Protein AF-0000000067787396 (afdb_homodimer)

Nearest PDB structures (foldseek):
  7mpy-assembly1_A  TM=9.666E-01  e=1.356E-50  Arabidopsis thaliana
  7mpy-assembly2_B  TM=9.479E-01  e=1.018E-51  Arabidopsis thaliana
  1ad1-assembly1_B  TM=9.414E-01  e=6.041E-25  Staphylococcus aureus
  1ad1-assembly1_A  TM=9.116E-01  e=3.252E-25  Staphylococcus aureus
  6ucz-assembly2_B  TM=9.253E-01  e=3.540E-20  Anaplasma phagocytophilum

pLDDT: mean 92.69, std 10.06, range [38.19, 98.94]

Radius of gyration: 32.56 Å; Cα contacts (8 Å, |Δi|>4): 1721; chains: 2; bounding box: 75×102×61 Å

Structure (mmCIF, N/CA/C/O backbone):
data_AF-0000000067787396-model_v1
#
loop_
_entity.id
_entity.type
_entity.pdbx_description
1 polymer 'Folate synthesis bifunctional protein, mitochondrial-like isoform X2'
#
loop_
_atom_site.group_PDB
_atom_site.id
_atom_site.type_symbol
_atom_site.label_atom_id
_atom_site.label_alt_id
_atom_site.label_comp_id
_atom_site.label_asym_id
_atom_site.label_entity_id
_atom_site.label_seq_id
_atom_site.pdbx_PDB_ins_code
_atom_site.Cartn_x
_atom_site.Cartn_y
_atom_site.Cartn_z
_atom_site.occupancy
_atom_site.B_iso_or_equiv
_atom_site.auth_seq_id
_atom_site.auth_comp_id
_atom_site.auth_asym_id
_atom_site.auth_atom_id
_atom_site.pdbx_PDB_model_num
ATOM 1 N N . MET A 1 1 ? -4.434 -43.125 -10.922 1 92.06 1 MET A N 1
ATOM 2 C CA . MET A 1 1 ? -5.848 -42.844 -11.18 1 92.06 1 MET A CA 1
ATOM 3 C C . MET A 1 1 ? -6.109 -42.719 -12.672 1 92.06 1 MET A C 1
ATOM 5 O O . MET A 1 1 ? -7.047 -43.312 -13.203 1 92.06 1 MET A O 1
ATOM 9 N N . LYS A 1 2 ? -5.199 -42 -13.312 1 88.25 2 LYS A N 1
ATOM 10 C CA . LYS A 1 2 ? -5.352 -41.844 -14.75 1 88.25 2 LYS A CA 1
ATOM 11 C C . LYS A 1 2 ? -5.297 -43.188 -15.461 1 88.25 2 LYS A C 1
ATOM 13 O O . LYS A 1 2 ? -6.113 -43.469 -16.344 1 88.25 2 LYS A O 1
ATOM 18 N N . LYS A 1 3 ? -4.387 -44.031 -15.062 1 90.44 3 LYS A N 1
ATOM 19 C CA . LYS A 1 3 ? -4.223 -45.375 -15.648 1 90.44 3 LYS A CA 1
ATOM 20 C C . LYS A 1 3 ? -5.449 -46.219 -15.398 1 90.44 3 LYS A C 1
ATOM 22 O O . LYS A 1 3 ? -5.68 -47.219 -16.109 1 90.44 3 LYS A O 1
ATOM 27 N N . SER A 1 4 ? -6.215 -45.812 -14.406 1 93.75 4 SER A N 1
ATOM 28 C CA . SER A 1 4 ? -7.375 -46.594 -14.039 1 93.75 4 SER A CA 1
ATOM 29 C C . SER A 1 4 ? -8.656 -46.031 -14.617 1 93.75 4 SER A C 1
ATOM 31 O O . SER A 1 4 ? -9.758 -46.375 -14.18 1 93.75 4 SER A O 1
ATOM 33 N N . GLY A 1 5 ? -8.484 -45.062 -15.516 1 93.31 5 GLY A N 1
ATOM 34 C CA . GLY A 1 5 ? -9.641 -44.531 -16.219 1 93.31 5 GLY A CA 1
ATOM 35 C C . GLY A 1 5 ? -10.305 -43.375 -15.484 1 93.31 5 GLY A C 1
ATOM 36 O O . GLY A 1 5 ? -11.453 -43.031 -15.766 1 93.31 5 GLY A O 1
ATOM 37 N N . ILE A 1 6 ? -9.672 -42.844 -14.508 1 95 6 ILE A N 1
ATOM 38 C CA . ILE A 1 6 ? -10.172 -41.656 -13.805 1 95 6 ILE A CA 1
ATOM 39 C C . ILE A 1 6 ? -9.516 -40.406 -14.375 1 95 6 ILE A C 1
ATOM 41 O O . ILE A 1 6 ? -8.297 -40.219 -14.242 1 95 6 ILE A O 1
ATOM 45 N N . GLN A 1 7 ? -10.281 -39.562 -14.984 1 95.69 7 GLN A N 1
ATOM 46 C CA . GLN A 1 7 ? -9.766 -38.312 -15.539 1 95.69 7 GLN A CA 1
ATOM 47 C C . GLN A 1 7 ? -9.945 -37.156 -14.555 1 95.69 7 GLN A C 1
ATOM 49 O O . GLN A 1 7 ? -11.055 -36.656 -14.367 1 95.69 7 GLN A O 1
ATOM 54 N N . ILE A 1 8 ? -8.859 -36.75 -14.039 1 96.19 8 ILE A N 1
ATOM 55 C CA . ILE A 1 8 ? -8.914 -35.656 -13.07 1 96.19 8 ILE A CA 1
ATOM 56 C C . ILE A 1 8 ? -9.023 -34.344 -13.797 1 96.19 8 ILE A C 1
ATOM 58 O O . ILE A 1 8 ? -8.258 -34.062 -14.734 1 96.19 8 ILE A O 1
ATOM 62 N N . THR A 1 9 ? -9.93 -33.438 -13.328 1 94.81 9 THR A N 1
ATOM 63 C CA . THR A 1 9 ? -10.164 -32.188 -14.016 1 94.81 9 THR A CA 1
ATOM 64 C C . THR A 1 9 ? -9.836 -31 -13.109 1 94.81 9 THR A C 1
ATOM 66 O O . THR A 1 9 ? -9.57 -29.891 -13.594 1 94.81 9 THR A O 1
ATOM 69 N N . ARG A 1 10 ? -9.906 -31.219 -11.797 1 96.56 10 ARG A N 1
ATOM 70 C CA . ARG A 1 10 ? -9.625 -30.156 -10.836 1 96.56 10 ARG A CA 1
ATOM 71 C C . ARG A 1 10 ? -8.852 -30.688 -9.633 1 96.56 10 ARG A C 1
ATOM 73 O O . ARG A 1 10 ? -9.055 -31.844 -9.219 1 96.56 10 ARG A O 1
ATOM 80 N N . HIS A 1 11 ? -8.062 -29.891 -9.172 1 98 11 HIS A N 1
ATOM 81 C CA . HIS A 1 11 ? -7.273 -30.219 -7.988 1 98 11 HIS A CA 1
ATOM 82 C C . HIS A 1 11 ? -7.484 -29.203 -6.883 1 98 11 HIS A C 1
ATOM 84 O O . HIS A 1 11 ? -7.641 -28 -7.16 1 98 11 HIS A O 1
ATOM 90 N N . ALA A 1 12 ? -7.516 -29.625 -5.676 1 98.19 12 ALA A N 1
ATOM 91 C CA . ALA A 1 12 ? -7.508 -28.734 -4.512 1 98.19 12 ALA A CA 1
ATOM 92 C C . ALA A 1 12 ? -6.082 -28.312 -4.152 1 98.19 12 ALA A C 1
ATOM 94 O O . ALA A 1 12 ? -5.121 -28.75 -4.793 1 98.19 12 ALA A O 1
ATOM 95 N N . CYS A 1 13 ? -5.996 -27.422 -3.205 1 97.62 13 CYS A N 1
ATOM 96 C CA . CYS A 1 13 ? -4.695 -27.141 -2.604 1 97.62 13 CYS A CA 1
ATOM 97 C C . CYS A 1 13 ? -4.191 -28.328 -1.808 1 97.62 13 CYS A C 1
ATOM 99 O O . CYS A 1 13 ? -4.934 -29.297 -1.573 1 97.62 13 CYS A O 1
ATOM 101 N N . LEU A 1 14 ? -2.947 -28.312 -1.483 1 96.94 14 LEU A N 1
ATOM 102 C CA . LEU A 1 14 ? -2.336 -29.297 -0.603 1 96.94 14 LEU A CA 1
ATOM 103 C C . LEU A 1 14 ? -2.189 -28.75 0.812 1 96.94 14 LEU A C 1
ATOM 105 O O . LEU A 1 14 ? -1.574 -27.703 1.017 1 96.94 14 LEU A O 1
ATOM 109 N N . TYR A 1 15 ? -2.818 -29.469 1.786 1 95.94 15 TYR A N 1
ATOM 110 C CA . TYR A 1 15 ? -2.828 -28.984 3.166 1 95.94 15 TYR A CA 1
ATOM 111 C C . TYR A 1 15 ? -1.973 -29.891 4.055 1 95.94 15 TYR A C 1
ATOM 113 O O . TYR A 1 15 ? -2.135 -31.109 4.055 1 95.94 15 TYR A O 1
ATOM 121 N N . GLU A 1 16 ? -1.085 -29.281 4.75 1 93.12 16 GLU A N 1
ATOM 122 C CA . GLU A 1 16 ? -0.392 -29.953 5.844 1 93.12 16 GLU A CA 1
ATOM 123 C C . GLU A 1 16 ? -1.129 -29.766 7.164 1 93.12 16 GLU A C 1
ATOM 125 O O . GLU A 1 16 ? -1.438 -28.641 7.555 1 93.12 16 GLU A O 1
ATOM 130 N N . THR A 1 17 ? -1.484 -30.859 7.785 1 89.56 17 THR A N 1
ATOM 131 C CA . THR A 1 17 ? -2.242 -30.797 9.031 1 89.56 17 THR A CA 1
ATOM 132 C C . THR A 1 17 ? -1.61 -31.688 10.094 1 89.56 17 THR A C 1
ATOM 134 O O . THR A 1 17 ? -0.951 -32.688 9.773 1 89.56 17 THR A O 1
ATOM 137 N N . ALA A 1 18 ? -1.799 -31.266 11.344 1 81.69 18 ALA A N 1
ATOM 138 C CA . ALA A 1 18 ? -1.415 -32.125 12.453 1 81.69 18 ALA A CA 1
ATOM 139 C C . ALA A 1 18 ? -2.311 -33.375 12.516 1 81.69 18 ALA A C 1
ATOM 141 O O . ALA A 1 18 ? -3.457 -33.344 12.062 1 81.69 18 ALA A O 1
ATOM 142 N N . PRO A 1 19 ? -1.702 -34.469 13 1 73.94 19 PRO A N 1
ATOM 143 C CA . PRO A 1 19 ? -2.543 -35.656 13.125 1 73.94 19 PRO A CA 1
ATOM 144 C C . PRO A 1 19 ? -3.725 -35.438 14.07 1 73.94 19 PRO A C 1
ATOM 146 O O . PRO A 1 19 ? -3.584 -34.781 15.102 1 73.94 19 PRO A O 1
ATOM 149 N N . ALA A 1 20 ? -4.879 -35.875 13.711 1 64.31 20 ALA A N 1
ATOM 150 C CA . ALA A 1 20 ? -6.109 -35.625 14.453 1 64.31 20 ALA A CA 1
ATOM 151 C C . ALA A 1 20 ? -6.312 -36.656 15.57 1 64.31 20 ALA A C 1
ATOM 153 O O . ALA A 1 20 ? -6.898 -36.344 16.609 1 64.31 20 ALA A O 1
ATOM 154 N N . TYR A 1 21 ? -5.793 -37.781 15.297 1 60.41 21 TYR A N 1
ATOM 155 C CA . TYR A 1 21 ? -6.172 -38.844 16.203 1 60.41 21 TYR A CA 1
ATOM 156 C C . TYR A 1 21 ? -4.953 -39.375 16.938 1 60.41 21 TYR A C 1
ATOM 158 O O . TYR A 1 21 ? -4.84 -39.219 18.156 1 60.41 21 TYR A O 1
ATOM 166 N N . VAL A 1 22 ? -4 -39.938 16.203 1 56.5 22 VAL A N 1
ATOM 167 C CA . VAL A 1 22 ? -2.732 -40.344 16.781 1 56.5 22 VAL A CA 1
ATOM 168 C C . VAL A 1 22 ? -1.699 -39.25 16.641 1 56.5 22 VAL A C 1
ATOM 170 O O . VAL A 1 22 ? -1.228 -38.969 15.531 1 56.5 22 VAL A O 1
ATOM 173 N N . THR A 1 23 ? -1.368 -38.594 17.656 1 65.62 23 THR A N 1
ATOM 174 C CA . THR A 1 23 ? -0.677 -37.312 17.609 1 65.62 23 THR A CA 1
ATOM 175 C C . THR A 1 23 ? 0.832 -37.5 17.484 1 65.62 23 THR A C 1
ATOM 177 O O . THR A 1 23 ? 1.554 -36.594 17.062 1 65.62 23 THR A O 1
ATOM 180 N N . ASP A 1 24 ? 1.265 -38.656 17.844 1 65.88 24 ASP A N 1
ATOM 181 C CA . ASP A 1 24 ? 2.703 -38.875 17.781 1 65.88 24 ASP A CA 1
ATOM 182 C C . ASP A 1 24 ? 3.113 -39.438 16.406 1 65.88 24 ASP A C 1
ATOM 184 O O . ASP A 1 24 ? 3.57 -40.562 16.297 1 65.88 24 ASP A O 1
ATOM 188 N N . GLN A 1 25 ? 2.857 -38.75 15.312 1 68.62 25 GLN A N 1
ATOM 189 C CA . GLN A 1 25 ? 3.199 -39.094 13.938 1 68.62 25 GLN A CA 1
ATOM 190 C C . GLN A 1 25 ? 3.418 -37.844 13.086 1 68.62 25 GLN A C 1
ATOM 192 O O . GLN A 1 25 ? 3.072 -36.75 13.5 1 68.62 25 GLN A O 1
ATOM 197 N N . PRO A 1 26 ? 4.105 -38.062 11.922 1 77.25 26 PRO A N 1
ATOM 198 C CA . PRO A 1 26 ? 4.367 -36.938 11.055 1 77.25 26 PRO A CA 1
ATOM 199 C C . PRO A 1 26 ? 3.086 -36.25 10.57 1 77.25 26 PRO A C 1
ATOM 201 O O . PRO A 1 26 ? 2.01 -36.844 10.617 1 77.25 26 PRO A O 1
ATOM 204 N N . ARG A 1 27 ? 3.188 -35.094 10.188 1 83.12 27 ARG A N 1
ATOM 205 C CA . ARG A 1 27 ? 2.055 -34.312 9.656 1 83.12 27 ARG A CA 1
ATOM 206 C C . ARG A 1 27 ? 1.485 -35 8.406 1 83.12 27 ARG A C 1
ATOM 208 O O . ARG A 1 27 ? 2.178 -35.75 7.742 1 83.12 27 ARG A O 1
ATOM 215 N N . PHE A 1 28 ? 0.212 -34.812 8.227 1 87.94 28 PHE A N 1
ATOM 216 C CA . PHE A 1 28 ? -0.481 -35.375 7.078 1 87.94 28 PHE A CA 1
ATOM 217 C C . PHE A 1 28 ? -0.608 -34.344 5.953 1 87.94 28 PHE A C 1
ATOM 219 O O . PHE A 1 28 ? -0.626 -33.156 6.203 1 87.94 28 PHE A O 1
ATOM 226 N N . LEU A 1 29 ? -0.56 -34.906 4.828 1 93.12 29 LEU A N 1
ATOM 227 C CA . LEU A 1 29 ? -0.934 -34.094 3.66 1 93.12 29 LEU A CA 1
ATOM 228 C C . LEU A 1 29 ? -2.328 -34.5 3.17 1 93.12 29 LEU A C 1
ATOM 230 O O . LEU A 1 29 ? -2.646 -35.656 3.043 1 93.12 29 LEU A O 1
ATOM 234 N N . ASN A 1 30 ? -3.166 -33.5 3.086 1 94.88 30 ASN A N 1
ATOM 235 C CA . ASN A 1 30 ? -4.547 -33.719 2.664 1 94.88 30 ASN A CA 1
ATOM 236 C C . ASN A 1 30 ? -4.883 -32.875 1.419 1 94.88 30 ASN A C 1
ATOM 238 O O . ASN A 1 30 ? -4.445 -31.75 1.284 1 94.88 30 ASN A O 1
ATOM 242 N N . SER A 1 31 ? -5.598 -33.5 0.496 1 97.12 31 SER A N 1
ATOM 243 C CA . SER A 1 31 ? -6.109 -32.844 -0.69 1 97.12 31 SER A CA 1
ATOM 244 C C . SER A 1 31 ? -7.355 -33.531 -1.23 1 97.12 31 SER A C 1
ATOM 246 O O . SER A 1 31 ? -7.941 -34.375 -0.553 1 97.12 31 SER A O 1
ATOM 248 N N . ALA A 1 32 ? -7.945 -33.031 -2.254 1 97.75 32 ALA A N 1
ATOM 249 C CA . ALA A 1 32 ? -9.086 -33.625 -2.957 1 97.75 32 ALA A CA 1
ATOM 250 C C . ALA A 1 32 ? -9.008 -33.344 -4.457 1 97.75 32 ALA A C 1
ATOM 252 O O . ALA A 1 32 ? -8.32 -32.406 -4.883 1 97.75 32 ALA A O 1
ATOM 253 N N . VAL A 1 33 ? -9.609 -34.188 -5.207 1 97.56 33 VAL A N 1
ATOM 254 C CA . VAL A 1 33 ? -9.664 -33.969 -6.648 1 97.56 33 VAL A CA 1
ATOM 255 C C . VAL A 1 33 ? -11.086 -34.219 -7.152 1 97.56 33 VAL A C 1
ATOM 257 O O . VAL A 1 33 ? -11.875 -34.906 -6.516 1 97.56 33 VAL A O 1
ATOM 260 N N . ARG A 1 34 ? -11.383 -33.469 -8.18 1 96.19 34 ARG A N 1
ATOM 261 C CA . ARG A 1 34 ? -12.594 -33.719 -8.961 1 96.19 34 ARG A CA 1
ATOM 262 C C . ARG A 1 34 ? -12.266 -34.344 -10.32 1 96.19 34 ARG A C 1
ATOM 264 O O . ARG A 1 34 ? -11.281 -33.938 -10.953 1 96.19 34 ARG A O 1
ATOM 271 N N . GLY A 1 35 ? -13.047 -35.375 -10.68 1 95.38 35 GLY A N 1
ATOM 272 C CA . GLY A 1 35 ? -12.789 -36.031 -11.945 1 95.38 35 GLY A CA 1
ATOM 273 C C . GLY A 1 35 ? -14 -36.75 -12.508 1 95.38 35 GLY A C 1
ATOM 274 O O . GLY A 1 35 ? -15.078 -36.719 -11.906 1 95.38 35 GLY A O 1
ATOM 275 N N . ILE A 1 36 ? -13.812 -37.312 -13.688 1 95.69 36 ILE A N 1
ATOM 276 C CA . ILE A 1 36 ? -14.844 -38.062 -14.391 1 95.69 36 ILE A CA 1
ATOM 277 C C . ILE A 1 36 ? -14.367 -39.5 -14.609 1 95.69 36 ILE A C 1
ATOM 279 O O . ILE A 1 36 ? -13.188 -39.75 -14.875 1 95.69 36 ILE A O 1
ATOM 283 N N . THR A 1 37 ? -15.258 -40.406 -14.438 1 97.12 37 THR A N 1
ATOM 284 C CA . THR A 1 37 ? -14.938 -41.812 -14.656 1 97.12 37 THR A CA 1
ATOM 285 C C . THR A 1 37 ? -16.156 -42.562 -15.164 1 97.12 37 THR A C 1
ATOM 287 O O . THR A 1 37 ? -17.297 -42.125 -14.992 1 97.12 37 THR A O 1
ATOM 290 N N . LYS A 1 38 ? -15.914 -43.688 -15.789 1 96.62 38 LYS A N 1
ATOM 291 C CA . LYS A 1 38 ? -16.984 -44.594 -16.234 1 96.62 38 LYS A CA 1
ATOM 292 C C . LYS A 1 38 ? -17.266 -45.688 -15.211 1 96.62 38 LYS A C 1
ATOM 294 O O . LYS A 1 38 ? -18.234 -46.438 -15.328 1 96.62 38 LYS A O 1
ATOM 299 N N . LEU A 1 39 ? -16.469 -45.688 -14.242 1 97 39 LEU A N 1
ATOM 300 C CA . LEU A 1 39 ? -16.641 -46.688 -13.195 1 97 39 LEU A CA 1
ATOM 301 C C . LEU A 1 39 ? -17.844 -46.375 -12.32 1 97 39 LEU A C 1
ATOM 303 O O . LEU A 1 39 ? -18.094 -45.219 -12 1 97 39 LEU A O 1
ATOM 307 N N . GLY A 1 40 ? -18.594 -47.375 -12.008 1 96.19 40 GLY A N 1
ATOM 308 C CA . GLY A 1 40 ? -19.609 -47.219 -10.984 1 96.19 40 GLY A CA 1
ATOM 309 C C . GLY A 1 40 ? -19.016 -46.938 -9.609 1 96.19 40 GLY A C 1
ATOM 310 O O . GLY A 1 40 ? -17.828 -47.125 -9.383 1 96.19 40 GLY A O 1
ATOM 311 N N . PRO A 1 41 ? -19.859 -46.5 -8.727 1 96.44 41 PRO A N 1
ATOM 312 C CA . PRO A 1 41 ? -19.359 -46.094 -7.418 1 96.44 41 PRO A CA 1
ATOM 313 C C . PRO A 1 41 ? -18.594 -47.219 -6.699 1 96.44 41 PRO A C 1
ATOM 315 O O . PRO A 1 41 ? -17.531 -46.969 -6.141 1 96.44 41 PRO A O 1
ATOM 318 N N . HIS A 1 42 ? -19.188 -48.469 -6.672 1 97.06 42 HIS A N 1
ATOM 319 C CA . HIS A 1 42 ? -18.531 -49.594 -5.988 1 97.06 42 HIS A CA 1
ATOM 320 C C . HIS A 1 42 ? -17.281 -50.031 -6.727 1 97.06 42 HIS A C 1
ATOM 322 O O . HIS A 1 42 ? -16.281 -50.406 -6.105 1 97.06 42 HIS A O 1
ATOM 328 N N . GLU A 1 43 ? -17.328 -49.969 -7.988 1 97.19 43 GLU A N 1
ATOM 329 C CA . GLU A 1 43 ? -16.156 -50.281 -8.797 1 97.19 43 GLU A CA 1
ATOM 330 C C . GLU A 1 43 ? -15.039 -49.25 -8.562 1 97.19 43 GLU A C 1
ATOM 332 O O . GLU A 1 43 ? -13.867 -49.625 -8.469 1 97.19 43 GLU A O 1
ATOM 337 N N . LEU A 1 44 ? -15.492 -48.062 -8.539 1 97.25 44 LEU A N 1
ATOM 338 C CA . LEU A 1 44 ? -14.523 -47 -8.266 1 97.25 44 LEU A CA 1
ATOM 339 C C . LEU A 1 44 ? -13.852 -47.219 -6.91 1 97.25 44 LEU A C 1
ATOM 341 O O . LEU A 1 44 ? -12.633 -47.062 -6.789 1 97.25 44 LEU A O 1
ATOM 345 N N . LEU A 1 45 ? -14.609 -47.531 -5.902 1 96.94 45 LEU A N 1
ATOM 346 C CA . LEU A 1 45 ? -14.055 -47.812 -4.582 1 96.94 45 LEU A CA 1
ATOM 347 C C . LEU A 1 45 ? -13.016 -48.906 -4.656 1 96.94 45 LEU A C 1
ATOM 349 O O . LEU A 1 45 ? -11.945 -48.812 -4.051 1 96.94 45 LEU A O 1
ATOM 353 N N . GLY A 1 46 ? -13.344 -49.969 -5.383 1 96.31 46 GLY A N 1
ATOM 354 C CA . GLY A 1 46 ? -12.406 -51.062 -5.559 1 96.31 46 GLY A CA 1
ATOM 355 C C . GLY A 1 46 ? -11.094 -50.656 -6.188 1 96.31 46 GLY A C 1
ATOM 356 O O . GLY A 1 46 ? -10.023 -51.062 -5.738 1 96.31 46 GLY A O 1
ATOM 357 N N . VAL A 1 47 ? -11.234 -49.875 -7.195 1 96.5 47 VAL A N 1
ATOM 358 C CA . VAL A 1 47 ? -10.062 -49.375 -7.902 1 96.5 47 VAL A CA 1
ATOM 359 C C . VAL A 1 47 ? -9.211 -48.531 -6.953 1 96.5 47 VAL A C 1
ATOM 361 O O . VAL A 1 47 ? -7.984 -48.656 -6.941 1 96.5 47 VAL A O 1
ATOM 364 N N . LEU A 1 48 ? -9.812 -47.688 -6.152 1 95.69 48 LEU A N 1
ATOM 365 C CA . LEU A 1 48 ? -9.094 -46.812 -5.223 1 95.69 48 LEU A CA 1
ATOM 366 C C . LEU A 1 48 ? -8.375 -47.625 -4.164 1 95.69 48 LEU A C 1
ATOM 368 O O . LEU A 1 48 ? -7.223 -47.344 -3.824 1 95.69 48 LEU A O 1
ATOM 372 N N . LYS A 1 49 ? -9.031 -48.625 -3.662 1 93.88 49 LYS A N 1
ATOM 373 C CA . LYS A 1 49 ? -8.398 -49.5 -2.67 1 93.88 49 LYS A CA 1
ATOM 374 C C . LYS A 1 49 ? -7.215 -50.25 -3.266 1 93.88 49 LYS A C 1
ATOM 376 O O . LYS A 1 49 ? -6.219 -50.5 -2.582 1 93.88 49 LYS A O 1
ATOM 381 N N . LYS A 1 50 ? -7.332 -50.656 -4.457 1 94.56 50 LYS A N 1
ATOM 382 C CA . LYS A 1 50 ? -6.219 -51.281 -5.148 1 94.56 50 LYS A CA 1
ATOM 383 C C . LYS A 1 50 ? -5.031 -50.344 -5.277 1 94.56 50 LYS A C 1
ATOM 385 O O . LYS A 1 50 ? -3.883 -50.75 -5.09 1 94.56 50 LYS A O 1
ATOM 390 N N . ILE A 1 51 ? -5.363 -49.125 -5.633 1 93.5 51 ILE A N 1
ATOM 391 C CA . ILE A 1 51 ? -4.312 -48.125 -5.734 1 93.5 51 ILE A CA 1
ATOM 392 C C . ILE A 1 51 ? -3.605 -47.969 -4.391 1 93.5 51 ILE A C 1
ATOM 394 O O . ILE A 1 51 ? -2.375 -47.906 -4.332 1 93.5 51 ILE A O 1
ATOM 398 N N . GLU A 1 52 ? -4.379 -47.906 -3.311 1 92.69 52 GLU A N 1
ATOM 399 C CA . GLU A 1 52 ? -3.795 -47.812 -1.974 1 92.69 52 GLU A CA 1
ATOM 400 C C . GLU A 1 52 ? -2.84 -48.969 -1.711 1 92.69 52 GLU A C 1
ATOM 402 O O . GLU A 1 52 ? -1.729 -48.781 -1.216 1 92.69 52 GLU A O 1
ATOM 407 N N . LYS A 1 53 ? -3.275 -50.094 -2.035 1 90.38 53 LYS A N 1
ATOM 408 C CA . LYS A 1 53 ? -2.48 -51.312 -1.818 1 90.38 53 LYS A CA 1
ATOM 409 C C . LYS A 1 53 ? -1.2 -51.281 -2.646 1 90.38 53 LYS A C 1
ATOM 411 O O . LYS A 1 53 ? -0.122 -51.594 -2.146 1 90.38 53 LYS A O 1
ATOM 416 N N . ASP A 1 54 ? -1.395 -50.875 -3.832 1 90.69 54 ASP A N 1
ATOM 417 C CA . ASP A 1 54 ? -0.259 -50.812 -4.75 1 90.69 54 ASP A CA 1
ATOM 418 C C . ASP A 1 54 ? 0.781 -49.812 -4.277 1 90.69 54 ASP A C 1
ATOM 420 O O . ASP A 1 54 ? 1.972 -49.938 -4.559 1 90.69 54 ASP A O 1
ATOM 424 N N . MET A 1 55 ? 0.31 -48.844 -3.545 1 89.5 55 MET A N 1
ATOM 425 C CA . MET A 1 55 ? 1.207 -47.812 -3.074 1 89.5 55 MET A CA 1
ATOM 426 C C . MET A 1 55 ? 1.772 -48.156 -1.699 1 89.5 55 MET A C 1
ATOM 428 O O . MET A 1 55 ? 2.479 -47.344 -1.095 1 89.5 55 MET A O 1
ATOM 432 N N . GLY A 1 56 ? 1.43 -49.312 -1.164 1 81.81 56 GLY A N 1
ATOM 433 C CA . GLY A 1 56 ? 2.104 -49.812 0.021 1 81.81 56 GLY A CA 1
ATOM 434 C C . GLY A 1 56 ? 1.247 -49.75 1.271 1 81.81 56 GLY A C 1
ATOM 435 O O . GLY A 1 56 ? 1.75 -49.906 2.385 1 81.81 56 GLY A O 1
ATOM 436 N N . ARG A 1 57 ? -0.02 -49.375 1.099 1 79.69 57 ARG A N 1
ATOM 437 C CA . ARG A 1 57 ? -0.875 -49.375 2.281 1 79.69 57 ARG A CA 1
ATOM 438 C C . ARG A 1 57 ? -1.082 -50.781 2.838 1 79.69 57 ARG A C 1
ATOM 440 O O . ARG A 1 57 ? -1.436 -51.688 2.098 1 79.69 57 ARG A O 1
ATOM 447 N N . THR A 1 58 ? -0.492 -50.938 4.055 1 73.06 58 THR A N 1
ATOM 448 C CA . THR A 1 58 ? -0.682 -52.219 4.75 1 73.06 58 THR A CA 1
ATOM 449 C C . THR A 1 58 ? -1.751 -52.094 5.832 1 73.06 58 THR A C 1
ATOM 451 O O . THR A 1 58 ? -2.166 -50.969 6.172 1 73.06 58 THR A O 1
ATOM 454 N N . THR A 1 59 ? -2.328 -53.219 6.23 1 67 59 THR A N 1
ATOM 455 C CA . THR A 1 59 ? -3.365 -53.25 7.254 1 67 59 THR A CA 1
ATOM 456 C C . THR A 1 59 ? -2.811 -52.812 8.602 1 67 59 THR A C 1
ATOM 458 O O . THR A 1 59 ? -1.923 -53.438 9.164 1 67 59 THR A O 1
ATOM 461 N N . GLY A 1 60 ? -2.418 -51.531 8.688 1 60.34 60 GLY A N 1
ATOM 462 C CA . GLY A 1 60 ? -1.871 -51.031 9.938 1 60.34 60 GLY A CA 1
ATOM 463 C C . GLY A 1 60 ? -2.924 -50.438 10.859 1 60.34 60 GLY A C 1
ATOM 464 O O . GLY A 1 60 ? -4.113 -50.75 10.727 1 60.34 60 GLY A O 1
ATOM 465 N N . VAL A 1 61 ? -2.477 -49.719 12.016 1 62.03 61 VAL A N 1
ATOM 466 C CA . VAL A 1 61 ? -3.312 -49.094 13.039 1 62.03 61 VAL A CA 1
ATOM 467 C C . VAL A 1 61 ? -4.23 -48.062 12.391 1 62.03 61 VAL A C 1
ATOM 469 O O . VAL A 1 61 ? -3.801 -47.281 11.531 1 62.03 61 VAL A O 1
ATOM 472 N N . ARG A 1 62 ? -5.426 -48.094 12.844 1 61.12 62 ARG A N 1
ATOM 473 C CA . ARG A 1 62 ? -6.426 -47.125 12.445 1 61.12 62 ARG A CA 1
ATOM 474 C C . ARG A 1 62 ? -5.965 -45.719 12.789 1 61.12 62 ARG A C 1
ATOM 476 O O . ARG A 1 62 ? -5.539 -45.438 13.914 1 61.12 62 ARG A O 1
ATOM 483 N N . TYR A 1 63 ? -5.887 -44.969 11.742 1 61.28 63 TYR A N 1
ATOM 484 C CA . TYR A 1 63 ? -5.551 -43.562 11.938 1 61.28 63 TYR A CA 1
ATOM 485 C C . TYR A 1 63 ? -4.047 -43.375 12.117 1 61.28 63 TYR A C 1
ATOM 487 O O . TYR A 1 63 ? -3.594 -42.344 12.594 1 61.28 63 TYR A O 1
ATOM 495 N N . GLY A 1 64 ? -3.396 -44.469 11.797 1 64.44 64 GLY A N 1
ATOM 496 C CA . GLY A 1 64 ? -1.946 -44.438 11.891 1 64.44 64 GLY A CA 1
ATOM 497 C C . GLY A 1 64 ? -1.284 -43.906 10.633 1 64.44 64 GLY A C 1
ATOM 498 O O . GLY A 1 64 ? -1.961 -43.438 9.719 1 64.44 64 GLY A O 1
ATOM 499 N N . PRO A 1 65 ? 0.1 -43.969 10.703 1 69.56 65 PRO A N 1
ATOM 500 C CA . PRO A 1 65 ? 0.866 -43.562 9.523 1 69.56 65 PRO A CA 1
ATOM 501 C C . PRO A 1 65 ? 0.543 -44.406 8.289 1 69.56 65 PRO A C 1
ATOM 503 O O . PRO A 1 65 ? 0.318 -45.594 8.414 1 69.56 65 PRO A O 1
ATOM 506 N N . ARG A 1 66 ? 0.147 -43.812 7.258 1 73.69 66 ARG A N 1
ATOM 507 C CA . ARG A 1 66 ? -0.149 -44.5 6.012 1 73.69 66 ARG A CA 1
ATOM 508 C C . ARG A 1 66 ? 0.349 -43.719 4.809 1 73.69 66 ARG A C 1
ATOM 510 O O . ARG A 1 66 ? 0.361 -42.469 4.828 1 73.69 66 ARG A O 1
ATOM 517 N N . PRO A 1 67 ? 0.74 -44.438 3.869 1 77.5 67 PRO A N 1
ATOM 518 C CA . PRO A 1 67 ? 1.281 -43.75 2.688 1 77.5 67 PRO A CA 1
ATOM 519 C C . PRO A 1 67 ? 0.224 -42.938 1.934 1 77.5 67 PRO A C 1
ATOM 521 O O . PRO A 1 67 ? 0.51 -41.844 1.438 1 77.5 67 PRO A O 1
ATOM 524 N N . ILE A 1 68 ? -1.059 -43.5 1.841 1 87.81 68 ILE A N 1
ATOM 525 C CA . ILE A 1 68 ? -2.109 -42.781 1.112 1 87.81 68 ILE A CA 1
ATOM 526 C C . ILE A 1 68 ? -3.475 -43.344 1.53 1 87.81 68 ILE A C 1
ATOM 528 O O . ILE A 1 68 ? -3.604 -44.5 1.891 1 87.81 68 ILE A O 1
ATOM 532 N N . ASP A 1 69 ? -4.422 -42.562 1.68 1 89.81 69 ASP A N 1
ATOM 533 C CA . ASP A 1 69 ? -5.828 -42.875 1.93 1 89.81 69 ASP A CA 1
ATOM 534 C C . ASP A 1 69 ? -6.73 -42.156 0.914 1 89.81 69 ASP A C 1
ATOM 536 O O . ASP A 1 69 ? -6.676 -40.938 0.764 1 89.81 69 ASP A O 1
ATOM 540 N N . LEU A 1 70 ? -7.445 -43.031 0.169 1 94.12 70 LEU A N 1
ATOM 541 C CA . LEU A 1 70 ? -8.312 -42.469 -0.876 1 94.12 70 LEU A CA 1
ATOM 542 C C . LEU A 1 70 ? -9.781 -42.75 -0.562 1 94.12 70 LEU A C 1
ATOM 544 O O . LEU A 1 70 ? -10.172 -43.906 -0.375 1 94.12 70 LEU A O 1
ATOM 548 N N . ASP A 1 71 ? -10.555 -41.719 -0.457 1 94.56 71 ASP A N 1
ATOM 549 C CA . ASP A 1 71 ? -11.977 -41.844 -0.176 1 94.56 71 ASP A CA 1
ATOM 550 C C . ASP A 1 71 ? -12.812 -41.188 -1.268 1 94.56 71 ASP A C 1
ATOM 552 O O . ASP A 1 71 ? -12.328 -40.281 -1.962 1 94.56 71 ASP A O 1
ATOM 556 N N . ILE A 1 72 ? -13.992 -41.719 -1.442 1 96.94 72 ILE A N 1
ATOM 557 C CA . ILE A 1 72 ? -14.977 -41.062 -2.307 1 96.94 72 ILE A CA 1
ATOM 558 C C . ILE A 1 72 ? -15.859 -40.156 -1.48 1 96.94 72 ILE A C 1
ATOM 560 O O . ILE A 1 72 ? -16.594 -40.594 -0.6 1 96.94 72 ILE A O 1
ATOM 564 N N . LEU A 1 73 ? -15.781 -38.875 -1.739 1 96.25 73 LEU A N 1
ATOM 565 C CA . LEU A 1 73 ? -16.562 -37.906 -0.961 1 96.25 73 LEU A CA 1
ATOM 566 C C . LEU A 1 73 ? -17.953 -37.75 -1.552 1 96.25 73 LEU A C 1
ATOM 568 O O . LEU A 1 73 ? -18.953 -37.812 -0.83 1 96.25 73 LEU A O 1
ATOM 572 N N . PHE A 1 74 ? -18 -37.469 -2.807 1 96.38 74 PHE A N 1
ATOM 573 C CA . PHE A 1 74 ? -19.219 -37.375 -3.59 1 96.38 74 PHE A CA 1
ATOM 574 C C . PHE A 1 74 ? -19.109 -38.188 -4.875 1 96.38 74 PHE A C 1
ATOM 576 O O . PHE A 1 74 ? -18.016 -38.5 -5.32 1 96.38 74 PHE A O 1
ATOM 583 N N . TYR A 1 75 ? -20.266 -38.531 -5.434 1 96.81 75 TYR A N 1
ATOM 584 C CA . TYR A 1 75 ? -20.344 -39.219 -6.715 1 96.81 75 TYR A CA 1
ATOM 585 C C . TYR A 1 75 ? -21.547 -38.75 -7.516 1 96.81 75 TYR A C 1
ATOM 587 O O . TYR A 1 75 ? -22.656 -39.281 -7.363 1 96.81 75 TYR A O 1
ATOM 595 N N . GLY A 1 76 ? -21.266 -37.781 -8.406 1 95 76 GLY A N 1
ATOM 596 C CA . GLY A 1 76 ? -22.391 -37.188 -9.109 1 95 76 GLY A CA 1
ATOM 597 C C . GLY A 1 76 ? -23.438 -36.625 -8.188 1 95 76 GLY A C 1
ATOM 598 O O . GLY A 1 76 ? -23.125 -35.906 -7.238 1 95 76 GLY A O 1
ATOM 599 N N . LYS A 1 77 ? -24.625 -36.875 -8.555 1 94.94 77 LYS A N 1
ATOM 600 C CA . LYS A 1 77 ? -25.75 -36.406 -7.746 1 94.94 77 LYS A CA 1
ATOM 601 C C . LYS A 1 77 ? -26.297 -37.5 -6.844 1 94.94 77 LYS A C 1
ATOM 603 O O . LYS A 1 77 ? -27.359 -37.344 -6.242 1 94.94 77 LYS A O 1
ATOM 608 N N . LEU A 1 78 ? -25.547 -38.5 -6.668 1 94.31 78 LEU A N 1
ATOM 609 C CA . LEU A 1 78 ? -26.094 -39.719 -6.062 1 94.31 78 LEU A CA 1
ATOM 610 C C . LEU A 1 78 ? -25.891 -39.688 -4.551 1 94.31 78 LEU A C 1
ATOM 612 O O . LEU A 1 78 ? -24.906 -39.156 -4.051 1 94.31 78 LEU A O 1
ATOM 616 N N . LYS A 1 79 ? -26.812 -40.344 -3.857 1 93.75 79 LYS A N 1
ATOM 617 C CA . LYS A 1 79 ? -26.703 -40.75 -2.465 1 93.75 79 LYS A CA 1
ATOM 618 C C . LYS A 1 79 ? -26.625 -42.281 -2.359 1 93.75 79 LYS A C 1
ATOM 620 O O . LYS A 1 79 ? -27.531 -42.969 -2.826 1 93.75 79 LYS A O 1
ATOM 625 N N . ILE A 1 80 ? -25.578 -42.688 -1.852 1 95.12 80 ILE A N 1
ATOM 626 C CA . ILE A 1 80 ? -25.359 -44.125 -1.785 1 95.12 80 ILE A CA 1
ATOM 627 C C . ILE A 1 80 ? -25.125 -44.562 -0.336 1 95.12 80 ILE A C 1
ATOM 629 O O . ILE A 1 80 ? -24.328 -43.938 0.376 1 95.12 80 ILE A O 1
ATOM 633 N N . HIS A 1 81 ? -25.828 -45.562 0.14 1 95.19 81 HIS A N 1
ATOM 634 C CA . HIS A 1 81 ? -25.625 -46.188 1.443 1 95.19 81 HIS A CA 1
ATOM 635 C C . HIS A 1 81 ? -25.516 -47.688 1.318 1 95.19 81 HIS A C 1
ATOM 637 O O . HIS A 1 81 ? -26.516 -48.375 1.025 1 95.19 81 HIS A O 1
ATOM 643 N N . SER A 1 82 ? -24.312 -48.188 1.479 1 94.88 82 SER A N 1
ATOM 644 C CA . SER A 1 82 ? -24.078 -49.625 1.472 1 94.88 82 SER A CA 1
ATOM 645 C C . SER A 1 82 ? -23.156 -50.031 2.623 1 94.88 82 SER A C 1
ATOM 647 O O . SER A 1 82 ? -22.781 -49.188 3.451 1 94.88 82 SER A O 1
ATOM 649 N N . GLU A 1 83 ? -22.891 -51.312 2.721 1 93.75 83 GLU A N 1
ATOM 650 C CA . GLU A 1 83 ? -22.047 -51.812 3.795 1 93.75 83 GLU A CA 1
ATOM 651 C C . GLU A 1 83 ? -20.641 -51.25 3.715 1 93.75 83 GLU A C 1
ATOM 653 O O . GLU A 1 83 ? -19.984 -51.062 4.738 1 93.75 83 GLU A O 1
ATOM 658 N N . ILE A 1 84 ? -20.234 -50.938 2.514 1 93.25 84 ILE A N 1
ATOM 659 C CA . ILE A 1 84 ? -18.812 -50.625 2.395 1 93.25 84 ILE A CA 1
ATOM 660 C C . ILE A 1 84 ? -18.641 -49.219 1.852 1 93.25 84 ILE A C 1
ATOM 662 O O . ILE A 1 84 ? -17.531 -48.688 1.775 1 93.25 84 ILE A O 1
ATOM 666 N N . LEU A 1 85 ? -19.812 -48.594 1.429 1 94.38 85 LEU A N 1
ATOM 667 C CA . LEU A 1 85 ? -19.672 -47.312 0.765 1 94.38 85 LEU A CA 1
ATOM 668 C C . LEU A 1 85 ? -20.812 -46.375 1.168 1 94.38 85 LEU A C 1
ATOM 670 O O . LEU A 1 85 ? -21.984 -46.719 1.045 1 94.38 85 LEU A O 1
ATOM 674 N N . ASP A 1 86 ? -20.438 -45.219 1.675 1 95.25 86 ASP A N 1
ATOM 675 C CA . ASP A 1 86 ? -21.375 -44.094 1.925 1 95.25 86 ASP A CA 1
ATOM 676 C C . ASP A 1 86 ? -21 -42.875 1.107 1 95.25 86 ASP A C 1
ATOM 678 O O . ASP A 1 86 ? -19.875 -42.375 1.212 1 95.25 86 ASP A O 1
ATOM 682 N N . VAL A 1 87 ? -21.953 -42.375 0.323 1 95.06 87 VAL A N 1
ATOM 683 C CA . VAL A 1 87 ? -21.781 -41.125 -0.457 1 95.06 87 VAL A CA 1
ATOM 684 C C . VAL A 1 87 ? -22.984 -40.219 -0.232 1 95.06 87 VAL A C 1
ATOM 686 O O . VAL A 1 87 ? -24.125 -40.625 -0.438 1 95.06 87 VAL A O 1
ATOM 689 N N . PRO A 1 88 ? -22.812 -39.094 0.158 1 94.38 88 PRO A N 1
ATOM 690 C CA . PRO A 1 88 ? -21.578 -38.438 0.582 1 94.38 88 PRO A CA 1
ATOM 691 C C . PRO A 1 88 ? -20.906 -39.188 1.746 1 94.38 88 PRO A C 1
ATOM 693 O O . PRO A 1 88 ? -21.578 -39.812 2.561 1 94.38 88 PRO A O 1
ATOM 696 N N . HIS A 1 89 ? -19.594 -39.094 1.736 1 92.62 89 HIS A N 1
ATOM 697 C CA . HIS A 1 89 ? -18.844 -39.719 2.811 1 92.62 89 HIS A CA 1
ATOM 698 C C . HIS A 1 89 ? -19.344 -39.281 4.18 1 92.62 89 HIS A C 1
ATOM 700 O O . HIS A 1 89 ? -19.609 -38.094 4.395 1 92.62 89 HIS A O 1
ATOM 706 N N . GLU A 1 90 ? -19.422 -40.125 5.105 1 86.56 90 GLU A N 1
ATOM 707 C CA . GLU A 1 90 ? -20.125 -39.938 6.367 1 86.56 90 GLU A CA 1
ATOM 708 C C . GLU A 1 90 ? -19.406 -38.938 7.25 1 86.56 90 GLU A C 1
ATOM 710 O O . GLU A 1 90 ? -20.031 -38.188 8.016 1 86.56 90 GLU A O 1
ATOM 715 N N . ARG A 1 91 ? -18.156 -38.781 7.113 1 87.31 91 ARG A N 1
ATOM 716 C CA . ARG A 1 91 ? -17.391 -38 8.086 1 87.31 91 ARG A CA 1
ATOM 717 C C . ARG A 1 91 ? -16.844 -36.719 7.453 1 87.31 91 ARG A C 1
ATOM 719 O O . ARG A 1 91 ? -15.914 -36.125 7.988 1 87.31 91 ARG A O 1
ATOM 726 N N . ILE A 1 92 ? -17.391 -36.312 6.34 1 90.25 92 ILE A N 1
ATOM 727 C CA . ILE A 1 92 ? -16.953 -35.094 5.699 1 90.25 92 ILE A CA 1
ATOM 728 C C . ILE A 1 92 ? -17.234 -33.906 6.617 1 90.25 92 ILE A C 1
ATOM 730 O O . ILE A 1 92 ? -16.375 -33.031 6.809 1 90.25 92 ILE A O 1
ATOM 734 N N . TRP A 1 93 ? -18.25 -33.938 7.312 1 89.38 93 TRP A N 1
ATOM 735 C CA . TRP A 1 93 ? -18.922 -32.781 7.895 1 89.38 93 TRP A CA 1
ATOM 736 C C . TRP A 1 93 ? -18.203 -32.312 9.164 1 89.38 93 TRP A C 1
ATOM 738 O O . TRP A 1 93 ? -18.453 -31.219 9.656 1 89.38 93 TRP A O 1
ATOM 748 N N . GLU A 1 94 ? -17.297 -33.094 9.695 1 89.88 94 GLU A N 1
ATOM 749 C CA . GLU A 1 94 ? -16.672 -32.75 10.969 1 89.88 94 GLU A CA 1
ATOM 750 C C . GLU A 1 94 ? -15.156 -32.656 10.828 1 89.88 94 GLU A C 1
ATOM 752 O O . GLU A 1 94 ? -14.445 -32.5 11.828 1 89.88 94 GLU A O 1
ATOM 757 N N . ARG A 1 95 ? -14.727 -32.781 9.664 1 91.25 95 ARG A N 1
ATOM 758 C CA . ARG A 1 95 ? -13.281 -32.844 9.469 1 91.25 95 ARG A CA 1
ATOM 759 C C . ARG A 1 95 ? -12.797 -31.703 8.594 1 91.25 95 ARG A C 1
ATOM 761 O O . ARG A 1 95 ? -12.875 -31.766 7.367 1 91.25 95 ARG A O 1
ATOM 768 N N . PRO A 1 96 ? -12.133 -30.703 9.219 1 92.44 96 PRO A N 1
ATOM 769 C CA . PRO A 1 96 ? -11.672 -29.547 8.453 1 92.44 96 PRO A CA 1
ATOM 770 C C . PRO A 1 96 ? -10.664 -29.938 7.371 1 92.44 96 PRO A C 1
ATOM 772 O O . PRO A 1 96 ? -10.625 -29.312 6.305 1 92.44 96 PRO A O 1
ATOM 775 N N . PHE A 1 97 ? -9.867 -31 7.617 1 92.56 97 PHE A N 1
ATOM 776 C CA . PHE A 1 97 ? -8.828 -31.391 6.676 1 92.56 97 PHE A CA 1
ATOM 777 C C . PHE A 1 97 ? -9.43 -32.062 5.453 1 92.56 97 PHE A C 1
ATOM 779 O O . PHE A 1 97 ? -8.742 -32.281 4.449 1 92.56 97 PHE A O 1
ATOM 786 N N . VAL A 1 98 ? -10.781 -32.406 5.512 1 94.5 98 VAL A N 1
ATOM 787 C CA . VAL A 1 98 ? -11.516 -32.938 4.367 1 94.5 98 VAL A CA 1
ATOM 788 C C . VAL A 1 98 ? -12.289 -31.797 3.684 1 94.5 98 VAL A C 1
ATOM 790 O O . VAL A 1 98 ? -12.312 -31.719 2.453 1 94.5 98 VAL A O 1
ATOM 793 N N . VAL A 1 99 ? -12.812 -30.906 4.512 1 94.94 99 VAL A N 1
ATOM 794 C CA . VAL A 1 99 ? -13.711 -29.875 3.988 1 94.94 99 VAL A CA 1
ATOM 795 C C . VAL A 1 99 ? -12.906 -28.797 3.279 1 94.94 99 VAL A C 1
ATOM 797 O O . VAL A 1 99 ? -13.32 -28.281 2.24 1 94.94 99 VAL A O 1
ATOM 800 N N . ALA A 1 100 ? -11.719 -28.484 3.771 1 95.94 100 ALA A N 1
ATOM 801 C CA . ALA A 1 100 ? -10.898 -27.438 3.172 1 95.94 100 ALA A CA 1
ATOM 802 C C . ALA A 1 100 ? -10.578 -27.766 1.717 1 95.94 100 ALA A C 1
ATOM 804 O O . ALA A 1 100 ? -10.906 -27 0.812 1 95.94 100 ALA A O 1
ATOM 805 N N . PRO A 1 101 ? -10.023 -28.953 1.491 1 97.25 101 PRO A N 1
ATOM 806 C CA . PRO A 1 101 ? -9.758 -29.266 0.088 1 97.25 101 PRO A CA 1
ATOM 807 C C . PRO A 1 101 ? -11.039 -29.438 -0.732 1 97.25 101 PRO A C 1
ATOM 809 O O . PRO A 1 101 ? -11.047 -29.141 -1.932 1 97.25 101 PRO A O 1
ATOM 812 N N . LEU A 1 102 ? -12.117 -29.891 -0.118 1 96.5 102 LEU A N 1
ATOM 813 C CA . LEU A 1 102 ? -13.383 -30.016 -0.825 1 96.5 102 LEU A CA 1
ATOM 814 C C . LEU A 1 102 ? -13.867 -28.656 -1.334 1 96.5 102 LEU A C 1
ATOM 816 O O . LEU A 1 102 ? -14.281 -28.531 -2.488 1 96.5 102 LEU A O 1
ATOM 820 N N . ILE A 1 103 ? -13.727 -27.688 -0.502 1 96.19 103 ILE A N 1
ATOM 821 C CA . ILE A 1 103 ? -14.117 -26.328 -0.836 1 96.19 103 ILE A CA 1
ATOM 822 C C . ILE A 1 103 ? -13.266 -25.812 -1.994 1 96.19 103 ILE A C 1
ATOM 824 O O . ILE A 1 103 ? -13.766 -25.109 -2.871 1 96.19 103 ILE A O 1
ATOM 828 N N . ASP A 1 104 ? -12.031 -26.203 -2.041 1 97.44 104 ASP A N 1
ATOM 829 C CA . ASP A 1 104 ? -11.094 -25.766 -3.072 1 97.44 104 ASP A CA 1
ATOM 830 C C . ASP A 1 104 ? -11.578 -26.188 -4.461 1 97.44 104 ASP A C 1
ATOM 832 O O . ASP A 1 104 ? -11.258 -25.547 -5.457 1 97.44 104 ASP A O 1
ATOM 836 N N . LEU A 1 105 ? -12.336 -27.281 -4.508 1 97.19 105 LEU A N 1
ATOM 837 C CA . LEU A 1 105 ? -12.734 -27.859 -5.785 1 97.19 105 LEU A CA 1
ATOM 838 C C . LEU A 1 105 ? -13.93 -27.109 -6.371 1 97.19 105 LEU A C 1
ATOM 840 O O . LEU A 1 105 ? -14.344 -27.375 -7.5 1 97.19 105 LEU A O 1
ATOM 844 N N . LEU A 1 106 ? -14.414 -26.172 -5.574 1 96.12 106 LEU A N 1
ATOM 845 C CA . LEU A 1 106 ? -15.586 -25.406 -5.973 1 96.12 106 LEU A CA 1
ATOM 846 C C . LEU A 1 106 ? -15.195 -24 -6.406 1 96.12 106 LEU A C 1
ATOM 848 O O . LEU A 1 106 ? -14.055 -23.578 -6.199 1 96.12 106 LEU A O 1
ATOM 852 N N . GLY A 1 107 ? -16.094 -23.344 -7.105 1 95.31 107 GLY A N 1
ATOM 853 C CA . GLY A 1 107 ? -16.078 -21.906 -7.312 1 95.31 107 GLY A CA 1
ATOM 854 C C . GLY A 1 107 ? -17.094 -21.172 -6.469 1 95.31 107 GLY A C 1
ATOM 855 O O . GLY A 1 107 ? -18.031 -21.781 -5.938 1 95.31 107 GLY A O 1
ATOM 856 N N . SER A 1 108 ? -16.875 -19.938 -6.305 1 93.94 108 SER A N 1
ATOM 857 C CA . SER A 1 108 ? -17.922 -19.188 -5.613 1 93.94 108 SER A CA 1
ATOM 858 C C . SER A 1 108 ? -19.234 -19.203 -6.398 1 93.94 108 SER A C 1
ATOM 860 O O . SER A 1 108 ? -20.312 -19.062 -5.82 1 93.94 108 SER A O 1
ATOM 862 N N . ASP A 1 109 ? -19.078 -19.391 -7.703 1 91.19 109 ASP A N 1
ATOM 863 C CA . ASP A 1 109 ? -20.25 -19.594 -8.547 1 91.19 109 ASP A CA 1
ATOM 864 C C . ASP A 1 109 ? -20.578 -21.078 -8.688 1 91.19 109 ASP A C 1
ATOM 866 O O . ASP A 1 109 ? -19.672 -21.922 -8.727 1 91.19 109 ASP A O 1
ATOM 870 N N . ILE A 1 110 ? -21.906 -21.391 -8.695 1 86.56 110 ILE A N 1
ATOM 871 C CA . ILE A 1 110 ? -22.328 -22.75 -8.961 1 86.56 110 ILE A CA 1
ATOM 872 C C . ILE A 1 110 ? -22.266 -23.031 -10.461 1 86.56 110 ILE A C 1
ATOM 874 O O . ILE A 1 110 ? -22.969 -22.406 -11.25 1 86.56 110 ILE A O 1
ATOM 878 N N . ASP A 1 111 ? -21.469 -24.016 -10.789 1 86.44 111 ASP A N 1
ATOM 879 C CA . ASP A 1 111 ? -21.156 -24.156 -12.203 1 86.44 111 ASP A CA 1
ATOM 880 C C . ASP A 1 111 ? -21.906 -25.344 -12.82 1 86.44 111 ASP A C 1
ATOM 882 O O . ASP A 1 111 ? -21.781 -25.594 -14.023 1 86.44 111 ASP A O 1
ATOM 886 N N . SER A 1 112 ? -22.609 -26.109 -11.922 1 90.56 112 SER A N 1
ATOM 887 C CA . SER A 1 112 ? -23.328 -27.266 -12.453 1 90.56 112 SER A CA 1
ATOM 888 C C . SER A 1 112 ? -24.391 -27.75 -11.469 1 90.56 112 SER A C 1
ATOM 890 O O . SER A 1 112 ? -24.344 -27.422 -10.281 1 90.56 112 SER A O 1
ATOM 892 N N . ASP A 1 113 ? -25.125 -28.609 -11.984 1 91.38 113 ASP A N 1
ATOM 893 C CA . ASP A 1 113 ? -26.156 -29.219 -11.148 1 91.38 113 ASP A CA 1
ATOM 894 C C . ASP A 1 113 ? -25.547 -30.172 -10.125 1 91.38 113 ASP A C 1
ATOM 896 O O . ASP A 1 113 ? -26.062 -30.312 -9.023 1 91.38 113 ASP A O 1
ATOM 900 N N . THR A 1 114 ? -24.562 -30.734 -10.57 1 93.44 114 THR A N 1
ATOM 901 C CA . THR A 1 114 ? -23.875 -31.641 -9.672 1 93.44 114 THR A CA 1
ATOM 902 C C . THR A 1 114 ? -23.344 -30.906 -8.445 1 93.44 114 THR A C 1
ATOM 904 O O . THR A 1 114 ? -23.562 -31.344 -7.312 1 93.44 114 THR A O 1
ATOM 907 N N . VAL A 1 115 ? -22.781 -29.766 -8.664 1 93.12 115 VAL A N 1
ATOM 908 C CA . VAL A 1 115 ? -22.234 -28.969 -7.566 1 93.12 115 VAL A CA 1
ATOM 909 C C . VAL A 1 115 ? -23.375 -28.438 -6.703 1 93.12 115 VAL A C 1
ATOM 911 O O . VAL A 1 115 ? -23.266 -28.375 -5.477 1 93.12 115 VAL A O 1
ATOM 914 N N . ALA A 1 116 ? -24.469 -28.109 -7.371 1 93.12 116 ALA A N 1
ATOM 915 C CA . ALA A 1 116 ? -25.641 -27.688 -6.617 1 93.12 116 ALA A CA 1
ATOM 916 C C . ALA A 1 116 ? -26.109 -28.797 -5.66 1 93.12 116 ALA A C 1
ATOM 918 O O . ALA A 1 116 ? -26.469 -28.516 -4.516 1 93.12 116 ALA A O 1
ATOM 919 N N . SER A 1 117 ? -26.047 -29.984 -6.16 1 93.81 117 SER A N 1
ATOM 920 C CA . SER A 1 117 ? -26.422 -31.125 -5.336 1 93.81 117 SER A CA 1
ATOM 921 C C . SER A 1 117 ? -25.469 -31.297 -4.16 1 93.81 117 SER A C 1
ATOM 923 O O . SER A 1 117 ? -25.906 -31.609 -3.045 1 93.81 117 SER A O 1
ATOM 925 N N . TRP A 1 118 ? -24.234 -31.141 -4.426 1 94.19 118 TRP A N 1
ATOM 926 C CA . TRP A 1 118 ? -23.25 -31.266 -3.363 1 94.19 118 TRP A CA 1
ATOM 927 C C . TRP A 1 118 ? -23.531 -30.281 -2.232 1 94.19 118 TRP A C 1
ATOM 929 O O . TRP A 1 118 ? -23.453 -30.641 -1.055 1 94.19 118 TRP A O 1
ATOM 939 N N . HIS A 1 119 ? -23.875 -29.062 -2.561 1 92.94 119 HIS A N 1
ATOM 940 C CA . HIS A 1 119 ? -24.234 -28.047 -1.574 1 92.94 119 HIS A CA 1
ATOM 941 C C . HIS A 1 119 ? -25.453 -28.469 -0.763 1 92.94 119 HIS A C 1
ATOM 943 O O . HIS A 1 119 ? -25.516 -28.234 0.445 1 92.94 119 HIS A O 1
ATOM 949 N N . SER A 1 120 ? -26.344 -29.125 -1.408 1 91.88 120 SER A N 1
ATOM 950 C CA . SER A 1 120 ? -27.609 -29.484 -0.776 1 91.88 120 SER A CA 1
ATOM 951 C C . SER A 1 120 ? -27.438 -30.656 0.18 1 91.88 120 SER A C 1
ATOM 953 O O . SER A 1 120 ? -28.281 -30.891 1.054 1 91.88 120 SER A O 1
ATOM 955 N N . PHE A 1 121 ? -26.375 -31.406 -0.024 1 91.38 121 PHE A N 1
ATOM 956 C CA . PHE A 1 121 ? -26.156 -32.594 0.801 1 91.38 121 PHE A CA 1
ATOM 957 C C . PHE A 1 121 ? -25.719 -32.188 2.209 1 91.38 121 PHE A C 1
ATOM 959 O O . PHE A 1 121 ? -25.766 -33 3.129 1 91.38 121 PHE A O 1
ATOM 966 N N . SER A 1 122 ? -25.359 -30.922 2.33 1 82.38 122 SER A N 1
ATOM 967 C CA . SER A 1 122 ? -24.891 -30.469 3.639 1 82.38 122 SER A CA 1
ATOM 968 C C . SER A 1 122 ? -26.047 -30.391 4.641 1 82.38 122 SER A C 1
ATOM 970 O O . SER A 1 122 ? -27.031 -29.688 4.41 1 82.38 122 SER A O 1
ATOM 972 N N . LYS A 1 123 ? -26.281 -31.281 5.5 1 73.25 123 LYS A N 1
ATOM 973 C CA . LYS A 1 123 ? -27.438 -31.438 6.383 1 73.25 123 LYS A CA 1
ATOM 974 C C . LYS A 1 123 ? -27.484 -30.328 7.422 1 73.25 123 LYS A C 1
ATOM 976 O O . LYS A 1 123 ? -28.562 -29.875 7.809 1 73.25 123 LYS A O 1
ATOM 981 N N . HIS A 1 124 ? -26.438 -29.922 7.848 1 74.12 124 HIS A N 1
ATOM 982 C CA . HIS A 1 124 ? -26.438 -29.016 8.992 1 74.12 124 HIS A CA 1
ATOM 983 C C . HIS A 1 124 ? -26.047 -27.609 8.57 1 74.12 124 HIS A C 1
ATOM 985 O O . HIS A 1 124 ? -25.672 -26.781 9.414 1 74.12 124 HIS A O 1
ATOM 991 N N . SER A 1 125 ? -25.984 -27.406 7.316 1 80.62 125 SER A N 1
ATOM 992 C CA . SER A 1 125 ? -25.641 -26.094 6.801 1 80.62 125 SER A CA 1
ATOM 993 C C . SER A 1 125 ? -26.422 -25.781 5.52 1 80.62 125 SER A C 1
ATOM 995 O O . SER A 1 125 ? -26.969 -26.688 4.887 1 80.62 125 SER A O 1
ATOM 997 N N . SER A 1 126 ? -26.531 -24.547 5.289 1 85.5 126 SER A N 1
ATOM 998 C CA . SER A 1 126 ? -27.234 -24.141 4.074 1 85.5 126 SER A CA 1
ATOM 999 C C . SER A 1 126 ? -26.5 -24.594 2.826 1 85.5 126 SER A C 1
ATOM 1001 O O . SER A 1 126 ? -27.109 -24.906 1.805 1 85.5 126 SER A O 1
ATOM 1003 N N . ASP A 1 127 ? -25.188 -24.625 2.965 1 92.62 127 ASP A N 1
ATOM 1004 C CA . ASP A 1 127 ? -24.344 -25.109 1.879 1 92.62 127 ASP A CA 1
ATOM 1005 C C . ASP A 1 127 ? -22.938 -25.453 2.387 1 92.62 127 ASP A C 1
ATOM 1007 O O . ASP A 1 127 ? -22.688 -25.422 3.592 1 92.62 127 ASP A O 1
ATOM 1011 N N . LEU A 1 128 ? -22.109 -25.828 1.527 1 94.19 128 LEU A N 1
ATOM 1012 C CA . LEU A 1 128 ? -20.766 -26.281 1.884 1 94.19 128 LEU A CA 1
ATOM 1013 C C . LEU A 1 128 ? -19.938 -25.125 2.408 1 94.19 128 LEU A C 1
ATOM 1015 O O . LEU A 1 128 ? -19.047 -25.312 3.238 1 94.19 128 LEU A O 1
ATOM 1019 N N . PHE A 1 129 ? -20.188 -23.891 1.939 1 95.19 129 PHE A N 1
ATOM 1020 C CA . PHE A 1 129 ? -19.453 -22.719 2.4 1 95.19 129 PHE A CA 1
ATOM 1021 C C . PHE A 1 129 ? -19.781 -22.406 3.855 1 95.19 129 PHE A C 1
ATOM 1023 O O . PHE A 1 129 ? -18.891 -22.094 4.648 1 95.19 129 PHE A O 1
ATOM 1030 N N . GLU A 1 130 ? -21.016 -22.5 4.141 1 95 130 GLU A N 1
ATOM 1031 C CA . GLU A 1 130 ? -21.438 -22.297 5.527 1 95 130 GLU A CA 1
ATOM 1032 C C . GLU A 1 130 ? -20.844 -23.359 6.441 1 95 130 GLU A C 1
ATOM 1034 O O . GLU A 1 130 ? -20.438 -23.078 7.566 1 95 130 GLU A O 1
ATOM 1039 N N . LEU A 1 131 ? -20.859 -24.609 5.93 1 93.94 131 LEU A N 1
ATOM 1040 C CA . LEU A 1 131 ? -20.234 -25.672 6.691 1 93.94 131 LEU A CA 1
ATOM 1041 C C . LEU A 1 131 ? -18.781 -25.344 7 1 93.94 131 LEU A C 1
ATOM 1043 O O . LEU A 1 131 ? -18.328 -25.484 8.141 1 93.94 131 LEU A O 1
ATOM 1047 N N . TRP A 1 132 ? -18.078 -24.891 6.043 1 94.31 132 TRP A N 1
ATOM 1048 C CA . TRP A 1 132 ? -16.656 -24.547 6.203 1 94.31 132 TRP A CA 1
ATOM 1049 C C . TRP A 1 132 ? -16.484 -23.438 7.234 1 94.31 132 TRP A C 1
ATOM 1051 O O . TRP A 1 132 ? -15.594 -23.516 8.086 1 94.31 132 TRP A O 1
ATOM 1061 N N . GLU A 1 133 ? -17.312 -22.469 7.211 1 94.19 133 GLU A N 1
ATOM 1062 C CA . GLU A 1 133 ? -17.25 -21.359 8.164 1 94.19 133 GLU A CA 1
ATOM 1063 C C . GLU A 1 133 ? -17.5 -21.844 9.586 1 94.19 133 GLU A C 1
ATOM 1065 O O . GLU A 1 133 ? -16.844 -21.406 10.523 1 94.19 133 GLU A O 1
ATOM 1070 N N . LYS A 1 134 ? -18.438 -22.734 9.688 1 92.62 134 LYS A N 1
ATOM 1071 C CA . LYS A 1 134 ? -18.781 -23.281 11 1 92.62 134 LYS A CA 1
ATOM 1072 C C . LYS A 1 134 ? -17.609 -24.062 11.586 1 92.62 134 LYS A C 1
ATOM 1074 O O . LYS A 1 134 ? -17.438 -24.094 12.805 1 92.62 134 LYS A O 1
ATOM 1079 N N . LEU A 1 135 ? -16.859 -24.641 10.688 1 91.81 135 LEU A N 1
ATOM 1080 C CA . LEU A 1 135 ? -15.727 -25.438 11.133 1 91.81 135 LEU A CA 1
ATOM 1081 C C . LEU A 1 135 ? -14.508 -24.562 11.398 1 91.81 135 LEU A C 1
ATOM 1083 O O . LEU A 1 135 ? -13.453 -25.062 11.797 1 91.81 135 LEU A O 1
ATOM 1087 N N . GLY A 1 136 ? -14.633 -23.281 11.141 1 90.75 136 GLY A N 1
ATOM 1088 C CA . GLY A 1 136 ? -13.539 -22.344 11.375 1 90.75 136 GLY A CA 1
ATOM 1089 C C . GLY A 1 136 ? -13.172 -21.547 10.141 1 90.75 136 GLY A C 1
ATOM 1090 O O . GLY A 1 136 ? -12.586 -20.469 10.242 1 90.75 136 GLY A O 1
ATOM 1091 N N . GLY A 1 137 ? -13.461 -22.125 9.016 1 92.25 137 GLY A N 1
ATOM 1092 C CA . GLY A 1 137 ? -13.266 -21.406 7.766 1 92.25 137 GLY A CA 1
ATOM 1093 C C . GLY A 1 137 ? -11.805 -21.141 7.457 1 92.25 137 GLY A C 1
ATOM 1094 O O . GLY A 1 137 ? -10.93 -21.891 7.867 1 92.25 137 GLY A O 1
ATOM 1095 N N . GLU A 1 138 ? -11.578 -20.062 6.738 1 90.38 138 GLU A N 1
ATOM 1096 C CA . GLU A 1 138 ? -10.234 -19.719 6.27 1 90.38 138 GLU A CA 1
ATOM 1097 C C . GLU A 1 138 ? -9.336 -19.312 7.434 1 90.38 138 GLU A C 1
ATOM 1099 O O . GLU A 1 138 ? -8.109 -19.359 7.32 1 90.38 138 GLU A O 1
ATOM 1104 N N . SER A 1 139 ? -9.844 -19.047 8.531 1 87.19 139 SER A N 1
ATOM 1105 C CA . SER A 1 139 ? -9.07 -18.672 9.711 1 87.19 139 SER A CA 1
ATOM 1106 C C . SER A 1 139 ? -8.289 -19.859 10.266 1 87.19 139 SER A C 1
ATOM 1108 O O . SER A 1 139 ? -7.34 -19.688 11.023 1 87.19 139 SER A O 1
ATOM 1110 N N . LEU A 1 140 ? -8.734 -21.062 9.867 1 89 140 LEU A N 1
ATOM 1111 C CA . LEU A 1 140 ? -8.039 -22.266 10.305 1 89 140 LEU A CA 1
ATOM 1112 C C . LEU A 1 140 ? -6.738 -22.469 9.539 1 89 140 LEU A C 1
ATOM 1114 O O . LEU A 1 140 ? -5.891 -23.266 9.945 1 89 140 LEU A O 1
ATOM 1118 N N . VAL A 1 141 ? -6.684 -21.766 8.469 1 88.56 141 VAL A N 1
ATOM 1119 C CA . VAL A 1 141 ? -5.512 -21.953 7.617 1 88.56 141 VAL A CA 1
ATOM 1120 C C . VAL A 1 141 ? -4.449 -20.906 7.98 1 88.56 141 VAL A C 1
ATOM 1122 O O . VAL A 1 141 ? -4.73 -19.703 8 1 88.56 141 VAL A O 1
ATOM 1125 N N . GLY A 1 142 ? -3.289 -21.422 8.25 1 77 142 GLY A N 1
ATOM 1126 C CA . GLY A 1 142 ? -2.203 -20.531 8.648 1 77 142 GLY A CA 1
ATOM 1127 C C . GLY A 1 142 ? -1.463 -21.016 9.883 1 77 142 GLY A C 1
ATOM 1128 O O . GLY A 1 142 ? -1.249 -22.219 10.055 1 77 142 GLY A O 1
ATOM 1129 N N . ARG A 1 143 ? -1.13 -20.328 10.844 1 62.38 143 ARG A N 1
ATOM 1130 C CA . ARG A 1 143 ? -0.092 -20.547 11.852 1 62.38 143 ARG A CA 1
ATOM 1131 C C . ARG A 1 143 ? -0.515 -21.609 12.859 1 62.38 143 ARG A C 1
ATOM 1133 O O . ARG A 1 143 ? 0.292 -22.453 13.258 1 62.38 143 ARG A O 1
ATOM 1140 N N . ASN A 1 144 ? -1.552 -21.562 13.289 1 62.41 144 ASN A N 1
ATOM 1141 C CA . ASN A 1 144 ? -1.784 -22.516 14.375 1 62.41 144 ASN A CA 1
ATOM 1142 C C . ASN A 1 144 ? -2.707 -23.656 13.938 1 62.41 144 ASN A C 1
ATOM 1144 O O . ASN A 1 144 ? -3.16 -24.438 14.766 1 62.41 144 ASN A O 1
ATOM 1148 N N . GLY A 1 145 ? -2.709 -23.781 12.484 1 74.38 145 GLY A N 1
ATOM 1149 C CA . GLY A 1 145 ? -3.6 -24.828 12.023 1 74.38 145 GLY A CA 1
ATOM 1150 C C . GLY A 1 145 ? -3.109 -25.516 10.758 1 74.38 145 GLY A C 1
ATOM 1151 O O . GLY A 1 145 ? -1.971 -25.984 10.695 1 74.38 145 GLY A O 1
ATOM 1152 N N . MET A 1 146 ? -3.908 -25.609 9.859 1 89.62 146 MET A N 1
ATOM 1153 C CA . MET A 1 146 ? -3.611 -26.172 8.547 1 89.62 146 MET A CA 1
ATOM 1154 C C . MET A 1 146 ? -2.811 -25.188 7.703 1 89.62 146 MET A C 1
ATOM 1156 O O . MET A 1 146 ? -2.951 -23.969 7.855 1 89.62 146 MET A O 1
ATOM 1160 N N . LYS A 1 147 ? -1.864 -25.75 6.961 1 92.5 147 LYS A N 1
ATOM 1161 C CA . LYS A 1 147 ? -1.062 -24.906 6.082 1 92.5 147 LYS A CA 1
ATOM 1162 C C . LYS A 1 147 ? -1.189 -25.359 4.629 1 92.5 147 LYS A C 1
ATOM 1164 O O . LYS A 1 147 ? -1.121 -26.547 4.328 1 92.5 147 LYS A O 1
ATOM 1169 N N . ARG A 1 148 ? -1.429 -24.375 3.824 1 95.12 148 ARG A N 1
ATOM 1170 C CA . ARG A 1 148 ? -1.296 -24.672 2.402 1 95.12 148 ARG A CA 1
ATOM 1171 C C . ARG A 1 148 ? 0.17 -24.719 1.987 1 95.12 148 ARG A C 1
ATOM 1173 O O . ARG A 1 148 ? 0.941 -23.812 2.297 1 95.12 148 ARG A O 1
ATOM 1180 N N . VAL A 1 149 ? 0.553 -25.797 1.288 1 95.25 149 VAL A N 1
ATOM 1181 C CA . VAL A 1 149 ? 1.965 -25.938 0.954 1 95.25 149 VAL A CA 1
ATOM 1182 C C . VAL A 1 149 ? 2.111 -26.281 -0.527 1 95.25 149 VAL A C 1
ATOM 1184 O O . VAL A 1 149 ? 1.175 -26.797 -1.149 1 95.25 149 VAL A O 1
ATOM 1187 N N . LEU A 1 150 ? 3.158 -25.922 -1.062 1 96.62 150 LEU A N 1
ATOM 1188 C CA . LEU A 1 150 ? 3.58 -26.219 -2.424 1 96.62 150 LEU A CA 1
ATOM 1189 C C . LEU A 1 150 ? 4.82 -27.109 -2.426 1 96.62 150 LEU A C 1
ATOM 1191 O O . LEU A 1 150 ? 5.875 -26.703 -1.922 1 96.62 150 LEU A O 1
ATOM 1195 N N . PRO A 1 151 ? 4.668 -28.344 -2.906 1 95.38 151 PRO A N 1
ATOM 1196 C CA . PRO A 1 151 ? 5.848 -29.219 -2.951 1 95.38 151 PRO A CA 1
ATOM 1197 C C . PRO A 1 151 ? 6.887 -28.75 -3.969 1 95.38 151 PRO A C 1
ATOM 1199 O O . PRO A 1 151 ? 6.559 -28.547 -5.141 1 95.38 151 PRO A O 1
ATOM 1202 N N . VAL A 1 152 ? 8.062 -28.531 -3.537 1 94.06 152 VAL A N 1
ATOM 1203 C CA . VAL A 1 152 ? 9.172 -28.125 -4.391 1 94.06 152 VAL A CA 1
ATOM 1204 C C . VAL A 1 152 ? 10.461 -28.797 -3.93 1 94.06 152 VAL A C 1
ATOM 1206 O O . VAL A 1 152 ? 10.867 -28.656 -2.773 1 94.06 152 VAL A O 1
ATOM 1209 N N . GLY A 1 153 ? 11.07 -29.547 -4.84 1 85.44 153 GLY A N 1
ATOM 1210 C CA . GLY A 1 153 ? 12.188 -30.375 -4.41 1 85.44 153 GLY A CA 1
ATOM 1211 C C . GLY A 1 153 ? 11.812 -31.359 -3.32 1 85.44 153 GLY A C 1
ATOM 1212 O O . GLY A 1 153 ? 10.852 -32.125 -3.465 1 85.44 153 GLY A O 1
ATOM 1213 N N . ASN A 1 154 ? 12.547 -31.281 -2.234 1 84.75 154 ASN A N 1
ATOM 1214 C CA . ASN A 1 154 ? 12.281 -32.188 -1.112 1 84.75 154 ASN A CA 1
ATOM 1215 C C . ASN A 1 154 ? 11.625 -31.438 0.052 1 84.75 154 ASN A C 1
ATOM 1217 O O . ASN A 1 154 ? 11.664 -31.906 1.19 1 84.75 154 ASN A O 1
ATOM 1221 N N . ASN A 1 155 ? 11.047 -30.359 -0.389 1 89.75 155 ASN A N 1
ATOM 1222 C CA . ASN A 1 155 ? 10.469 -29.531 0.667 1 89.75 155 ASN A CA 1
ATOM 1223 C C . ASN A 1 155 ? 9.008 -29.188 0.384 1 89.75 155 ASN A C 1
ATOM 1225 O O . ASN A 1 155 ? 8.547 -29.312 -0.752 1 89.75 155 ASN A O 1
ATOM 1229 N N . LEU A 1 156 ? 8.289 -28.906 1.478 1 92.94 156 LEU A N 1
ATOM 1230 C CA . LEU A 1 156 ? 6.953 -28.328 1.405 1 92.94 156 LEU A CA 1
ATOM 1231 C C . LEU A 1 156 ? 6.992 -26.844 1.693 1 92.94 156 LEU A C 1
ATOM 1233 O O . LEU A 1 156 ? 7.168 -26.422 2.842 1 92.94 156 LEU A O 1
ATOM 1237 N N . TRP A 1 157 ? 6.848 -26.094 0.64 1 93.81 157 TRP A N 1
ATOM 1238 C CA . TRP A 1 157 ? 7.008 -24.656 0.721 1 93.81 157 TRP A CA 1
ATOM 1239 C C . TRP A 1 157 ? 5.715 -23.984 1.183 1 93.81 157 TRP A C 1
ATOM 1241 O O . TRP A 1 157 ? 4.684 -24.094 0.515 1 93.81 157 TRP A O 1
ATOM 1251 N N . ASP A 1 158 ? 5.773 -23.359 2.377 1 92.69 158 ASP A N 1
ATOM 1252 C CA . ASP A 1 158 ? 4.695 -22.484 2.828 1 92.69 158 ASP A CA 1
ATOM 1253 C C . ASP A 1 158 ? 4.898 -21.062 2.326 1 92.69 158 ASP A C 1
ATOM 1255 O O . ASP A 1 158 ? 5.59 -20.266 2.965 1 92.69 158 ASP A O 1
ATOM 1259 N N . TRP A 1 159 ? 4.23 -20.703 1.257 1 91.5 159 TRP A N 1
ATOM 1260 C CA . TRP A 1 159 ? 4.473 -19.438 0.578 1 91.5 159 TRP A CA 1
ATOM 1261 C C . TRP A 1 159 ? 3.721 -18.297 1.266 1 91.5 159 TRP A C 1
ATOM 1263 O O . TRP A 1 159 ? 3.887 -17.125 0.906 1 91.5 159 TRP A O 1
ATOM 1273 N N . SER A 1 160 ? 2.895 -18.609 2.246 1 88.31 160 SER A N 1
ATOM 1274 C CA . SER A 1 160 ? 2.076 -17.594 2.893 1 88.31 160 SER A CA 1
ATOM 1275 C C . SER A 1 160 ? 2.779 -17.016 4.113 1 88.31 160 SER A C 1
ATOM 1277 O O . SER A 1 160 ? 2.375 -15.969 4.633 1 88.31 160 SER A O 1
ATOM 1279 N N . SER A 1 161 ? 3.82 -17.625 4.582 1 86.31 161 SER A N 1
ATOM 1280 C CA . SER A 1 161 ? 4.492 -17.219 5.812 1 86.31 161 SER A CA 1
ATOM 1281 C C . SER A 1 161 ? 5.34 -15.961 5.594 1 86.31 161 SER A C 1
ATOM 1283 O O . SER A 1 161 ? 5.445 -15.117 6.484 1 86.31 161 SER A O 1
ATOM 1285 N N . LYS A 1 162 ? 5.895 -15.914 4.461 1 93.75 162 LYS A N 1
ATOM 1286 C CA . LYS A 1 162 ? 6.73 -14.773 4.098 1 93.75 162 LYS A CA 1
ATOM 1287 C C . LYS A 1 162 ? 6.73 -14.547 2.588 1 93.75 162 LYS A C 1
ATOM 1289 O O . LYS A 1 162 ? 6.691 -15.508 1.812 1 93.75 162 LYS A O 1
ATOM 1294 N N . THR A 1 163 ? 6.801 -13.297 2.197 1 98.06 163 THR A N 1
ATOM 1295 C CA . THR A 1 163 ? 6.93 -12.992 0.776 1 98.06 163 THR A CA 1
ATOM 1296 C C . THR A 1 163 ? 8.32 -13.352 0.267 1 98.06 163 THR A C 1
ATOM 1298 O O . THR A 1 163 ? 9.32 -13.055 0.919 1 98.06 163 THR A O 1
ATOM 1301 N N . SER A 1 164 ? 8.43 -13.992 -0.876 1 98.5 164 SER A N 1
ATOM 1302 C CA . SER A 1 164 ? 9.703 -14.469 -1.404 1 98.5 164 SER A CA 1
ATOM 1303 C C . SER A 1 164 ? 10.273 -13.5 -2.438 1 98.5 164 SER A C 1
ATOM 1305 O O . SER A 1 164 ? 9.523 -12.938 -3.248 1 98.5 164 SER A O 1
ATOM 1307 N N . VAL A 1 165 ? 11.586 -13.328 -2.391 1 98.69 165 VAL A N 1
ATOM 1308 C CA . VAL A 1 165 ? 12.305 -12.516 -3.371 1 98.69 165 VAL A CA 1
ATOM 1309 C C . VAL A 1 165 ? 12.906 -13.414 -4.445 1 98.69 165 VAL A C 1
ATOM 1311 O O . VAL A 1 165 ? 13.703 -14.305 -4.145 1 98.69 165 VAL A O 1
ATOM 1314 N N . MET A 1 166 ? 12.461 -13.195 -5.621 1 98.81 166 MET A N 1
ATOM 1315 C CA . MET A 1 166 ? 13.023 -13.875 -6.785 1 98.81 166 MET A CA 1
ATOM 1316 C C . MET A 1 166 ? 13.984 -12.953 -7.535 1 98.81 166 MET A C 1
ATOM 1318 O O . MET A 1 166 ? 13.562 -11.977 -8.148 1 98.81 166 MET A O 1
ATOM 1322 N N . GLY A 1 167 ? 15.281 -13.305 -7.445 1 98.75 167 GLY A N 1
ATOM 1323 C CA . GLY A 1 167 ? 16.297 -12.508 -8.133 1 98.75 167 GLY A CA 1
ATOM 1324 C C . GLY A 1 167 ? 16.469 -12.898 -9.586 1 98.75 167 GLY A C 1
ATOM 1325 O O . GLY A 1 167 ? 16.562 -14.078 -9.906 1 98.75 167 GLY A O 1
ATOM 1326 N N . ILE A 1 168 ? 16.531 -11.922 -10.438 1 98 168 ILE A N 1
ATOM 1327 C CA . ILE A 1 168 ? 16.672 -12.141 -11.875 1 98 168 ILE A CA 1
ATOM 1328 C C . ILE A 1 168 ? 18.141 -12.281 -12.25 1 98 168 ILE A C 1
ATOM 1330 O O . ILE A 1 168 ? 18.953 -11.406 -11.945 1 98 168 ILE A O 1
ATOM 1334 N N . LEU A 1 169 ? 18.516 -13.312 -12.859 1 96.62 169 LEU A N 1
ATOM 1335 C CA . LEU A 1 169 ? 19.844 -13.492 -13.453 1 96.62 169 LEU A CA 1
ATOM 1336 C C . LEU A 1 169 ? 19.75 -13.609 -14.969 1 96.62 169 LEU A C 1
ATOM 1338 O O . LEU A 1 169 ? 19.422 -14.68 -15.484 1 96.62 169 LEU A O 1
ATOM 1342 N N . ASN A 1 170 ? 20.094 -12.555 -15.641 1 92.44 170 ASN A N 1
ATOM 1343 C CA . ASN A 1 170 ? 20.094 -12.57 -17.094 1 92.44 170 ASN A CA 1
ATOM 1344 C C . ASN A 1 170 ? 21.422 -13.078 -17.656 1 92.44 170 ASN A C 1
ATOM 1346 O O . ASN A 1 170 ? 22.484 -12.57 -17.281 1 92.44 170 ASN A O 1
ATOM 1350 N N . LEU A 1 171 ? 21.297 -14.047 -18.5 1 90.44 171 LEU A N 1
ATOM 1351 C CA . LEU A 1 171 ? 22.484 -14.609 -19.141 1 90.44 171 LEU A CA 1
ATOM 1352 C C . LEU A 1 171 ? 22.578 -14.164 -20.594 1 90.44 171 LEU A C 1
ATOM 1354 O O . LEU A 1 171 ? 21.766 -14.578 -21.422 1 90.44 171 LEU A O 1
ATOM 1358 N N . THR A 1 172 ? 23.219 -13.086 -20.953 1 70.81 172 THR A N 1
ATOM 1359 C CA . THR A 1 172 ? 23.328 -12.484 -22.266 1 70.81 172 THR A CA 1
ATOM 1360 C C . THR A 1 172 ? 24.516 -13.062 -23.031 1 70.81 172 THR A C 1
ATOM 1362 O O . THR A 1 172 ? 25.422 -13.648 -22.438 1 70.81 172 THR A O 1
ATOM 1365 N N . PRO A 1 173 ? 24.359 -13.07 -24.531 1 63.97 173 PRO A N 1
ATOM 1366 C CA . PRO A 1 173 ? 25.359 -13.664 -25.422 1 63.97 173 PRO A CA 1
ATOM 1367 C C . PRO A 1 173 ? 26.781 -13.188 -25.109 1 63.97 173 PRO A C 1
ATOM 1369 O O . PRO A 1 173 ? 27.734 -13.969 -25.203 1 63.97 173 PRO A O 1
ATOM 1372 N N . ASP A 1 174 ? 26.875 -11.859 -25.125 1 54.47 174 ASP A N 1
ATOM 1373 C CA . ASP A 1 174 ? 28.25 -11.391 -25.266 1 54.47 174 ASP A CA 1
ATOM 1374 C C . ASP A 1 174 ? 29.188 -12.117 -24.297 1 54.47 174 ASP A C 1
ATOM 1376 O O . ASP A 1 174 ? 30.391 -12.195 -24.531 1 54.47 174 ASP A O 1
ATOM 1380 N N . SER A 1 175 ? 28.625 -12.703 -23.391 1 49.38 175 SER A N 1
ATOM 1381 C CA . SER A 1 175 ? 29.5 -13.219 -22.359 1 49.38 175 SER A CA 1
ATOM 1382 C C . SER A 1 175 ? 29.984 -14.625 -22.688 1 49.38 175 SER A C 1
ATOM 1384 O O . SER A 1 175 ? 30.953 -15.117 -22.094 1 49.38 175 SER A O 1
ATOM 1386 N N . PHE A 1 176 ? 29.312 -15.453 -23.688 1 50.16 176 PHE A N 1
ATOM 1387 C CA . PHE A 1 176 ? 29.672 -16.859 -23.766 1 50.16 176 PHE A CA 1
ATOM 1388 C C . PHE A 1 176 ? 30.406 -17.172 -25.062 1 50.16 176 PHE A C 1
ATOM 1390 O O . PHE A 1 176 ? 30.828 -18.312 -25.281 1 50.16 176 PHE A O 1
ATOM 1397 N N . SER A 1 177 ? 30.578 -16.266 -25.969 1 43.91 177 SER A N 1
ATOM 1398 C CA . SER A 1 177 ? 31.297 -16.625 -27.188 1 43.91 177 SER A CA 1
ATOM 1399 C C . SER A 1 177 ? 32.75 -17.016 -26.859 1 43.91 177 SER A C 1
ATOM 1401 O O . SER A 1 177 ? 33.125 -18.172 -27.031 1 43.91 177 SER A O 1
ATOM 1403 N N . ASP A 1 178 ? 33.812 -16.25 -27.422 1 38.22 178 ASP A N 1
ATOM 1404 C CA . ASP A 1 178 ? 35.25 -16.422 -27.578 1 38.22 178 ASP A CA 1
ATOM 1405 C C . ASP A 1 178 ? 35.969 -16.297 -26.25 1 38.22 178 ASP A C 1
ATOM 1407 O O . ASP A 1 178 ? 36.344 -15.203 -25.828 1 38.22 178 ASP A O 1
ATOM 1411 N N . GLY A 1 179 ? 36.438 -17.469 -25.641 1 47.59 179 GLY A N 1
ATOM 1412 C CA . GLY A 1 179 ? 37.25 -17.484 -24.438 1 47.59 179 GLY A CA 1
ATOM 1413 C C . GLY A 1 179 ? 36.531 -16.953 -23.219 1 47.59 179 GLY A C 1
ATOM 1414 O O . GLY A 1 179 ? 37.062 -17 -22.109 1 47.59 179 GLY A O 1
ATOM 1415 N N . GLY A 1 180 ? 35.125 -16.594 -23.281 1 52.94 180 GLY A N 1
ATOM 1416 C CA . GLY A 1 180 ? 34.219 -15.703 -22.594 1 52.94 180 GLY A CA 1
ATOM 1417 C C . GLY A 1 180 ? 33.188 -16.453 -21.75 1 52.94 180 GLY A C 1
ATOM 1418 O O . GLY A 1 180 ? 32.594 -15.875 -20.828 1 52.94 180 GLY A O 1
ATOM 1419 N N . LYS A 1 181 ? 33.156 -17.797 -22.047 1 61.16 181 LYS A N 1
ATOM 1420 C CA . LYS A 1 181 ? 32.156 -18.609 -21.344 1 61.16 181 LYS A CA 1
ATOM 1421 C C . LYS A 1 181 ? 32.5 -18.719 -19.859 1 61.16 181 LYS A C 1
ATOM 1423 O O . LYS A 1 181 ? 31.641 -18.516 -19 1 61.16 181 LYS A O 1
ATOM 1428 N N . TYR A 1 182 ? 33.719 -19.172 -19.672 1 63.72 182 TYR A N 1
ATOM 1429 C CA . TYR A 1 182 ? 34.156 -19.312 -18.281 1 63.72 182 TYR A CA 1
ATOM 1430 C C . TYR A 1 182 ? 33.969 -18.016 -17.516 1 63.72 182 TYR A C 1
ATOM 1432 O O . TYR A 1 182 ? 33.469 -18.016 -16.375 1 63.72 182 TYR A O 1
ATOM 1440 N N . LEU A 1 183 ? 34.312 -17.016 -18.125 1 67 183 LEU A N 1
ATOM 1441 C CA . LEU A 1 183 ? 34.156 -15.719 -17.469 1 67 183 LEU A CA 1
ATOM 1442 C C . LEU A 1 183 ? 32.688 -15.391 -17.234 1 67 183 LEU A C 1
ATOM 1444 O O . LEU A 1 183 ? 32.344 -14.805 -16.219 1 67 183 LEU A O 1
ATOM 1448 N N . SER A 1 184 ? 32 -15.953 -18.094 1 79.69 184 SER A N 1
ATOM 1449 C CA . SER A 1 184 ? 30.578 -15.711 -17.984 1 79.69 184 SER A CA 1
ATOM 1450 C C . SER A 1 184 ? 29.969 -16.531 -16.844 1 79.69 184 SER A C 1
ATOM 1452 O O . SER A 1 184 ? 29.156 -16.016 -16.078 1 79.69 184 SER A O 1
ATOM 1454 N N . VAL A 1 185 ? 30.516 -17.719 -16.719 1 90.75 185 VAL A N 1
ATOM 1455 C CA . VAL A 1 185 ? 30 -18.578 -15.656 1 90.75 185 VAL A CA 1
ATOM 1456 C C . VAL A 1 185 ? 30.438 -18.047 -14.297 1 90.75 185 VAL A C 1
ATOM 1458 O O . VAL A 1 185 ? 29.625 -17.969 -13.367 1 90.75 185 VAL A O 1
ATOM 1461 N N . GLU A 1 186 ? 31.672 -17.625 -14.227 1 90.88 186 GLU A N 1
ATOM 1462 C CA . GLU A 1 186 ? 32.188 -17.078 -12.977 1 90.88 186 GLU A CA 1
ATOM 1463 C C . GLU A 1 186 ? 31.422 -15.812 -12.578 1 90.88 186 GLU A C 1
ATOM 1465 O O . GLU A 1 186 ? 31.125 -15.609 -11.398 1 90.88 186 GLU A O 1
ATOM 1470 N N . ALA A 1 187 ? 31.203 -15.047 -13.531 1 91.81 187 ALA A N 1
ATOM 1471 C CA . ALA A 1 187 ? 30.453 -13.82 -13.273 1 91.81 187 ALA A CA 1
ATOM 1472 C C . ALA A 1 187 ? 29.047 -14.133 -12.789 1 91.81 187 ALA A C 1
ATOM 1474 O O . ALA A 1 187 ? 28.547 -13.484 -11.859 1 91.81 187 ALA A O 1
ATOM 1475 N N . ALA A 1 188 ? 28.438 -15.078 -13.445 1 94.25 188 ALA A N 1
ATOM 1476 C CA . ALA A 1 188 ? 27.094 -15.484 -13.055 1 94.25 188 ALA A CA 1
ATOM 1477 C C . ALA A 1 188 ? 27.062 -16.031 -11.633 1 94.25 188 ALA A C 1
ATOM 1479 O O . ALA A 1 188 ? 26.188 -15.688 -10.844 1 94.25 188 ALA A O 1
ATOM 1480 N N . VAL A 1 189 ? 28.031 -16.859 -11.359 1 95.38 189 VAL A N 1
ATOM 1481 C CA . VAL A 1 189 ? 28.141 -17.453 -10.031 1 95.38 189 VAL A CA 1
ATOM 1482 C C . VAL A 1 189 ? 28.328 -16.359 -8.984 1 95.38 189 VAL A C 1
ATOM 1484 O O . VAL A 1 189 ? 27.703 -16.406 -7.926 1 95.38 189 VAL A O 1
ATOM 1487 N N . SER A 1 190 ? 29.156 -15.414 -9.289 1 95.81 190 SER A N 1
ATOM 1488 C CA . SER A 1 190 ? 29.391 -14.297 -8.383 1 95.81 190 SER A CA 1
ATOM 1489 C C . SER A 1 190 ? 28.109 -13.492 -8.164 1 95.81 190 SER A C 1
ATOM 1491 O O . SER A 1 190 ? 27.828 -13.078 -7.039 1 95.81 190 SER A O 1
ATOM 1493 N N . GLN A 1 191 ? 27.406 -13.32 -9.18 1 96.12 191 GLN A N 1
ATOM 1494 C CA . GLN A 1 191 ? 26.156 -12.586 -9.086 1 96.12 191 GLN A CA 1
ATOM 1495 C C . GLN A 1 191 ? 25.125 -13.344 -8.242 1 96.12 191 GLN A C 1
ATOM 1497 O O . GLN A 1 191 ? 24.406 -12.75 -7.445 1 96.12 191 GLN A O 1
ATOM 1502 N N . VAL A 1 192 ? 25.062 -14.594 -8.445 1 98 192 VAL A N 1
ATOM 1503 C CA . VAL A 1 192 ? 24.156 -15.414 -7.656 1 98 192 VAL A CA 1
ATOM 1504 C C . VAL A 1 192 ? 24.531 -15.328 -6.18 1 98 192 VAL A C 1
ATOM 1506 O O . VAL A 1 192 ? 23.656 -15.164 -5.32 1 98 192 VAL A O 1
ATOM 1509 N N . ARG A 1 193 ? 25.797 -15.414 -5.906 1 97.81 193 ARG A N 1
ATOM 1510 C CA . ARG A 1 193 ? 26.266 -15.312 -4.531 1 97.81 193 ARG A CA 1
ATOM 1511 C C . ARG A 1 193 ? 25.859 -13.984 -3.91 1 97.81 193 ARG A C 1
ATOM 1513 O O . ARG A 1 193 ? 25.422 -13.938 -2.756 1 97.81 193 ARG A O 1
ATOM 1520 N N . LEU A 1 194 ? 26 -12.961 -4.684 1 97.69 194 LEU A N 1
ATOM 1521 C CA . LEU A 1 194 ? 25.609 -11.633 -4.215 1 97.69 194 LEU A CA 1
ATOM 1522 C C . LEU A 1 194 ? 24.109 -11.586 -3.918 1 97.69 194 LEU A C 1
ATOM 1524 O O . LEU A 1 194 ? 23.703 -11.125 -2.85 1 97.69 194 LEU A O 1
ATOM 1528 N N . MET A 1 195 ? 23.297 -12.102 -4.812 1 98.38 195 MET A N 1
ATOM 1529 C CA . MET A 1 195 ? 21.844 -12.07 -4.637 1 98.38 195 MET A CA 1
ATOM 1530 C C . MET A 1 195 ? 21.422 -12.859 -3.398 1 98.38 195 MET A C 1
ATOM 1532 O O . MET A 1 195 ? 20.562 -12.422 -2.643 1 98.38 195 MET A O 1
ATOM 1536 N N . LEU A 1 196 ? 22.062 -14 -3.246 1 98.31 196 LEU A N 1
ATOM 1537 C CA . LEU A 1 196 ? 21.75 -14.82 -2.08 1 98.31 196 LEU A CA 1
ATOM 1538 C C . LEU A 1 196 ? 22.125 -14.094 -0.791 1 98.31 196 LEU A C 1
ATOM 1540 O O . LEU A 1 196 ? 21.359 -14.094 0.172 1 98.31 196 LEU A O 1
ATOM 1544 N N . SER A 1 197 ? 23.266 -13.438 -0.781 1 97.75 197 SER A N 1
ATOM 1545 C CA . SER A 1 197 ? 23.703 -12.695 0.396 1 97.75 197 SER A CA 1
ATOM 1546 C C . SER A 1 197 ? 22.797 -11.5 0.668 1 97.75 197 SER A C 1
ATOM 1548 O O . SER A 1 197 ? 22.672 -11.062 1.812 1 97.75 197 SER A O 1
ATOM 1550 N N . GLU A 1 198 ? 22.156 -11.023 -0.374 1 97.75 198 GLU A N 1
ATOM 1551 C CA . GLU A 1 198 ? 21.281 -9.859 -0.268 1 97.75 198 GLU A CA 1
ATOM 1552 C C . GLU A 1 198 ? 19.859 -10.258 0.133 1 97.75 198 GLU A C 1
ATOM 1554 O O . GLU A 1 198 ? 19.031 -9.398 0.444 1 97.75 198 GLU A O 1
ATOM 1559 N N . GLY A 1 199 ? 19.531 -11.57 0.061 1 97.56 199 GLY A N 1
ATOM 1560 C CA . GLY A 1 199 ? 18.266 -11.992 0.619 1 97.56 199 GLY A CA 1
ATOM 1561 C C . GLY A 1 199 ? 17.375 -12.695 -0.39 1 97.56 199 GLY A C 1
ATOM 1562 O O . GLY A 1 199 ? 16.188 -12.93 -0.129 1 97.56 199 GLY A O 1
ATOM 1563 N N . ALA A 1 200 ? 17.938 -13.117 -1.547 1 98.5 200 ALA A N 1
ATOM 1564 C CA . ALA A 1 200 ? 17.141 -13.828 -2.537 1 98.5 200 ALA A CA 1
ATOM 1565 C C . ALA A 1 200 ? 16.734 -15.203 -2.02 1 98.5 200 ALA A C 1
ATOM 1567 O O . ALA A 1 200 ? 17.531 -15.914 -1.409 1 98.5 200 ALA A O 1
ATOM 1568 N N . ASP A 1 201 ? 15.469 -15.531 -2.246 1 97.88 201 ASP A N 1
ATOM 1569 C CA . ASP A 1 201 ? 14.945 -16.859 -1.908 1 97.88 201 ASP A CA 1
ATOM 1570 C C . ASP A 1 201 ? 14.938 -17.766 -3.129 1 97.88 201 ASP A C 1
ATOM 1572 O O . ASP A 1 201 ? 15.031 -19 -2.996 1 97.88 201 ASP A O 1
ATOM 1576 N N . ILE A 1 202 ? 14.773 -17.141 -4.277 1 98.38 202 ILE A N 1
ATOM 1577 C CA . ILE A 1 202 ? 14.695 -17.844 -5.562 1 98.38 202 ILE A CA 1
ATOM 1578 C C . ILE A 1 202 ? 15.617 -17.156 -6.57 1 98.38 202 ILE A C 1
ATOM 1580 O O . ILE A 1 202 ? 15.68 -15.922 -6.625 1 98.38 202 ILE A O 1
ATOM 1584 N N . ILE A 1 203 ? 16.391 -17.891 -7.273 1 98.56 203 ILE A N 1
ATOM 1585 C CA . ILE A 1 203 ? 17.172 -17.375 -8.398 1 98.56 203 ILE A CA 1
ATOM 1586 C C . ILE A 1 203 ? 16.5 -17.766 -9.711 1 98.56 203 ILE A C 1
ATOM 1588 O O . ILE A 1 203 ? 16.25 -18.953 -9.961 1 98.56 203 ILE A O 1
ATOM 1592 N N . ASP A 1 204 ? 16.172 -16.797 -10.492 1 98.44 204 ASP A N 1
ATOM 1593 C CA . ASP A 1 204 ? 15.508 -17.031 -11.773 1 98.44 204 ASP A CA 1
ATOM 1594 C C . ASP A 1 204 ? 16.484 -16.844 -12.938 1 98.44 204 ASP A C 1
ATOM 1596 O O . ASP A 1 204 ? 16.859 -15.711 -13.258 1 98.44 204 ASP A O 1
ATOM 1600 N N . PHE A 1 205 ? 16.828 -17.953 -13.633 1 97.5 205 PHE A N 1
ATOM 1601 C CA . PHE A 1 205 ? 17.734 -17.906 -14.773 1 97.5 205 PHE A CA 1
ATOM 1602 C C . PHE A 1 205 ? 16.984 -17.562 -16.047 1 97.5 205 PHE A C 1
ATOM 1604 O O . PHE A 1 205 ? 15.992 -18.203 -16.391 1 97.5 205 PHE A O 1
ATOM 1611 N N . GLY A 1 206 ? 17.391 -16.547 -16.656 1 95.06 206 GLY A N 1
ATOM 1612 C CA . GLY A 1 206 ? 16.891 -16.203 -17.984 1 95.06 206 GLY A CA 1
ATOM 1613 C C . GLY A 1 206 ? 18 -16.078 -19.016 1 95.06 206 GLY A C 1
ATOM 1614 O O . GLY A 1 206 ? 18.906 -15.273 -18.875 1 95.06 206 GLY A O 1
ATOM 1615 N N . ALA A 1 207 ? 17.953 -16.859 -20.062 1 93.38 207 ALA A N 1
ATOM 1616 C CA . ALA A 1 207 ? 18.984 -16.859 -21.094 1 93.38 207 ALA A CA 1
ATOM 1617 C C . ALA A 1 207 ? 18.453 -16.266 -22.406 1 93.38 207 ALA A C 1
ATOM 1619 O O . ALA A 1 207 ? 19.188 -16.172 -23.391 1 93.38 207 ALA A O 1
ATOM 1620 N N . GLN A 1 208 ? 17.219 -15.961 -22.375 1 90.25 208 GLN A N 1
ATOM 1621 C CA . GLN A 1 208 ? 16.578 -15.336 -23.516 1 90.25 208 GLN A CA 1
ATOM 1622 C C . GLN A 1 208 ? 15.727 -14.141 -23.094 1 90.25 208 GLN A C 1
ATOM 1624 O O . GLN A 1 208 ? 14.961 -14.234 -22.141 1 90.25 208 GLN A O 1
ATOM 1629 N N . SER A 1 209 ? 15.945 -13.062 -23.875 1 86 209 SER A N 1
ATOM 1630 C CA . SER A 1 209 ? 15.18 -11.859 -23.562 1 86 209 SER A CA 1
ATOM 1631 C C . SER A 1 209 ? 13.734 -11.984 -24.031 1 86 209 SER A C 1
ATOM 1633 O O . SER A 1 209 ? 13.469 -12.516 -25.109 1 86 209 SER A O 1
ATOM 1635 N N . THR A 1 210 ? 12.852 -11.531 -23.172 1 84.75 210 THR A N 1
ATOM 1636 C CA . THR A 1 210 ? 11.438 -11.492 -23.531 1 84.75 210 THR A CA 1
ATOM 1637 C C . THR A 1 210 ? 10.922 -10.055 -23.562 1 84.75 210 THR A C 1
ATOM 1639 O O . THR A 1 210 ? 9.719 -9.812 -23.469 1 84.75 210 THR A O 1
ATOM 1642 N N . ARG A 1 211 ? 11.898 -9.109 -23.734 1 83.81 211 ARG A N 1
ATOM 1643 C CA . ARG A 1 211 ? 11.531 -7.711 -23.922 1 83.81 211 ARG A CA 1
ATOM 1644 C C . ARG A 1 211 ? 10.805 -7.508 -25.25 1 83.81 211 ARG A C 1
ATOM 1646 O O . ARG A 1 211 ? 10.914 -8.344 -26.141 1 83.81 211 ARG A O 1
ATOM 1653 N N . PRO A 1 212 ? 10.109 -6.461 -25.266 1 83 212 PRO A N 1
ATOM 1654 C CA . PRO A 1 212 ? 9.461 -6.199 -26.547 1 83 212 PRO A CA 1
ATOM 1655 C C . PRO A 1 212 ? 10.453 -6.141 -27.719 1 83 212 PRO A C 1
ATOM 1657 O O . PRO A 1 212 ? 11.5 -5.504 -27.609 1 83 212 PRO A O 1
ATOM 1660 N N . ASN A 1 213 ? 10.305 -6.863 -28.75 1 80.25 213 ASN A N 1
ATOM 1661 C CA . ASN A 1 213 ? 11.062 -6.879 -30 1 80.25 213 ASN A CA 1
ATOM 1662 C C . ASN A 1 213 ? 12.352 -7.688 -29.875 1 80.25 213 ASN A C 1
ATOM 1664 O O . ASN A 1 213 ? 13.234 -7.594 -30.719 1 80.25 213 ASN A O 1
ATOM 1668 N N . ALA A 1 214 ? 12.398 -8.367 -28.766 1 80.12 214 ALA A N 1
ATOM 1669 C CA . ALA A 1 214 ? 13.578 -9.219 -28.594 1 80.12 214 ALA A CA 1
ATOM 1670 C C . ALA A 1 214 ? 13.594 -10.344 -29.625 1 80.12 214 ALA A C 1
ATOM 1672 O O . ALA A 1 214 ? 12.547 -10.891 -29.969 1 80.12 214 ALA A O 1
ATOM 1673 N N . LEU A 1 215 ? 14.805 -10.688 -30.031 1 81.38 215 LEU A N 1
ATOM 1674 C CA . LEU A 1 215 ? 14.961 -11.781 -31 1 81.38 215 LEU A CA 1
ATOM 1675 C C . LEU A 1 215 ? 14.984 -13.125 -30.281 1 81.38 215 LEU A C 1
ATOM 1677 O O . LEU A 1 215 ? 15.609 -13.266 -29.234 1 81.38 215 LEU A O 1
ATOM 1681 N N . LYS A 1 216 ? 14.297 -14.07 -30.906 1 87.5 216 LYS A N 1
ATOM 1682 C CA . LYS A 1 216 ? 14.273 -15.414 -30.359 1 87.5 216 LYS A CA 1
ATOM 1683 C C . LYS A 1 216 ? 15.547 -16.188 -30.703 1 87.5 216 LYS A C 1
ATOM 1685 O O . LYS A 1 216 ? 16.078 -16.031 -31.812 1 87.5 216 LYS A O 1
ATOM 1690 N N . ILE A 1 217 ? 15.977 -16.969 -29.781 1 91.25 217 ILE A N 1
ATOM 1691 C CA . ILE A 1 217 ? 17.109 -17.844 -30.031 1 91.25 217 ILE A CA 1
ATOM 1692 C C . ILE A 1 217 ? 16.641 -19.297 -30.047 1 91.25 217 ILE A C 1
ATOM 1694 O O . ILE A 1 217 ? 15.523 -19.594 -29.641 1 91.25 217 ILE A O 1
ATOM 1698 N N . THR A 1 218 ? 17.516 -20.188 -30.5 1 94.12 218 THR A N 1
ATOM 1699 C CA . THR A 1 218 ? 17.156 -21.594 -30.609 1 94.12 218 THR A CA 1
ATOM 1700 C C . THR A 1 218 ? 17.25 -22.266 -29.25 1 94.12 218 THR A C 1
ATOM 1702 O O . THR A 1 218 ? 17.844 -21.734 -28.312 1 94.12 218 THR A O 1
ATOM 1705 N N . VAL A 1 219 ? 16.625 -23.375 -29.156 1 96.69 219 VAL A N 1
ATOM 1706 C CA . VAL A 1 219 ? 16.672 -24.203 -27.953 1 96.69 219 VAL A CA 1
ATOM 1707 C C . VAL A 1 219 ? 18.125 -24.5 -27.594 1 96.69 219 VAL A C 1
ATOM 1709 O O . VAL A 1 219 ? 18.516 -24.375 -26.438 1 96.69 219 VAL A O 1
ATOM 1712 N N . GLU A 1 220 ? 18.891 -24.859 -28.594 1 96.12 220 GLU A N 1
ATOM 1713 C CA . GLU A 1 220 ? 20.297 -25.219 -28.375 1 96.12 220 GLU A CA 1
ATOM 1714 C C . GLU A 1 220 ? 21.094 -24.047 -27.828 1 96.12 220 GLU A C 1
ATOM 1716 O O . GLU A 1 220 ? 21.875 -24.203 -26.906 1 96.12 220 GLU A O 1
ATOM 1721 N N . GLU A 1 221 ? 20.891 -22.891 -28.344 1 93.12 221 GLU A N 1
ATOM 1722 C CA . GLU A 1 221 ? 21.594 -21.688 -27.906 1 93.12 221 GLU A CA 1
ATOM 1723 C C . GLU A 1 221 ? 21.234 -21.344 -26.453 1 93.12 221 GLU A C 1
ATOM 1725 O O . GLU A 1 221 ? 22.094 -20.984 -25.656 1 93.12 221 GLU A O 1
ATOM 1730 N N . GLU A 1 222 ? 19.969 -21.438 -26.172 1 95.31 222 GLU A N 1
ATOM 1731 C CA . GLU A 1 222 ? 19.5 -21.141 -24.812 1 95.31 222 GLU A CA 1
ATOM 1732 C C . GLU A 1 222 ? 20.109 -22.125 -23.812 1 95.31 222 GLU A C 1
ATOM 1734 O O . GLU A 1 222 ? 20.562 -21.719 -22.75 1 95.31 222 GLU A O 1
ATOM 1739 N N . LEU A 1 223 ? 20.188 -23.391 -24.188 1 96.12 223 LEU A N 1
ATOM 1740 C CA . LEU A 1 223 ? 20.734 -24.406 -23.297 1 96.12 223 LEU A CA 1
ATOM 1741 C C . LEU A 1 223 ? 22.234 -24.188 -23.094 1 96.12 223 LEU A C 1
ATOM 1743 O O . LEU A 1 223 ? 22.75 -24.375 -21.984 1 96.12 223 LEU A O 1
ATOM 1747 N N . ASP A 1 224 ? 22.906 -23.766 -24.125 1 93.12 224 ASP A N 1
ATOM 1748 C CA . ASP A 1 224 ? 24.328 -23.516 -24.062 1 93.12 224 ASP A CA 1
ATOM 1749 C C . ASP A 1 224 ? 24.656 -22.422 -23.047 1 93.12 224 ASP A C 1
ATOM 1751 O O . ASP A 1 224 ? 25.688 -22.453 -22.375 1 93.12 224 ASP A O 1
ATOM 1755 N N . ARG A 1 225 ? 23.766 -21.5 -22.969 1 92.19 225 ARG A N 1
ATOM 1756 C CA . ARG A 1 225 ? 23.953 -20.391 -22.047 1 92.19 225 ARG A CA 1
ATOM 1757 C C . ARG A 1 225 ? 23.547 -20.781 -20.625 1 92.19 225 ARG A C 1
ATOM 1759 O O . ARG A 1 225 ? 24.188 -20.359 -19.656 1 92.19 225 ARG A O 1
ATOM 1766 N N . LEU A 1 226 ? 22.594 -21.641 -20.5 1 95.5 226 LEU A N 1
ATOM 1767 C CA . LEU A 1 226 ? 21.922 -21.906 -19.234 1 95.5 226 LEU A CA 1
ATOM 1768 C C . LEU A 1 226 ? 22.641 -23.016 -18.453 1 95.5 226 LEU A C 1
ATOM 1770 O O . LEU A 1 226 ? 22.953 -22.844 -17.281 1 95.5 226 LEU A O 1
ATOM 1774 N N . ILE A 1 227 ? 22.938 -24.125 -19.062 1 96.31 227 ILE A N 1
ATOM 1775 C CA . ILE A 1 227 ? 23.266 -25.375 -18.375 1 96.31 227 ILE A CA 1
ATOM 1776 C C . ILE A 1 227 ? 24.578 -25.234 -17.625 1 96.31 227 ILE A C 1
ATOM 1778 O O . ILE A 1 227 ? 24.672 -25.609 -16.453 1 96.31 227 ILE A O 1
ATOM 1782 N N . PRO A 1 228 ? 25.688 -24.578 -18.219 1 95.44 228 PRO A N 1
ATOM 1783 C CA . PRO A 1 228 ? 26.922 -24.422 -17.453 1 95.44 228 PRO A CA 1
ATOM 1784 C C . PRO A 1 228 ? 26.734 -23.609 -16.172 1 95.44 228 PRO A C 1
ATOM 1786 O O . PRO A 1 228 ? 27.328 -23.922 -15.141 1 95.44 228 PRO A O 1
ATOM 1789 N N . VAL A 1 229 ? 25.875 -22.625 -16.266 1 96.12 229 VAL A N 1
ATOM 1790 C CA . VAL A 1 229 ? 25.641 -21.766 -15.109 1 96.12 229 VAL A CA 1
ATOM 1791 C C . VAL A 1 229 ? 24.844 -22.531 -14.047 1 96.12 229 VAL A C 1
ATOM 1793 O O . VAL A 1 229 ? 25.172 -22.484 -12.867 1 96.12 229 VAL A O 1
ATOM 1796 N N . ILE A 1 230 ? 23.812 -23.25 -14.469 1 97.38 230 ILE A N 1
ATOM 1797 C CA . ILE A 1 230 ? 22.984 -24.031 -13.547 1 97.38 230 ILE A CA 1
ATOM 1798 C C . ILE A 1 230 ? 23.844 -25.047 -12.812 1 97.38 230 ILE A C 1
ATOM 1800 O O . ILE A 1 230 ? 23.75 -25.188 -11.594 1 97.38 230 ILE A O 1
ATOM 1804 N N . GLU A 1 231 ? 24.688 -25.719 -13.547 1 97.12 231 GLU A N 1
ATOM 1805 C CA . GLU A 1 231 ? 25.562 -26.734 -12.953 1 97.12 231 GLU A CA 1
ATOM 1806 C C . GLU A 1 231 ? 26.484 -26.109 -11.914 1 97.12 231 GLU A C 1
ATOM 1808 O O . GLU A 1 231 ? 26.672 -26.656 -10.828 1 97.12 231 GLU A O 1
ATOM 1813 N N . ALA A 1 232 ? 27.062 -24.969 -12.273 1 96.62 232 ALA A N 1
ATOM 1814 C CA . ALA A 1 232 ? 27.984 -24.281 -11.375 1 96.62 232 ALA A CA 1
ATOM 1815 C C . ALA A 1 232 ? 27.266 -23.781 -10.117 1 96.62 232 ALA A C 1
ATOM 1817 O O . ALA A 1 232 ? 27.781 -23.922 -9.008 1 96.62 232 ALA A O 1
ATOM 1818 N N . VAL A 1 233 ? 26.094 -23.266 -10.266 1 97.25 233 VAL A N 1
ATOM 1819 C CA . VAL A 1 233 ? 25.328 -22.703 -9.164 1 97.25 233 VAL A CA 1
ATOM 1820 C C . VAL A 1 233 ? 24.891 -23.812 -8.219 1 97.25 233 VAL A C 1
ATOM 1822 O O . VAL A 1 233 ? 24.922 -23.656 -6.996 1 97.25 233 VAL A O 1
ATOM 1825 N N . ASN A 1 234 ? 24.484 -24.938 -8.75 1 95.88 234 ASN A N 1
ATOM 1826 C CA . ASN A 1 234 ? 24.031 -26.062 -7.953 1 95.88 234 ASN A CA 1
ATOM 1827 C C . ASN A 1 234 ? 25.125 -26.594 -7.035 1 95.88 234 ASN A C 1
ATOM 1829 O O . ASN A 1 234 ? 24.844 -27.219 -6.012 1 95.88 234 ASN A O 1
ATOM 1833 N N . LYS A 1 235 ? 26.328 -26.281 -7.355 1 94.88 235 LYS A N 1
ATOM 1834 C CA . LYS A 1 235 ? 27.453 -26.766 -6.57 1 94.88 235 LYS A CA 1
ATOM 1835 C C . LYS A 1 235 ? 27.797 -25.812 -5.441 1 94.88 235 LYS A C 1
ATOM 1837 O O . LYS A 1 235 ? 28.594 -26.141 -4.551 1 94.88 235 LYS A O 1
ATOM 1842 N N . MET A 1 236 ? 27.156 -24.656 -5.488 1 95.56 236 MET A N 1
ATOM 1843 C CA . MET A 1 236 ? 27.422 -23.656 -4.457 1 95.56 236 MET A CA 1
ATOM 1844 C C . MET A 1 236 ? 26.781 -24.047 -3.133 1 95.56 236 MET A C 1
ATOM 1846 O O . MET A 1 236 ? 25.594 -24.391 -3.092 1 95.56 236 MET A O 1
ATOM 1850 N N . PRO A 1 237 ? 27.516 -23.984 -2.082 1 95.31 237 PRO A N 1
ATOM 1851 C CA . PRO A 1 237 ? 26.922 -24.266 -0.778 1 95.31 237 PRO A CA 1
ATOM 1852 C C . PRO A 1 237 ? 25.812 -23.281 -0.404 1 95.31 237 PRO A C 1
ATOM 1854 O O . PRO A 1 237 ? 24.844 -23.656 0.265 1 95.31 237 PRO A O 1
ATOM 1857 N N . GLU A 1 238 ? 25.938 -22.031 -0.841 1 94.75 238 GLU A N 1
ATOM 1858 C CA . GLU A 1 238 ? 25.016 -20.969 -0.484 1 94.75 238 GLU A CA 1
ATOM 1859 C C . GLU A 1 238 ? 23.625 -21.234 -1.061 1 94.75 238 GLU A C 1
ATOM 1861 O O . GLU A 1 238 ? 22.641 -20.609 -0.645 1 94.75 238 GLU A O 1
ATOM 1866 N N . VAL A 1 239 ? 23.516 -22.109 -1.963 1 94.69 239 VAL A N 1
ATOM 1867 C CA . VAL A 1 239 ? 22.25 -22.312 -2.656 1 94.69 239 VAL A CA 1
ATOM 1868 C C . VAL A 1 239 ? 21.375 -23.312 -1.875 1 94.69 239 VAL A C 1
ATOM 1870 O O . VAL A 1 239 ? 20.188 -23.453 -2.152 1 94.69 239 VAL A O 1
ATOM 1873 N N . GLU A 1 240 ? 21.984 -23.969 -0.87 1 91.75 240 GLU A N 1
ATOM 1874 C CA . GLU A 1 240 ? 21.203 -24.891 -0.041 1 91.75 240 GLU A CA 1
ATOM 1875 C C . GLU A 1 240 ? 20 -24.203 0.588 1 91.75 240 GLU A C 1
ATOM 1877 O O . GLU A 1 240 ? 20.141 -23.109 1.161 1 91.75 240 GLU A O 1
ATOM 1882 N N . GLY A 1 241 ? 18.891 -24.812 0.41 1 92.12 241 GLY A N 1
ATOM 1883 C CA . GLY A 1 241 ? 17.672 -24.281 0.982 1 92.12 241 GLY A CA 1
ATOM 1884 C C . GLY A 1 241 ? 17.031 -23.203 0.117 1 92.12 241 GLY A C 1
ATOM 1885 O O . GLY A 1 241 ? 15.984 -22.656 0.472 1 92.12 241 GLY A O 1
ATOM 1886 N N . LYS A 1 242 ? 17.703 -22.891 -0.957 1 96.25 242 LYS A N 1
ATOM 1887 C CA . LYS A 1 242 ? 17.156 -21.906 -1.896 1 96.25 242 LYS A CA 1
ATOM 1888 C C . LYS A 1 242 ? 16.516 -22.609 -3.098 1 96.25 242 LYS A C 1
ATOM 1890 O O . LYS A 1 242 ? 16.688 -23.812 -3.281 1 96.25 242 LYS A O 1
ATOM 1895 N N . LEU A 1 243 ? 15.711 -21.828 -3.822 1 97.44 243 LEU A N 1
ATOM 1896 C CA . LEU A 1 243 ? 15.047 -22.391 -4.992 1 97.44 243 LEU A CA 1
ATOM 1897 C C . LEU A 1 243 ? 15.633 -21.828 -6.281 1 97.44 243 LEU A C 1
ATOM 1899 O O . LEU A 1 243 ? 16.047 -20.656 -6.32 1 97.44 243 LEU A O 1
ATOM 1903 N N . LEU A 1 244 ? 15.727 -22.625 -7.27 1 98.12 244 LEU A N 1
ATOM 1904 C CA . LEU A 1 244 ? 16.188 -22.25 -8.602 1 98.12 244 LEU A CA 1
ATOM 1905 C C . LEU A 1 244 ? 15.047 -22.312 -9.609 1 98.12 244 LEU A C 1
ATOM 1907 O O . LEU A 1 244 ? 14.297 -23.297 -9.641 1 98.12 244 LEU A O 1
ATOM 1911 N N . SER A 1 245 ? 14.867 -21.234 -10.359 1 98.69 245 SER A N 1
ATOM 1912 C CA . SER A 1 245 ? 13.844 -21.125 -11.383 1 98.69 245 SER A CA 1
ATOM 1913 C C . SER A 1 245 ? 14.453 -20.859 -12.758 1 98.69 245 SER A C 1
ATOM 1915 O O . SER A 1 245 ? 15.508 -20.234 -12.859 1 98.69 245 SER A O 1
ATOM 1917 N N . VAL A 1 246 ? 13.836 -21.422 -13.805 1 98.56 246 VAL A N 1
ATOM 1918 C CA . VAL A 1 246 ? 14.273 -21.141 -15.164 1 98.56 246 VAL A CA 1
ATOM 1919 C C . VAL A 1 246 ? 13.172 -20.391 -15.922 1 98.56 246 VAL A C 1
ATOM 1921 O O . VAL A 1 246 ? 12.023 -20.844 -15.961 1 98.56 246 VAL A O 1
ATOM 1924 N N . ASP A 1 247 ? 13.531 -19.266 -16.438 1 97.94 247 ASP A N 1
ATOM 1925 C CA . ASP A 1 247 ? 12.648 -18.484 -17.281 1 97.94 247 ASP A CA 1
ATOM 1926 C C . ASP A 1 247 ? 12.758 -18.906 -18.734 1 97.94 247 ASP A C 1
ATOM 1928 O O . ASP A 1 247 ? 13.719 -18.547 -19.422 1 97.94 247 ASP A O 1
ATOM 1932 N N . THR A 1 248 ? 11.758 -19.656 -19.234 1 97.88 248 THR A N 1
ATOM 1933 C CA . THR A 1 248 ? 11.789 -20.141 -20.609 1 97.88 248 THR A CA 1
ATOM 1934 C C . THR A 1 248 ? 10.383 -20.5 -21.094 1 97.88 248 THR A C 1
ATOM 1936 O O . THR A 1 248 ? 9.5 -20.797 -20.297 1 97.88 248 THR A O 1
ATOM 1939 N N . PHE A 1 249 ? 10.188 -20.422 -22.391 1 97.12 249 PHE A N 1
ATOM 1940 C CA . PHE A 1 249 ? 8.922 -20.875 -22.969 1 97.12 249 PHE A CA 1
ATOM 1941 C C . PHE A 1 249 ? 9.141 -22.094 -23.859 1 97.12 249 PHE A C 1
ATOM 1943 O O . PHE A 1 249 ? 8.258 -22.469 -24.625 1 97.12 249 PHE A O 1
ATOM 1950 N N . TYR A 1 250 ? 10.398 -22.688 -23.766 1 97.94 250 TYR A N 1
ATOM 1951 C CA . TYR A 1 250 ? 10.703 -23.922 -24.453 1 97.94 250 TYR A CA 1
ATOM 1952 C C . TYR A 1 250 ? 10.633 -25.109 -23.5 1 97.94 250 TYR A C 1
ATOM 1954 O O . TYR A 1 250 ? 11.383 -25.172 -22.531 1 97.94 250 TYR A O 1
ATOM 1962 N N . SER A 1 251 ? 9.766 -26.062 -23.859 1 98.62 251 SER A N 1
ATOM 1963 C CA . SER A 1 251 ? 9.594 -27.234 -23 1 98.62 251 SER A CA 1
ATOM 1964 C C . SER A 1 251 ? 10.875 -28.062 -22.922 1 98.62 251 SER A C 1
ATOM 1966 O O . SER A 1 251 ? 11.188 -28.625 -21.875 1 98.62 251 SER A O 1
ATOM 1968 N N . ASP A 1 252 ? 11.68 -28.031 -24 1 98.56 252 ASP A N 1
ATOM 1969 C CA . ASP A 1 252 ? 12.945 -28.766 -24.016 1 98.56 252 ASP A CA 1
ATOM 1970 C C . ASP A 1 252 ? 13.945 -28.141 -23.047 1 98.56 252 ASP A C 1
ATOM 1972 O O . ASP A 1 252 ? 14.672 -28.859 -22.344 1 98.56 252 ASP A O 1
ATOM 1976 N N . VAL A 1 253 ? 13.969 -26.875 -23.031 1 98.44 253 VAL A N 1
ATOM 1977 C CA . VAL A 1 253 ? 14.859 -26.156 -22.125 1 98.44 253 VAL A CA 1
ATOM 1978 C C . VAL A 1 253 ? 14.422 -26.391 -20.672 1 98.44 253 VAL A C 1
ATOM 1980 O O . VAL A 1 253 ? 15.258 -26.641 -19.797 1 98.44 253 VAL A O 1
ATOM 1983 N N . ALA A 1 254 ? 13.117 -26.328 -20.438 1 98.75 254 ALA A N 1
ATOM 1984 C CA . ALA A 1 254 ? 12.586 -26.594 -19.109 1 98.75 254 ALA A CA 1
ATOM 1985 C C . ALA A 1 254 ? 12.992 -27.984 -18.625 1 98.75 254 ALA A C 1
ATOM 1987 O O . ALA A 1 254 ? 13.469 -28.141 -17.5 1 98.75 254 ALA A O 1
ATOM 1988 N N . SER A 1 255 ? 12.836 -28.938 -19.484 1 98.75 255 SER A N 1
ATOM 1989 C CA . SER A 1 255 ? 13.141 -30.328 -19.172 1 98.75 255 SER A CA 1
ATOM 1990 C C . SER A 1 255 ? 14.609 -30.484 -18.781 1 98.75 255 SER A C 1
ATOM 1992 O O . SER A 1 255 ? 14.922 -31.062 -17.734 1 98.75 255 SER A O 1
ATOM 1994 N N . GLU A 1 256 ? 15.484 -29.953 -19.594 1 98.56 256 GLU A N 1
ATOM 1995 C CA . GLU A 1 256 ? 16.922 -30.078 -19.344 1 98.56 256 GLU A CA 1
ATOM 1996 C C . GLU A 1 256 ? 17.328 -29.328 -18.078 1 98.56 256 GLU A C 1
ATOM 1998 O O . GLU A 1 256 ? 18.156 -29.812 -17.312 1 98.56 256 GLU A O 1
ATOM 2003 N N . ALA A 1 257 ? 16.781 -28.141 -17.906 1 98.5 257 ALA A N 1
ATOM 2004 C CA . ALA A 1 257 ? 17.109 -27.344 -16.734 1 98.5 257 ALA A CA 1
ATOM 2005 C C . ALA A 1 257 ? 16.734 -28.078 -15.453 1 98.5 257 ALA A C 1
ATOM 2007 O O . ALA A 1 257 ? 17.531 -28.141 -14.508 1 98.5 257 ALA A O 1
ATOM 2008 N N . VAL A 1 258 ? 15.547 -28.656 -15.375 1 98.44 258 VAL A N 1
ATOM 2009 C CA . VAL A 1 258 ? 15.062 -29.359 -14.188 1 98.44 258 VAL A CA 1
ATOM 2010 C C . VAL A 1 258 ? 15.922 -30.609 -13.938 1 98.44 258 VAL A C 1
ATOM 2012 O O . VAL A 1 258 ? 16.266 -30.906 -12.797 1 98.44 258 VAL A O 1
ATOM 2015 N N . LYS A 1 259 ? 16.281 -31.281 -15.008 1 97.62 259 LYS A N 1
ATOM 2016 C CA . LYS A 1 259 ? 17.156 -32.438 -14.875 1 97.62 259 LYS A CA 1
ATOM 2017 C C . LYS A 1 259 ? 18.5 -32.062 -14.25 1 97.62 259 LYS A C 1
ATOM 2019 O O . LYS A 1 259 ? 19.141 -32.875 -13.609 1 97.62 259 LYS A O 1
ATOM 2024 N N . ASN A 1 260 ? 18.844 -30.797 -14.477 1 97.38 260 ASN A N 1
ATOM 2025 C CA . ASN A 1 260 ? 20.125 -30.312 -13.953 1 97.38 260 ASN A CA 1
ATOM 2026 C C . ASN A 1 260 ? 19.953 -29.594 -12.617 1 97.38 260 ASN A C 1
ATOM 2028 O O . ASN A 1 260 ? 20.812 -28.812 -12.211 1 97.38 260 ASN A O 1
ATOM 2032 N N . GLY A 1 261 ? 18.797 -29.672 -11.992 1 96.31 261 GLY A N 1
ATOM 2033 C CA . GLY A 1 261 ? 18.688 -29.266 -10.602 1 96.31 261 GLY A CA 1
ATOM 2034 C C . GLY A 1 261 ? 17.812 -28.031 -10.422 1 96.31 261 GLY A C 1
ATOM 2035 O O . GLY A 1 261 ? 17.703 -27.5 -9.312 1 96.31 261 GLY A O 1
ATOM 2036 N N . VAL A 1 262 ? 17.188 -27.531 -11.422 1 97.88 262 VAL A N 1
ATOM 2037 C CA . VAL A 1 262 ? 16.25 -26.422 -11.297 1 97.88 262 VAL A CA 1
ATOM 2038 C C . VAL A 1 262 ? 14.953 -26.891 -10.672 1 97.88 262 VAL A C 1
ATOM 2040 O O . VAL A 1 262 ? 14.508 -28.016 -10.914 1 97.88 262 VAL A O 1
ATOM 2043 N N . HIS A 1 263 ? 14.281 -25.984 -9.898 1 97.88 263 HIS A N 1
ATOM 2044 C CA . HIS A 1 263 ? 13.156 -26.406 -9.07 1 97.88 263 HIS A CA 1
ATOM 2045 C C . HIS A 1 263 ? 11.836 -25.938 -9.672 1 97.88 263 HIS A C 1
ATOM 2047 O O . HIS A 1 263 ? 10.789 -26.547 -9.422 1 97.88 263 HIS A O 1
ATOM 2053 N N . LEU A 1 264 ? 11.82 -24.797 -10.422 1 98.19 264 LEU A N 1
ATOM 2054 C CA . LEU A 1 264 ? 10.617 -24.172 -10.953 1 98.19 264 LEU A CA 1
ATOM 2055 C C . LEU A 1 264 ? 10.781 -23.844 -12.43 1 98.19 264 LEU A C 1
ATOM 2057 O O . LEU A 1 264 ? 11.883 -23.516 -12.883 1 98.19 264 LEU A O 1
ATOM 2061 N N . VAL A 1 265 ? 9.711 -23.922 -13.148 1 98.81 265 VAL A N 1
ATOM 2062 C CA . VAL A 1 265 ? 9.664 -23.438 -14.523 1 98.81 265 VAL A CA 1
ATOM 2063 C C . VAL A 1 265 ? 8.805 -22.172 -14.602 1 98.81 265 VAL A C 1
ATOM 2065 O O . VAL A 1 265 ? 7.645 -22.188 -14.18 1 98.81 265 VAL A O 1
ATOM 2068 N N . ASN A 1 266 ? 9.383 -21.109 -15.023 1 98.75 266 ASN A N 1
ATOM 2069 C CA . ASN A 1 266 ? 8.734 -19.812 -15.195 1 98.75 266 ASN A CA 1
ATOM 2070 C C . ASN A 1 266 ? 8.492 -19.5 -16.672 1 98.75 266 ASN A C 1
ATOM 2072 O O . ASN A 1 266 ? 9.438 -19.219 -17.406 1 98.75 266 ASN A O 1
ATOM 2076 N N . ASP A 1 267 ? 7.219 -19.562 -17.109 1 98.5 267 ASP A N 1
ATOM 2077 C CA . ASP A 1 267 ? 6.879 -19.406 -18.516 1 98.5 267 ASP A CA 1
ATOM 2078 C C . ASP A 1 267 ? 6.016 -18.172 -18.75 1 98.5 267 ASP A C 1
ATOM 2080 O O . ASP A 1 267 ? 4.844 -18.141 -18.359 1 98.5 267 ASP A O 1
ATOM 2084 N N . VAL A 1 268 ? 6.539 -17.203 -19.469 1 97.19 268 VAL A N 1
ATOM 2085 C CA . VAL A 1 268 ? 5.875 -15.922 -19.688 1 97.19 268 VAL A CA 1
ATOM 2086 C C . VAL A 1 268 ? 4.637 -16.125 -20.562 1 97.19 268 VAL A C 1
ATOM 2088 O O . VAL A 1 268 ? 3.768 -15.25 -20.625 1 97.19 268 VAL A O 1
ATOM 2091 N N . SER A 1 269 ? 4.508 -17.359 -21.219 1 96.94 269 SER A N 1
ATOM 2092 C CA . SER A 1 269 ? 3.385 -17.578 -22.125 1 96.94 269 SER A CA 1
ATOM 2093 C C . SER A 1 269 ? 2.326 -18.469 -21.484 1 96.94 269 SER A C 1
ATOM 2095 O O . SER A 1 269 ? 1.263 -18.703 -22.062 1 96.94 269 SER A O 1
ATOM 2097 N N . GLY A 1 270 ? 2.646 -19.016 -20.297 1 97.44 270 GLY A N 1
ATOM 2098 C CA . GLY A 1 270 ? 1.724 -19.938 -19.641 1 97.44 270 GLY A CA 1
ATOM 2099 C C . GLY A 1 270 ? 1.446 -21.188 -20.469 1 97.44 270 GLY A C 1
ATOM 2100 O O . GLY A 1 270 ? 0.348 -21.734 -20.406 1 97.44 270 GLY A O 1
ATOM 2101 N N . GLY A 1 271 ? 2.371 -21.547 -21.266 1 97.56 271 GLY A N 1
ATOM 2102 C CA . GLY A 1 271 ? 2.234 -22.75 -22.062 1 97.56 271 GLY A CA 1
ATOM 2103 C C . GLY A 1 271 ? 1.759 -22.484 -23.484 1 97.56 271 GLY A C 1
ATOM 2104 O O . GLY A 1 271 ? 1.619 -23.406 -24.281 1 97.56 271 GLY A O 1
ATOM 2105 N N . ARG A 1 272 ? 1.571 -21.281 -23.844 1 96.25 272 ARG A N 1
ATOM 2106 C CA . ARG A 1 272 ? 0.97 -20.938 -25.141 1 96.25 272 ARG A CA 1
ATOM 2107 C C . ARG A 1 272 ? 1.982 -21.078 -26.266 1 96.25 272 ARG A C 1
ATOM 2109 O O . ARG A 1 272 ? 1.625 -21.469 -27.375 1 96.25 272 ARG A O 1
ATOM 2116 N N . LEU A 1 273 ? 3.242 -20.797 -26.062 1 96.19 273 LEU A N 1
ATOM 2117 C CA . LEU A 1 273 ? 4.23 -20.703 -27.125 1 96.19 273 LEU A CA 1
ATOM 2118 C C . LEU A 1 273 ? 4.84 -22.062 -27.438 1 96.19 273 LEU A C 1
ATOM 2120 O O . LEU A 1 273 ? 5.473 -22.25 -28.469 1 96.19 273 LEU A O 1
ATOM 2124 N N . ASP A 1 274 ? 4.746 -22.984 -26.547 1 97.5 274 ASP A N 1
ATOM 2125 C CA . ASP A 1 274 ? 5.176 -24.359 -26.719 1 97.5 274 ASP A CA 1
ATOM 2126 C C . ASP A 1 274 ? 4.098 -25.344 -26.25 1 97.5 274 ASP A C 1
ATOM 2128 O O . ASP A 1 274 ? 3.91 -25.531 -25.047 1 97.5 274 ASP A O 1
ATOM 2132 N N . SER A 1 275 ? 3.447 -26.016 -27.109 1 97 275 SER A N 1
ATOM 2133 C CA . SER A 1 275 ? 2.271 -26.844 -26.844 1 97 275 SER A CA 1
ATOM 2134 C C . SER A 1 275 ? 2.623 -28.031 -25.953 1 97 275 SER A C 1
ATOM 2136 O O . SER A 1 275 ? 1.738 -28.656 -25.359 1 97 275 SER A O 1
ATOM 2138 N N . ASN A 1 276 ? 3.867 -28.312 -25.828 1 98.12 276 ASN A N 1
ATOM 2139 C CA . ASN A 1 276 ? 4.289 -29.453 -25.016 1 98.12 276 ASN A CA 1
ATOM 2140 C C . ASN A 1 276 ? 4.594 -29.031 -23.578 1 98.12 276 ASN A C 1
ATOM 2142 O O . ASN A 1 276 ? 4.812 -29.875 -22.719 1 98.12 276 ASN A O 1
ATOM 2146 N N . MET A 1 277 ? 4.633 -27.797 -23.328 1 98.69 277 MET A N 1
ATOM 2147 C CA . MET A 1 277 ? 5.121 -27.266 -22.062 1 98.69 277 MET A CA 1
ATOM 2148 C C . MET A 1 277 ? 4.363 -27.891 -20.891 1 98.69 277 MET A C 1
ATOM 2150 O O . MET A 1 277 ? 4.973 -28.422 -19.969 1 98.69 277 MET A O 1
ATOM 2154 N N . HIS A 1 278 ? 3.014 -27.891 -20.938 1 98.62 278 HIS A N 1
ATOM 2155 C CA . HIS A 1 278 ? 2.227 -28.375 -19.812 1 98.62 278 HIS A CA 1
ATOM 2156 C C . HIS A 1 278 ? 2.49 -29.859 -19.562 1 98.62 278 HIS A C 1
ATOM 2158 O O . HIS A 1 278 ? 2.693 -30.266 -18.422 1 98.62 278 HIS A O 1
ATOM 2164 N N . SER A 1 279 ? 2.525 -30.609 -20.609 1 98.12 279 SER A N 1
ATOM 2165 C CA . SER A 1 279 ? 2.746 -32.031 -20.484 1 98.12 279 SER A CA 1
ATOM 2166 C C . SER A 1 279 ? 4.137 -32.344 -19.938 1 98.12 279 SER A C 1
ATOM 2168 O O . SER A 1 279 ? 4.297 -33.219 -19.078 1 98.12 279 SER A O 1
ATOM 2170 N N . VAL A 1 280 ? 5.09 -31.594 -20.406 1 98.62 280 VAL A N 1
ATOM 2171 C CA . VAL A 1 280 ? 6.469 -31.781 -19.969 1 98.62 280 VAL A CA 1
ATOM 2172 C C . VAL A 1 280 ? 6.594 -31.422 -18.484 1 98.62 280 VAL A C 1
ATOM 2174 O O . VAL A 1 280 ? 7.164 -32.188 -17.703 1 98.62 280 VAL A O 1
ATOM 2177 N N . VAL A 1 281 ? 6.07 -30.328 -18.109 1 98.69 281 VAL A N 1
ATOM 2178 C CA . VAL A 1 281 ? 6.152 -29.875 -16.719 1 98.69 281 VAL A CA 1
ATOM 2179 C C . VAL A 1 281 ? 5.414 -30.859 -15.812 1 98.69 281 VAL A C 1
ATOM 2181 O O . VAL A 1 281 ? 5.879 -31.156 -14.711 1 98.69 281 VAL A O 1
ATOM 2184 N N . ALA A 1 282 ? 4.25 -31.312 -16.25 1 97.62 282 ALA A N 1
ATOM 2185 C CA . ALA A 1 282 ? 3.508 -32.312 -15.492 1 97.62 282 ALA A CA 1
ATOM 2186 C C . ALA A 1 282 ? 4.371 -33.531 -15.211 1 97.62 282 ALA A C 1
ATOM 2188 O O . ALA A 1 282 ? 4.398 -34.031 -14.086 1 97.62 282 ALA A O 1
ATOM 2189 N N . ALA A 1 283 ? 5.082 -33.938 -16.219 1 97.31 283 ALA A N 1
ATOM 2190 C CA . ALA A 1 283 ? 5.926 -35.125 -16.109 1 97.31 283 ALA A CA 1
ATOM 2191 C C . ALA A 1 283 ? 7.105 -34.844 -15.172 1 97.31 283 ALA A C 1
ATOM 2193 O O . ALA A 1 283 ? 7.559 -35.75 -14.461 1 97.31 283 ALA A O 1
ATOM 2194 N N . LEU A 1 284 ? 7.586 -33.656 -15.172 1 97.5 284 LEU A N 1
ATOM 2195 C CA . LEU A 1 284 ? 8.734 -33.281 -14.359 1 97.5 284 LEU A CA 1
ATOM 2196 C C . LEU A 1 284 ? 8.328 -33.125 -12.891 1 97.5 284 LEU A C 1
ATOM 2198 O O . LEU A 1 284 ? 9.188 -33.156 -12.008 1 97.5 284 LEU A O 1
ATOM 2202 N N . ARG A 1 285 ? 7.094 -32.938 -12.594 1 96.56 285 ARG A N 1
ATOM 2203 C CA . ARG A 1 285 ? 6.531 -32.844 -11.258 1 96.56 285 ARG A CA 1
ATOM 2204 C C . ARG A 1 285 ? 7.168 -31.672 -10.492 1 96.56 285 ARG A C 1
ATOM 2206 O O . ARG A 1 285 ? 7.555 -31.828 -9.328 1 96.56 285 ARG A O 1
ATOM 2213 N N . VAL A 1 286 ? 7.34 -30.484 -11.172 1 98 286 VAL A N 1
ATOM 2214 C CA . VAL A 1 286 ? 7.848 -29.266 -10.555 1 98 286 VAL A CA 1
ATOM 2215 C C . VAL A 1 286 ? 6.793 -28.172 -10.633 1 98 286 VAL A C 1
ATOM 2217 O O . VAL A 1 286 ? 5.871 -28.234 -11.445 1 98 286 VAL A O 1
ATOM 2220 N N . PRO A 1 287 ? 6.887 -27.156 -9.742 1 98.62 287 PRO A N 1
ATOM 2221 C CA . PRO A 1 287 ? 5.961 -26.031 -9.828 1 98.62 287 PRO A CA 1
ATOM 2222 C C . PRO A 1 287 ? 6.086 -25.266 -11.148 1 98.62 287 PRO A C 1
ATOM 2224 O O . PRO A 1 287 ? 7.168 -25.219 -11.742 1 98.62 287 PRO A O 1
ATOM 2227 N N . PHE A 1 288 ? 4.98 -24.812 -11.57 1 98.81 288 PHE A N 1
ATOM 2228 C CA . PHE A 1 288 ? 4.879 -24.094 -12.836 1 98.81 288 PHE A CA 1
ATOM 2229 C C . PHE A 1 288 ? 4.324 -22.688 -12.625 1 98.81 288 PHE A C 1
ATOM 2231 O O . PHE A 1 288 ? 3.252 -22.516 -12.039 1 98.81 288 PHE A O 1
ATOM 2238 N N . ILE A 1 289 ? 5.105 -21.672 -13.023 1 98.88 289 ILE A N 1
ATOM 2239 C CA . ILE A 1 289 ? 4.641 -20.281 -13.008 1 98.88 289 ILE A CA 1
ATOM 2240 C C . ILE A 1 289 ? 4.039 -19.922 -14.367 1 98.88 289 ILE A C 1
ATOM 2242 O O . ILE A 1 289 ? 4.746 -19.891 -15.375 1 98.88 289 ILE A O 1
ATOM 2246 N N . ALA A 1 290 ? 2.791 -19.672 -14.391 1 98.81 290 ALA A N 1
ATOM 2247 C CA . ALA A 1 290 ? 2.086 -19.281 -15.609 1 98.81 290 ALA A CA 1
ATOM 2248 C C . ALA A 1 290 ? 1.792 -17.781 -15.617 1 98.81 290 ALA A C 1
ATOM 2250 O O . ALA A 1 290 ? 1.133 -17.266 -14.711 1 98.81 290 ALA A O 1
ATOM 2251 N N . MET A 1 291 ? 2.281 -17.141 -16.625 1 98.62 291 MET A N 1
ATOM 2252 C CA . MET A 1 291 ? 2.062 -15.695 -16.719 1 98.62 291 MET A CA 1
ATOM 2253 C C . MET A 1 291 ? 1.015 -15.375 -17.781 1 98.62 291 MET A C 1
ATOM 2255 O O . MET A 1 291 ? 0.856 -16.125 -18.75 1 98.62 291 MET A O 1
ATOM 2259 N N . HIS A 1 292 ? 0.292 -14.328 -17.594 1 98.69 292 HIS A N 1
ATOM 2260 C CA . HIS A 1 292 ? -0.623 -13.82 -18.609 1 98.69 292 HIS A CA 1
ATOM 2261 C C . HIS A 1 292 ? 0.119 -12.992 -19.656 1 98.69 292 HIS A C 1
ATOM 2263 O O . HIS A 1 292 ? 0.844 -12.055 -19.312 1 98.69 292 HIS A O 1
ATOM 2269 N N . MET A 1 293 ? -0.043 -13.328 -20.859 1 97.81 293 MET A N 1
ATOM 2270 C CA . MET A 1 293 ? 0.443 -12.555 -22 1 97.81 293 MET A CA 1
ATOM 2271 C C . MET A 1 293 ? -0.39 -12.836 -23.25 1 97.81 293 MET A C 1
ATOM 2273 O O . MET A 1 293 ? -0.747 -13.984 -23.5 1 97.81 293 MET A O 1
ATOM 2277 N N . ARG A 1 294 ? -0.792 -11.836 -23.922 1 97.5 294 ARG A N 1
ATOM 2278 C CA . ARG A 1 294 ? -1.383 -11.969 -25.234 1 97.5 294 ARG A CA 1
ATOM 2279 C C . ARG A 1 294 ? -0.316 -11.875 -26.328 1 97.5 294 ARG A C 1
ATOM 2281 O O . ARG A 1 294 ? 0.619 -11.078 -26.219 1 97.5 294 ARG A O 1
ATOM 2288 N N . GLY A 1 295 ? -0.491 -12.695 -27.344 1 94.44 295 GLY A N 1
ATOM 2289 C CA . GLY A 1 295 ? 0.532 -12.703 -28.375 1 94.44 295 GLY A CA 1
ATOM 2290 C C . GLY A 1 295 ? 1.851 -13.289 -27.906 1 94.44 295 GLY A C 1
ATOM 2291 O O . GLY A 1 295 ? 1.871 -14.281 -27.172 1 94.44 295 GLY A O 1
ATOM 2292 N N . ASP A 1 296 ? 2.93 -12.75 -28.453 1 92.38 296 ASP A N 1
ATOM 2293 C CA . ASP A 1 296 ? 4.293 -13.117 -28.078 1 92.38 296 ASP A CA 1
ATOM 2294 C C . ASP A 1 296 ? 5.152 -11.875 -27.844 1 92.38 296 ASP A C 1
ATOM 2296 O O . ASP A 1 296 ? 4.672 -10.75 -27.984 1 92.38 296 ASP A O 1
ATOM 2300 N N . PRO A 1 297 ? 6.363 -12.023 -27.391 1 89.88 297 PRO A N 1
ATOM 2301 C CA . PRO A 1 297 ? 7.188 -10.859 -27.047 1 89.88 297 PRO A CA 1
ATOM 2302 C C . PRO A 1 297 ? 7.309 -9.867 -28.203 1 89.88 297 PRO A C 1
ATOM 2304 O O . PRO A 1 297 ? 7.426 -8.656 -27.969 1 89.88 297 PRO A O 1
ATOM 2307 N N . SER A 1 298 ? 7.195 -10.281 -29.391 1 91 298 SER A N 1
ATOM 2308 C CA . SER A 1 298 ? 7.324 -9.398 -30.531 1 91 298 SER A CA 1
ATOM 2309 C C . SER A 1 298 ? 6.004 -8.703 -30.844 1 91 298 SER A C 1
ATOM 2311 O O . SER A 1 298 ? 5.988 -7.629 -31.453 1 91 298 SER A O 1
ATOM 2313 N N . SER A 1 299 ? 4.898 -9.312 -30.406 1 93.69 299 SER A N 1
ATOM 2314 C CA . SER A 1 299 ? 3.607 -8.781 -30.828 1 93.69 299 SER A CA 1
ATOM 2315 C C . SER A 1 299 ? 2.781 -8.312 -29.625 1 93.69 299 SER A C 1
ATOM 2317 O O . SER A 1 299 ? 1.732 -7.688 -29.797 1 93.69 299 SER A O 1
ATOM 2319 N N . MET A 1 300 ? 3.238 -8.562 -28.422 1 93.75 300 MET A N 1
ATOM 2320 C CA . MET A 1 300 ? 2.432 -8.344 -27.234 1 93.75 300 MET A CA 1
ATOM 2321 C C . MET A 1 300 ? 2.098 -6.867 -27.062 1 93.75 300 MET A C 1
ATOM 2323 O O . MET A 1 300 ? 1.119 -6.52 -26.391 1 93.75 300 MET A O 1
ATOM 2327 N N . GLN A 1 301 ? 2.84 -5.93 -27.703 1 94.5 301 GLN A N 1
ATOM 2328 C CA . GLN A 1 301 ? 2.598 -4.504 -27.531 1 94.5 301 GLN A CA 1
ATOM 2329 C C . GLN A 1 301 ? 1.812 -3.934 -28.719 1 94.5 301 GLN A C 1
ATOM 2331 O O . GLN A 1 301 ? 1.571 -2.725 -28.781 1 94.5 301 GLN A O 1
ATOM 2336 N N . ASN A 1 302 ? 1.396 -4.863 -29.609 1 95.75 302 ASN A N 1
ATOM 2337 C CA . ASN A 1 302 ? 0.498 -4.422 -30.672 1 95.75 302 ASN A CA 1
ATOM 2338 C C . ASN A 1 302 ? -0.836 -3.936 -30.109 1 95.75 302 ASN A C 1
ATOM 2340 O O . ASN A 1 302 ? -1.31 -4.445 -29.094 1 95.75 302 ASN A O 1
ATOM 2344 N N . PRO A 1 303 ? -1.479 -3.008 -30.797 1 96.19 303 PRO A N 1
ATOM 2345 C CA . PRO A 1 303 ? -2.721 -2.41 -30.297 1 96.19 303 PRO A CA 1
ATOM 2346 C C . PRO A 1 303 ? -3.795 -3.451 -30 1 96.19 303 PRO A C 1
ATOM 2348 O O . PRO A 1 303 ? -4.535 -3.316 -29.016 1 96.19 303 PRO A O 1
ATOM 2351 N N . GLU A 1 304 ? -3.855 -4.465 -30.766 1 96.31 304 GLU A N 1
ATOM 2352 C CA . GLU A 1 304 ? -4.879 -5.492 -30.578 1 96.31 304 GLU A CA 1
ATOM 2353 C C . GLU A 1 304 ? -4.676 -6.242 -29.266 1 96.31 304 GLU A C 1
ATOM 2355 O O . GLU A 1 304 ? -5.641 -6.719 -28.672 1 96.31 304 GLU A O 1
ATOM 2360 N N . ASN A 1 305 ? -3.477 -6.324 -28.828 1 97.5 305 ASN A N 1
ATOM 2361 C CA . ASN A 1 305 ? -3.143 -7.062 -27.609 1 97.5 305 ASN A CA 1
ATOM 2362 C C . ASN A 1 305 ? -3.191 -6.168 -26.375 1 97.5 305 ASN A C 1
ATOM 2364 O O . ASN A 1 305 ? -2.986 -6.637 -25.25 1 97.5 305 ASN A O 1
ATOM 2368 N N . LEU A 1 306 ? -3.512 -4.883 -26.562 1 97.81 306 LEU A N 1
ATOM 2369 C CA . LEU A 1 306 ? -3.555 -3.928 -25.469 1 97.81 306 LEU A CA 1
ATOM 2370 C C . LEU A 1 306 ? -4.988 -3.48 -25.188 1 97.81 306 LEU A C 1
ATOM 2372 O O . LEU A 1 306 ? -5.211 -2.521 -24.453 1 97.81 306 LEU A O 1
ATOM 2376 N N . GLN A 1 307 ? -5.93 -4.164 -25.781 1 97.94 307 GLN A N 1
ATOM 2377 C CA . GLN A 1 307 ? -7.328 -3.783 -25.594 1 97.94 307 GLN A CA 1
ATOM 2378 C C . GLN A 1 307 ? -7.98 -4.602 -24.484 1 97.94 307 GLN A C 1
ATOM 2380 O O . GLN A 1 307 ? -8.117 -5.82 -24.609 1 97.94 307 GLN A O 1
ATOM 2385 N N . TYR A 1 308 ? -8.297 -3.93 -23.438 1 97.75 308 TYR A N 1
ATOM 2386 C CA . TYR A 1 308 ? -9.008 -4.531 -22.312 1 97.75 308 TYR A CA 1
ATOM 2387 C C . TYR A 1 308 ? -10.25 -3.73 -21.969 1 97.75 308 TYR A C 1
ATOM 2389 O O . TYR A 1 308 ? -10.25 -2.498 -22.031 1 97.75 308 TYR A O 1
ATOM 2397 N N . ASN A 1 309 ? -11.375 -4.316 -21.625 1 96.69 309 ASN A N 1
ATOM 2398 C CA . ASN A 1 309 ? -12.508 -3.635 -21 1 96.69 309 ASN A CA 1
ATOM 2399 C C . ASN A 1 309 ? -12.258 -3.359 -19.531 1 96.69 309 ASN A C 1
ATOM 2401 O O . ASN A 1 309 ? -12.43 -2.23 -19.062 1 96.69 309 ASN A O 1
ATOM 2405 N N . ASP A 1 310 ? -11.922 -4.34 -18.797 1 97.31 310 ASP A N 1
ATOM 2406 C CA . ASP A 1 310 ? -11.398 -4.355 -17.438 1 97.31 310 ASP A CA 1
ATOM 2407 C C . ASP A 1 310 ? -10.172 -5.25 -17.328 1 97.31 310 ASP A C 1
ATOM 2409 O O . ASP A 1 310 ? -10.281 -6.477 -17.328 1 97.31 310 ASP A O 1
ATOM 2413 N N . VAL A 1 311 ? -9.055 -4.625 -17.219 1 98.31 311 VAL A N 1
ATOM 2414 C CA . VAL A 1 311 ? -7.801 -5.352 -17.375 1 98.31 311 VAL A CA 1
ATOM 2415 C C . VAL A 1 311 ? -7.691 -6.434 -16.312 1 98.31 311 VAL A C 1
ATOM 2417 O O . VAL A 1 311 ? -7.227 -7.543 -16.578 1 98.31 311 VAL A O 1
ATOM 2420 N N . CYS A 1 312 ? -8.109 -6.184 -15.094 1 98.5 312 CYS A N 1
ATOM 2421 C CA . CYS A 1 312 ? -7.996 -7.172 -14.023 1 98.5 312 CYS A CA 1
ATOM 2422 C C . CYS A 1 312 ? -8.914 -8.359 -14.281 1 98.5 312 CYS A C 1
ATOM 2424 O O . CYS A 1 312 ? -8.5 -9.508 -14.148 1 98.5 312 CYS A O 1
ATOM 2426 N N . LYS A 1 313 ? -10.141 -8.125 -14.703 1 98.56 313 LYS A N 1
ATOM 2427 C CA . LYS A 1 313 ? -11.102 -9.195 -14.969 1 98.56 313 LYS A CA 1
ATOM 2428 C C . LYS A 1 313 ? -10.688 -10.008 -16.188 1 98.56 313 LYS A C 1
ATOM 2430 O O . LYS A 1 313 ? -10.758 -11.234 -16.172 1 98.56 313 LYS A O 1
ATOM 2435 N N . ASP A 1 314 ? -10.25 -9.281 -17.203 1 98.69 314 ASP A N 1
ATOM 2436 C CA . ASP A 1 314 ? -9.852 -9.953 -18.438 1 98.69 314 ASP A CA 1
ATOM 2437 C C . ASP A 1 314 ? -8.602 -10.805 -18.203 1 98.69 314 ASP A C 1
ATOM 2439 O O . ASP A 1 314 ? -8.523 -11.93 -18.703 1 98.69 314 ASP A O 1
ATOM 2443 N N . VAL A 1 315 ? -7.676 -10.273 -17.469 1 98.81 315 VAL A N 1
ATOM 2444 C CA . VAL A 1 315 ? -6.469 -11.023 -17.141 1 98.81 315 VAL A CA 1
ATOM 2445 C C . VAL A 1 315 ? -6.836 -12.258 -16.328 1 98.81 315 VAL A C 1
ATOM 2447 O O . VAL A 1 315 ? -6.34 -13.359 -16.609 1 98.81 315 VAL A O 1
ATOM 2450 N N . ALA A 1 316 ? -7.719 -12.109 -15.344 1 98.81 316 ALA A N 1
ATOM 2451 C CA . ALA A 1 316 ? -8.148 -13.234 -14.523 1 98.81 316 ALA A CA 1
ATOM 2452 C C . ALA A 1 316 ? -8.766 -14.336 -15.375 1 98.81 316 ALA A C 1
ATOM 2454 O O . ALA A 1 316 ? -8.43 -15.516 -15.219 1 98.81 316 ALA A O 1
ATOM 2455 N N . PHE A 1 317 ? -9.547 -13.953 -16.328 1 98.44 317 PHE A N 1
ATOM 2456 C CA . PHE A 1 317 ? -10.258 -14.898 -17.188 1 98.44 317 PHE A CA 1
ATOM 2457 C C . PHE A 1 317 ? -9.289 -15.656 -18.078 1 98.44 317 PHE A C 1
ATOM 2459 O O . PHE A 1 317 ? -9.312 -16.891 -18.141 1 98.44 317 PHE A O 1
ATOM 2466 N N . GLU A 1 318 ? -8.477 -14.891 -18.703 1 98.56 318 GLU A N 1
ATOM 2467 C CA . GLU A 1 318 ? -7.551 -15.492 -19.656 1 98.56 318 GLU A CA 1
ATOM 2468 C C . GLU A 1 318 ? -6.492 -16.328 -18.953 1 98.56 318 GLU A C 1
ATOM 2470 O O . GLU A 1 318 ? -6.113 -17.406 -19.438 1 98.56 318 GLU A O 1
ATOM 2475 N N . LEU A 1 319 ? -6.008 -15.836 -17.844 1 98.62 319 LEU A N 1
ATOM 2476 C CA . LEU A 1 319 ? -5.039 -16.594 -17.062 1 98.62 319 LEU A CA 1
ATOM 2477 C C . LEU A 1 319 ? -5.652 -17.906 -16.562 1 98.62 319 LEU A C 1
ATOM 2479 O O . LEU A 1 319 ? -5.016 -18.953 -16.625 1 98.62 319 LEU A O 1
ATOM 2483 N N . TYR A 1 320 ? -6.891 -17.844 -16.094 1 98.12 320 TYR A N 1
ATOM 2484 C CA . TYR A 1 320 ? -7.578 -19.047 -15.617 1 98.12 320 TYR A CA 1
ATOM 2485 C C . TYR A 1 320 ? -7.664 -20.094 -16.719 1 98.12 320 TYR A C 1
ATOM 2487 O O . TYR A 1 320 ? -7.488 -21.297 -16.453 1 98.12 320 TYR A O 1
ATOM 2495 N N . GLU A 1 321 ? -7.906 -19.641 -17.906 1 97.5 321 GLU A N 1
ATOM 2496 C CA . GLU A 1 321 ? -7.988 -20.578 -19.016 1 97.5 321 GLU A CA 1
ATOM 2497 C C . GLU A 1 321 ? -6.684 -21.359 -19.188 1 97.5 321 GLU A C 1
ATOM 2499 O O . GLU A 1 321 ? -6.699 -22.562 -19.406 1 97.5 321 GLU A O 1
ATOM 2504 N N . ARG A 1 322 ? -5.613 -20.656 -19.031 1 97.44 322 ARG A N 1
ATOM 2505 C CA . ARG A 1 322 ? -4.312 -21.312 -19.141 1 97.44 322 ARG A CA 1
ATOM 2506 C C . ARG A 1 322 ? -4.09 -22.281 -17.984 1 97.44 322 ARG A C 1
ATOM 2508 O O . ARG A 1 322 ? -3.541 -23.359 -18.172 1 97.44 322 ARG A O 1
ATOM 2515 N N . LEU A 1 323 ? -4.512 -21.906 -16.844 1 98.12 323 LEU A N 1
ATOM 2516 C CA . LEU A 1 323 ? -4.34 -22.719 -15.641 1 98.12 323 LEU A CA 1
ATOM 2517 C C . LEU A 1 323 ? -5.184 -23.984 -15.719 1 98.12 323 LEU A C 1
ATOM 2519 O O . LEU A 1 323 ? -4.738 -25.062 -15.312 1 98.12 323 LEU A O 1
ATOM 2523 N N . GLU A 1 324 ? -6.363 -23.812 -16.219 1 97.06 324 GLU A N 1
ATOM 2524 C CA . GLU A 1 324 ? -7.242 -24.969 -16.406 1 97.06 324 GLU A CA 1
ATOM 2525 C C . GLU A 1 324 ? -6.625 -25.984 -17.375 1 97.06 324 GLU A C 1
ATOM 2527 O O . GLU A 1 324 ? -6.664 -27.188 -17.125 1 97.06 324 GLU A O 1
ATOM 2532 N N . GLU A 1 325 ? -6.047 -25.469 -18.391 1 97.5 325 GLU A N 1
ATOM 2533 C CA . GLU A 1 325 ? -5.367 -26.344 -19.344 1 97.5 325 GLU A CA 1
ATOM 2534 C C . GLU A 1 325 ? -4.195 -27.062 -18.703 1 97.5 325 GLU A C 1
ATOM 2536 O O . GLU A 1 325 ? -3.951 -28.234 -18.969 1 97.5 325 GLU A O 1
ATOM 2541 N N . ALA A 1 326 ? -3.488 -26.344 -17.906 1 98.31 326 ALA A N 1
ATOM 2542 C CA . ALA A 1 326 ? -2.371 -26.938 -17.172 1 98.31 326 ALA A CA 1
ATOM 2543 C C . ALA A 1 326 ? -2.848 -28.078 -16.266 1 98.31 326 ALA A C 1
ATOM 2545 O O . ALA A 1 326 ? -2.246 -29.141 -16.234 1 98.31 326 ALA A O 1
ATOM 2546 N N . GLU A 1 327 ? -3.957 -27.859 -15.562 1 97.19 327 GLU A N 1
ATOM 2547 C CA . GLU A 1 327 ? -4.512 -28.891 -14.695 1 97.19 327 GLU A CA 1
ATOM 2548 C C . GLU A 1 327 ? -4.93 -30.125 -15.492 1 97.19 327 GLU A C 1
ATOM 2550 O O . GLU A 1 327 ? -4.66 -31.25 -15.078 1 97.19 327 GLU A O 1
ATOM 2555 N N . LEU A 1 328 ? -5.52 -29.859 -16.609 1 96.31 328 LEU A N 1
ATOM 2556 C CA . LEU A 1 328 ? -5.98 -30.953 -17.453 1 96.31 328 LEU A CA 1
ATOM 2557 C C . LEU A 1 328 ? -4.801 -31.766 -17.984 1 96.31 328 LEU A C 1
ATOM 2559 O O . LEU A 1 328 ? -4.922 -32.969 -18.203 1 96.31 328 LEU A O 1
ATOM 2563 N N . ALA A 1 329 ? -3.709 -31.062 -18.109 1 96.5 329 ALA A N 1
ATOM 2564 C CA . ALA A 1 329 ? -2.508 -31.734 -18.594 1 96.5 329 ALA A CA 1
ATOM 2565 C C . ALA A 1 329 ? -1.8 -32.5 -17.484 1 96.5 329 ALA A C 1
ATOM 2567 O O . ALA A 1 329 ? -0.874 -33.281 -17.75 1 96.5 329 ALA A O 1
ATOM 2568 N N . GLY A 1 330 ? -2.223 -32.219 -16.266 1 96.12 330 GLY A N 1
ATOM 2569 C CA . GLY A 1 330 ? -1.703 -33.031 -15.18 1 96.12 330 GLY A CA 1
ATOM 2570 C C . GLY A 1 330 ? -0.9 -32.25 -14.172 1 96.12 330 GLY A C 1
ATOM 2571 O O . GLY A 1 330 ? -0.282 -32.812 -13.273 1 96.12 330 GLY A O 1
ATOM 2572 N N . ILE A 1 331 ? -0.817 -30.969 -14.258 1 98 331 ILE A N 1
ATOM 2573 C CA . ILE A 1 331 ? -0.202 -30.125 -13.227 1 98 331 ILE A CA 1
ATOM 2574 C C . ILE A 1 331 ? -1.239 -29.781 -12.164 1 98 331 ILE A C 1
ATOM 2576 O O . ILE A 1 331 ? -2.141 -28.969 -12.414 1 98 331 ILE A O 1
ATOM 2580 N N . PRO A 1 332 ? -1.102 -30.328 -11.055 1 97.88 332 PRO A N 1
ATOM 2581 C CA . PRO A 1 332 ? -2.113 -30.031 -10.031 1 97.88 332 PRO A CA 1
ATOM 2582 C C . PRO A 1 332 ? -2.094 -28.562 -9.602 1 97.88 332 PRO A C 1
ATOM 2584 O O . PRO A 1 332 ? -1.061 -27.906 -9.703 1 97.88 332 PRO A O 1
ATOM 2587 N N . ALA A 1 333 ? -3.213 -28.094 -9.062 1 98.06 333 ALA A N 1
ATOM 2588 C CA . ALA A 1 333 ? -3.365 -26.703 -8.633 1 98.06 333 ALA A CA 1
ATOM 2589 C C . ALA A 1 333 ? -2.305 -26.328 -7.605 1 98.06 333 ALA A C 1
ATOM 2591 O O . ALA A 1 333 ? -1.795 -25.203 -7.609 1 98.06 333 ALA A O 1
ATOM 2592 N N . TRP A 1 334 ? -1.916 -27.266 -6.746 1 97.69 334 TRP A N 1
ATOM 2593 C CA . TRP A 1 334 ? -0.981 -26.969 -5.664 1 97.69 334 TRP A CA 1
ATOM 2594 C C . TRP A 1 334 ? 0.442 -26.828 -6.195 1 97.69 334 TRP A C 1
ATOM 2596 O O . TRP A 1 334 ? 1.385 -26.656 -5.422 1 97.69 334 TRP A O 1
ATOM 2606 N N . ARG A 1 335 ? 0.662 -26.891 -7.527 1 98.19 335 ARG A N 1
ATOM 2607 C CA . ARG A 1 335 ? 1.972 -26.672 -8.141 1 98.19 335 ARG A CA 1
ATOM 2608 C C . ARG A 1 335 ? 1.948 -25.469 -9.078 1 98.19 335 ARG A C 1
ATOM 2610 O O . ARG A 1 335 ? 2.904 -25.25 -9.82 1 98.19 335 ARG A O 1
ATOM 2617 N N . LEU A 1 336 ? 0.872 -24.766 -9.047 1 98.69 336 LEU A N 1
ATOM 2618 C CA . LEU A 1 336 ? 0.738 -23.625 -9.953 1 98.69 336 LEU A CA 1
ATOM 2619 C C . LEU A 1 336 ? 0.982 -22.312 -9.219 1 98.69 336 LEU A C 1
ATOM 2621 O O . LEU A 1 336 ? 0.564 -22.156 -8.07 1 98.69 336 LEU A O 1
ATOM 2625 N N . ILE A 1 337 ? 1.713 -21.438 -9.82 1 98.81 337 ILE A N 1
ATOM 2626 C CA . ILE A 1 337 ? 1.941 -20.062 -9.398 1 98.81 337 ILE A CA 1
ATOM 2627 C C . ILE A 1 337 ? 1.462 -19.109 -10.484 1 98.81 337 ILE A C 1
ATOM 2629 O O . ILE A 1 337 ? 1.734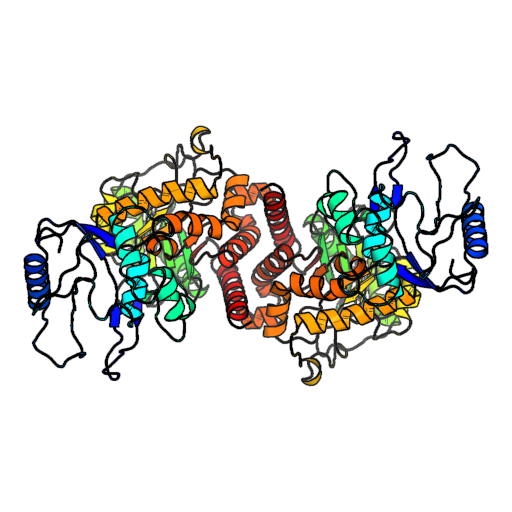 -19.312 -11.672 1 98.81 337 ILE A O 1
ATOM 2633 N N . LEU A 1 338 ? 0.724 -18.078 -10.109 1 98.88 338 LEU A N 1
ATOM 2634 C CA . LEU A 1 338 ? 0.065 -17.203 -11.078 1 98.88 338 LEU A CA 1
ATOM 2635 C C . LEU A 1 338 ? 0.807 -15.883 -11.211 1 98.88 338 LEU A C 1
ATOM 2637 O O . LEU A 1 338 ? 1.19 -15.273 -10.211 1 98.88 338 LEU A O 1
ATOM 2641 N N . ASP A 1 339 ? 1.027 -15.445 -12.406 1 98.88 339 ASP A N 1
ATOM 2642 C CA . ASP A 1 339 ? 1.628 -14.148 -12.719 1 98.88 339 ASP A CA 1
ATOM 2643 C C . ASP A 1 339 ? 0.729 -13.344 -13.656 1 98.88 339 ASP A C 1
ATOM 2645 O O . ASP A 1 339 ? 0.583 -13.68 -14.828 1 98.88 339 ASP A O 1
ATOM 2649 N N . PRO A 1 340 ? 0.171 -12.266 -13.188 1 98.75 340 PRO A N 1
ATOM 2650 C CA . PRO A 1 340 ? -0.729 -11.461 -14.016 1 98.75 340 PRO A CA 1
ATOM 2651 C C . PRO A 1 340 ? -0.015 -10.805 -15.195 1 98.75 340 PRO A C 1
ATOM 2653 O O . PRO A 1 340 ? -0.667 -10.305 -16.109 1 98.75 340 PRO A O 1
ATOM 2656 N N . GLY A 1 341 ? 1.276 -10.781 -15.164 1 98.56 341 GLY A N 1
ATOM 2657 C CA . GLY A 1 341 ? 2.049 -10.391 -16.328 1 98.56 341 GLY A CA 1
ATOM 2658 C C . GLY A 1 341 ? 2.23 -8.891 -16.453 1 98.56 341 GLY A C 1
ATOM 2659 O O . GLY A 1 341 ? 2.004 -8.312 -17.516 1 98.56 341 GLY A O 1
ATOM 2660 N N . ILE A 1 342 ? 2.648 -8.242 -15.359 1 98.25 342 ILE A N 1
ATOM 2661 C CA . ILE A 1 342 ? 2.953 -6.812 -15.398 1 98.25 342 ILE A CA 1
ATOM 2662 C C . ILE A 1 342 ? 3.986 -6.535 -16.484 1 98.25 342 ILE A C 1
ATOM 2664 O O . ILE A 1 342 ? 5.035 -7.184 -16.547 1 98.25 342 ILE A O 1
ATOM 2668 N N . GLY A 1 343 ? 3.654 -5.609 -17.375 1 96.69 343 GLY A N 1
ATOM 2669 C CA . GLY A 1 343 ? 4.566 -5.223 -18.438 1 96.69 343 GLY A CA 1
ATOM 2670 C C . GLY A 1 343 ? 4.383 -6.031 -19.703 1 96.69 343 GLY A C 1
ATOM 2671 O O . GLY A 1 343 ? 4.984 -5.727 -20.734 1 96.69 343 GLY A O 1
ATOM 2672 N N . PHE A 1 344 ? 3.609 -7.098 -19.703 1 97.62 344 PHE A N 1
ATOM 2673 C CA . PHE A 1 344 ? 3.365 -7.965 -20.844 1 97.62 344 PHE A CA 1
ATOM 2674 C C . PHE A 1 344 ? 1.942 -7.785 -21.359 1 97.62 344 PHE A C 1
ATOM 2676 O O . PHE A 1 344 ? 0.979 -8.164 -20.688 1 97.62 344 PHE A O 1
ATOM 2683 N N . SER A 1 345 ? 1.81 -7.23 -22.547 1 97.88 345 SER A N 1
ATOM 2684 C CA . SER A 1 345 ? 0.533 -6.969 -23.203 1 97.88 345 SER A CA 1
ATOM 2685 C C . SER A 1 345 ? -0.286 -5.941 -22.438 1 97.88 345 SER A C 1
ATOM 2687 O O . SER A 1 345 ? -1.505 -6.078 -22.312 1 97.88 345 SER A O 1
ATOM 2689 N N . LYS A 1 346 ? 0.307 -5.004 -21.812 1 98.19 346 LYS A N 1
ATOM 2690 C CA . LYS A 1 346 ? -0.303 -3.957 -21 1 98.19 346 LYS A CA 1
ATOM 2691 C C . LYS A 1 346 ? 0.341 -2.602 -21.281 1 98.19 346 LYS A C 1
ATOM 2693 O O . LYS A 1 346 ? 1.551 -2.516 -21.5 1 98.19 346 LYS A O 1
ATOM 2698 N N . ASN A 1 347 ? -0.421 -1.604 -21.281 1 97.75 347 ASN A N 1
ATOM 2699 C CA . ASN A 1 347 ? 0.12 -0.25 -21.266 1 97.75 347 ASN A CA 1
ATOM 2700 C C . ASN A 1 347 ? 0.317 0.257 -19.844 1 97.75 347 ASN A C 1
ATOM 2702 O O . ASN A 1 347 ? 0.172 -0.503 -18.875 1 97.75 347 ASN A O 1
ATOM 2706 N N . THR A 1 348 ? 0.76 1.479 -19.719 1 98.12 348 THR A N 1
ATOM 2707 C CA . THR A 1 348 ? 1.092 2.041 -18.406 1 98.12 348 THR A CA 1
ATOM 2708 C C . THR A 1 348 ? -0.114 1.988 -17.469 1 98.12 348 THR A C 1
ATOM 2710 O O . THR A 1 348 ? -0.009 1.509 -16.344 1 98.12 348 THR A O 1
ATOM 2713 N N . GLU A 1 349 ? -1.284 2.375 -17.891 1 97.88 349 GLU A N 1
ATOM 2714 C CA . GLU A 1 349 ? -2.488 2.406 -17.062 1 97.88 349 GLU A CA 1
ATOM 2715 C C . GLU A 1 349 ? -2.893 1.004 -16.625 1 97.88 349 GLU A C 1
ATOM 2717 O O . GLU A 1 349 ? -3.281 0.798 -15.477 1 97.88 349 GLU A O 1
ATOM 2722 N N . HIS A 1 350 ? -2.752 0.043 -17.578 1 98.31 350 HIS A N 1
ATOM 2723 C CA . HIS A 1 350 ? -3.068 -1.344 -17.25 1 98.31 350 HIS A CA 1
ATOM 2724 C C . HIS A 1 350 ? -2.174 -1.865 -16.141 1 98.31 350 HIS A C 1
ATOM 2726 O O . HIS A 1 350 ? -2.654 -2.521 -15.211 1 98.31 350 HIS A O 1
ATOM 2732 N N . ASN A 1 351 ? -0.871 -1.592 -16.25 1 98.62 351 ASN A N 1
ATOM 2733 C CA . ASN A 1 351 ? 0.08 -2.045 -15.25 1 98.62 351 ASN A CA 1
ATOM 2734 C C . ASN A 1 351 ? -0.238 -1.462 -13.875 1 98.62 351 ASN A C 1
ATOM 2736 O O . ASN A 1 351 ? -0.167 -2.164 -12.867 1 98.62 351 ASN A O 1
ATOM 2740 N N . LEU A 1 352 ? -0.625 -0.199 -13.859 1 98.62 352 LEU A N 1
ATOM 2741 C CA . LEU A 1 352 ? -1.009 0.443 -12.609 1 98.62 352 LEU A CA 1
ATOM 2742 C C . LEU A 1 352 ? -2.252 -0.216 -12.023 1 98.62 352 LEU A C 1
ATOM 2744 O O . LEU A 1 352 ? -2.299 -0.501 -10.82 1 98.62 352 LEU A O 1
ATOM 2748 N N . ASP A 1 353 ? -3.229 -0.504 -12.859 1 98.25 353 ASP A N 1
ATOM 2749 C CA . ASP A 1 353 ? -4.477 -1.127 -12.422 1 98.25 353 ASP A CA 1
ATOM 2750 C C . ASP A 1 353 ? -4.223 -2.514 -11.836 1 98.25 353 ASP A C 1
ATOM 2752 O O . ASP A 1 353 ? -4.82 -2.885 -10.828 1 98.25 353 ASP A O 1
ATOM 2756 N N . ILE A 1 354 ? -3.326 -3.24 -12.391 1 98.56 354 ILE A N 1
ATOM 2757 C CA . ILE A 1 354 ? -3.043 -4.602 -11.945 1 98.56 354 ILE A CA 1
ATOM 2758 C C . ILE A 1 354 ? -2.365 -4.566 -10.578 1 98.56 354 ILE A C 1
ATOM 2760 O O . ILE A 1 354 ? -2.676 -5.379 -9.703 1 98.56 354 ILE A O 1
ATOM 2764 N N . LEU A 1 355 ? -1.493 -3.629 -10.359 1 98.25 355 LEU A N 1
ATOM 2765 C CA . LEU A 1 355 ? -0.774 -3.527 -9.094 1 98.25 355 LEU A CA 1
ATOM 2766 C C . LEU A 1 355 ? -1.746 -3.371 -7.926 1 98.25 355 LEU A C 1
ATOM 2768 O O . LEU A 1 355 ? -1.541 -3.955 -6.859 1 98.25 355 LEU A O 1
ATOM 2772 N N . THR A 1 356 ? -2.779 -2.609 -8.125 1 97 356 THR A N 1
ATOM 2773 C CA . THR A 1 356 ? -3.748 -2.381 -7.062 1 97 356 THR A CA 1
ATOM 2774 C C . THR A 1 356 ? -4.934 -3.334 -7.195 1 97 356 THR A C 1
ATOM 2776 O O . THR A 1 356 ? -5.848 -3.316 -6.367 1 97 356 THR A O 1
ATOM 2779 N N . GLY A 1 357 ? -4.965 -4.152 -8.234 1 97.69 357 GLY A N 1
ATOM 2780 C CA . GLY A 1 357 ? -6.129 -4.973 -8.539 1 97.69 357 GLY A CA 1
ATOM 2781 C C . GLY A 1 357 ? -5.879 -6.457 -8.359 1 97.69 357 GLY A C 1
ATOM 2782 O O . GLY A 1 357 ? -6.641 -7.285 -8.859 1 97.69 357 GLY A O 1
ATOM 2783 N N . LEU A 1 358 ? -4.828 -6.832 -7.656 1 98.38 358 LEU A N 1
ATOM 2784 C CA . LEU A 1 358 ? -4.52 -8.242 -7.453 1 98.38 358 LEU A CA 1
ATOM 2785 C C . LEU A 1 358 ? -5.652 -8.945 -6.715 1 98.38 358 LEU A C 1
ATOM 2787 O O . LEU A 1 358 ? -5.961 -10.102 -7 1 98.38 358 LEU A O 1
ATOM 2791 N N . THR A 1 359 ? -6.305 -8.227 -5.805 1 97.44 359 THR A N 1
ATOM 2792 C CA . THR A 1 359 ? -7.434 -8.797 -5.078 1 97.44 359 THR A CA 1
ATOM 2793 C C . THR A 1 359 ? -8.602 -9.086 -6.02 1 97.44 359 THR A C 1
ATOM 2795 O O . THR A 1 359 ? -9.281 -10.102 -5.879 1 97.44 359 THR A O 1
ATOM 2798 N N . THR A 1 360 ? -8.773 -8.203 -6.949 1 97.88 360 THR A N 1
ATOM 2799 C CA . THR A 1 360 ? -9.82 -8.391 -7.945 1 97.88 360 THR A CA 1
ATOM 2800 C C . THR A 1 360 ? -9.523 -9.609 -8.82 1 97.88 360 THR A C 1
ATOM 2802 O O . THR A 1 360 ? -10.406 -10.422 -9.078 1 97.88 360 THR A O 1
ATOM 2805 N N . ILE A 1 361 ? -8.305 -9.75 -9.227 1 98.69 361 ILE A N 1
ATOM 2806 C CA . ILE A 1 361 ? -7.895 -10.883 -10.047 1 98.69 361 ILE A CA 1
ATOM 2807 C C . ILE A 1 361 ? -8.141 -12.18 -9.289 1 98.69 361 ILE A C 1
ATOM 2809 O O . ILE A 1 361 ? -8.711 -13.125 -9.844 1 98.69 361 ILE A O 1
ATOM 2813 N N . ARG A 1 362 ? -7.777 -12.195 -8.07 1 98.31 362 ARG A N 1
ATOM 2814 C CA . ARG A 1 362 ? -7.969 -13.367 -7.227 1 98.31 362 ARG A CA 1
ATOM 2815 C C . ARG A 1 362 ? -9.453 -13.703 -7.082 1 98.31 362 ARG A C 1
ATOM 2817 O O . ARG A 1 362 ? -9.844 -14.867 -7.18 1 98.31 362 ARG A O 1
ATOM 2824 N N . SER A 1 363 ? -10.273 -12.688 -6.855 1 98.19 363 SER A N 1
ATOM 2825 C CA . SER A 1 363 ? -11.711 -12.883 -6.672 1 98.19 363 SER A CA 1
ATOM 2826 C C . SER A 1 363 ? -12.367 -13.414 -7.941 1 98.19 363 SER A C 1
ATOM 2828 O O . SER A 1 363 ? -13.273 -14.25 -7.875 1 98.19 363 SER A O 1
ATOM 2830 N N . GLU A 1 364 ? -11.898 -12.898 -9.016 1 98.25 364 GLU A N 1
ATOM 2831 C CA . GLU A 1 364 ? -12.445 -13.352 -10.289 1 98.25 364 GLU A CA 1
ATOM 2832 C C . GLU A 1 364 ? -12.094 -14.812 -10.555 1 98.25 364 GLU A C 1
ATOM 2834 O O . GLU A 1 364 ? -12.938 -15.586 -11.016 1 98.25 364 GLU A O 1
ATOM 2839 N N . ILE A 1 365 ? -10.914 -15.188 -10.266 1 98.62 365 ILE A N 1
ATOM 2840 C CA . ILE A 1 365 ? -10.508 -16.578 -10.414 1 98.62 365 ILE A CA 1
ATOM 2841 C C . ILE A 1 365 ? -11.289 -17.453 -9.445 1 98.62 365 ILE A C 1
ATOM 2843 O O . ILE A 1 365 ? -11.68 -18.578 -9.789 1 98.62 365 ILE A O 1
ATOM 2847 N N . ALA A 1 366 ? -11.617 -16.938 -8.281 1 98.31 366 ALA A N 1
ATOM 2848 C CA . ALA A 1 366 ? -12.328 -17.656 -7.234 1 98.31 366 ALA A CA 1
ATOM 2849 C C . ALA A 1 366 ? -13.734 -18.047 -7.691 1 98.31 366 ALA A C 1
ATOM 2851 O O . ALA A 1 366 ? -14.297 -19.047 -7.227 1 98.31 366 ALA A O 1
ATOM 2852 N N . ARG A 1 367 ? -14.266 -17.281 -8.602 1 97.44 367 ARG A N 1
ATOM 2853 C CA . ARG A 1 367 ? -15.602 -17.578 -9.117 1 97.44 367 ARG A CA 1
ATOM 2854 C C . ARG A 1 367 ? -15.641 -18.969 -9.766 1 97.44 367 ARG A C 1
ATOM 2856 O O . ARG A 1 367 ? -16.656 -19.672 -9.68 1 97.44 367 ARG A O 1
ATOM 2863 N N . ARG A 1 368 ? -14.508 -19.359 -10.234 1 96.12 368 ARG A N 1
ATOM 2864 C CA . ARG A 1 368 ? -14.461 -20.609 -10.984 1 96.12 368 ARG A CA 1
ATOM 2865 C C . ARG A 1 368 ? -13.688 -21.672 -10.219 1 96.12 368 ARG A C 1
ATOM 2867 O O . ARG A 1 368 ? -14.008 -22.859 -10.305 1 96.12 368 ARG A O 1
ATOM 2874 N N . SER A 1 369 ? -12.711 -21.25 -9.508 1 97.62 369 SER A N 1
ATOM 2875 C CA . SER A 1 369 ? -11.852 -22.188 -8.797 1 97.62 369 SER A CA 1
ATOM 2876 C C . SER A 1 369 ? -11.258 -21.562 -7.535 1 97.62 369 SER A C 1
ATOM 2878 O O . SER A 1 369 ? -10.375 -20.719 -7.621 1 97.62 369 SER A O 1
ATOM 2880 N N . LEU A 1 370 ? -11.656 -22.031 -6.398 1 97.75 370 LEU A N 1
ATOM 2881 C CA . LEU A 1 370 ? -11.125 -21.5 -5.141 1 97.75 370 LEU A CA 1
ATOM 2882 C C . LEU A 1 370 ? -9.68 -21.969 -4.934 1 97.75 370 LEU A C 1
ATOM 2884 O O . LEU A 1 370 ? -8.875 -21.234 -4.355 1 97.75 370 LEU A O 1
ATOM 2888 N N . ALA A 1 371 ? -9.344 -23.109 -5.445 1 98.12 371 ALA A N 1
ATOM 2889 C CA . ALA A 1 371 ? -7.973 -23.594 -5.328 1 98.12 371 ALA A CA 1
ATOM 2890 C C . ALA A 1 371 ? -6.992 -22.672 -6.051 1 98.12 371 ALA A C 1
ATOM 2892 O O . ALA A 1 371 ? -5.996 -22.25 -5.469 1 98.12 371 ALA A O 1
ATOM 2893 N N . LEU A 1 372 ? -7.328 -22.344 -7.281 1 98.38 372 LEU A N 1
ATOM 2894 C CA . LEU A 1 372 ? -6.438 -21.531 -8.086 1 98.38 372 LEU A CA 1
ATOM 2895 C C . LEU A 1 372 ? -6.383 -20.094 -7.551 1 98.38 372 LEU A C 1
ATOM 2897 O O . LEU A 1 372 ? -5.344 -19.438 -7.637 1 98.38 372 LEU A O 1
ATOM 2901 N N . SER A 1 373 ? -7.484 -19.656 -6.977 1 98 373 SER A N 1
ATOM 2902 C CA . SER A 1 373 ? -7.5 -18.328 -6.379 1 98 373 SER A CA 1
ATOM 2903 C C . SER A 1 373 ? -6.594 -18.266 -5.156 1 98 373 SER A C 1
ATOM 2905 O O . SER A 1 373 ? -6.191 -17.172 -4.734 1 98 373 SER A O 1
ATOM 2907 N N . ARG A 1 374 ? -6.254 -19.438 -4.602 1 96.94 374 ARG A N 1
ATOM 2908 C CA . ARG A 1 374 ? -5.449 -19.484 -3.385 1 96.94 374 ARG A CA 1
ATOM 2909 C C . ARG A 1 374 ? -3.992 -19.812 -3.707 1 96.94 374 ARG A C 1
ATOM 2911 O O . ARG A 1 374 ? -3.156 -19.891 -2.807 1 96.94 374 ARG A O 1
ATOM 2918 N N . ALA A 1 375 ? -3.674 -19.984 -4.996 1 97.69 375 ALA A N 1
ATOM 2919 C CA . ALA A 1 375 ? -2.295 -20.172 -5.438 1 97.69 375 ALA A CA 1
ATOM 2920 C C . ALA A 1 375 ? -1.476 -18.906 -5.266 1 97.69 375 ALA A C 1
ATOM 2922 O O . ALA A 1 375 ? -2.031 -17.797 -5.227 1 97.69 375 ALA A O 1
ATOM 2923 N N . PRO A 1 376 ? -0.127 -19.031 -5.109 1 98.19 376 PRO A N 1
ATOM 2924 C CA . PRO A 1 376 ? 0.696 -17.828 -4.938 1 98.19 376 PRO A CA 1
ATOM 2925 C C . PRO A 1 376 ? 0.697 -16.938 -6.176 1 98.19 376 PRO A C 1
ATOM 2927 O O . PRO A 1 376 ? 0.702 -17.438 -7.305 1 98.19 376 PRO A O 1
ATOM 2930 N N . PHE A 1 377 ? 0.711 -15.594 -5.926 1 98.56 377 PHE A N 1
ATOM 2931 C CA . PHE A 1 377 ? 0.862 -14.602 -6.98 1 98.56 377 PHE A CA 1
ATOM 2932 C C . PHE A 1 377 ? 2.312 -14.148 -7.09 1 98.56 377 PHE A C 1
ATOM 2934 O O . PHE A 1 377 ? 2.943 -13.82 -6.086 1 98.56 377 PHE A O 1
ATOM 2941 N N . LEU A 1 378 ? 2.85 -14.203 -8.281 1 98.88 378 LEU A N 1
ATOM 2942 C CA . LEU A 1 378 ? 4.137 -13.602 -8.602 1 98.88 378 LEU A CA 1
ATOM 2943 C C . LEU A 1 378 ? 3.953 -12.305 -9.391 1 98.88 378 LEU A C 1
ATOM 2945 O O . LEU A 1 378 ? 3.137 -12.25 -10.312 1 98.88 378 LEU A O 1
ATOM 2949 N N . ILE A 1 379 ? 4.625 -11.234 -8.977 1 98.81 379 ILE A N 1
ATOM 2950 C CA . ILE A 1 379 ? 4.637 -10.023 -9.781 1 98.81 379 ILE A CA 1
ATOM 2951 C C . ILE A 1 379 ? 6.074 -9.625 -10.094 1 98.81 379 ILE A C 1
ATOM 2953 O O . ILE A 1 379 ? 6.977 -9.836 -9.281 1 98.81 379 ILE A O 1
ATOM 2957 N N . GLY A 1 380 ? 6.312 -9.094 -11.281 1 98.69 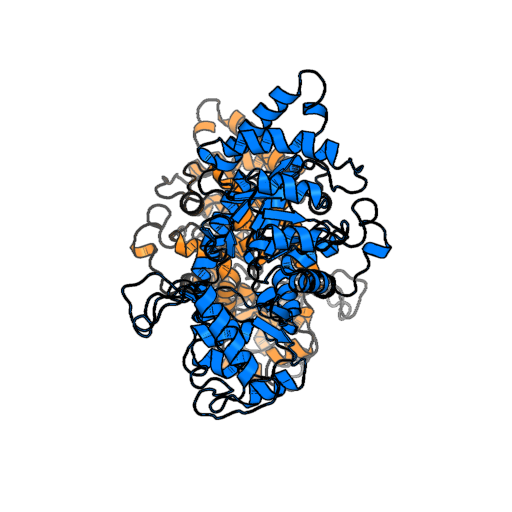380 GLY A N 1
ATOM 2958 C CA . GLY A 1 380 ? 7.637 -8.656 -11.703 1 98.69 380 GLY A CA 1
ATOM 2959 C C . GLY A 1 380 ? 7.641 -7.262 -12.297 1 98.69 380 GLY A C 1
ATOM 2960 O O . GLY A 1 380 ? 7.887 -7.098 -13.5 1 98.69 380 GLY A O 1
ATOM 2961 N N . PRO A 1 381 ? 7.422 -6.25 -11.477 1 98.69 381 PRO A N 1
ATOM 2962 C CA . PRO A 1 381 ? 7.387 -4.883 -12 1 98.69 381 PRO A CA 1
ATOM 2963 C C . PRO A 1 381 ? 8.781 -4.273 -12.148 1 98.69 381 PRO A C 1
ATOM 2965 O O . PRO A 1 381 ? 8.914 -3.143 -12.625 1 98.69 381 PRO A O 1
ATOM 2968 N N . SER A 1 382 ? 9.852 -4.961 -11.867 1 98.5 382 SER A N 1
ATOM 2969 C CA . SER A 1 382 ? 11.188 -4.41 -11.688 1 98.5 382 SER A CA 1
ATOM 2970 C C . SER A 1 382 ? 11.688 -3.746 -12.969 1 98.5 382 SER A C 1
ATOM 2972 O O . SER A 1 382 ? 11.781 -4.391 -14.016 1 98.5 382 SER A O 1
ATOM 2974 N N . ARG A 1 383 ? 11.922 -2.432 -12.922 1 98 383 ARG A N 1
ATOM 2975 C CA . ARG A 1 383 ? 12.578 -1.585 -13.906 1 98 383 ARG A CA 1
ATOM 2976 C C . ARG A 1 383 ? 11.812 -1.578 -15.227 1 98 383 ARG A C 1
ATOM 2978 O O . ARG A 1 383 ? 12.383 -1.31 -16.281 1 98 383 ARG A O 1
ATOM 2985 N N . LYS A 1 384 ? 10.562 -1.87 -15.195 1 97.62 384 LYS A N 1
ATOM 2986 C CA . LYS A 1 384 ? 9.758 -1.923 -16.406 1 97.62 384 LYS A CA 1
ATOM 2987 C C . LYS A 1 384 ? 9.492 -0.522 -16.953 1 97.62 384 LYS A C 1
ATOM 2989 O O . LYS A 1 384 ? 9.594 0.464 -16.219 1 97.62 384 LYS A O 1
ATOM 2994 N N . ARG A 1 385 ? 9.18 -0.46 -18.156 1 96.44 385 ARG A N 1
ATOM 2995 C CA . ARG A 1 385 ? 9.047 0.785 -18.906 1 96.44 385 ARG A CA 1
ATOM 2996 C C . ARG A 1 385 ? 7.988 1.688 -18.297 1 96.44 385 ARG A C 1
ATOM 2998 O O . ARG A 1 385 ? 8.148 2.91 -18.25 1 96.44 385 ARG A O 1
ATOM 3005 N N . PHE A 1 386 ? 6.875 1.135 -17.812 1 98.06 386 PHE A N 1
ATOM 3006 C CA . PHE A 1 386 ? 5.801 1.973 -17.281 1 98.06 386 PHE A CA 1
ATOM 3007 C C . PHE A 1 386 ? 6.273 2.756 -16.062 1 98.06 386 PHE A C 1
ATOM 3009 O O . PHE A 1 386 ? 5.812 3.873 -15.828 1 98.06 386 PHE A O 1
ATOM 3016 N N . LEU A 1 387 ? 7.223 2.229 -15.266 1 98.69 387 LEU A N 1
ATOM 3017 C CA . LEU A 1 387 ? 7.809 2.957 -14.148 1 98.69 387 LEU A CA 1
ATOM 3018 C C . LEU A 1 387 ? 8.617 4.152 -14.633 1 98.69 387 LEU A C 1
ATOM 3020 O O . 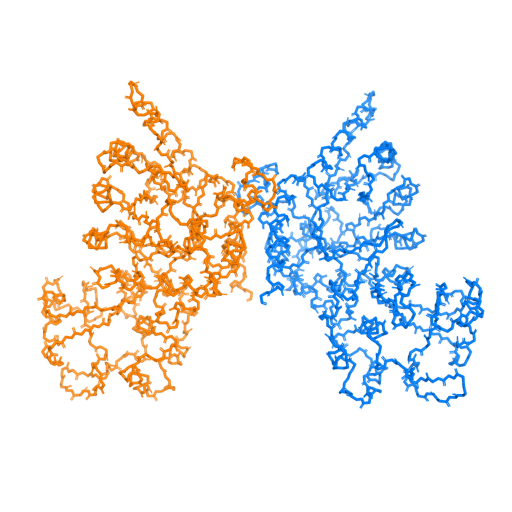LEU A 1 387 ? 8.586 5.223 -14.016 1 98.69 387 LEU A O 1
ATOM 3024 N N . GLY A 1 388 ? 9.352 3.904 -15.734 1 98.44 388 GLY A N 1
ATOM 3025 C CA . GLY A 1 388 ? 10.094 5.004 -16.328 1 98.44 388 GLY A CA 1
ATOM 3026 C C . GLY A 1 388 ? 9.203 6.121 -16.844 1 98.44 388 GLY A C 1
ATOM 3027 O O . GLY A 1 388 ? 9.531 7.297 -16.703 1 98.44 388 GLY A O 1
ATOM 3028 N N . GLU A 1 389 ? 8.078 5.727 -17.406 1 98.25 389 GLU A N 1
ATOM 3029 C CA . GLU A 1 389 ? 7.117 6.703 -17.922 1 98.25 389 GLU A CA 1
ATOM 3030 C C .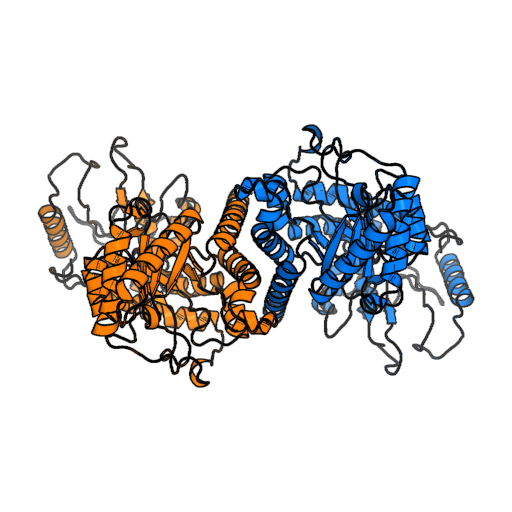 GLU A 1 389 ? 6.504 7.516 -16.781 1 98.25 389 GLU A C 1
ATOM 3032 O O . GLU A 1 389 ? 6.418 8.742 -16.859 1 98.25 389 GLU A O 1
ATOM 3037 N N . VAL A 1 390 ? 6.137 6.867 -15.711 1 98.44 390 VAL A N 1
ATOM 3038 C CA . VAL A 1 390 ? 5.465 7.504 -14.586 1 98.44 390 VAL A CA 1
ATOM 3039 C C . VAL A 1 390 ? 6.445 8.422 -13.852 1 98.44 390 VAL A C 1
ATOM 3041 O O . VAL A 1 390 ? 6.078 9.523 -13.43 1 98.44 390 VAL A O 1
ATOM 3044 N N . CYS A 1 391 ? 7.738 8.055 -13.766 1 98.19 391 CYS A N 1
ATOM 3045 C CA . CYS A 1 391 ? 8.695 8.758 -12.914 1 98.19 391 CYS A CA 1
ATOM 3046 C C . CYS A 1 391 ? 9.672 9.562 -13.758 1 98.19 391 CYS A C 1
ATOM 3048 O O . CYS A 1 391 ? 10.578 10.203 -13.219 1 98.19 391 CYS A O 1
ATOM 3050 N N . ALA A 1 392 ? 9.531 9.539 -15.047 1 97 392 ALA A N 1
ATOM 3051 C CA . ALA A 1 392 ? 10.445 10.227 -15.961 1 97 392 ALA A CA 1
ATOM 3052 C C . ALA A 1 392 ? 11.875 9.734 -15.781 1 97 392 ALA A C 1
ATOM 3054 O O . ALA A 1 392 ? 12.797 10.531 -15.602 1 97 392 ALA A O 1
ATOM 3055 N N . ARG A 1 393 ? 11.984 8.398 -15.773 1 97.56 393 ARG A N 1
ATOM 3056 C CA . ARG A 1 393 ? 13.281 7.723 -15.688 1 97.56 393 ARG A CA 1
ATOM 3057 C C . ARG A 1 393 ? 13.508 6.82 -16.891 1 97.56 393 ARG A C 1
ATOM 3059 O O . ARG A 1 393 ? 13.234 5.617 -16.844 1 97.56 393 ARG A O 1
ATOM 3066 N N . PRO A 1 394 ? 14.086 7.316 -17.953 1 96.56 394 PRO A N 1
ATOM 3067 C CA . PRO A 1 394 ? 14.266 6.5 -19.156 1 96.56 394 PRO A CA 1
ATOM 3068 C C . PRO A 1 394 ? 15.258 5.359 -18.953 1 96.56 394 PRO A C 1
ATOM 3070 O O . PRO A 1 394 ? 15.086 4.277 -19.531 1 96.56 394 PRO A O 1
ATOM 3073 N N . ALA A 1 395 ? 16.266 5.602 -18.109 1 96.5 395 ALA A N 1
ATOM 3074 C CA . ALA A 1 395 ? 17.266 4.562 -17.859 1 96.5 395 ALA A CA 1
ATOM 3075 C C . ALA A 1 395 ? 16.734 3.539 -16.859 1 96.5 395 ALA A C 1
ATOM 3077 O O . ALA A 1 395 ? 16.391 3.893 -15.727 1 96.5 395 ALA A O 1
ATOM 3078 N N . ALA A 1 396 ? 16.719 2.273 -17.203 1 95.94 396 ALA A N 1
ATOM 3079 C CA . ALA A 1 396 ? 16.141 1.207 -16.391 1 95.94 396 ALA A CA 1
ATOM 3080 C C . ALA A 1 396 ? 16.781 1.14 -15.008 1 95.94 396 ALA A C 1
ATOM 3082 O O . ALA A 1 396 ? 16.109 0.909 -14.008 1 95.94 396 ALA A O 1
ATOM 3083 N N . GLU A 1 397 ? 18.094 1.389 -14.93 1 95.56 397 GLU A N 1
ATOM 3084 C CA . GLU A 1 397 ? 18.844 1.253 -13.68 1 95.56 397 GLU A CA 1
ATOM 3085 C C . GLU A 1 397 ? 18.422 2.316 -12.672 1 95.56 397 GLU A C 1
ATOM 3087 O O . GLU A 1 397 ? 18.688 2.18 -11.477 1 95.56 397 GLU A O 1
ATOM 3092 N N . GLU A 1 398 ? 17.766 3.352 -13.133 1 97.25 398 GLU A N 1
ATOM 3093 C CA . GLU A 1 398 ? 17.344 4.445 -12.266 1 97.25 398 GLU A CA 1
ATOM 3094 C C . GLU A 1 398 ? 15.945 4.203 -11.703 1 97.25 398 GLU A C 1
ATOM 30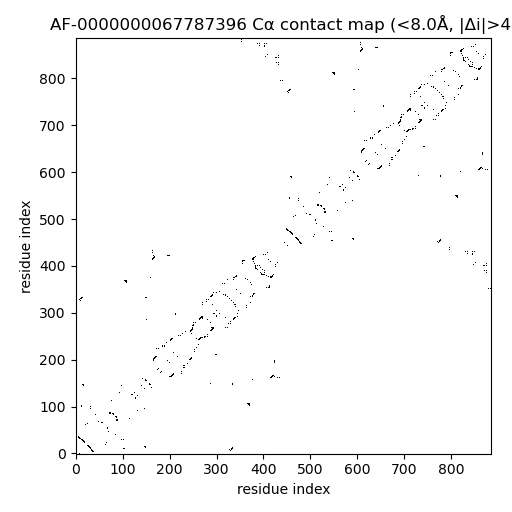96 O O . GLU A 1 398 ? 15.438 5.004 -10.914 1 97.25 398 GLU A O 1
ATOM 3101 N N . ARG A 1 399 ? 15.352 3.021 -12.016 1 98.62 399 ARG A N 1
ATOM 3102 C CA . ARG A 1 399 ? 13.953 2.791 -11.688 1 98.62 399 ARG A CA 1
ATOM 3103 C C . ARG A 1 399 ? 13.812 1.952 -10.422 1 98.62 399 ARG A C 1
ATOM 3105 O O . ARG A 1 399 ? 12.703 1.552 -10.055 1 98.62 399 ARG A O 1
ATOM 3112 N N . ASP A 1 400 ? 14.914 1.71 -9.688 1 98.5 400 ASP A N 1
ATOM 3113 C CA . ASP A 1 400 ? 14.891 0.823 -8.523 1 98.5 400 ASP A CA 1
ATOM 3114 C C . ASP A 1 400 ? 13.984 1.384 -7.43 1 98.5 400 ASP A C 1
ATOM 3116 O O . ASP A 1 400 ? 13.195 0.649 -6.832 1 98.5 400 ASP A O 1
ATOM 3120 N N . PRO A 1 401 ? 13.977 2.738 -7.152 1 98.62 401 PRO A N 1
ATOM 3121 C CA . PRO A 1 401 ? 13.07 3.252 -6.125 1 98.62 401 PRO A CA 1
ATOM 3122 C C . PRO A 1 401 ? 11.602 3.084 -6.504 1 98.62 401 PRO A C 1
ATOM 3124 O O . PRO A 1 401 ? 10.789 2.68 -5.668 1 98.62 401 PRO A O 1
ATOM 3127 N N . ALA A 1 402 ? 11.328 3.334 -7.75 1 98.81 402 ALA A N 1
ATOM 3128 C CA . ALA A 1 402 ? 9.969 3.115 -8.227 1 98.81 402 ALA A CA 1
ATOM 3129 C C . ALA A 1 402 ? 9.594 1.637 -8.156 1 98.81 402 ALA A C 1
ATOM 3131 O O . ALA A 1 402 ? 8.445 1.294 -7.867 1 98.81 402 ALA A O 1
ATOM 3132 N N . THR A 1 403 ? 10.578 0.757 -8.445 1 98.88 403 THR A N 1
ATOM 3133 C CA . THR A 1 403 ? 10.367 -0.68 -8.32 1 98.88 403 THR A CA 1
ATOM 3134 C C . THR A 1 403 ? 9.984 -1.047 -6.887 1 98.88 403 THR A C 1
ATOM 3136 O O . THR A 1 403 ? 9.039 -1.808 -6.664 1 98.88 403 THR A O 1
ATOM 3139 N N . VAL A 1 404 ? 10.688 -0.455 -5.93 1 98.94 404 VAL A N 1
ATOM 3140 C CA . VAL A 1 404 ? 10.414 -0.731 -4.523 1 98.94 404 VAL A CA 1
ATOM 3141 C C . VAL A 1 404 ? 8.977 -0.33 -4.191 1 98.94 404 VAL A C 1
ATOM 3143 O O . VAL A 1 404 ? 8.25 -1.079 -3.533 1 98.94 404 VAL A O 1
ATOM 3146 N N . ALA A 1 405 ? 8.547 0.821 -4.656 1 98.94 405 ALA A N 1
ATOM 3147 C CA . ALA A 1 405 ? 7.184 1.288 -4.414 1 98.94 405 ALA A CA 1
ATOM 3148 C C . ALA A 1 405 ? 6.16 0.354 -5.059 1 98.94 405 ALA A C 1
ATOM 3150 O O . ALA A 1 405 ? 5.141 0.027 -4.449 1 98.94 405 ALA A O 1
ATOM 3151 N N . ALA A 1 406 ? 6.449 -0.102 -6.258 1 98.94 406 ALA A N 1
ATOM 3152 C CA . ALA A 1 406 ? 5.551 -0.999 -6.977 1 98.94 406 ALA A CA 1
ATOM 3153 C C . ALA A 1 406 ? 5.434 -2.346 -6.27 1 98.94 406 ALA A C 1
ATOM 3155 O O . ALA A 1 406 ? 4.332 -2.877 -6.105 1 98.94 406 ALA A O 1
ATOM 3156 N N . VAL A 1 407 ? 6.582 -2.857 -5.875 1 98.88 407 VAL A N 1
ATOM 3157 C CA . VAL A 1 407 ? 6.637 -4.129 -5.16 1 98.88 407 VAL A CA 1
ATOM 3158 C C . VAL A 1 407 ? 5.875 -4.012 -3.842 1 98.88 407 VAL A C 1
ATOM 3160 O O . VAL A 1 407 ? 5.09 -4.895 -3.49 1 98.88 407 VAL A O 1
ATOM 3163 N N . THR A 1 408 ? 6.047 -2.91 -3.121 1 98.88 408 THR A N 1
ATOM 3164 C CA . THR A 1 408 ? 5.34 -2.662 -1.87 1 98.88 408 THR A CA 1
ATOM 3165 C C . THR A 1 408 ? 3.828 -2.668 -2.094 1 98.88 408 THR A C 1
ATOM 3167 O O . THR A 1 408 ? 3.092 -3.344 -1.373 1 98.88 408 THR A O 1
ATOM 3170 N N . THR A 1 409 ? 3.4 -1.993 -3.137 1 98.75 409 THR A N 1
ATOM 3171 C CA . THR A 1 409 ? 1.985 -1.935 -3.482 1 98.75 409 THR A CA 1
ATOM 3172 C C . THR A 1 409 ? 1.443 -3.33 -3.777 1 98.75 409 THR A C 1
ATOM 3174 O O . THR A 1 409 ? 0.401 -3.723 -3.248 1 98.75 409 THR A O 1
ATOM 3177 N N . GLY A 1 410 ? 2.201 -4.043 -4.582 1 98.62 410 GLY A N 1
ATOM 3178 C CA . GLY A 1 410 ? 1.766 -5.375 -4.965 1 98.62 410 GLY A CA 1
ATOM 3179 C C . GLY A 1 410 ? 1.668 -6.332 -3.789 1 98.62 410 GLY A C 1
ATOM 3180 O O . GLY A 1 410 ? 0.689 -7.07 -3.662 1 98.62 410 GLY A O 1
ATOM 3181 N N . VAL A 1 411 ? 2.652 -6.312 -2.912 1 98.56 411 VAL A N 1
ATOM 3182 C CA . VAL A 1 411 ? 2.701 -7.23 -1.779 1 98.56 411 VAL A CA 1
ATOM 3183 C C . VAL A 1 411 ? 1.57 -6.91 -0.805 1 98.56 411 VAL A C 1
ATOM 3185 O O . VAL A 1 411 ? 0.882 -7.812 -0.325 1 98.56 411 VAL A O 1
ATOM 3188 N N . LEU A 1 412 ? 1.326 -5.66 -0.567 1 97.69 412 LEU A N 1
ATOM 3189 C CA . LEU A 1 412 ? 0.263 -5.266 0.351 1 97.69 412 LEU A CA 1
ATOM 3190 C C . LEU A 1 412 ? -1.107 -5.582 -0.238 1 97.69 412 LEU A C 1
ATOM 3192 O O . LEU A 1 412 ? -2.107 -5.609 0.485 1 97.69 412 LEU A O 1
ATOM 3196 N N . ASN A 1 413 ? -1.127 -5.824 -1.577 1 97.06 413 ASN A N 1
ATOM 3197 C CA . ASN A 1 413 ? -2.379 -6.199 -2.227 1 97.06 413 ASN A CA 1
ATOM 3198 C C . ASN A 1 413 ? -2.439 -7.699 -2.504 1 97.06 413 ASN A C 1
ATOM 3200 O O . ASN A 1 413 ? -3.357 -8.172 -3.176 1 97.06 413 ASN A O 1
ATOM 3204 N N . GLY A 1 414 ? -1.416 -8.461 -2.094 1 96.75 414 GLY A N 1
ATOM 3205 C CA . GLY A 1 414 ? -1.632 -9.898 -2.088 1 96.75 414 GLY A CA 1
ATOM 3206 C C . GLY A 1 414 ? -0.563 -10.664 -2.844 1 96.75 414 GLY A C 1
ATOM 3207 O O . GLY A 1 414 ? -0.641 -11.891 -2.969 1 96.75 414 GLY A O 1
ATOM 3208 N N . ALA A 1 415 ? 0.474 -10.023 -3.381 1 98.5 415 ALA A N 1
ATOM 3209 C CA . ALA A 1 415 ? 1.562 -10.75 -4.039 1 98.5 415 ALA A CA 1
ATOM 3210 C C . ALA A 1 415 ? 2.373 -11.555 -3.029 1 98.5 415 ALA A C 1
ATOM 3212 O O . ALA A 1 415 ? 2.617 -11.094 -1.91 1 98.5 415 ALA A O 1
ATOM 3213 N N . ASN A 1 416 ? 2.863 -12.75 -3.443 1 98.31 416 ASN A N 1
ATOM 3214 C CA . ASN A 1 416 ? 3.586 -13.648 -2.555 1 98.31 416 ASN A CA 1
ATOM 3215 C C . ASN A 1 416 ? 5.047 -13.805 -2.975 1 98.31 416 ASN A C 1
ATOM 3217 O O . ASN A 1 416 ? 5.887 -14.211 -2.174 1 98.31 416 ASN A O 1
ATOM 3221 N N . ILE A 1 417 ? 5.316 -13.562 -4.234 1 98.81 417 ILE A N 1
ATOM 3222 C CA . ILE A 1 417 ? 6.656 -13.602 -4.809 1 98.81 417 ILE A CA 1
ATOM 3223 C C . ILE A 1 417 ? 6.891 -12.352 -5.652 1 98.81 417 ILE A C 1
ATOM 3225 O O . ILE A 1 417 ? 6.008 -11.922 -6.402 1 98.81 417 ILE A O 1
ATOM 3229 N N . VAL A 1 418 ? 8.031 -11.742 -5.465 1 98.88 418 VAL A N 1
ATOM 3230 C CA . VAL A 1 418 ? 8.367 -10.586 -6.289 1 98.88 418 VAL A CA 1
ATOM 3231 C C . VAL A 1 418 ? 9.648 -10.867 -7.074 1 98.88 418 VAL A C 1
ATOM 3233 O O . VAL A 1 418 ? 10.641 -11.336 -6.512 1 98.88 418 VAL A O 1
ATOM 3236 N N . ARG A 1 419 ? 9.562 -10.703 -8.352 1 98.88 419 ARG A N 1
ATOM 3237 C CA . ARG A 1 419 ? 10.695 -10.906 -9.258 1 98.88 419 ARG A CA 1
ATOM 3238 C C . ARG A 1 419 ? 11.406 -9.586 -9.539 1 98.88 419 ARG A C 1
ATOM 3240 O O . ARG A 1 419 ? 10.812 -8.656 -10.094 1 98.88 419 ARG A O 1
ATOM 3247 N N . VAL A 1 420 ? 12.75 -9.508 -9.148 1 98.75 420 VAL A N 1
ATOM 3248 C CA . VAL A 1 420 ? 13.352 -8.18 -9.148 1 98.75 420 VAL A CA 1
ATOM 3249 C C . VAL A 1 420 ? 14.812 -8.273 -9.594 1 98.75 420 VAL A C 1
ATOM 3251 O O . VAL A 1 420 ? 15.43 -9.336 -9.484 1 98.75 420 VAL A O 1
ATOM 3254 N N . HIS A 1 421 ? 15.391 -7.129 -10.023 1 98.06 421 HIS A N 1
ATOM 3255 C CA . HIS A 1 421 ? 16.797 -6.996 -10.359 1 98.06 421 HIS A CA 1
ATOM 3256 C C . HIS A 1 421 ? 17.625 -6.645 -9.133 1 98.06 421 HIS A C 1
ATOM 3258 O O . HIS A 1 421 ? 18.672 -7.254 -8.883 1 98.06 421 HIS A O 1
ATOM 3264 N N . ASN A 1 422 ? 17.219 -5.648 -8.367 1 98.31 422 ASN A N 1
ATOM 3265 C CA . ASN A 1 422 ? 17.891 -5.211 -7.152 1 98.31 422 ASN A CA 1
ATOM 3266 C C . ASN A 1 422 ? 17.359 -5.941 -5.922 1 98.31 422 ASN A C 1
ATOM 3268 O O . ASN A 1 422 ? 16.422 -5.48 -5.281 1 98.31 422 ASN A O 1
ATOM 3272 N N . VAL A 1 423 ? 18.031 -7.027 -5.613 1 98.75 423 VAL A N 1
ATOM 3273 C CA . VAL A 1 423 ? 17.562 -7.93 -4.57 1 98.75 423 VAL A CA 1
ATOM 3274 C C . VAL A 1 423 ? 17.641 -7.238 -3.211 1 98.75 423 VAL A C 1
ATOM 3276 O O . VAL A 1 423 ? 16.688 -7.281 -2.428 1 98.75 423 VAL A O 1
ATOM 3279 N N . ARG A 1 424 ? 18.656 -6.508 -2.963 1 98.25 424 ARG A N 1
ATOM 3280 C CA . ARG A 1 424 ? 18.875 -5.891 -1.661 1 98.25 424 ARG A CA 1
ATOM 3281 C C . ARG A 1 424 ? 17.766 -4.914 -1.321 1 98.25 424 ARG A C 1
ATOM 3283 O O . ARG A 1 424 ? 17.172 -4.988 -0.241 1 98.25 424 ARG A O 1
ATOM 3290 N N . TYR A 1 425 ? 17.438 -3.986 -2.254 1 98.62 425 TYR A N 1
ATOM 3291 C CA . TYR A 1 425 ? 16.391 -2.984 -2.031 1 98.62 425 TYR A CA 1
ATOM 3292 C C . TYR A 1 425 ? 15.055 -3.645 -1.738 1 98.62 425 TYR A C 1
ATOM 3294 O O . TYR A 1 425 ? 14.359 -3.256 -0.799 1 98.62 425 TYR A O 1
ATOM 3302 N N . ASN A 1 426 ? 14.82 -4.648 -2.48 1 98.75 426 ASN A N 1
ATOM 3303 C CA . ASN A 1 426 ? 13.484 -5.227 -2.4 1 98.75 426 ASN A CA 1
ATOM 3304 C C . ASN A 1 426 ? 13.367 -6.215 -1.244 1 98.75 426 ASN A C 1
ATOM 3306 O O . ASN A 1 426 ? 12.281 -6.395 -0.68 1 98.75 426 ASN A O 1
ATOM 3310 N N . ALA A 1 427 ? 14.477 -6.824 -0.851 1 98.69 427 ALA A N 1
ATOM 3311 C CA . ALA A 1 427 ? 14.469 -7.625 0.372 1 98.69 427 ALA A CA 1
ATOM 3312 C C . ALA A 1 427 ? 14.078 -6.777 1.578 1 98.69 427 ALA A C 1
ATOM 3314 O O . ALA A 1 427 ? 13.281 -7.203 2.414 1 98.69 427 ALA A O 1
ATOM 3315 N N . ASP A 1 428 ? 14.609 -5.574 1.683 1 98.69 428 ASP A N 1
ATOM 3316 C CA . ASP A 1 428 ? 14.242 -4.66 2.762 1 98.69 428 ASP A CA 1
ATOM 3317 C C . ASP A 1 428 ? 12.766 -4.285 2.693 1 98.69 428 ASP A C 1
ATOM 3319 O O . ASP A 1 428 ? 12.07 -4.297 3.711 1 98.69 428 ASP A O 1
ATOM 3323 N N . ALA A 1 42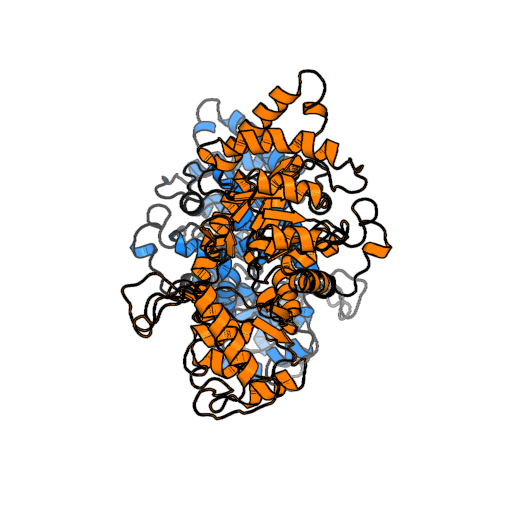9 ? 12.32 -4.012 1.493 1 98.69 429 ALA A N 1
ATOM 3324 C CA . ALA A 1 429 ? 10.914 -3.66 1.308 1 98.69 429 ALA A CA 1
ATOM 3325 C C . ALA A 1 429 ? 10 -4.797 1.761 1 98.69 429 ALA A C 1
ATOM 3327 O O . ALA A 1 429 ? 9 -4.562 2.436 1 98.69 429 ALA A O 1
ATOM 3328 N N . LEU A 1 430 ? 10.383 -6.004 1.434 1 98.69 430 LEU A N 1
ATOM 3329 C CA . LEU A 1 430 ? 9.547 -7.156 1.743 1 98.69 430 LEU A CA 1
ATOM 3330 C C . LEU A 1 430 ? 9.531 -7.434 3.242 1 98.69 430 LEU A C 1
ATOM 3332 O O . LEU A 1 430 ? 8.516 -7.848 3.795 1 98.69 430 LEU A O 1
ATOM 3336 N N . ARG A 1 431 ? 10.656 -7.273 3.861 1 98.5 431 ARG A N 1
ATOM 3337 C CA . ARG A 1 431 ? 10.688 -7.438 5.312 1 98.5 431 ARG A CA 1
ATOM 3338 C C . ARG A 1 431 ? 9.719 -6.484 5.992 1 98.5 431 ARG A C 1
ATOM 3340 O O . ARG A 1 431 ? 9 -6.875 6.914 1 98.5 431 ARG A O 1
ATOM 3347 N N . LEU A 1 432 ? 9.695 -5.258 5.523 1 98.69 432 LEU A N 1
ATOM 3348 C CA . LEU A 1 432 ? 8.758 -4.293 6.086 1 98.69 432 LEU A CA 1
ATOM 3349 C C . LEU A 1 432 ? 7.316 -4.684 5.773 1 98.69 432 LEU A C 1
ATOM 3351 O O . LEU A 1 432 ? 6.453 -4.66 6.652 1 98.69 432 LEU A O 1
ATOM 3355 N N . CYS A 1 433 ? 7.039 -5.055 4.527 1 98.56 433 CYS A N 1
ATOM 3356 C CA . CYS A 1 433 ? 5.691 -5.453 4.133 1 98.56 433 CYS A CA 1
ATOM 3357 C C . CYS A 1 433 ? 5.199 -6.621 4.977 1 98.56 433 CYS A C 1
ATOM 3359 O O . CYS A 1 433 ? 4.059 -6.617 5.449 1 98.56 433 CYS A O 1
ATOM 3361 N N . ASP A 1 434 ? 6.074 -7.59 5.156 1 97.88 434 ASP A N 1
ATOM 3362 C CA . ASP A 1 434 ? 5.695 -8.758 5.945 1 97.88 434 ASP A CA 1
ATOM 3363 C C . ASP A 1 434 ? 5.391 -8.367 7.387 1 97.88 434 ASP A C 1
ATOM 3365 O O . ASP A 1 434 ? 4.449 -8.891 7.992 1 97.88 434 ASP A O 1
ATOM 3369 N N . ALA A 1 435 ? 6.188 -7.477 7.938 1 98 435 ALA A N 1
ATOM 3370 C CA . ALA A 1 435 ? 5.938 -6.992 9.289 1 98 435 ALA A CA 1
ATOM 3371 C C . ALA A 1 435 ? 4.59 -6.285 9.383 1 98 435 ALA A C 1
ATOM 3373 O O . ALA A 1 435 ? 3.842 -6.477 10.344 1 98 435 ALA A O 1
ATOM 3374 N N . LEU A 1 436 ? 4.285 -5.469 8.398 1 98 436 LEU A N 1
ATOM 3375 C CA . LEU A 1 436 ? 3.01 -4.762 8.359 1 98 436 LEU A CA 1
ATOM 3376 C C . LEU A 1 436 ? 1.845 -5.742 8.273 1 98 436 LEU A C 1
ATOM 3378 O O . LEU A 1 436 ? 0.844 -5.582 8.977 1 98 436 LEU A O 1
ATOM 3382 N N . LEU A 1 437 ? 1.977 -6.715 7.434 1 95.69 437 LEU A N 1
ATOM 3383 C CA . LEU A 1 437 ? 0.916 -7.695 7.234 1 95.69 437 LEU A CA 1
ATOM 3384 C C . LEU A 1 437 ? 0.702 -8.531 8.492 1 95.69 437 LEU A C 1
ATOM 3386 O O . LEU A 1 437 ? -0.432 -8.883 8.82 1 95.69 437 LEU A O 1
ATOM 3390 N N . GLU A 1 438 ? 1.792 -8.859 9.164 1 93.31 438 GLU A N 1
ATOM 3391 C CA . GLU A 1 438 ? 1.692 -9.594 10.422 1 93.31 438 GLU A CA 1
ATOM 3392 C C . GLU A 1 438 ? 0.931 -8.797 11.477 1 93.31 438 GLU A C 1
ATOM 3394 O O . GLU A 1 438 ? 0.125 -9.352 12.227 1 93.31 438 GLU A O 1
ATOM 3399 N N . ARG A 1 439 ? 1.157 -7.48 11.5 1 92.88 439 ARG A N 1
ATOM 3400 C CA . ARG A 1 439 ? 0.453 -6.613 12.438 1 92.88 439 ARG A CA 1
ATOM 3401 C C . ARG A 1 439 ? -1.047 -6.609 12.164 1 92.88 439 ARG A C 1
ATOM 3403 O O . ARG A 1 439 ? -1.855 -6.594 13.094 1 92.88 439 ARG A O 1
ATOM 3410 N N . LYS A 1 440 ? -1.375 -6.574 10.961 1 87.06 440 LYS A N 1
ATOM 3411 C CA . LYS A 1 440 ? -2.775 -6.523 10.547 1 87.06 440 LYS A CA 1
ATOM 3412 C C . LYS A 1 440 ? -3.516 -7.793 10.961 1 87.06 440 LYS A C 1
ATOM 3414 O O . LYS A 1 440 ? -4.703 -7.742 11.297 1 87.06 440 LYS A O 1
ATOM 3419 N N . LEU A 1 441 ? -2.814 -8.883 10.922 1 79.81 441 LEU A N 1
ATOM 3420 C CA . LEU A 1 441 ? -3.416 -10.156 11.297 1 79.81 441 LEU A CA 1
ATOM 3421 C C . LEU A 1 441 ? -3.754 -10.188 12.781 1 79.81 441 LEU A C 1
ATOM 3423 O O . LEU A 1 441 ? -4.77 -10.758 13.18 1 79.81 441 LEU A O 1
ATOM 3427 N N . TYR A 1 442 ? -2.971 -9.461 13.57 1 69.62 442 TYR A N 1
ATOM 3428 C CA . TYR A 1 442 ? -3.162 -9.508 15.016 1 69.62 442 TYR A CA 1
ATOM 3429 C C . TYR A 1 442 ? -4.059 -8.375 15.484 1 69.62 442 TYR A C 1
ATOM 3431 O O . TYR A 1 442 ? -4.539 -8.383 16.625 1 69.62 442 TYR A O 1
ATOM 3439 N N . ALA A 1 443 ? -4.418 -7.5 14.703 1 68.75 443 ALA A N 1
ATOM 3440 C CA . ALA A 1 443 ? -5.27 -6.375 15.078 1 68.75 443 ALA A CA 1
ATOM 3441 C C . ALA A 1 443 ? -6.746 -6.742 14.977 1 68.75 443 ALA A C 1
ATOM 3443 O O . ALA A 1 443 ? -7.141 -7.504 14.094 1 68.75 443 ALA A O 1
ATOM 3444 N N . MET B 1 1 ? -13.398 39.875 14.5 1 92.06 1 MET B N 1
ATOM 3445 C CA . MET B 1 1 ? -14.453 39.188 15.25 1 92.06 1 MET B CA 1
ATOM 3446 C C . MET B 1 1 ? -14.086 39.094 16.719 1 92.06 1 MET B C 1
ATOM 3448 O O . MET B 1 1 ? -14.891 39.406 17.594 1 92.06 1 MET B O 1
ATOM 3452 N N . LYS B 1 2 ? -12.82 38.719 16.938 1 88.31 2 LYS B N 1
ATOM 3453 C CA . LYS B 1 2 ? -12.367 38.625 18.328 1 88.31 2 LYS B CA 1
ATOM 3454 C C . LYS B 1 2 ? -12.477 39.969 19.047 1 88.31 2 LYS B C 1
ATOM 3456 O O . LYS B 1 2 ? -12.945 40.031 20.188 1 88.31 2 LYS B O 1
ATOM 3461 N N . LYS B 1 3 ? -12.117 41.031 18.391 1 90.38 3 LYS B N 1
ATOM 3462 C CA . LYS B 1 3 ? -12.172 42.375 18.953 1 90.38 3 LYS B CA 1
ATOM 3463 C C . LYS B 1 3 ? -13.617 42.812 19.234 1 90.38 3 LYS B C 1
ATOM 3465 O O . LYS B 1 3 ? -13.859 43.688 20.047 1 90.38 3 LYS B O 1
ATOM 3470 N N . SER B 1 4 ? -14.508 42.094 18.562 1 93.75 4 SER B N 1
ATOM 3471 C CA . SER B 1 4 ? -15.914 42.438 18.719 1 93.75 4 SER B CA 1
ATOM 3472 C C . SER B 1 4 ? -16.625 41.531 19.703 1 93.75 4 SER B C 1
ATOM 3474 O O . SER B 1 4 ? -17.859 41.469 19.734 1 93.75 4 SER B O 1
ATOM 3476 N N . GLY B 1 5 ? -15.836 40.719 20.406 1 93.38 5 GLY B N 1
ATOM 3477 C CA . GLY B 1 5 ? -16.406 39.906 21.453 1 93.38 5 GLY B CA 1
ATOM 3478 C C . GLY B 1 5 ? -16.891 38.531 20.953 1 93.38 5 GLY B C 1
ATOM 3479 O O . GLY B 1 5 ? -17.672 37.875 21.641 1 93.38 5 GLY B O 1
ATOM 3480 N N . ILE B 1 6 ? -16.547 38.188 19.781 1 95 6 ILE B N 1
ATOM 3481 C CA . ILE B 1 6 ? -16.859 36.844 19.25 1 95 6 ILE B CA 1
ATOM 3482 C C . ILE B 1 6 ? -15.68 35.906 19.438 1 95 6 ILE B C 1
ATOM 3484 O O . ILE B 1 6 ? -14.617 36.125 18.844 1 95 6 ILE B O 1
ATOM 3488 N N . GLN B 1 7 ? -15.852 34.906 20.234 1 95.69 7 GLN B N 1
ATOM 3489 C CA . GLN B 1 7 ? -14.797 33.938 20.469 1 95.69 7 GLN B CA 1
ATOM 3490 C C . GLN B 1 7 ? -14.961 32.719 19.562 1 95.69 7 GLN B C 1
ATOM 3492 O O . GLN B 1 7 ? -15.836 31.891 19.781 1 95.69 7 GLN B O 1
ATOM 3497 N N . ILE B 1 8 ? -14.078 32.656 18.641 1 96.19 8 ILE B N 1
ATOM 3498 C CA . ILE B 1 8 ? -14.148 31.547 17.703 1 96.19 8 ILE B CA 1
ATOM 3499 C C . ILE B 1 8 ? -13.539 30.297 18.328 1 96.19 8 ILE B C 1
ATOM 3501 O O . ILE B 1 8 ? -12.438 30.344 18.891 1 96.19 8 ILE B O 1
ATOM 3505 N N . THR B 1 9 ? -14.219 29.141 18.188 1 94.88 9 THR B N 1
ATOM 3506 C CA . THR B 1 9 ? -13.766 27.922 18.828 1 94.88 9 THR B CA 1
ATOM 3507 C C . THR B 1 9 ? -13.438 26.844 17.797 1 94.88 9 THR B C 1
ATOM 3509 O O . THR B 1 9 ? -12.664 25.922 18.062 1 94.88 9 THR B O 1
ATOM 3512 N N . ARG B 1 10 ? -14.07 26.938 16.625 1 96.62 10 ARG B N 1
ATOM 3513 C CA . ARG B 1 10 ? -13.852 25.969 15.562 1 96.62 10 ARG B CA 1
ATOM 3514 C C . ARG B 1 10 ? -13.797 26.641 14.195 1 96.62 10 ARG B C 1
ATOM 3516 O O . ARG B 1 10 ? -14.484 27.641 13.961 1 96.62 10 ARG B O 1
ATOM 3523 N N . HIS B 1 11 ? -13.039 26.109 13.414 1 98 11 HIS B N 1
ATOM 3524 C CA . HIS B 1 11 ? -12.898 26.594 12.047 1 98 11 HIS B CA 1
ATOM 3525 C C . HIS B 1 11 ? -13.172 25.484 11.039 1 98 11 HIS B C 1
ATOM 3527 O O . HIS B 1 11 ? -12.828 24.312 11.281 1 98 11 HIS B O 1
ATOM 3533 N N . ALA B 1 12 ? -13.797 25.781 9.953 1 98.25 12 ALA B N 1
ATOM 3534 C CA . ALA B 1 12 ? -13.945 24.875 8.82 1 98.25 12 ALA B CA 1
ATOM 3535 C C . ALA B 1 12 ? -12.703 24.906 7.926 1 98.25 12 ALA B C 1
ATOM 3537 O O . ALA B 1 12 ? -11.766 25.672 8.18 1 98.25 12 ALA B O 1
ATOM 3538 N N . CYS B 1 13 ? -12.695 24.016 6.965 1 97.62 13 CYS B N 1
ATOM 3539 C CA . CYS B 1 13 ? -11.703 24.125 5.898 1 97.62 13 CYS B CA 1
ATOM 3540 C C . CYS B 1 13 ? -11.953 25.359 5.047 1 97.62 13 CYS B C 1
ATOM 3542 O O . CYS B 1 13 ? -12.992 26.016 5.172 1 97.62 13 CYS B O 1
ATOM 3544 N N . LEU B 1 14 ? -10.984 25.734 4.273 1 96.94 14 LEU B N 1
ATOM 3545 C CA . LEU B 1 14 ? -11.102 26.797 3.287 1 96.94 14 LEU B CA 1
ATOM 3546 C C . LEU B 1 14 ? -11.328 26.234 1.892 1 96.94 14 LEU B C 1
ATOM 3548 O O . LEU B 1 14 ? -10.539 25.422 1.406 1 96.94 14 LEU B O 1
ATOM 3552 N N . TYR B 1 15 ? -12.477 26.625 1.269 1 95.94 15 TYR B N 1
ATOM 3553 C CA . TYR B 1 15 ? -12.859 26.078 -0.031 1 95.94 15 TYR B CA 1
ATOM 3554 C C . TYR B 1 15 ? -12.734 27.141 -1.121 1 95.94 15 TYR B C 1
ATOM 3556 O O . TYR B 1 15 ? -13.281 28.25 -0.989 1 95.94 15 TYR B O 1
ATOM 3564 N N . GLU B 1 16 ? -12.023 26.812 -2.131 1 93.12 16 GLU B N 1
ATOM 3565 C CA . GLU B 1 16 ? -12.047 27.594 -3.361 1 93.12 16 GLU B CA 1
ATOM 3566 C C . GLU B 1 16 ? -13.133 27.094 -4.309 1 93.12 16 GLU B C 1
ATOM 3568 O O . GLU B 1 16 ? -13.195 25.906 -4.625 1 93.12 16 GLU B O 1
ATOM 3573 N N . THR B 1 17 ? -14.023 27.969 -4.68 1 89.5 17 THR B N 1
ATOM 3574 C CA . THR B 1 17 ? -15.141 27.578 -5.543 1 89.5 17 THR B CA 1
ATOM 3575 C C . THR B 1 17 ? -15.281 28.547 -6.711 1 89.5 17 THR B C 1
ATOM 3577 O O . THR B 1 17 ? -14.906 29.719 -6.605 1 89.5 17 THR B O 1
ATOM 3580 N N . ALA B 1 18 ? -15.789 28.016 -7.82 1 81.5 18 ALA B N 1
ATOM 3581 C CA . ALA B 1 18 ? -16.156 28.875 -8.938 1 81.5 18 ALA B CA 1
ATOM 3582 C C . ALA B 1 18 ? -17.344 29.766 -8.586 1 81.5 18 ALA B C 1
ATOM 3584 O O . ALA B 1 18 ? -18.172 29.406 -7.738 1 81.5 18 ALA B O 1
ATOM 3585 N N . PRO B 1 19 ? -17.328 30.938 -9.195 1 73.75 19 PRO B N 1
ATOM 3586 C CA . PRO B 1 19 ? -18.5 31.797 -8.922 1 73.75 19 PRO B CA 1
ATOM 3587 C C . PRO B 1 19 ? -19.812 31.156 -9.359 1 73.75 19 PRO B C 1
ATOM 3589 O O . PRO B 1 19 ? -19.875 30.5 -10.398 1 73.75 19 PRO B O 1
ATOM 3592 N N . ALA B 1 20 ? -20.812 31.25 -8.57 1 63.72 20 ALA B N 1
ATOM 3593 C CA . ALA B 1 20 ? -22.078 30.562 -8.805 1 63.72 20 ALA B CA 1
ATOM 3594 C C . ALA B 1 20 ? -23 31.406 -9.688 1 63.72 20 ALA B C 1
ATOM 3596 O O . ALA B 1 20 ? -23.812 30.859 -10.438 1 63.72 20 ALA B O 1
ATOM 3597 N N . TYR B 1 21 ? -22.797 32.656 -9.555 1 59.94 21 TYR B N 1
ATOM 3598 C CA . TYR B 1 21 ? -23.812 33.5 -10.18 1 59.94 21 TYR B CA 1
ATOM 3599 C C . TYR B 1 21 ? -23.203 34.344 -11.297 1 59.94 21 TYR B C 1
ATOM 3601 O O . TYR B 1 21 ? -23.516 34.125 -12.469 1 59.94 21 TYR B O 1
ATOM 3609 N N . VAL B 1 22 ? -22.281 35.188 -10.945 1 55.56 22 VAL B N 1
ATOM 3610 C CA . VAL B 1 22 ? -21.531 35.969 -11.938 1 55.56 22 VAL B CA 1
ATOM 3611 C C . VAL B 1 22 ? -20.219 35.25 -12.266 1 55.56 22 VAL B C 1
ATOM 3613 O O . VAL B 1 22 ? -19.297 35.188 -11.438 1 55.56 22 VAL B O 1
ATOM 3616 N N . THR B 1 23 ? -20.109 34.656 -13.367 1 64.75 23 THR B N 1
ATOM 3617 C CA . THR B 1 23 ? -19.094 33.688 -13.672 1 64.75 23 THR B CA 1
ATOM 3618 C C . THR B 1 23 ? -17.797 34.344 -14.117 1 64.75 23 THR B C 1
ATOM 3620 O O . THR B 1 23 ? -16.719 33.75 -14.055 1 64.75 23 THR B O 1
ATOM 3623 N N . ASP B 1 24 ? -17.922 35.562 -14.523 1 65.25 24 ASP B N 1
ATOM 3624 C CA . ASP B 1 24 ? -16.719 36.25 -15 1 65.25 24 ASP B CA 1
ATOM 3625 C C . ASP B 1 24 ? -16.016 36.969 -13.852 1 65.25 24 ASP B C 1
ATOM 3627 O O . ASP B 1 24 ? -15.953 38.188 -13.844 1 65.25 24 ASP B O 1
ATOM 3631 N N . GLN B 1 25 ? -15.602 36.312 -12.789 1 68.44 25 GLN B N 1
ATOM 3632 C CA . GLN B 1 25 ? -14.898 36.844 -11.625 1 68.44 25 GLN B CA 1
ATOM 3633 C C . GLN B 1 25 ? -13.992 35.781 -11 1 68.44 25 GLN B C 1
ATOM 3635 O O . GLN B 1 25 ? -14.102 34.594 -11.32 1 68.44 25 GLN B O 1
ATOM 3640 N N . PRO B 1 26 ? -13.031 36.312 -10.188 1 76.88 26 PRO B N 1
ATOM 3641 C CA . PRO B 1 26 ? -12.109 35.344 -9.555 1 76.88 26 PRO B CA 1
ATOM 3642 C C . PRO B 1 26 ? -12.828 34.344 -8.664 1 76.88 26 PRO B C 1
ATOM 3644 O O . PRO B 1 26 ? -13.977 34.562 -8.266 1 76.88 26 PRO B O 1
ATOM 3647 N N . ARG B 1 27 ? -12.219 33.281 -8.406 1 82.81 27 ARG B N 1
ATOM 3648 C CA . ARG B 1 27 ? -12.766 32.25 -7.535 1 82.81 27 ARG B CA 1
ATOM 3649 C C . ARG B 1 27 ? -13 32.781 -6.125 1 82.81 27 ARG B C 1
ATOM 3651 O O . ARG B 1 27 ? -12.391 33.781 -5.727 1 82.81 27 ARG B O 1
ATOM 3658 N N . PHE B 1 28 ? -13.977 32.219 -5.473 1 87.81 28 PHE B N 1
ATOM 3659 C CA . PHE B 1 28 ? -14.328 32.594 -4.117 1 87.81 28 PHE B CA 1
ATOM 3660 C C . PHE B 1 28 ? -13.688 31.672 -3.096 1 87.81 28 PHE B C 1
ATOM 3662 O O . PHE B 1 28 ? -13.414 30.516 -3.396 1 87.81 28 PHE B O 1
ATOM 3669 N N . LEU B 1 29 ? -13.398 32.281 -2.047 1 93 29 LEU B N 1
ATOM 3670 C CA . LEU B 1 29 ? -13.031 31.484 -0.877 1 93 29 LEU B CA 1
ATOM 3671 C C . LEU B 1 29 ? -14.18 31.438 0.127 1 93 29 LEU B C 1
ATOM 3673 O O . LEU B 1 29 ? -14.781 32.469 0.443 1 93 29 LEU B O 1
ATOM 3677 N N . ASN B 1 30 ? -14.562 30.234 0.455 1 94.88 30 ASN B N 1
ATOM 3678 C CA . ASN B 1 30 ? -15.672 30.031 1.382 1 94.88 30 ASN B CA 1
ATOM 3679 C C . ASN B 1 30 ? -15.234 29.234 2.607 1 94.88 30 ASN B C 1
ATOM 3681 O O . ASN B 1 30 ? -14.43 28.297 2.494 1 94.88 30 ASN B O 1
ATOM 3685 N N . SER B 1 31 ? -15.695 29.656 3.771 1 97.06 31 SER B N 1
ATOM 3686 C CA . SER B 1 31 ? -15.477 28.938 5.02 1 97.06 31 SER B CA 1
ATOM 3687 C C . SER B 1 31 ? -16.578 29.234 6.031 1 97.06 31 SER B C 1
ATOM 3689 O O . SER B 1 31 ? -17.609 29.812 5.688 1 97.06 31 SER B O 1
ATOM 3691 N N . ALA B 1 32 ? -16.531 28.641 7.176 1 97.69 32 ALA B N 1
ATOM 3692 C CA . ALA B 1 32 ? -17.453 28.875 8.297 1 97.69 32 ALA B CA 1
ATOM 3693 C C . ALA B 1 32 ? -16.719 28.734 9.633 1 97.69 32 ALA B C 1
ATOM 3695 O O . ALA B 1 32 ? -15.664 28.109 9.703 1 97.69 32 ALA B O 1
ATOM 3696 N N . VAL B 1 33 ? -17.234 29.391 10.602 1 97.56 33 VAL B N 1
ATOM 3697 C CA . VAL B 1 33 ? -16.672 29.281 11.945 1 97.56 33 VAL B CA 1
ATOM 3698 C C . VAL B 1 33 ? -17.797 29.078 12.961 1 97.56 33 VAL B C 1
ATOM 3700 O O . VAL B 1 33 ? -18.938 29.453 12.719 1 97.56 33 VAL B O 1
ATOM 3703 N N . ARG B 1 34 ? -17.438 28.375 13.984 1 96.19 34 ARG B N 1
ATOM 3704 C CA . ARG B 1 34 ? -18.266 28.266 15.172 1 96.19 34 ARG B CA 1
ATOM 3705 C C . ARG B 1 34 ? -17.672 29.031 16.344 1 96.19 34 ARG B C 1
ATOM 3707 O O . ARG B 1 34 ? -16.453 29.031 16.531 1 96.19 34 ARG B O 1
ATOM 3714 N N . GLY B 1 35 ? -18.531 29.797 17.031 1 95.44 35 GLY B N 1
ATOM 3715 C CA . GLY B 1 35 ? -18.047 30.594 18.156 1 95.44 35 GLY B CA 1
ATOM 3716 C C . GLY B 1 35 ? -19.109 30.906 19.172 1 95.44 35 GLY B C 1
ATOM 3717 O O . GLY B 1 35 ? -20.266 30.484 19.031 1 95.44 35 GLY B O 1
ATOM 3718 N N . ILE B 1 36 ? -18.688 31.578 20.234 1 95.69 36 ILE B N 1
ATOM 3719 C CA . ILE B 1 36 ? -19.578 32 21.312 1 95.69 36 ILE B CA 1
ATOM 3720 C C . ILE B 1 36 ? -19.531 33.531 21.422 1 95.69 36 ILE B C 1
ATOM 3722 O O . ILE B 1 36 ? -18.484 34.156 21.234 1 95.69 36 ILE B O 1
ATOM 3726 N N . THR B 1 37 ? -20.672 34.094 21.656 1 97.12 37 THR B N 1
ATOM 3727 C CA . THR B 1 37 ? -20.75 35.531 21.828 1 97.12 37 THR B CA 1
ATOM 3728 C C . THR B 1 37 ? -21.859 35.906 22.812 1 97.12 37 THR B C 1
ATOM 3730 O O . THR B 1 37 ? -22.75 35.094 23.078 1 97.12 37 THR B O 1
ATOM 3733 N N . LYS B 1 38 ? -21.781 37.094 23.359 1 96.56 38 LYS B N 1
ATOM 3734 C CA . LYS B 1 38 ? -22.828 37.594 24.234 1 96.56 38 LYS B CA 1
ATOM 3735 C C . LYS B 1 38 ? -23.797 38.5 23.453 1 96.56 38 LYS B C 1
ATOM 3737 O O . LYS B 1 38 ? -24.844 38.875 23.984 1 96.56 38 LYS B O 1
ATOM 3742 N N . LEU B 1 39 ? -23.484 38.688 22.281 1 97 39 LEU B N 1
ATOM 3743 C CA . LEU B 1 39 ? -24.328 39.531 21.438 1 97 39 LEU B CA 1
ATOM 3744 C C . LEU B 1 39 ? -25.609 38.781 21.062 1 97 39 LEU B C 1
ATOM 3746 O O . LEU B 1 39 ? -25.578 37.562 20.797 1 97 39 LEU B O 1
ATOM 3750 N N . GLY B 1 40 ? -26.688 39.469 21.125 1 96.19 40 GLY B N 1
ATOM 3751 C CA . GLY B 1 40 ? -27.906 38.906 20.547 1 96.19 40 GLY B CA 1
ATOM 3752 C C . GLY B 1 40 ? -27.828 38.75 19.031 1 96.19 40 GLY B C 1
ATOM 3753 O O . GLY B 1 40 ? -26.953 39.312 18.391 1 96.19 40 GLY B O 1
ATOM 3754 N N . PRO B 1 41 ? -28.75 38.031 18.516 1 96.38 41 PRO B N 1
ATOM 3755 C CA . PRO B 1 41 ? -28.688 37.719 17.078 1 96.38 41 PRO B CA 1
ATOM 3756 C C . PRO B 1 41 ? -28.656 38.969 16.203 1 96.38 41 PRO B C 1
ATOM 3758 O O . PRO B 1 41 ? -27.844 39.031 15.266 1 96.38 41 PRO B O 1
ATOM 3761 N N . HIS B 1 42 ? -29.562 39.969 16.484 1 97 42 HIS B N 1
ATOM 3762 C CA . HIS B 1 42 ? -29.609 41.156 15.672 1 97 42 HIS B CA 1
ATOM 3763 C C . HIS B 1 42 ? -28.375 42.031 15.914 1 97 42 HIS B C 1
ATOM 3765 O O . HIS B 1 42 ? -27.875 42.688 14.984 1 97 42 HIS B O 1
ATOM 3771 N N . GLU B 1 43 ? -27.938 42.062 17.094 1 97.19 43 GLU B N 1
ATOM 3772 C CA . GLU B 1 43 ? -26.703 42.781 17.406 1 97.19 43 GLU B CA 1
ATOM 3773 C C . GLU B 1 43 ? -25.5 42.156 16.719 1 97.19 43 GLU B C 1
ATOM 3775 O O . GLU B 1 43 ? -24.625 42.875 16.219 1 97.19 43 GLU B O 1
ATOM 3780 N N . LEU B 1 44 ? -25.516 40.844 16.781 1 97.25 44 LEU B N 1
ATOM 3781 C CA . LEU B 1 44 ? -24.438 40.156 16.094 1 97.25 44 LEU B CA 1
ATOM 3782 C C . LEU B 1 44 ? -24.438 40.469 14.609 1 97.25 44 LEU B C 1
ATOM 3784 O O . LEU B 1 44 ? -23.375 40.719 14.031 1 97.25 44 LEU B O 1
ATOM 3788 N N . LEU B 1 45 ? -25.562 40.469 13.977 1 96.94 45 LEU B N 1
ATOM 3789 C CA . LEU B 1 45 ? -25.672 40.812 12.57 1 96.94 45 LEU B CA 1
ATOM 3790 C C . LEU B 1 45 ? -25.094 42.219 12.312 1 96.94 45 LEU B C 1
ATOM 3792 O O . LEU B 1 45 ? -24.359 42.406 11.344 1 96.94 45 LEU B O 1
ATOM 3796 N N . GLY B 1 46 ? -25.453 43.156 13.18 1 96.31 46 GLY B N 1
ATOM 3797 C CA . GLY B 1 46 ? -24.922 44.5 13.062 1 96.31 46 GLY B CA 1
ATOM 3798 C C . GLY B 1 46 ? -23.406 44.562 13.125 1 96.31 46 GLY B C 1
ATOM 3799 O O . GLY B 1 46 ? -22.766 45.281 12.336 1 96.31 46 GLY B O 1
ATOM 3800 N N . VAL B 1 47 ? -22.906 43.875 14.055 1 96.44 47 VAL B N 1
ATOM 3801 C CA . VAL B 1 47 ? -21.453 43.812 14.234 1 96.44 47 VAL B CA 1
ATOM 3802 C C . VAL B 1 47 ? -20.812 43.219 12.984 1 96.44 47 VAL B C 1
ATOM 3804 O O . VAL B 1 47 ? -19.781 43.719 12.516 1 96.44 47 VAL B O 1
ATOM 3807 N N . LEU B 1 48 ? -21.344 42.156 12.414 1 95.62 48 LEU B N 1
ATOM 3808 C CA . LEU B 1 48 ? -20.797 41.5 11.227 1 95.62 48 LEU B CA 1
ATOM 3809 C C . LEU B 1 48 ? -20.828 42.438 10.031 1 95.62 48 LEU B C 1
ATOM 3811 O O . LEU B 1 48 ? -19.875 42.5 9.266 1 95.62 48 LEU B O 1
ATOM 3815 N N . LYS B 1 49 ? -21.906 43.156 9.883 1 93.81 49 LYS B N 1
ATOM 3816 C CA . LYS B 1 49 ? -22.016 44.094 8.781 1 93.81 49 LYS B CA 1
ATOM 3817 C C . LYS B 1 49 ? -21 45.219 8.93 1 93.81 49 LYS B C 1
ATOM 3819 O O . LYS B 1 49 ? -20.469 45.75 7.941 1 93.81 49 LYS B O 1
ATOM 3824 N N . LYS B 1 50 ? -20.781 45.656 10.102 1 94.44 50 LYS B N 1
ATOM 3825 C CA . LYS B 1 50 ? -19.75 46.656 10.359 1 94.44 50 LYS B CA 1
ATOM 3826 C C . LYS B 1 50 ? -18.375 46.125 9.969 1 94.44 50 LYS B C 1
ATOM 3828 O O . LYS B 1 50 ? -17.578 46.875 9.391 1 94.44 50 LYS B O 1
ATOM 3833 N N . ILE B 1 51 ? -18.141 44.938 10.344 1 93.31 51 ILE B N 1
ATOM 3834 C CA . ILE B 1 51 ? -16.859 44.312 9.977 1 93.31 51 ILE B CA 1
ATOM 3835 C C . ILE B 1 51 ? -16.703 44.312 8.453 1 93.31 51 ILE B C 1
ATOM 3837 O O . ILE B 1 51 ? -15.641 44.625 7.934 1 93.31 51 ILE B O 1
ATOM 3841 N N . GLU B 1 52 ? -17.766 43.906 7.73 1 92.5 52 GLU B N 1
ATOM 3842 C CA . GLU B 1 52 ? -17.734 43.938 6.27 1 92.5 52 GLU B CA 1
ATOM 3843 C C . GLU B 1 52 ? -17.375 45.312 5.738 1 92.5 52 GLU B C 1
ATOM 3845 O O . GLU B 1 52 ? -16.531 45.438 4.84 1 92.5 52 GLU B O 1
ATOM 3850 N N . LYS B 1 53 ? -17.984 46.25 6.285 1 90.06 53 LYS B N 1
ATOM 3851 C CA . LYS B 1 53 ? -17.766 47.625 5.863 1 90.06 53 LYS B CA 1
ATOM 3852 C C . LYS B 1 53 ? -16.328 48.062 6.141 1 90.06 53 LYS B C 1
ATOM 3854 O O . LYS B 1 53 ? -15.688 48.688 5.293 1 90.06 53 LYS B O 1
ATOM 3859 N N . ASP B 1 54 ? -15.914 47.688 7.281 1 90.38 54 ASP B N 1
ATOM 3860 C CA . ASP B 1 54 ? -14.562 48.062 7.695 1 90.38 54 ASP B CA 1
ATOM 3861 C C . ASP B 1 54 ? -13.516 47.406 6.797 1 90.38 54 ASP B C 1
ATOM 3863 O O . ASP B 1 54 ? -12.43 47.938 6.613 1 90.38 54 ASP B O 1
ATOM 3867 N N . MET B 1 55 ? -13.906 46.312 6.238 1 89.06 55 MET B N 1
ATOM 3868 C CA . MET B 1 55 ? -12.969 45.562 5.395 1 89.06 55 MET B CA 1
ATOM 3869 C C . MET B 1 55 ? -13.102 45.969 3.936 1 89.06 55 MET B C 1
ATOM 3871 O O . MET B 1 55 ? -12.453 45.406 3.057 1 89.06 55 MET B O 1
ATOM 3875 N N . GLY B 1 56 ? -13.977 46.969 3.646 1 81.12 56 GLY B N 1
ATOM 3876 C CA . GLY B 1 56 ? -14 47.594 2.33 1 81.12 56 GLY B CA 1
ATOM 3877 C C . GLY B 1 56 ? -15.195 47.156 1.496 1 81.12 56 GLY B C 1
ATOM 3878 O O . GLY B 1 56 ? -15.234 47.406 0.288 1 81.12 56 GLY B O 1
ATOM 3879 N N . ARG B 1 57 ? -16.109 46.438 2.107 1 79.12 57 ARG B N 1
ATOM 3880 C CA . ARG B 1 57 ? -17.297 46.062 1.338 1 79.12 57 ARG B CA 1
ATOM 3881 C C . ARG B 1 57 ? -18.141 47.281 0.992 1 79.12 57 ARG B C 1
ATOM 3883 O O . ARG B 1 57 ? -18.453 48.094 1.866 1 79.12 57 ARG B O 1
ATOM 3890 N N . THR B 1 58 ? -18.141 47.562 -0.357 1 72.12 58 THR B N 1
ATOM 3891 C CA . THR B 1 58 ? -18.984 48.656 -0.848 1 72.12 58 THR B CA 1
ATOM 3892 C C . THR B 1 58 ? -20.281 48.125 -1.442 1 72.12 58 THR B C 1
ATOM 3894 O O . THR B 1 58 ? -20.406 46.906 -1.665 1 72.12 58 THR B O 1
ATOM 3897 N N . THR B 1 59 ? -21.281 49 -1.506 1 66.75 59 THR B N 1
ATOM 3898 C CA . THR B 1 59 ? -22.578 48.625 -2.055 1 66.75 59 THR B CA 1
ATOM 3899 C C . THR B 1 59 ? -22.469 48.281 -3.535 1 66.75 59 THR B C 1
ATOM 3901 O O . THR B 1 59 ? -22.094 49.125 -4.352 1 66.75 59 THR B O 1
ATOM 3904 N N . GLY B 1 60 ? -21.781 47.156 -3.83 1 59.66 60 GLY B N 1
ATOM 3905 C CA . GLY B 1 60 ? -21.625 46.781 -5.227 1 59.66 60 GLY B CA 1
ATOM 3906 C C . GLY B 1 60 ? -22.703 45.844 -5.703 1 59.66 60 GLY B C 1
ATOM 3907 O O . GLY B 1 60 ? -23.766 45.75 -5.105 1 59.66 60 GLY B O 1
ATOM 3908 N N . VAL B 1 61 ? -22.531 45.219 -6.984 1 61.22 61 VAL B N 1
ATOM 3909 C CA . VAL B 1 61 ? -23.453 44.281 -7.641 1 61.22 61 VAL B CA 1
ATOM 3910 C C . VAL B 1 61 ? -23.656 43.062 -6.762 1 61.22 61 VAL B C 1
ATOM 3912 O O . VAL B 1 61 ? -22.703 42.531 -6.199 1 61.22 61 VAL B O 1
ATOM 3915 N N . ARG B 1 62 ? -24.859 42.688 -6.73 1 60.47 62 ARG B N 1
ATOM 3916 C CA . ARG B 1 62 ? -25.25 41.469 -6.043 1 60.47 62 ARG B CA 1
ATOM 3917 C C . ARG B 1 62 ? -24.531 40.25 -6.629 1 60.47 62 ARG B C 1
ATOM 3919 O O . ARG B 1 62 ? -24.516 40.062 -7.848 1 60.47 62 ARG B O 1
ATOM 3926 N N . TYR B 1 63 ? -23.828 39.656 -5.746 1 60.09 63 TYR B N 1
ATOM 3927 C CA . TYR B 1 63 ? -23.156 38.438 -6.145 1 60.09 63 TYR B CA 1
ATOM 3928 C C . TYR B 1 63 ? -21.875 38.719 -6.902 1 60.09 63 TYR B C 1
ATOM 3930 O O . TYR B 1 63 ? -21.328 37.875 -7.59 1 60.09 63 TYR B O 1
ATOM 3938 N N . GLY B 1 64 ? -21.547 40 -6.785 1 63.09 64 GLY B N 1
ATOM 3939 C CA . GLY B 1 64 ? -20.312 40.406 -7.426 1 63.09 64 GLY B CA 1
ATOM 3940 C C . GLY B 1 64 ? -19.094 40.219 -6.547 1 63.09 64 GLY B C 1
ATOM 3941 O O . GLY B 1 64 ? -19.172 39.594 -5.484 1 63.09 64 GLY B O 1
ATOM 3942 N N . PRO B 1 65 ? -17.922 40.688 -7.133 1 68.69 65 PRO B N 1
ATOM 3943 C CA . PRO B 1 65 ? -16.672 40.625 -6.359 1 68.69 65 PRO B CA 1
ATOM 3944 C C . PRO B 1 65 ? -16.766 41.406 -5.051 1 68.69 65 PRO B C 1
ATOM 3946 O O . PRO B 1 65 ? -17.375 42.469 -5.004 1 68.69 65 PRO B O 1
ATOM 3949 N N . ARG B 1 66 ? -16.531 40.781 -3.986 1 73.44 66 ARG B N 1
ATOM 3950 C CA . ARG B 1 66 ? -16.547 41.438 -2.684 1 73.44 66 ARG B CA 1
ATOM 3951 C C . ARG B 1 66 ? -15.398 40.938 -1.811 1 73.44 66 ARG B C 1
ATOM 3953 O O . ARG B 1 66 ? -15.008 39.781 -1.907 1 73.44 66 ARG B O 1
ATOM 3960 N N . PRO B 1 67 ? -14.93 41.781 -1.048 1 77.06 67 PRO B N 1
ATOM 3961 C CA . PRO B 1 67 ? -13.797 41.406 -0.205 1 77.06 67 PRO B CA 1
ATOM 3962 C C . PRO B 1 67 ? -14.172 40.344 0.842 1 77.06 67 PRO B C 1
ATOM 3964 O O . PRO B 1 67 ? -13.391 39.438 1.123 1 77.06 67 PRO B O 1
ATOM 3967 N N . ILE B 1 68 ? -15.43 40.469 1.453 1 87.44 68 ILE B N 1
ATOM 3968 C CA . ILE B 1 68 ? -15.844 39.531 2.479 1 87.44 68 ILE B CA 1
ATOM 3969 C C . ILE B 1 68 ? -17.359 39.562 2.645 1 87.44 68 ILE B C 1
ATOM 3971 O O . ILE B 1 68 ? -17.984 40.625 2.438 1 87.44 68 ILE B O 1
ATOM 3975 N N . ASP B 1 69 ? -18 38.5 2.814 1 89.62 69 ASP B N 1
ATOM 3976 C CA . ASP B 1 69 ? -19.406 38.344 3.133 1 89.62 69 ASP B CA 1
ATOM 3977 C C . ASP B 1 69 ? -19.594 37.469 4.363 1 89.62 69 ASP B C 1
ATOM 3979 O O . ASP B 1 69 ? -19.094 36.312 4.402 1 89.62 69 ASP B O 1
ATOM 3983 N N . LEU B 1 70 ? -20.203 38.094 5.375 1 94 70 LEU B N 1
ATOM 3984 C CA . LEU B 1 70 ? -20.391 37.375 6.629 1 94 70 LEU B CA 1
ATOM 3985 C C . LEU B 1 70 ? -21.875 37.125 6.914 1 94 70 LEU B C 1
ATOM 3987 O O . LEU B 1 70 ? -22.656 38.094 6.969 1 94 70 LEU B O 1
ATOM 3991 N N . ASP B 1 71 ? -22.25 35.906 7.035 1 94.44 71 ASP B N 1
ATOM 3992 C CA . ASP B 1 71 ? -23.641 35.562 7.324 1 94.44 71 ASP B CA 1
ATOM 3993 C C . ASP B 1 71 ? -23.734 34.719 8.609 1 94.44 71 ASP B C 1
ATOM 3995 O O . ASP B 1 71 ? -22.766 34.094 9.008 1 94.44 71 ASP B O 1
ATOM 3999 N N . ILE B 1 72 ? -24.875 34.875 9.25 1 96.88 72 ILE B N 1
ATOM 4000 C CA . ILE B 1 72 ? -25.203 34 10.383 1 96.88 72 ILE B CA 1
ATOM 4001 C C . ILE B 1 72 ? -25.984 32.781 9.898 1 96.88 72 ILE B C 1
ATOM 4003 O O . ILE B 1 72 ? -27.094 32.938 9.391 1 96.88 72 ILE B O 1
ATOM 4007 N N . LEU B 1 73 ? -25.422 31.641 10.023 1 96.25 73 LEU B N 1
ATOM 4008 C CA . LEU B 1 73 ? -26.078 30.422 9.539 1 96.25 73 LEU B CA 1
ATOM 4009 C C . LEU B 1 73 ? -27 29.859 10.602 1 96.25 73 LEU B C 1
ATOM 4011 O O . LEU B 1 73 ? -28.172 29.547 10.312 1 96.25 73 LEU B O 1
ATOM 4015 N N . PHE B 1 74 ? -26.484 29.688 11.766 1 96.38 74 PHE B N 1
ATOM 4016 C CA . PHE B 1 74 ? -27.219 29.234 12.938 1 96.38 74 PHE B CA 1
ATOM 4017 C C . PHE B 1 74 ? -26.906 30.125 14.141 1 96.38 74 PHE B C 1
ATOM 4019 O O . PHE B 1 74 ? -25.891 30.828 14.156 1 96.38 74 PHE B O 1
ATOM 4026 N N . TYR B 1 75 ? -27.797 30.141 15.109 1 96.88 75 TYR B N 1
ATOM 4027 C CA . TYR B 1 75 ? -27.609 30.859 16.359 1 96.88 75 TYR B CA 1
ATOM 4028 C C . TYR B 1 75 ? -28.203 30.078 17.531 1 96.88 75 TYR B C 1
ATOM 4030 O O . TYR B 1 75 ? -29.391 30.219 17.844 1 96.88 75 TYR B O 1
ATOM 4038 N N . GLY B 1 76 ? -27.312 29.312 18.188 1 95 76 GLY B N 1
ATOM 4039 C CA . GLY B 1 76 ? -27.828 28.438 19.234 1 95 76 GLY B CA 1
ATOM 4040 C C . GLY B 1 76 ? -28.906 27.5 18.734 1 95 76 GLY B C 1
ATOM 4041 O O . GLY B 1 76 ? -28.75 26.859 17.688 1 95 76 GLY B O 1
ATOM 4042 N N . LYS B 1 77 ? -29.891 27.391 19.547 1 94.88 77 LYS B N 1
ATOM 4043 C CA . LYS B 1 77 ? -31.016 26.531 19.188 1 94.88 77 LYS B CA 1
ATOM 4044 C C . LYS B 1 77 ? -32.188 27.328 18.641 1 94.88 77 LYS B C 1
ATOM 4046 O O . LYS B 1 77 ? -33.281 26.797 18.469 1 94.88 77 LYS B O 1
ATOM 4051 N N . LEU B 1 78 ? -31.922 28.516 18.25 1 94.44 78 LEU B N 1
ATOM 4052 C CA . LEU B 1 78 ? -33.031 29.438 17.984 1 94.44 78 LEU B CA 1
ATOM 4053 C C . LEU B 1 78 ? -33.406 29.391 16.5 1 94.44 78 LEU B C 1
ATOM 4055 O O . LEU B 1 78 ? -32.562 29.156 15.641 1 94.44 78 LEU B O 1
ATOM 4059 N N . LYS B 1 79 ? -34.688 29.641 16.25 1 94 79 LYS B N 1
ATOM 4060 C CA . LYS B 1 79 ? -35.219 29.984 14.945 1 94 79 LYS B CA 1
ATOM 4061 C C . LYS B 1 79 ? -35.688 31.438 14.922 1 94 79 LYS B C 1
ATOM 4063 O O . LYS B 1 79 ? -36.531 31.844 15.734 1 94 79 LYS B O 1
ATOM 4068 N N . ILE B 1 80 ? -35.094 32.125 14.07 1 95.19 80 ILE B N 1
ATOM 4069 C CA . ILE B 1 80 ? -35.375 33.562 14.023 1 95.19 80 ILE B CA 1
ATOM 4070 C C . ILE B 1 80 ? -35.875 33.938 12.617 1 95.19 80 ILE B C 1
ATOM 4072 O O . ILE B 1 80 ? -35.25 33.562 11.625 1 95.19 80 ILE B O 1
ATOM 4076 N N . HIS B 1 81 ? -36.969 34.625 12.516 1 95.19 81 HIS B N 1
ATOM 4077 C CA . HIS B 1 81 ? -37.5 35.188 11.281 1 95.19 81 HIS B CA 1
ATOM 4078 C C . HIS B 1 81 ? -37.844 36.688 11.445 1 95.19 81 HIS B C 1
ATOM 4080 O O . HIS B 1 81 ? -38.812 37.031 12.125 1 95.19 81 HIS B O 1
ATOM 4086 N N . SER B 1 82 ? -37 37.5 10.859 1 94.75 82 SER B N 1
ATOM 4087 C CA . SER B 1 82 ? -37.25 38.938 10.867 1 94.75 82 SER B CA 1
ATOM 4088 C C . SER B 1 82 ? -37.031 39.531 9.484 1 94.75 82 SER B C 1
ATOM 4090 O O . SER B 1 82 ? -36.75 38.812 8.523 1 94.75 82 SER B O 1
ATOM 4092 N N . GLU B 1 83 ? -37.219 40.844 9.375 1 93.75 83 GLU B N 1
ATOM 4093 C CA . GLU B 1 83 ? -37.062 41.531 8.094 1 93.75 83 GLU B CA 1
ATOM 4094 C C . GLU B 1 83 ? -35.625 41.438 7.594 1 93.75 83 GLU B C 1
ATOM 4096 O O . GLU B 1 83 ? -35.406 41.406 6.387 1 93.75 83 GLU B O 1
ATOM 4101 N N . ILE B 1 84 ? -34.719 41.375 8.523 1 93.25 84 ILE B N 1
ATOM 4102 C CA . ILE B 1 84 ? -33.344 41.5 8.078 1 93.25 84 ILE B CA 1
ATOM 4103 C C . ILE B 1 84 ? -32.562 40.25 8.43 1 93.25 84 ILE B C 1
ATOM 4105 O O . ILE B 1 84 ? -31.391 40.125 8.047 1 93.25 84 ILE B O 1
ATOM 4109 N N . LEU B 1 85 ? -33.219 39.344 9.234 1 94.31 85 LEU B N 1
ATOM 4110 C CA . LEU B 1 85 ? -32.438 38.219 9.719 1 94.31 85 LEU B CA 1
ATOM 4111 C C . LEU B 1 85 ? -33.281 36.938 9.711 1 94.31 85 LEU B C 1
ATOM 4113 O O . LEU B 1 85 ? -34.375 36.906 10.289 1 94.31 85 LEU B O 1
ATOM 4117 N N . ASP B 1 86 ? -32.781 35.906 9.031 1 95.25 86 ASP B N 1
ATOM 4118 C CA . ASP B 1 86 ? -33.344 34.562 9.078 1 95.25 86 ASP B CA 1
ATOM 4119 C C . ASP B 1 86 ? -32.312 33.562 9.609 1 95.25 86 ASP B C 1
ATOM 4121 O O . ASP B 1 86 ? -31.203 33.438 9.055 1 95.25 86 ASP B O 1
ATOM 4125 N N . VAL B 1 87 ? -32.688 32.812 10.656 1 95.12 87 VAL B N 1
ATOM 4126 C CA . VAL B 1 87 ? -31.844 31.781 11.242 1 95.12 87 VAL B CA 1
ATOM 4127 C C . VAL B 1 87 ? -32.688 30.5 11.422 1 95.12 87 VAL B C 1
ATOM 4129 O O . VAL B 1 87 ? -33.719 30.531 12.07 1 95.12 87 VAL B O 1
ATOM 4132 N N . PRO B 1 88 ? -32.312 29.469 10.945 1 94.38 88 PRO B N 1
ATOM 4133 C CA . PRO B 1 88 ? -31.203 29.234 10.039 1 94.38 88 PRO B CA 1
ATOM 4134 C C . PRO B 1 88 ? -31.281 30.062 8.758 1 94.38 88 PRO B C 1
ATOM 4136 O O . PRO B 1 88 ? -32.375 30.375 8.297 1 94.38 88 PRO B O 1
ATOM 4139 N N . HIS B 1 89 ? -30.109 30.391 8.266 1 92.81 89 HIS B N 1
ATOM 4140 C CA . HIS B 1 89 ? -30.062 31.172 7.031 1 92.81 89 HIS B CA 1
ATOM 4141 C C . HIS B 1 89 ? -30.875 30.5 5.93 1 92.81 89 HIS B C 1
ATOM 4143 O O . HIS B 1 89 ? -30.797 29.281 5.754 1 92.81 89 HIS B O 1
ATOM 4149 N N . GLU B 1 90 ? -31.562 31.203 5.152 1 86.5 90 GLU B N 1
ATOM 4150 C CA . GLU B 1 90 ? -32.594 30.703 4.234 1 86.5 90 GLU B CA 1
ATOM 4151 C C . GLU B 1 90 ? -31.953 29.938 3.08 1 86.5 90 GLU B C 1
ATOM 4153 O O . GLU B 1 90 ? -32.562 28.984 2.561 1 86.5 90 GLU B O 1
ATOM 4158 N N . ARG B 1 91 ? -30.766 30.203 2.732 1 87.19 91 ARG B N 1
ATOM 4159 C CA . ARG B 1 91 ? -30.219 29.641 1.501 1 87.19 91 ARG B CA 1
ATOM 4160 C C . ARG B 1 91 ? -29.094 28.656 1.801 1 87.19 91 ARG B C 1
ATOM 4162 O O . ARG B 1 91 ? -28.297 28.359 0.924 1 87.19 91 ARG B O 1
ATOM 4169 N N . ILE B 1 92 ? -29.047 28.156 3.008 1 90.25 92 ILE B N 1
ATOM 4170 C CA . ILE B 1 92 ? -28.031 27.172 3.361 1 90.25 92 ILE B CA 1
ATOM 4171 C C . ILE B 1 92 ? -28.25 25.906 2.545 1 90.25 92 ILE B C 1
ATOM 4173 O O . ILE B 1 92 ? -27.297 25.344 1.99 1 90.25 92 ILE B O 1
ATOM 4177 N N . TRP B 1 93 ? -29.391 25.578 2.291 1 89.25 93 TRP B N 1
ATOM 4178 C CA . TRP B 1 93 ? -29.828 24.219 1.935 1 89.25 93 TRP B CA 1
ATOM 4179 C C . TRP B 1 93 ? -29.547 23.938 0.466 1 89.25 93 TRP B C 1
ATOM 4181 O O . TRP B 1 93 ? -29.594 22.781 0.04 1 89.25 93 TRP B O 1
ATOM 4191 N N . GLU B 1 94 ? -29.203 24.922 -0.319 1 89.81 94 GLU B N 1
ATOM 4192 C CA . GLU B 1 94 ? -29.047 24.703 -1.754 1 89.81 94 GLU B CA 1
ATOM 4193 C C . GLU B 1 94 ? -27.641 25.109 -2.209 1 89.81 94 GLU B C 1
ATOM 4195 O O . GLU B 1 94 ? -27.344 25.109 -3.408 1 89.81 94 GLU B O 1
ATOM 4200 N N . ARG B 1 95 ? -26.859 25.453 -1.281 1 91.19 95 ARG B N 1
ATOM 4201 C CA . ARG B 1 95 ? -25.547 25.984 -1.642 1 91.19 95 ARG B CA 1
ATOM 4202 C C . ARG B 1 95 ? -24.438 25.109 -1.092 1 91.19 95 ARG B C 1
ATOM 4204 O O . ARG B 1 95 ? -24.047 25.234 0.074 1 91.19 95 ARG B O 1
ATOM 4211 N N . PRO B 1 96 ? -23.781 24.328 -1.986 1 92.44 96 PRO B N 1
ATOM 4212 C CA . PRO B 1 96 ? -22.719 23.438 -1.522 1 92.44 96 PRO B CA 1
ATOM 4213 C C . PRO B 1 96 ? -21.562 24.188 -0.883 1 92.44 96 PRO B C 1
ATOM 4215 O O . PRO B 1 96 ? -20.922 23.688 0.046 1 92.44 96 PRO B O 1
ATOM 4218 N N . PHE B 1 97 ? -21.297 25.453 -1.348 1 92.56 97 PHE B N 1
ATOM 4219 C CA . PHE B 1 97 ? -20.156 26.219 -0.848 1 92.56 97 PHE B CA 1
ATOM 4220 C C . PHE B 1 97 ? -20.438 26.75 0.554 1 92.56 97 PHE B C 1
ATOM 4222 O O . PHE B 1 97 ? -19.547 27.234 1.229 1 92.56 97 PHE B O 1
ATOM 4229 N N . VAL B 1 98 ? -21.734 26.609 1.038 1 94.44 98 VAL B N 1
ATOM 4230 C CA . VAL B 1 98 ? -22.109 26.953 2.404 1 94.44 98 VAL B CA 1
ATOM 4231 C C . VAL B 1 98 ? -22.172 25.688 3.262 1 94.44 98 VAL B C 1
ATOM 4233 O O . VAL B 1 98 ? -21.703 25.688 4.402 1 94.44 98 VAL B O 1
ATOM 4236 N N . VAL B 1 99 ? -22.656 24.625 2.643 1 94.94 99 VAL B N 1
ATOM 4237 C CA . VAL B 1 99 ? -22.906 23.406 3.402 1 94.94 99 VAL B CA 1
ATOM 4238 C C . VAL B 1 99 ? -21.594 22.688 3.684 1 94.94 99 VAL B C 1
ATOM 4240 O O . VAL B 1 99 ? -21.391 22.125 4.77 1 94.94 99 VAL B O 1
ATOM 4243 N N . ALA B 1 100 ? -20.656 22.734 2.756 1 95.94 100 ALA B N 1
ATOM 4244 C CA . ALA B 1 100 ? -19.375 22.047 2.936 1 95.94 100 ALA B CA 1
ATOM 4245 C C . ALA B 1 100 ? -18.656 22.547 4.176 1 95.94 100 ALA B C 1
ATOM 4247 O O . ALA B 1 100 ? -18.344 21.781 5.09 1 95.94 100 ALA B O 1
ATOM 4248 N N . PRO B 1 101 ? -18.469 23.875 4.25 1 97.25 101 PRO B N 1
ATOM 4249 C CA . PRO B 1 101 ? -17.812 24.359 5.465 1 97.25 101 PRO B CA 1
ATOM 4250 C C . PRO B 1 101 ? -18.656 24.156 6.719 1 97.25 101 PRO B C 1
ATOM 4252 O O . PRO B 1 101 ? -18.125 23.969 7.809 1 97.25 101 PRO B O 1
ATOM 4255 N N . LEU B 1 102 ? -19.969 24.203 6.586 1 96.56 102 LEU B N 1
ATOM 4256 C CA . LEU B 1 102 ? -20.859 23.969 7.727 1 96.56 102 LEU B CA 1
ATOM 4257 C C . LEU B 1 102 ? -20.641 22.562 8.297 1 96.56 102 LEU B C 1
ATOM 4259 O O . LEU B 1 102 ? -20.531 22.391 9.508 1 96.56 102 LEU B O 1
ATOM 4263 N N . ILE B 1 103 ? -20.516 21.625 7.41 1 96.31 103 ILE B N 1
ATOM 4264 C CA . ILE B 1 103 ? -20.297 20.234 7.785 1 96.31 103 ILE B CA 1
ATOM 4265 C C . ILE B 1 103 ? -18.969 20.109 8.5 1 96.31 103 ILE B C 1
ATOM 4267 O O . ILE B 1 103 ? -18.828 19.328 9.453 1 96.31 103 ILE B O 1
ATOM 4271 N N . ASP B 1 104 ? -18 20.859 8.102 1 97.5 104 ASP B N 1
ATOM 4272 C CA . ASP B 1 104 ? -16.656 20.828 8.672 1 97.5 104 ASP B CA 1
ATOM 4273 C C . ASP B 1 104 ? -16.688 21.156 10.164 1 97.5 104 ASP B C 1
ATOM 4275 O O . ASP B 1 104 ? -15.828 20.719 10.922 1 97.5 104 ASP B O 1
ATOM 4279 N N . LEU B 1 105 ? -17.688 21.969 10.562 1 97.25 105 LEU B N 1
ATOM 4280 C CA . LEU B 1 105 ? -17.734 22.469 11.93 1 97.25 105 LEU B CA 1
ATOM 4281 C C . LEU B 1 105 ? -18.312 21.422 12.875 1 97.25 105 LEU B C 1
ATOM 4283 O O . LEU B 1 105 ? -18.328 21.625 14.094 1 97.25 105 LEU B O 1
ATOM 4287 N N . LEU B 1 106 ? -18.719 20.328 12.266 1 96.19 106 LEU B N 1
ATOM 4288 C CA . LEU B 1 106 ? -19.344 19.25 13.031 1 96.19 106 LEU B CA 1
ATOM 4289 C C . LEU B 1 106 ? -18.406 18.062 13.195 1 96.19 106 LEU B C 1
ATOM 4291 O O . LEU B 1 106 ? -17.359 18.016 12.547 1 96.19 106 LEU B O 1
ATOM 4295 N N . GLY B 1 107 ? -18.719 17.203 14.148 1 95.5 107 GLY B N 1
ATOM 4296 C CA . GLY B 1 107 ? -18.156 15.867 14.242 1 95.5 107 GLY B CA 1
ATOM 4297 C C . GLY B 1 107 ? -19.141 14.789 13.805 1 95.5 107 GLY B C 1
ATOM 4298 O O . GLY B 1 107 ? -20.344 15.039 13.695 1 95.5 107 GLY B O 1
ATOM 4299 N N . SER B 1 108 ? -18.609 13.68 13.477 1 94.12 108 SER B N 1
ATOM 4300 C CA . SER B 1 108 ? -19.531 12.586 13.188 1 94.12 108 SER B CA 1
ATOM 4301 C C . SER B 1 108 ? -20.375 12.242 14.414 1 94.12 108 SER B C 1
ATOM 4303 O O . SER B 1 108 ? -21.484 11.734 14.281 1 94.12 108 SER B O 1
ATOM 4305 N N . ASP B 1 109 ? -19.812 12.57 15.57 1 91.38 109 ASP B N 1
ATOM 4306 C CA . ASP B 1 109 ? -20.578 12.445 16.812 1 91.38 109 ASP B CA 1
ATOM 4307 C C . ASP B 1 109 ? -21.281 13.758 17.156 1 91.38 109 ASP B C 1
ATOM 4309 O O . ASP B 1 109 ? -20.75 14.844 16.891 1 91.38 109 ASP B O 1
ATOM 4313 N N . ILE B 1 110 ? -22.516 13.617 17.688 1 86.94 110 ILE B N 1
ATOM 4314 C CA . ILE B 1 110 ? -23.219 14.797 18.172 1 86.94 110 ILE B CA 1
ATOM 4315 C C . ILE B 1 110 ? -22.688 15.18 19.547 1 86.94 110 ILE B C 1
ATOM 4317 O O . ILE B 1 110 ? -22.797 14.414 20.5 1 86.94 110 ILE B O 1
ATOM 4321 N N . ASP B 1 111 ? -22.188 16.391 19.625 1 86.69 111 ASP B N 1
ATOM 4322 C CA . ASP B 1 111 ? -21.422 16.719 20.812 1 86.69 111 ASP B CA 1
ATOM 4323 C C . ASP B 1 111 ? -22.219 17.641 21.734 1 86.69 111 ASP B C 1
ATOM 4325 O O . ASP B 1 111 ? -21.75 18 22.812 1 86.69 111 ASP B O 1
ATOM 4329 N N . SER B 1 112 ? -23.422 18.094 21.234 1 90.81 112 SER B N 1
ATOM 4330 C CA . SER B 1 112 ? -24.219 18.984 22.062 1 90.81 112 SER B CA 1
ATOM 4331 C C . SER B 1 112 ? -25.672 19.031 21.594 1 90.81 112 SER B C 1
ATOM 4333 O O . SER B 1 112 ? -25.969 18.672 20.453 1 90.81 112 SER B O 1
ATOM 4335 N N . ASP B 1 113 ? -26.391 19.641 22.391 1 91.38 113 ASP B N 1
ATOM 4336 C CA . ASP B 1 113 ? -27.797 19.828 22.047 1 91.38 113 ASP B CA 1
ATOM 4337 C C . ASP B 1 113 ? -27.953 20.859 20.938 1 91.38 113 ASP B C 1
ATOM 4339 O O . ASP B 1 113 ? -28.875 20.75 20.109 1 91.38 113 ASP B O 1
ATOM 4343 N N . THR B 1 114 ? -27.109 21.734 21 1 93.62 114 THR B N 1
ATOM 4344 C CA . THR B 1 114 ? -27.141 22.75 19.969 1 93.62 114 THR B CA 1
ATOM 4345 C C . THR B 1 114 ? -26.922 22.125 18.594 1 93.62 114 THR B C 1
ATOM 4347 O O . THR B 1 114 ? -27.672 22.406 17.641 1 93.62 114 THR B O 1
ATOM 4350 N N . VAL B 1 115 ? -25.969 21.266 18.516 1 93.31 115 VAL B N 1
ATOM 4351 C CA . VAL B 1 115 ? -25.656 20.609 17.25 1 93.31 115 VAL B CA 1
ATOM 4352 C C . VAL B 1 115 ? -26.812 19.688 16.844 1 93.31 115 VAL B C 1
ATOM 4354 O O . VAL B 1 115 ? -27.156 19.578 15.664 1 93.31 115 VAL B O 1
ATOM 4357 N N . ALA B 1 116 ? -27.406 19.078 17.859 1 93.25 116 ALA B N 1
ATOM 4358 C CA . ALA B 1 116 ? -28.578 18.25 17.578 1 93.25 116 ALA B CA 1
ATOM 4359 C C . ALA B 1 116 ? -29.688 19.078 16.938 1 93.25 116 ALA B C 1
ATOM 4361 O O . ALA B 1 116 ? -30.359 18.609 16 1 93.25 116 ALA B O 1
ATOM 4362 N N . SER B 1 117 ? -29.828 20.25 17.438 1 93.88 117 SER B N 1
ATOM 4363 C CA . SER B 1 117 ? -30.844 21.156 16.891 1 93.88 117 SER B CA 1
ATOM 4364 C C . SER B 1 117 ? -30.516 21.547 15.461 1 93.88 117 SER B C 1
ATOM 4366 O O . SER B 1 117 ? -31.406 21.625 14.609 1 93.88 117 SER B O 1
ATOM 4368 N N . TRP B 1 118 ? -29.281 21.812 15.227 1 94.25 118 TRP B N 1
ATOM 4369 C CA . TRP B 1 118 ? -28.875 22.172 13.883 1 94.25 118 TRP B CA 1
ATOM 4370 C C . TRP B 1 118 ? -29.219 21.078 12.883 1 94.25 118 TRP B C 1
ATOM 4372 O O . TRP B 1 118 ? -29.703 21.359 11.781 1 94.25 118 TRP B O 1
ATOM 4382 N N . HIS B 1 119 ? -29.016 19.828 13.25 1 93.06 119 HIS B N 1
ATOM 4383 C CA . HIS B 1 119 ? -29.375 18.688 12.414 1 93.06 119 HIS B CA 1
ATOM 4384 C C . HIS B 1 119 ? -30.875 18.641 12.148 1 93.06 119 HIS B C 1
ATOM 4386 O O . HIS B 1 119 ? -31.312 18.312 11.047 1 93.06 119 HIS B O 1
ATOM 4392 N N . SER B 1 120 ? -31.609 19.016 13.125 1 92 120 SER B N 1
ATOM 4393 C CA . SER B 1 120 ? -33.062 18.906 13.039 1 92 120 SER B CA 1
ATOM 4394 C C . SER B 1 120 ? -33.656 20 12.164 1 92 120 SER B C 1
ATOM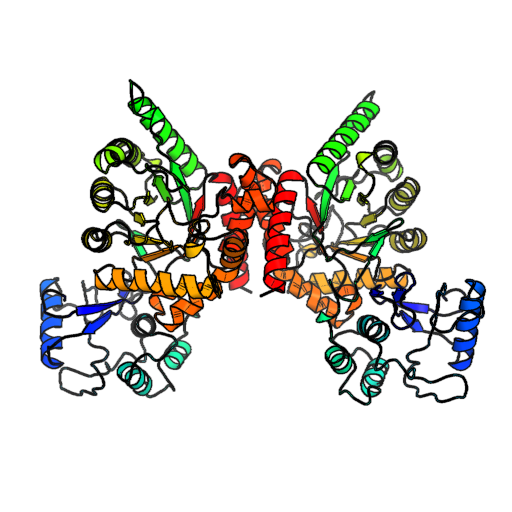 4396 O O . SER B 1 120 ? -34.781 19.891 11.688 1 92 120 SER B O 1
ATOM 4398 N N . PHE B 1 121 ? -32.875 21.078 12 1 91.38 121 PHE B N 1
ATOM 4399 C CA . PHE B 1 121 ? -33.375 22.203 11.227 1 91.38 121 PHE B CA 1
ATOM 4400 C C . PHE B 1 121 ? -33.406 21.875 9.742 1 91.38 121 PHE B C 1
ATOM 4402 O O . PHE B 1 121 ? -34.062 22.578 8.953 1 91.38 121 PHE B O 1
ATOM 4409 N N . SER B 1 122 ? -32.75 20.766 9.406 1 82.25 122 SER B N 1
ATOM 4410 C CA . SER B 1 122 ? -32.688 20.422 7.992 1 82.25 122 SER B CA 1
ATOM 4411 C C . SER B 1 122 ? -34.031 19.922 7.484 1 82.25 122 SER B C 1
ATOM 4413 O O . SER B 1 122 ? -34.594 18.969 8.031 1 82.25 122 SER B O 1
ATOM 4415 N N . LYS B 1 123 ? -34.812 20.641 6.84 1 73 123 LYS B N 1
ATOM 4416 C CA . LYS B 1 123 ? -36.219 20.375 6.461 1 73 123 LYS B CA 1
ATOM 4417 C C . LYS B 1 123 ? -36.281 19.234 5.449 1 73 123 LYS B C 1
ATOM 4419 O O . LYS B 1 123 ? -37.25 18.453 5.473 1 73 123 LYS B O 1
ATOM 4424 N N . HIS B 1 124 ? -35.438 19.141 4.656 1 73.75 124 HIS B N 1
ATOM 4425 C CA . HIS B 1 124 ? -35.562 18.203 3.547 1 73.75 124 HIS B CA 1
ATOM 4426 C C . HIS B 1 124 ? -34.625 17.016 3.695 1 73.75 124 HIS B C 1
ATOM 4428 O O . HIS B 1 124 ? -34.375 16.297 2.732 1 73.75 124 HIS B O 1
ATOM 4434 N N . SER B 1 125 ? -34.031 16.938 4.809 1 80.5 125 SER B N 1
ATOM 4435 C CA . SER B 1 125 ? -33.125 15.828 5.07 1 80.5 125 SER B CA 1
ATOM 4436 C C . SER B 1 125 ? -33.219 15.375 6.527 1 80.5 125 SER B C 1
ATOM 4438 O O . SER B 1 125 ? -33.75 16.109 7.375 1 80.5 125 SER B O 1
ATOM 4440 N N . SER B 1 126 ? -32.844 14.18 6.707 1 85.38 126 SER B N 1
ATOM 4441 C CA . SER B 1 126 ? -32.875 13.656 8.062 1 85.38 126 SER B CA 1
ATOM 4442 C C . SER B 1 126 ? -31.891 14.414 8.969 1 85.38 126 SER B C 1
ATOM 4444 O O . SER B 1 126 ? -32.125 14.562 10.164 1 85.38 126 SER B O 1
ATOM 4446 N N . ASP B 1 127 ? -30.828 14.859 8.344 1 92.69 127 ASP B N 1
ATOM 4447 C CA . ASP B 1 127 ? -29.828 15.656 9.055 1 92.69 127 ASP B CA 1
ATOM 4448 C C . ASP B 1 127 ? -28.922 16.391 8.086 1 92.69 127 ASP B C 1
ATOM 4450 O O . ASP B 1 127 ? -29.125 16.359 6.871 1 92.69 127 ASP B O 1
ATOM 4454 N N . LEU B 1 128 ? -28 17.062 8.594 1 94.25 128 LEU B N 1
ATOM 4455 C CA . LEU B 1 128 ? -27.109 17.891 7.789 1 94.25 128 LEU B CA 1
ATOM 4456 C C . LEU B 1 128 ? -26.203 17.031 6.914 1 94.25 128 LEU B C 1
ATOM 4458 O O . LEU B 1 128 ? -25.812 17.438 5.824 1 94.25 128 LEU B O 1
ATOM 4462 N N . PHE B 1 129 ? -25.859 15.812 7.367 1 95.25 129 PHE B N 1
ATOM 4463 C CA . PHE B 1 129 ? -25.016 14.906 6.594 1 95.25 129 PHE B CA 1
ATOM 4464 C C . PHE B 1 129 ? -25.75 14.414 5.355 1 95.25 129 PHE B C 1
ATOM 4466 O O . PHE B 1 129 ? -25.188 14.352 4.266 1 95.25 129 PHE B O 1
ATOM 4473 N N . GLU B 1 130 ? -26.969 14.078 5.562 1 95.06 130 GLU B N 1
ATOM 4474 C CA . GLU B 1 130 ? -27.781 13.664 4.426 1 95.06 130 GLU B CA 1
ATOM 4475 C C . GLU B 1 130 ? -27.953 14.805 3.424 1 95.06 130 GLU B C 1
ATOM 4477 O O . GLU B 1 130 ? -27.922 14.578 2.213 1 95.06 130 GLU B O 1
ATOM 4482 N N . LEU B 1 131 ? -28.172 16 3.971 1 94 131 LEU B N 1
ATOM 4483 C CA . LEU B 1 131 ? -28.25 17.172 3.1 1 94 131 LEU B CA 1
ATOM 4484 C C . LEU B 1 131 ? -27 17.297 2.242 1 94 131 LEU B C 1
ATOM 4486 O O . LEU B 1 131 ? -27.094 17.5 1.027 1 94 131 LEU B O 1
ATOM 4490 N N . TRP B 1 132 ? -25.875 17.141 2.84 1 94.38 132 TRP B N 1
ATOM 4491 C CA . TRP B 1 132 ? -24.609 17.266 2.141 1 94.38 132 TRP B CA 1
ATOM 4492 C C . TRP B 1 132 ? -24.484 16.203 1.049 1 94.38 132 TRP B C 1
ATOM 4494 O O . TRP B 1 132 ? -24.062 16.5 -0.07 1 94.38 132 TRP B O 1
ATOM 4504 N N . GLU B 1 133 ? -24.891 15.031 1.323 1 94.19 133 GLU B N 1
ATOM 4505 C CA . GLU B 1 133 ? -24.844 13.945 0.353 1 94.19 133 GLU B CA 1
ATOM 4506 C C . GLU B 1 133 ? -25.75 14.227 -0.837 1 94.19 133 GLU B C 1
ATOM 4508 O O . GLU B 1 133 ? -25.391 13.938 -1.981 1 94.19 133 GLU B O 1
ATOM 4513 N N . LYS B 1 134 ? -26.891 14.758 -0.529 1 92.62 134 LYS B N 1
ATOM 4514 C CA . LYS B 1 134 ? -27.859 15.078 -1.575 1 92.62 134 LYS B CA 1
ATOM 4515 C C . LYS B 1 134 ? -27.312 16.156 -2.514 1 92.62 134 LYS B C 1
ATOM 4517 O O . LYS B 1 134 ? -27.625 16.156 -3.705 1 92.62 134 LYS B O 1
ATOM 4522 N N . LEU B 1 135 ? -26.5 17 -1.931 1 91.81 135 LEU B N 1
ATOM 4523 C CA . LEU B 1 135 ? -25.938 18.078 -2.721 1 91.81 135 LEU B CA 1
ATOM 4524 C C . LEU B 1 135 ? -24.703 17.625 -3.482 1 91.81 135 LEU B C 1
ATOM 4526 O O . LEU B 1 135 ? -24.094 18.391 -4.219 1 91.81 135 LEU B O 1
ATOM 4530 N N . GLY B 1 136 ? -24.297 16.375 -3.273 1 90.81 136 GLY B N 1
ATOM 4531 C CA . GLY B 1 136 ? -23.141 15.82 -3.955 1 90.81 136 GLY B CA 1
ATOM 4532 C C . GLY B 1 136 ? -22.094 15.258 -3.004 1 90.81 136 GLY B C 1
ATOM 4533 O O . GLY B 1 136 ? -21.297 14.414 -3.389 1 90.81 136 GLY B O 1
ATOM 4534 N N . GLY B 1 137 ? -22.109 15.812 -1.831 1 92.38 137 GLY B N 1
ATOM 4535 C CA . GLY B 1 137 ? -21.25 15.281 -0.794 1 92.38 137 GLY B CA 1
ATOM 4536 C C . GLY B 1 137 ? -19.766 15.508 -1.077 1 92.38 137 GLY B C 1
ATOM 4537 O O . GLY B 1 137 ? -19.406 16.469 -1.747 1 92.38 137 GLY B O 1
ATOM 4538 N N . GLU B 1 138 ? -18.953 14.617 -0.563 1 90.44 138 GLU B N 1
ATOM 4539 C CA . GLU B 1 138 ? -17.5 14.742 -0.661 1 90.44 138 GLU B CA 1
ATOM 4540 C C . GLU B 1 138 ? -17.031 14.578 -2.102 1 90.44 138 GLU B C 1
ATOM 4542 O O . GLU B 1 138 ? -15.938 15.023 -2.459 1 90.44 138 GLU B O 1
ATOM 4547 N N . SER B 1 139 ? -17.812 14.07 -2.934 1 87.19 139 SER B N 1
ATOM 4548 C CA . SER B 1 139 ? -17.453 13.883 -4.336 1 87.19 139 SER B CA 1
ATOM 4549 C C . SER B 1 139 ? -17.375 15.211 -5.07 1 87.19 139 SER B C 1
ATOM 4551 O O . SER B 1 139 ? -16.781 15.297 -6.148 1 87.19 139 SER B O 1
ATOM 4553 N N . LEU B 1 140 ? -17.984 16.25 -4.461 1 89.06 140 LEU B N 1
ATOM 4554 C CA . LEU B 1 140 ? -17.938 17.578 -5.055 1 89.06 140 LEU B CA 1
ATOM 4555 C C . LEU B 1 140 ? -16.578 18.234 -4.828 1 89.06 140 LEU B C 1
ATOM 4557 O O . LEU B 1 140 ? -16.25 19.234 -5.469 1 89.06 140 LEU B O 1
ATOM 4561 N N . VAL B 1 141 ? -15.906 17.672 -3.912 1 88.62 141 VAL B N 1
ATOM 4562 C CA . VAL B 1 141 ? -14.617 18.266 -3.561 1 88.62 141 VAL B CA 1
ATOM 4563 C C . VAL B 1 141 ? -13.5 17.594 -4.359 1 88.62 141 VAL B C 1
ATOM 4565 O O . VAL B 1 141 ? -13.375 16.375 -4.348 1 88.62 141 VAL B O 1
ATOM 4568 N N . GLY B 1 142 ? -12.758 18.438 -5.016 1 77.25 142 GLY B N 1
ATOM 4569 C CA . GLY B 1 142 ? -11.68 17.906 -5.84 1 77.25 142 GLY B CA 1
ATOM 4570 C C . GLY B 1 142 ? -11.648 18.516 -7.23 1 77.25 142 GLY B C 1
ATOM 4571 O O . GLY B 1 142 ? -11.898 19.719 -7.398 1 77.25 142 GLY B O 1
ATOM 4572 N N . ARG B 1 143 ? -11.508 17.891 -8.289 1 62.41 143 ARG B N 1
ATOM 4573 C CA . ARG B 1 143 ? -11.055 18.359 -9.594 1 62.41 143 ARG B CA 1
ATOM 4574 C C . ARG B 1 143 ? -12.133 19.172 -10.297 1 62.41 143 ARG B C 1
ATOM 4576 O O . ARG B 1 143 ? -11.844 20.203 -10.914 1 62.41 143 ARG B O 1
ATOM 4583 N N . ASN B 1 144 ? -13.188 18.781 -10.305 1 62.84 144 ASN B N 1
ATOM 4584 C CA . ASN B 1 144 ? -14.094 19.547 -11.156 1 62.84 144 ASN B CA 1
ATOM 4585 C C . ASN B 1 144 ? -15.086 20.344 -10.336 1 62.84 144 ASN B C 1
ATOM 4587 O O . ASN B 1 144 ? -16.047 20.906 -10.883 1 62.84 144 ASN B O 1
ATOM 4591 N N . GLY B 1 145 ? -14.586 20.562 -8.992 1 74.56 145 GLY B N 1
ATOM 4592 C CA . GLY B 1 145 ? -15.516 21.312 -8.164 1 74.56 145 GLY B CA 1
ATOM 4593 C C . GLY B 1 145 ? -14.82 22.188 -7.137 1 74.56 145 GLY B C 1
ATOM 4594 O O . GLY B 1 145 ? -13.945 22.969 -7.484 1 74.56 145 GLY B O 1
ATOM 4595 N N . MET B 1 146 ? -15.242 22.094 -5.996 1 89.69 146 MET B N 1
ATOM 4596 C CA . MET B 1 146 ? -14.664 22.812 -4.859 1 89.69 146 MET B CA 1
ATOM 4597 C C . MET B 1 146 ? -13.336 22.188 -4.449 1 89.69 146 MET B C 1
ATOM 4599 O O . MET B 1 146 ? -13.125 20.984 -4.605 1 89.69 146 MET B O 1
ATOM 4603 N N . LYS B 1 147 ? -12.422 23.078 -4.09 1 92.62 147 LYS B N 1
ATOM 4604 C CA . LYS B 1 147 ? -11.117 22.594 -3.639 1 92.62 147 LYS B CA 1
ATOM 4605 C C . LYS B 1 147 ? -10.82 23.078 -2.221 1 92.62 147 LYS B C 1
ATOM 4607 O O . LYS B 1 147 ? -11.023 24.25 -1.897 1 92.62 147 LYS B O 1
ATOM 4612 N N . ARG B 1 148 ? -10.406 22.141 -1.447 1 95.12 148 ARG B N 1
ATOM 4613 C CA . ARG B 1 148 ? -9.852 22.547 -0.165 1 95.12 148 ARG B CA 1
ATOM 4614 C C . ARG B 1 148 ? -8.438 23.094 -0.335 1 95.12 148 ARG B C 1
ATOM 4616 O O . ARG B 1 148 ? -7.59 22.469 -0.97 1 95.12 148 ARG B O 1
ATOM 4623 N N . VAL B 1 149 ? -8.18 24.281 0.227 1 95.38 149 VAL B N 1
ATOM 4624 C CA . VAL B 1 149 ? -6.875 24.891 0.012 1 95.38 149 VAL B CA 1
ATOM 4625 C C . VAL B 1 149 ? -6.297 25.359 1.347 1 95.38 149 VAL B C 1
ATOM 4627 O O . VAL B 1 149 ? -7.039 25.578 2.307 1 95.38 149 VAL B O 1
ATOM 4630 N N . LEU B 1 150 ? -5.059 25.375 1.42 1 96.62 150 LEU B N 1
ATOM 4631 C CA . LEU B 1 150 ? -4.273 25.891 2.537 1 96.62 150 LEU B CA 1
ATOM 4632 C C . LEU B 1 150 ? -3.486 27.125 2.127 1 96.62 150 LEU B C 1
ATOM 4634 O O . LEU B 1 150 ? -2.633 27.062 1.238 1 96.62 150 LEU B O 1
ATOM 4638 N N . PRO B 1 151 ? -3.842 28.281 2.711 1 95.31 151 PRO B N 1
ATOM 4639 C CA . PRO B 1 151 ? -3.078 29.484 2.363 1 95.31 151 PRO B CA 1
ATOM 4640 C C . PRO B 1 151 ? -1.641 29.438 2.877 1 95.31 151 PRO B C 1
ATOM 4642 O O . PRO B 1 151 ? -1.415 29.219 4.07 1 95.31 151 PRO B O 1
ATOM 4645 N N . VAL B 1 152 ? -0.71 29.578 2.02 1 94.06 152 VAL B N 1
ATOM 4646 C CA . VAL B 1 152 ? 0.708 29.594 2.359 1 94.06 152 VAL B CA 1
ATOM 4647 C C . VAL B 1 152 ? 1.437 30.625 1.493 1 94.06 152 VAL B C 1
ATOM 4649 O O . VAL B 1 152 ? 1.395 30.547 0.263 1 94.06 152 VAL B O 1
ATOM 4652 N N . GLY B 1 153 ? 2.078 31.578 2.154 1 85.56 153 GLY B N 1
ATOM 4653 C CA . GLY B 1 153 ? 2.619 32.688 1.39 1 85.56 153 GLY B CA 1
ATOM 4654 C C . GLY B 1 153 ? 1.565 33.438 0.586 1 85.56 153 GLY B C 1
ATOM 4655 O O . GLY B 1 153 ? 0.54 33.844 1.13 1 85.56 153 GLY B O 1
ATOM 4656 N N . ASN B 1 154 ? 1.821 33.531 -0.695 1 84.81 154 ASN B N 1
ATOM 4657 C CA . ASN B 1 154 ? 0.88 34.219 -1.573 1 84.81 154 ASN B CA 1
ATOM 4658 C C . ASN B 1 154 ? 0.111 33.219 -2.449 1 84.81 154 ASN B C 1
ATOM 4660 O O . ASN B 1 154 ? -0.441 33.625 -3.482 1 84.81 154 ASN B O 1
ATOM 4664 N N . ASN B 1 155 ? 0.114 32.031 -1.895 1 89.81 155 ASN B N 1
ATOM 4665 C CA . ASN B 1 155 ? -0.522 31 -2.707 1 89.81 155 ASN B CA 1
ATOM 4666 C C . ASN B 1 155 ? -1.578 30.234 -1.913 1 89.81 155 ASN B C 1
ATOM 4668 O O . ASN B 1 155 ? -1.59 30.281 -0.682 1 89.81 155 ASN B O 1
ATOM 4672 N N . LEU B 1 156 ? -2.527 29.688 -2.674 1 93.06 156 LEU B N 1
ATOM 4673 C CA . LEU B 1 156 ? -3.477 28.719 -2.137 1 93.06 156 LEU B CA 1
ATOM 4674 C C . LEU B 1 156 ? -3.074 27.297 -2.512 1 93.06 156 LEU B C 1
ATOM 4676 O O . LEU B 1 156 ? -3.227 26.875 -3.666 1 93.06 156 LEU B O 1
ATOM 4680 N N . TRP B 1 157 ? -2.568 26.609 -1.538 1 93.88 157 TRP B N 1
ATOM 4681 C CA . TRP B 1 157 ? -1.998 25.281 -1.764 1 93.88 157 TRP B CA 1
ATOM 4682 C C . TRP B 1 157 ? -3.084 24.219 -1.745 1 93.88 157 TRP B C 1
ATOM 4684 O O . TRP B 1 157 ? -3.752 24.016 -0.728 1 93.88 157 TRP B O 1
ATOM 4694 N N . ASP B 1 158 ? -3.281 23.578 -2.908 1 92.94 158 ASP B N 1
ATOM 4695 C CA . ASP B 1 158 ? -4.113 22.375 -2.975 1 92.94 158 ASP B CA 1
ATOM 4696 C C . ASP B 1 158 ? -3.293 21.125 -2.674 1 92.94 158 ASP B C 1
ATOM 4698 O O . ASP B 1 158 ? -2.68 20.547 -3.572 1 92.94 158 ASP B O 1
ATOM 4702 N N . TRP B 1 159 ? -3.357 20.656 -1.449 1 91.69 159 TRP B N 1
ATOM 4703 C CA . TRP B 1 159 ? -2.488 19.578 -0.988 1 91.69 159 TRP B CA 1
ATOM 4704 C C . TRP B 1 159 ? -3.035 18.219 -1.412 1 91.69 159 TRP B C 1
ATOM 4706 O O . TRP B 1 159 ? -2.385 17.188 -1.207 1 91.69 159 TRP B O 1
ATOM 4716 N N . SER B 1 160 ? -4.223 18.188 -1.987 1 88.5 160 SER B N 1
ATOM 4717 C CA . SER B 1 160 ? -4.848 16.906 -2.342 1 88.5 160 SER B CA 1
ATOM 4718 C C . SER B 1 160 ? -4.516 16.516 -3.775 1 88.5 160 SER B C 1
ATOM 4720 O O . SER B 1 160 ? -4.73 15.367 -4.172 1 88.5 160 SER B O 1
ATOM 4722 N N . SER B 1 161 ? -3.973 17.391 -4.559 1 86.75 161 SER B N 1
ATOM 4723 C CA . SER B 1 161 ? -3.729 17.156 -5.977 1 86.75 161 SER B CA 1
ATOM 4724 C C . SER B 1 161 ? -2.518 16.25 -6.18 1 86.75 161 SER B C 1
ATOM 4726 O O . SER B 1 161 ? -2.494 15.43 -7.102 1 86.75 161 SER B O 1
ATOM 4728 N N . LYS B 1 162 ? -1.594 16.438 -5.344 1 93.94 162 LYS B N 1
ATOM 4729 C CA . LYS B 1 162 ? -0.377 15.633 -5.395 1 93.94 162 LYS B CA 1
ATOM 4730 C C . LYS B 1 162 ? 0.265 15.516 -4.012 1 93.94 162 LYS B C 1
ATOM 4732 O O . LYS B 1 162 ? 0.217 16.453 -3.221 1 93.94 162 LYS B O 1
ATOM 4737 N N . THR B 1 163 ? 0.889 14.391 -3.76 1 98.06 163 THR B N 1
ATOM 4738 C CA . THR B 1 163 ? 1.635 14.234 -2.516 1 98.06 163 THR B CA 1
ATOM 4739 C C . THR B 1 163 ? 2.924 15.047 -2.553 1 98.06 163 THR B C 1
ATOM 4741 O O . THR B 1 163 ? 3.645 15.039 -3.553 1 98.06 163 THR B O 1
ATOM 4744 N N . SER B 1 164 ? 3.238 15.766 -1.497 1 98.56 164 SER B N 1
ATOM 4745 C CA . SER B 1 164 ? 4.395 16.656 -1.464 1 98.56 164 SER B CA 1
ATOM 4746 C C . SER B 1 164 ? 5.586 15.984 -0.785 1 98.56 164 SER B C 1
ATOM 4748 O O . SER B 1 164 ? 5.422 15.273 0.21 1 98.56 164 SER B O 1
ATOM 4750 N N . VAL B 1 165 ? 6.773 16.25 -1.328 1 98.69 165 VAL B N 1
ATOM 4751 C CA . VAL B 1 165 ? 8.023 15.766 -0.744 1 98.69 165 VAL B CA 1
ATOM 4752 C C . VAL B 1 165 ? 8.664 16.875 0.078 1 98.69 165 VAL B C 1
ATOM 4754 O O . VAL B 1 165 ? 8.953 17.953 -0.445 1 98.69 165 VAL B O 1
ATOM 4757 N N . MET B 1 166 ? 8.789 16.609 1.315 1 98.88 166 MET B N 1
ATOM 4758 C CA . MET B 1 166 ? 9.508 17.5 2.221 1 98.88 166 MET B CA 1
ATOM 4759 C C . MET B 1 166 ? 10.914 17 2.492 1 98.88 166 MET B C 1
ATOM 4761 O O . MET B 1 166 ? 11.094 15.969 3.16 1 98.88 166 MET B O 1
ATOM 4765 N N . GLY B 1 167 ? 11.906 17.719 1.931 1 98.75 167 GLY B N 1
ATOM 4766 C CA . GLY B 1 167 ? 13.297 17.344 2.133 1 98.75 167 GLY B CA 1
ATOM 4767 C C . GLY B 1 167 ? 13.875 17.859 3.436 1 98.75 167 GLY B C 1
ATOM 4768 O O . GLY B 1 167 ? 13.703 19.031 3.775 1 98.75 167 GLY B O 1
ATOM 4769 N N . ILE B 1 168 ? 14.555 17.016 4.141 1 98 168 ILE B N 1
ATOM 4770 C CA . ILE B 1 168 ? 15.141 17.344 5.434 1 98 168 ILE B CA 1
ATOM 4771 C C . ILE B 1 168 ? 16.516 17.984 5.227 1 98 168 ILE B C 1
ATOM 4773 O O . ILE B 1 168 ? 17.391 17.391 4.586 1 98 168 ILE B O 1
ATOM 4777 N N . LEU B 1 169 ? 16.766 19.109 5.711 1 96.62 169 LEU B N 1
ATOM 4778 C CA . LEU B 1 169 ? 18.078 19.75 5.758 1 96.62 169 LEU B CA 1
ATOM 4779 C C . LEU B 1 169 ? 18.547 19.938 7.203 1 96.62 169 LEU B C 1
ATOM 4781 O O . LEU B 1 169 ? 18.109 20.859 7.879 1 96.62 169 LEU B O 1
ATOM 4785 N N . ASN B 1 170 ? 19.422 19.094 7.629 1 92.44 170 ASN B N 1
ATOM 4786 C CA . ASN B 1 170 ? 19.984 19.203 8.977 1 92.44 170 ASN B CA 1
ATOM 4787 C C . ASN B 1 170 ? 21.188 20.156 9.008 1 92.44 170 ASN B C 1
ATOM 4789 O O . ASN B 1 170 ? 22.125 19.984 8.234 1 92.44 170 ASN B O 1
ATOM 4793 N N . LEU B 1 171 ? 21.078 21.078 9.898 1 90.25 171 LEU B N 1
ATOM 4794 C CA . LEU B 1 171 ? 22.156 22.031 10.078 1 90.25 171 LEU B CA 1
ATOM 4795 C C . LEU B 1 171 ? 22.938 21.75 11.359 1 90.25 171 LEU B C 1
ATOM 4797 O O . LEU B 1 171 ? 22.422 21.938 12.461 1 90.25 171 LEU B O 1
ATOM 4801 N N . THR B 1 172 ? 23.969 20.938 11.375 1 70.69 172 THR B N 1
ATOM 4802 C CA . THR B 1 172 ? 24.75 20.5 12.523 1 70.69 172 THR B CA 1
ATOM 4803 C C . THR B 1 172 ? 25.891 21.469 12.82 1 70.69 172 THR B C 1
ATOM 4805 O O . THR B 1 172 ? 26.281 22.266 11.953 1 70.69 172 THR B O 1
ATOM 4808 N N . PRO B 1 173 ? 26.297 21.531 14.242 1 63.94 173 PRO B N 1
ATOM 4809 C CA . PRO B 1 173 ? 27.328 22.453 14.727 1 63.94 173 PRO B CA 1
ATOM 4810 C C . PRO B 1 173 ? 28.594 22.438 13.875 1 63.94 173 PRO B C 1
ATOM 4812 O O . PRO B 1 173 ? 29.219 23.484 13.656 1 63.94 173 PRO B O 1
ATOM 4815 N N . ASP B 1 174 ? 29.109 21.219 13.789 1 54.56 174 ASP B N 1
ATOM 4816 C CA . ASP B 1 174 ? 30.516 21.219 13.391 1 54.56 174 ASP B CA 1
ATOM 4817 C C . ASP B 1 174 ? 30.75 22.141 12.203 1 54.56 174 ASP B C 1
ATOM 4819 O O . ASP B 1 174 ? 31.875 22.609 11.992 1 54.56 174 ASP B O 1
ATOM 4823 N N . SER B 1 175 ? 29.75 22.453 11.602 1 49.25 175 SER B N 1
ATOM 4824 C CA . SER B 1 175 ? 30 23.172 10.352 1 49.25 175 SER B CA 1
ATOM 4825 C C . SER B 1 175 ? 30.078 24.672 10.578 1 49.25 175 SER B C 1
ATOM 4827 O O . SER B 1 175 ? 30.547 25.406 9.711 1 49.25 175 SER B O 1
ATOM 4829 N N . PHE B 1 176 ? 29.578 25.297 11.797 1 50.16 176 PHE B N 1
ATOM 4830 C CA . PHE B 1 176 ? 29.438 26.75 11.805 1 50.16 176 PHE B CA 1
ATOM 4831 C C . PHE B 1 176 ? 30.453 27.375 12.75 1 50.16 176 PHE B C 1
ATOM 4833 O O . PHE B 1 176 ? 30.516 28.594 12.883 1 50.16 176 PHE B O 1
ATOM 4840 N N . SER B 1 177 ? 31.25 26.625 13.469 1 43.97 177 SER B N 1
ATOM 4841 C CA . SER B 1 177 ? 32.219 27.297 14.328 1 43.97 177 SER B CA 1
ATOM 4842 C C . SER B 1 177 ? 33.219 28.109 13.508 1 43.97 177 SER B C 1
ATOM 4844 O O . SER B 1 177 ? 33.156 29.328 13.484 1 43.97 177 SER B O 1
ATOM 4846 N N . ASP B 1 178 ? 34.625 27.766 13.609 1 38.19 178 ASP B N 1
ATOM 4847 C CA . ASP B 1 178 ? 35.875 28.406 13.219 1 38.19 178 ASP B CA 1
ATOM 4848 C C . ASP B 1 178 ? 36.031 28.422 11.695 1 38.19 178 ASP B C 1
ATOM 4850 O O . ASP B 1 178 ? 36.5 27.453 11.109 1 38.19 178 ASP B O 1
ATOM 4854 N N . GLY B 1 179 ? 35.812 29.625 11.031 1 47.75 179 GLY B N 1
ATOM 4855 C CA . GLY B 1 179 ? 36.094 29.828 9.617 1 47.75 179 GLY B CA 1
ATOM 4856 C C . GLY B 1 179 ? 35.188 29 8.719 1 47.75 179 GLY B C 1
ATOM 4857 O O . GLY B 1 179 ? 35.219 29.141 7.496 1 47.75 179 GLY B O 1
ATOM 4858 N N . GLY B 1 180 ? 34.125 28.219 9.281 1 52.88 180 GLY B N 1
ATOM 4859 C CA . GLY B 1 180 ? 33.344 27.031 8.906 1 52.88 180 GLY B CA 1
ATOM 4860 C C . GLY B 1 180 ? 31.906 27.359 8.555 1 52.88 180 GLY B C 1
ATOM 4861 O O . GLY B 1 180 ? 31.219 26.562 7.906 1 52.88 180 GLY B O 1
ATOM 4862 N N . LYS B 1 181 ? 31.531 28.609 8.961 1 60.84 181 LYS B N 1
ATOM 4863 C CA . LYS B 1 181 ? 30.141 29.031 8.727 1 60.84 181 LYS B CA 1
ATOM 4864 C C . LYS B 1 181 ? 29.859 29.141 7.23 1 60.84 181 LYS B C 1
ATOM 4866 O O . LYS B 1 181 ? 28.844 28.625 6.75 1 60.84 181 LYS B O 1
ATOM 4871 N N . TYR B 1 182 ? 30.688 29.938 6.617 1 63.34 182 TYR B N 1
ATOM 4872 C CA . TYR B 1 182 ? 30.5 30.125 5.184 1 63.34 182 TYR B CA 1
ATOM 4873 C C . TYR B 1 182 ? 30.453 28.781 4.461 1 63.34 182 TYR B C 1
ATOM 4875 O O . TYR B 1 182 ? 29.609 28.562 3.596 1 63.34 182 TYR B O 1
ATOM 4883 N N . LEU B 1 183 ? 31.297 27.984 4.836 1 66.94 183 LEU B N 1
ATOM 4884 C CA . LEU B 1 183 ? 31.344 26.672 4.211 1 66.94 183 LEU B CA 1
ATOM 4885 C C . LEU B 1 183 ? 30.078 25.875 4.531 1 66.94 183 LEU B C 1
ATOM 4887 O O . LEU B 1 183 ? 29.562 25.141 3.678 1 66.94 183 LEU B O 1
ATOM 4891 N N . SER B 1 184 ? 29.641 26.25 5.621 1 79.56 184 SER B N 1
ATOM 4892 C CA . SER B 1 184 ? 28.422 25.562 6.039 1 79.56 184 SER B CA 1
ATOM 4893 C C . SER B 1 184 ? 27.203 26.062 5.262 1 79.56 184 SER B C 1
ATOM 4895 O O . SER B 1 184 ? 26.359 25.266 4.836 1 79.56 184 SER B O 1
ATOM 4897 N N . VAL B 1 185 ? 27.234 27.359 5.023 1 90.62 185 VAL B N 1
ATOM 4898 C CA . VAL B 1 185 ? 26.109 27.953 4.289 1 90.62 185 VAL B CA 1
ATOM 4899 C C . VAL B 1 185 ? 26.156 27.484 2.836 1 90.62 185 VAL B C 1
ATOM 4901 O O . VAL B 1 185 ? 25.125 27.094 2.277 1 90.62 185 VAL B O 1
ATOM 4904 N N . GLU B 1 186 ? 27.344 27.469 2.275 1 90.81 186 GLU B N 1
ATOM 4905 C CA . GLU B 1 186 ? 27.484 27.031 0.889 1 90.81 186 GLU B CA 1
ATOM 4906 C C . GLU B 1 186 ? 27.078 25.578 0.728 1 90.81 186 GLU B C 1
ATOM 4908 O O . GLU B 1 186 ? 26.438 25.203 -0.262 1 90.81 186 GLU B O 1
ATOM 4913 N N . ALA B 1 187 ? 27.484 24.844 1.653 1 91.69 187 ALA B N 1
ATOM 4914 C CA . ALA B 1 187 ? 27.125 23.422 1.621 1 91.69 187 ALA B CA 1
ATOM 4915 C C . ALA B 1 187 ? 25.625 23.234 1.726 1 91.69 187 ALA B C 1
ATOM 4917 O O . ALA B 1 187 ? 25.047 22.406 1.021 1 91.69 187 ALA B O 1
ATOM 4918 N N . ALA B 1 188 ? 25.047 23.984 2.617 1 94.19 188 ALA B N 1
ATOM 4919 C CA . ALA B 1 188 ? 23.594 23.922 2.797 1 94.19 188 ALA B CA 1
ATOM 4920 C C . ALA B 1 188 ? 22.859 24.344 1.523 1 94.19 188 ALA B C 1
ATOM 4922 O O . ALA B 1 188 ? 21.906 23.672 1.104 1 94.19 188 ALA B O 1
ATOM 4923 N N . VAL B 1 189 ? 23.344 25.406 0.956 1 95.38 189 VAL B N 1
ATOM 4924 C CA . VAL B 1 189 ? 22.734 25.922 -0.271 1 95.38 189 VAL B CA 1
ATOM 4925 C C . VAL B 1 189 ? 22.859 24.891 -1.38 1 95.38 189 VAL B C 1
ATOM 4927 O O . VAL B 1 189 ? 21.906 24.656 -2.123 1 95.38 189 VAL B O 1
ATOM 4930 N N . SER B 1 190 ? 24 24.266 -1.476 1 95.75 190 SER B N 1
ATOM 4931 C CA . SER B 1 190 ? 24.203 23.219 -2.473 1 95.75 190 SER B CA 1
ATOM 4932 C C . SER B 1 190 ? 23.266 22.047 -2.242 1 95.75 190 SER B C 1
ATOM 4934 O O . SER B 1 190 ? 22.719 21.484 -3.195 1 95.75 190 SER B O 1
ATOM 4936 N N . GLN B 1 191 ? 23.094 21.719 -1.051 1 96.06 191 GLN B N 1
ATOM 4937 C CA . GLN B 1 191 ? 22.203 20.609 -0.711 1 96.06 191 GLN B CA 1
ATOM 4938 C C . GLN B 1 191 ? 20.75 20.953 -1.054 1 96.06 191 GLN B C 1
ATOM 4940 O O . GLN B 1 191 ? 20.016 20.109 -1.555 1 96.06 191 GLN B O 1
ATOM 4945 N N . VAL B 1 192 ? 20.375 22.125 -0.756 1 98 192 VAL B N 1
ATOM 4946 C CA . VAL B 1 192 ? 19.016 22.562 -1.09 1 98 192 VAL B CA 1
ATOM 4947 C C . VAL B 1 192 ? 18.812 22.5 -2.602 1 98 192 VAL B C 1
ATOM 4949 O O . VAL B 1 192 ? 17.797 22.016 -3.076 1 98 192 VAL B O 1
ATOM 4952 N N . ARG B 1 193 ? 19.797 22.969 -3.324 1 97.81 193 ARG B N 1
ATOM 4953 C CA . ARG B 1 193 ? 19.719 22.938 -4.781 1 97.81 193 ARG B CA 1
ATOM 4954 C C . ARG B 1 193 ? 19.547 21.5 -5.285 1 97.81 193 ARG B C 1
ATOM 4956 O O . ARG B 1 193 ? 18.75 21.25 -6.188 1 97.81 193 ARG B O 1
ATOM 4963 N N . LEU B 1 194 ? 20.281 20.641 -4.688 1 97.62 194 LEU B N 1
ATOM 4964 C CA . LEU B 1 194 ? 20.188 19.234 -5.059 1 97.62 194 LEU B CA 1
ATOM 4965 C C . LEU B 1 194 ? 18.797 18.688 -4.766 1 97.62 194 LEU B C 1
ATOM 4967 O O . LEU B 1 194 ? 18.172 18.047 -5.629 1 97.62 194 LEU B O 1
ATOM 4971 N N . MET B 1 195 ? 18.25 18.969 -3.602 1 98.38 195 MET B N 1
ATOM 4972 C CA . MET B 1 195 ? 16.938 18.469 -3.213 1 98.38 195 MET B CA 1
ATOM 4973 C C . MET B 1 195 ? 15.859 19 -4.152 1 98.38 195 MET B C 1
ATOM 4975 O O . MET B 1 195 ? 14.953 18.25 -4.547 1 98.38 195 MET B O 1
ATOM 4979 N N . LEU B 1 196 ? 15.992 20.266 -4.465 1 98.31 196 LEU B N 1
ATOM 4980 C CA . LEU B 1 196 ? 15.023 20.859 -5.371 1 98.31 196 LEU B CA 1
ATOM 4981 C C . LEU B 1 196 ? 15.086 20.219 -6.746 1 98.31 196 LEU B C 1
ATOM 4983 O O . LEU B 1 196 ? 14.055 19.906 -7.344 1 98.31 196 LEU B O 1
ATOM 4987 N N . SER B 1 197 ? 16.281 19.953 -7.23 1 97.75 197 SER B N 1
ATOM 4988 C CA . SER B 1 197 ? 16.453 19.328 -8.531 1 97.75 197 SER B CA 1
ATOM 4989 C C . SER B 1 197 ? 15.945 17.891 -8.516 1 97.75 197 SER B C 1
ATOM 4991 O O . SER B 1 197 ? 15.539 17.359 -9.555 1 97.75 197 SER B O 1
ATOM 4993 N N . GLU B 1 198 ? 15.93 17.297 -7.34 1 97.81 198 GLU B N 1
ATOM 4994 C CA . GLU B 1 198 ? 15.508 15.898 -7.188 1 97.81 198 GLU B CA 1
ATOM 4995 C C . GLU B 1 198 ? 14 15.797 -6.996 1 97.81 198 GLU B C 1
ATOM 4997 O O . GLU B 1 198 ? 13.438 14.703 -7.023 1 97.81 198 GLU B O 1
ATOM 5002 N N . GLY B 1 199 ? 13.328 16.938 -6.711 1 97.62 199 GLY B N 1
ATOM 5003 C CA . GLY B 1 199 ? 11.875 16.891 -6.719 1 97.62 199 GLY B CA 1
ATOM 5004 C C . GLY B 1 199 ? 11.258 17.344 -5.41 1 97.62 199 GLY B C 1
ATOM 5005 O O . GLY B 1 199 ? 10.055 17.172 -5.191 1 97.62 199 GLY B O 1
ATOM 5006 N N . ALA B 1 200 ? 12.047 18 -4.523 1 98.5 200 ALA B N 1
ATOM 5007 C CA . ALA B 1 200 ? 11.492 18.484 -3.264 1 98.5 200 ALA B CA 1
ATOM 5008 C C . ALA B 1 200 ? 10.508 19.625 -3.5 1 98.5 200 ALA B C 1
ATOM 5010 O O . ALA B 1 200 ? 10.758 20.5 -4.324 1 98.5 200 ALA B O 1
ATOM 5011 N N . ASP B 1 201 ? 9.383 19.531 -2.801 1 97.94 201 ASP B N 1
ATOM 5012 C CA . ASP B 1 201 ? 8.383 20.594 -2.832 1 97.94 201 ASP B CA 1
ATOM 5013 C C . ASP B 1 201 ? 8.555 21.547 -1.646 1 97.94 201 ASP B C 1
ATOM 5015 O O . ASP B 1 201 ? 8.195 22.719 -1.729 1 97.94 201 ASP B O 1
ATOM 5019 N N . ILE B 1 202 ? 9.039 20.984 -0.562 1 98.44 202 ILE B N 1
ATOM 5020 C CA . ILE B 1 202 ? 9.242 21.703 0.695 1 98.44 202 ILE B CA 1
ATOM 5021 C C . ILE B 1 202 ? 10.641 21.406 1.234 1 98.44 202 ILE B C 1
ATOM 5023 O O . ILE B 1 202 ? 11.109 20.266 1.184 1 98.44 202 ILE B O 1
ATOM 5027 N N . ILE B 1 203 ? 11.344 22.406 1.635 1 98.56 203 ILE B N 1
ATOM 5028 C CA . ILE B 1 203 ? 12.609 22.234 2.348 1 98.56 203 ILE B CA 1
ATOM 5029 C C . ILE B 1 203 ? 12.391 22.484 3.84 1 98.56 203 ILE B C 1
ATOM 5031 O O . ILE B 1 203 ? 11.898 23.531 4.238 1 98.56 203 ILE B O 1
ATOM 5035 N N . ASP B 1 204 ? 12.711 21.516 4.625 1 98.44 204 ASP B N 1
ATOM 5036 C CA . ASP B 1 204 ? 12.547 21.609 6.074 1 98.44 204 ASP B CA 1
ATOM 5037 C C . ASP B 1 204 ? 13.891 21.812 6.77 1 98.44 204 ASP B C 1
ATOM 5039 O O . ASP B 1 204 ? 14.703 20.875 6.848 1 98.44 204 ASP B O 1
ATOM 5043 N N . PHE B 1 205 ? 14.102 23.016 7.355 1 97.5 205 PHE B N 1
ATOM 5044 C CA . PHE B 1 205 ? 15.336 23.359 8.055 1 97.5 205 PHE B CA 1
ATOM 5045 C C . PHE B 1 205 ? 15.281 22.859 9.5 1 97.5 205 PHE B C 1
ATOM 5047 O O . PHE B 1 205 ? 14.344 23.172 10.234 1 97.5 205 PHE B O 1
ATOM 5054 N N . GLY B 1 206 ? 16.188 22.078 9.844 1 95.06 206 GLY B N 1
ATOM 5055 C CA . GLY B 1 206 ? 16.359 21.672 11.227 1 95.06 206 GLY B CA 1
ATOM 5056 C C . GLY B 1 206 ? 17.75 22 11.766 1 95.06 206 GLY B C 1
ATOM 5057 O O . GLY B 1 206 ? 18.75 21.5 11.234 1 95.06 206 GLY B O 1
ATOM 5058 N N . ALA B 1 207 ? 17.859 22.797 12.789 1 93.31 207 ALA B N 1
ATOM 5059 C CA . ALA B 1 207 ? 19.141 23.188 13.352 1 93.31 207 ALA B CA 1
ATOM 5060 C C . ALA B 1 207 ? 19.375 22.547 14.719 1 93.31 207 ALA B C 1
ATOM 5062 O O . ALA B 1 207 ? 20.406 22.75 15.344 1 93.31 207 ALA B O 1
ATOM 5063 N N . GLN B 1 208 ? 18.391 21.859 15.141 1 89.94 208 GLN B N 1
ATOM 5064 C CA . GLN B 1 208 ? 18.469 21.125 16.406 1 89.94 208 GLN B CA 1
ATOM 5065 C C . GLN B 1 208 ? 17.953 19.703 16.25 1 89.94 208 GLN B C 1
ATOM 5067 O O . GLN B 1 208 ? 16.891 19.484 15.656 1 89.94 208 GLN B O 1
ATOM 5072 N N . SER B 1 209 ? 18.766 18.797 16.828 1 85.81 209 SER B N 1
ATOM 5073 C CA . SER B 1 209 ? 18.375 17.391 16.766 1 85.81 209 SER B CA 1
ATOM 5074 C C . SER B 1 209 ? 17.266 17.078 17.75 1 85.81 209 SER B C 1
ATOM 5076 O O . SER B 1 209 ? 17.266 17.578 18.875 1 85.81 209 SER B O 1
ATOM 5078 N N . THR B 1 210 ? 16.297 16.312 17.266 1 84.25 210 THR B N 1
ATOM 5079 C CA . THR B 1 210 ? 15.227 15.852 18.125 1 84.25 210 THR B CA 1
ATOM 5080 C C . THR B 1 210 ? 15.25 14.328 18.266 1 84.25 210 THR B C 1
ATOM 5082 O O . THR B 1 210 ? 14.25 13.719 18.625 1 84.25 210 THR B O 1
ATOM 5085 N N . ARG B 1 211 ? 16.469 13.758 17.984 1 83.31 211 ARG B N 1
ATOM 5086 C CA . ARG B 1 211 ? 16.672 12.328 18.203 1 83.31 211 ARG B CA 1
ATOM 5087 C C . ARG B 1 211 ? 16.625 12 19.688 1 83.31 211 ARG B C 1
ATOM 5089 O O . ARG B 1 211 ? 16.797 12.883 20.531 1 83.31 211 ARG B O 1
ATOM 5096 N N . PRO B 1 212 ? 16.344 10.789 19.906 1 82.62 212 PRO B N 1
ATOM 5097 C CA . PRO B 1 212 ? 16.359 10.422 21.328 1 82.62 212 PRO B CA 1
ATOM 5098 C C . PRO B 1 212 ? 17.688 10.758 22.016 1 82.62 212 PRO B C 1
ATOM 5100 O O . PRO B 1 212 ? 18.75 10.469 21.469 1 82.62 212 PRO B O 1
ATOM 5103 N N . ASN B 1 213 ? 17.719 11.477 23.094 1 80.06 213 ASN B N 1
ATOM 5104 C CA . ASN B 1 213 ? 18.844 11.812 23.953 1 80.06 213 ASN B CA 1
ATOM 5105 C C . ASN B 1 213 ? 19.656 12.977 23.391 1 80.06 213 ASN B C 1
ATOM 5107 O O . ASN B 1 213 ? 20.781 13.219 23.828 1 80.06 213 ASN B O 1
ATOM 5111 N N . ALA B 1 214 ? 19.062 13.555 22.391 1 79.62 214 ALA B N 1
ATOM 5112 C CA . ALA B 1 214 ? 19.766 14.719 21.844 1 79.62 214 ALA B CA 1
ATOM 5113 C C . ALA B 1 214 ? 19.797 15.867 22.859 1 79.62 214 ALA B C 1
ATOM 5115 O O . ALA B 1 214 ? 18.844 16.078 23.609 1 79.62 214 ALA B O 1
ATOM 5116 N N . LEU B 1 215 ? 20.906 16.609 22.812 1 80.94 215 LEU B N 1
ATOM 5117 C CA . LEU B 1 215 ? 21.062 17.75 23.703 1 80.94 215 LEU B CA 1
ATOM 5118 C C . LEU B 1 215 ? 20.375 18.984 23.125 1 80.94 215 LEU B C 1
ATOM 5120 O O . LEU B 1 215 ? 20.484 19.25 21.922 1 80.94 215 LEU B O 1
ATOM 5124 N N . LYS B 1 216 ? 19.719 19.688 24.031 1 87.5 216 LYS B N 1
ATOM 5125 C CA . LYS B 1 216 ? 19.047 20.922 23.609 1 87.5 216 LYS B CA 1
ATOM 5126 C C . LYS B 1 216 ? 20.031 22.078 23.5 1 87.5 216 LYS B C 1
ATOM 5128 O O . LYS B 1 216 ? 20.969 22.188 24.297 1 87.5 216 LYS B O 1
ATOM 5133 N N . ILE B 1 217 ? 19.797 22.891 22.531 1 91.12 217 ILE B N 1
ATOM 5134 C CA . ILE B 1 217 ? 20.609 24.109 22.391 1 91.12 217 ILE B CA 1
ATOM 5135 C C . ILE B 1 217 ? 19.734 25.328 22.672 1 91.12 217 ILE B C 1
ATOM 5137 O O . ILE B 1 217 ? 18.5 25.234 22.734 1 91.12 217 ILE B O 1
ATOM 5141 N N . THR B 1 218 ? 20.375 26.484 22.812 1 94.06 218 THR B N 1
ATOM 5142 C CA . THR B 1 218 ? 19.641 27.703 23.141 1 94.06 218 THR B CA 1
ATOM 5143 C C . THR B 1 218 ? 18.984 28.281 21.891 1 94.06 218 THR B C 1
ATOM 5145 O O . THR B 1 218 ? 19.328 27.891 20.766 1 94.06 218 THR B O 1
ATOM 5148 N N . VAL B 1 219 ? 18.062 29.125 22.109 1 96.69 219 VAL B N 1
ATOM 5149 C CA . VAL B 1 219 ? 17.375 29.844 21.031 1 96.69 219 VAL B CA 1
ATOM 5150 C C . VAL B 1 219 ? 18.406 30.578 20.172 1 96.69 219 VAL B C 1
ATOM 5152 O O . VAL B 1 219 ? 18.359 30.5 18.938 1 96.69 219 VAL B O 1
ATOM 5155 N N . GLU B 1 220 ? 19.328 31.219 20.828 1 96.06 220 GLU B N 1
ATOM 5156 C CA . GLU B 1 220 ? 20.359 32 20.125 1 96.06 220 GLU B CA 1
ATOM 5157 C C . GLU B 1 220 ? 21.234 31.094 19.25 1 96.06 220 GLU B C 1
ATOM 5159 O O . GLU B 1 220 ? 21.516 31.438 18.094 1 96.06 220 GLU B O 1
ATOM 5164 N N . GLU B 1 221 ? 21.625 29.984 19.719 1 93.06 221 GLU B N 1
ATOM 5165 C CA . GLU B 1 221 ? 22.453 29.031 18.969 1 93.06 221 GLU B CA 1
ATOM 5166 C C . GLU B 1 221 ? 21.703 28.5 17.75 1 93.06 221 GLU B C 1
ATOM 5168 O O . GLU B 1 221 ? 22.281 28.375 16.672 1 93.06 221 GLU B O 1
ATOM 5173 N N . GLU B 1 222 ? 20.469 28.156 17.969 1 95.25 222 GLU B N 1
ATOM 5174 C CA . GLU B 1 222 ? 19.656 27.641 16.875 1 95.25 222 GLU B CA 1
ATOM 5175 C C . GLU B 1 222 ? 19.484 28.688 15.781 1 95.25 222 GLU B C 1
ATOM 5177 O O . GLU B 1 222 ? 19.609 28.391 14.594 1 95.25 222 GLU B O 1
ATOM 5182 N N . LEU B 1 223 ? 19.281 29.938 16.172 1 96.12 223 LEU B N 1
ATOM 5183 C CA . LEU B 1 223 ? 19.109 31.016 15.211 1 96.12 223 LEU B CA 1
ATOM 5184 C C . LEU B 1 223 ? 20.391 31.281 14.438 1 96.12 223 LEU B C 1
ATOM 5186 O O . LEU B 1 223 ? 20.359 31.547 13.234 1 96.12 223 LEU B O 1
ATOM 5190 N N . ASP B 1 224 ? 21.5 31.156 15.117 1 93.12 224 ASP B N 1
ATOM 5191 C CA . ASP B 1 224 ? 22.797 31.375 14.484 1 93.12 224 ASP B CA 1
ATOM 5192 C C . ASP B 1 224 ? 23.047 30.375 13.367 1 93.12 224 ASP B C 1
ATOM 5194 O O . ASP B 1 224 ? 23.688 30.688 12.359 1 93.12 224 ASP B O 1
ATOM 5198 N N . ARG B 1 225 ? 22.531 29.203 13.562 1 92.12 225 ARG B N 1
ATOM 5199 C CA . ARG B 1 225 ? 22.703 28.156 12.578 1 92.12 225 ARG B CA 1
ATOM 5200 C C . ARG B 1 225 ? 21.703 28.312 11.438 1 92.12 225 ARG B C 1
ATOM 5202 O O . ARG B 1 225 ? 22.031 28.047 10.273 1 92.12 225 ARG B O 1
ATOM 5209 N N . LEU B 1 226 ? 20.562 28.812 11.742 1 95.5 226 LEU B N 1
ATOM 5210 C CA . LEU B 1 226 ? 19.406 28.75 10.844 1 95.5 226 LEU B CA 1
ATOM 5211 C C . LEU B 1 226 ? 19.375 29.969 9.93 1 95.5 226 LEU B C 1
ATOM 5213 O O . LEU B 1 226 ? 19.234 29.844 8.711 1 95.5 226 LEU B O 1
ATOM 5217 N N . ILE B 1 227 ? 19.5 31.156 10.438 1 96.25 227 ILE B N 1
ATOM 5218 C CA . ILE B 1 227 ? 19.125 32.406 9.773 1 96.25 227 ILE B CA 1
ATOM 5219 C C . ILE B 1 227 ? 20.031 32.625 8.562 1 96.25 227 ILE B C 1
ATOM 5221 O O . ILE B 1 227 ? 19.562 32.938 7.469 1 96.25 227 ILE B O 1
ATOM 5225 N N . PRO B 1 228 ? 21.438 32.406 8.648 1 95.38 228 PRO B N 1
ATOM 5226 C CA . PRO B 1 228 ? 22.266 32.625 7.461 1 95.38 228 PRO B CA 1
ATOM 5227 C C . PRO B 1 228 ? 21.875 31.688 6.305 1 95.38 228 PRO B C 1
ATOM 5229 O O . PRO B 1 228 ? 21.906 32.125 5.145 1 95.38 228 PRO B O 1
ATOM 5232 N N . VAL B 1 229 ? 21.469 30.5 6.645 1 96.06 229 VAL B N 1
ATOM 5233 C CA . VAL B 1 229 ? 21.094 29.531 5.621 1 96.06 229 VAL B CA 1
ATOM 5234 C C . VAL B 1 229 ? 19.766 29.922 4.996 1 96.06 229 VAL B C 1
ATOM 5236 O O . VAL B 1 229 ? 19.625 29.922 3.77 1 96.06 229 VAL B O 1
ATOM 5239 N N . ILE B 1 230 ? 18.797 30.312 5.809 1 97.38 230 ILE B N 1
ATOM 5240 C CA . ILE B 1 230 ? 17.484 30.719 5.324 1 97.38 230 ILE B CA 1
ATOM 5241 C C . ILE B 1 230 ? 17.625 31.922 4.383 1 97.38 230 ILE B C 1
ATOM 5243 O O . ILE B 1 230 ? 17.047 31.938 3.295 1 97.38 230 ILE B O 1
ATOM 5247 N N . GLU B 1 231 ? 18.422 32.875 4.785 1 97.12 231 GLU B N 1
ATOM 5248 C CA . GLU B 1 231 ? 18.641 34.062 3.969 1 97.12 231 GLU B CA 1
ATOM 5249 C C . GLU B 1 231 ? 19.25 33.719 2.621 1 97.12 231 GLU B C 1
ATOM 5251 O O . GLU B 1 231 ? 18.828 34.219 1.582 1 97.12 231 GLU B O 1
ATOM 5256 N N . ALA B 1 232 ? 20.25 32.812 2.66 1 96.56 232 ALA B N 1
ATOM 5257 C CA . ALA B 1 232 ? 20.922 32.406 1.438 1 96.56 232 ALA B CA 1
ATOM 5258 C C . ALA B 1 232 ? 19.984 31.625 0.523 1 96.56 232 ALA B C 1
ATOM 5260 O O . ALA B 1 232 ? 19.969 31.844 -0.691 1 96.56 232 ALA B O 1
ATOM 5261 N N . VAL B 1 233 ? 19.203 30.766 1.068 1 97.25 233 VAL B N 1
ATOM 5262 C CA . VAL B 1 233 ? 18.297 29.922 0.303 1 97.25 233 VAL B CA 1
ATOM 5263 C C . VAL B 1 233 ? 17.203 30.766 -0.332 1 97.25 233 VAL B C 1
ATOM 5265 O O . VAL B 1 233 ? 16.828 30.547 -1.486 1 97.25 233 VAL B O 1
ATOM 5268 N N . ASN B 1 234 ? 16.688 31.734 0.385 1 95.75 234 ASN B N 1
ATOM 5269 C CA . ASN B 1 234 ? 15.625 32.594 -0.107 1 95.75 234 ASN B CA 1
ATOM 5270 C C . ASN B 1 234 ? 16.062 33.375 -1.342 1 95.75 234 ASN B C 1
ATOM 5272 O O . ASN B 1 234 ? 15.234 33.812 -2.143 1 95.75 234 ASN B O 1
ATOM 5276 N N . LYS B 1 235 ? 17.328 33.5 -1.521 1 94.75 235 LYS B N 1
ATOM 5277 C CA . LYS B 1 235 ? 17.859 34.281 -2.643 1 94.75 235 LYS B CA 1
ATOM 5278 C C . LYS B 1 235 ? 18.047 33.406 -3.879 1 94.75 235 LYS B C 1
ATOM 5280 O O . LYS B 1 235 ? 18.281 33.906 -4.977 1 94.75 235 LYS B O 1
ATOM 5285 N N . MET B 1 236 ? 17.859 32.094 -3.664 1 95.56 236 MET B N 1
ATOM 5286 C CA . MET B 1 236 ? 18.016 31.172 -4.773 1 95.56 236 MET B CA 1
ATOM 5287 C C . MET B 1 236 ? 16.828 31.266 -5.727 1 95.56 236 MET B C 1
ATOM 5289 O O . MET B 1 236 ? 15.68 31.203 -5.297 1 95.56 236 MET B O 1
ATOM 5293 N N . PRO B 1 237 ? 17.109 31.359 -6.984 1 95.25 237 PRO B N 1
ATOM 5294 C CA . PRO B 1 237 ? 16 31.359 -7.941 1 95.25 237 PRO B CA 1
ATOM 5295 C C . PRO B 1 237 ? 15.227 30.047 -7.93 1 95.25 237 PRO B C 1
ATOM 5297 O O . PRO B 1 237 ? 14.016 30.047 -8.164 1 95.25 237 PRO B O 1
ATOM 5300 N N . GLU B 1 238 ? 15.891 28.938 -7.656 1 94.75 238 GLU B N 1
ATOM 5301 C CA . GLU B 1 238 ? 15.297 27.609 -7.699 1 94.75 238 GLU B CA 1
ATOM 5302 C C . GLU B 1 238 ? 14.219 27.453 -6.625 1 94.75 238 GLU B C 1
ATOM 5304 O O . GLU B 1 238 ? 13.414 26.516 -6.676 1 94.75 238 GLU B O 1
ATOM 5309 N N . VAL B 1 239 ? 14.18 28.312 -5.695 1 94.69 239 VAL B N 1
ATOM 5310 C CA . VAL B 1 239 ? 13.273 28.156 -4.562 1 94.69 239 VAL B CA 1
ATOM 5311 C C . VAL B 1 239 ? 11.914 28.766 -4.898 1 94.69 239 VAL B C 1
ATOM 5313 O O . VAL B 1 239 ? 10.938 28.547 -4.184 1 94.69 239 VAL B O 1
ATOM 5316 N N . GLU B 1 240 ? 11.836 29.5 -6.016 1 91.75 240 GLU B N 1
ATOM 5317 C CA . GLU B 1 240 ? 10.562 30.078 -6.434 1 91.75 240 GLU B CA 1
ATOM 5318 C C . GLU B 1 240 ? 9.5 29 -6.602 1 91.75 240 GLU B C 1
ATOM 5320 O O . GLU B 1 240 ? 9.742 27.969 -7.246 1 91.75 240 GLU B O 1
ATOM 5325 N N . GLY B 1 241 ? 8.391 29.25 -5.977 1 92.19 241 GLY B N 1
ATOM 5326 C CA . GLY B 1 241 ? 7.289 28.297 -6.074 1 92.19 241 GLY B CA 1
ATOM 5327 C C . GLY B 1 241 ? 7.402 27.141 -5.098 1 92.19 241 GLY B C 1
ATOM 5328 O O . GLY B 1 241 ? 6.535 26.266 -5.062 1 92.19 241 GLY B O 1
ATOM 5329 N N . LYS B 1 242 ? 8.5 27.125 -4.383 1 96.25 242 LYS B N 1
ATOM 5330 C CA . LYS B 1 242 ? 8.688 26.094 -3.365 1 96.25 242 LYS B CA 1
ATOM 5331 C C . LYS B 1 242 ? 8.367 26.625 -1.973 1 96.25 242 LYS B C 1
ATOM 5333 O O . LYS B 1 242 ? 8.18 27.828 -1.792 1 96.25 242 LYS B O 1
ATOM 5338 N N . LEU B 1 243 ? 8.195 25.688 -1.046 1 97.44 243 LEU B N 1
ATOM 5339 C CA . LEU B 1 243 ? 7.879 26.078 0.322 1 97.44 243 LEU B CA 1
ATOM 5340 C C . LEU B 1 243 ? 9.055 25.812 1.252 1 97.44 243 LEU B C 1
ATOM 5342 O O . LEU B 1 243 ? 9.797 24.859 1.059 1 97.44 243 LEU B O 1
ATOM 5346 N N . LEU B 1 244 ? 9.25 26.672 2.186 1 98.12 244 LEU B N 1
ATOM 5347 C CA . LEU B 1 244 ? 10.273 26.547 3.215 1 98.12 244 LEU B CA 1
ATOM 5348 C C . LEU B 1 244 ? 9.641 26.312 4.582 1 98.12 244 LEU B C 1
ATOM 5350 O O . LEU B 1 244 ? 8.688 27 4.953 1 98.12 244 LEU B O 1
ATOM 5354 N N . SER B 1 245 ? 10.117 25.281 5.277 1 98.69 245 SER B N 1
ATOM 5355 C CA . SER B 1 245 ? 9.648 24.906 6.609 1 98.69 245 SER B CA 1
ATOM 5356 C C . SER B 1 245 ? 10.781 24.953 7.625 1 98.69 245 SER B C 1
ATOM 5358 O O . SER B 1 245 ? 11.938 24.688 7.285 1 98.69 245 SER B O 1
ATOM 5360 N N . VAL B 1 246 ? 10.461 25.359 8.859 1 98.56 246 VAL B N 1
ATOM 5361 C CA . VAL B 1 246 ? 11.445 25.328 9.938 1 98.56 246 VAL B CA 1
ATOM 5362 C C . VAL B 1 246 ? 11.008 24.328 11.008 1 98.56 246 VAL B C 1
ATOM 5364 O O . VAL B 1 246 ? 9.883 24.391 11.508 1 98.56 246 VAL B O 1
ATOM 5367 N N . ASP B 1 247 ? 11.875 23.406 11.273 1 97.88 247 ASP B N 1
ATOM 5368 C CA . ASP B 1 247 ? 11.68 22.422 12.344 1 97.88 247 ASP B CA 1
ATOM 5369 C C . ASP B 1 247 ? 12.188 22.969 13.672 1 97.88 247 ASP B C 1
ATOM 5371 O O . ASP B 1 247 ? 13.398 22.984 13.922 1 97.88 247 ASP B O 1
ATOM 5375 N N . THR B 1 248 ? 11.273 23.391 14.562 1 97.88 248 THR B N 1
ATOM 5376 C CA . THR B 1 248 ? 11.664 23.953 15.844 1 97.88 248 THR B CA 1
ATOM 5377 C C . THR B 1 248 ? 10.516 23.875 16.844 1 97.88 248 THR B C 1
ATOM 5379 O O . THR B 1 248 ? 9.344 23.844 16.453 1 97.88 248 THR B O 1
ATOM 5382 N N . PHE B 1 249 ? 10.859 23.828 18.125 1 97.06 249 PHE B N 1
ATOM 5383 C CA . PHE B 1 249 ? 9.836 23.891 19.156 1 97.06 249 PHE B CA 1
ATOM 5384 C C . PHE B 1 249 ? 9.969 25.172 19.969 1 97.06 249 PHE B C 1
ATOM 5386 O O . PHE B 1 249 ? 9.367 25.297 21.031 1 97.06 249 PHE B O 1
ATOM 5393 N N . TYR B 1 250 ? 10.836 26.125 19.438 1 97.88 250 TYR B N 1
ATOM 5394 C CA . TYR B 1 250 ? 10.969 27.453 20.047 1 97.88 250 TYR B CA 1
ATOM 5395 C C . TYR B 1 250 ? 10.172 28.484 19.266 1 97.88 250 TYR B C 1
ATOM 5397 O O . TYR B 1 250 ? 10.43 28.719 18.078 1 97.88 250 TYR B O 1
ATOM 5405 N N . SER B 1 251 ? 9.25 29.125 19.969 1 98.62 251 SER B N 1
ATOM 5406 C CA . SER B 1 251 ? 8.406 30.125 19.328 1 98.62 251 SER B CA 1
ATOM 5407 C C . SER B 1 251 ? 9.227 31.297 18.812 1 98.62 251 SER B C 1
ATOM 5409 O O . SER B 1 251 ? 8.922 31.859 17.766 1 98.62 251 SER B O 1
ATOM 5411 N N . ASP B 1 252 ? 10.336 31.625 19.516 1 98.56 252 ASP B N 1
ATOM 5412 C CA . ASP B 1 252 ? 11.203 32.719 19.078 1 98.56 252 ASP B CA 1
ATOM 5413 C C . ASP B 1 252 ? 11.906 32.375 17.766 1 98.56 252 ASP B C 1
ATOM 5415 O O . ASP B 1 252 ? 12.055 33.219 16.891 1 98.56 252 ASP B O 1
ATOM 5419 N N . VAL B 1 253 ? 12.32 31.172 17.672 1 98.44 253 VAL B N 1
ATOM 5420 C CA . VAL B 1 253 ? 12.984 30.719 16.453 1 98.44 253 VAL B CA 1
ATOM 5421 C C . VAL B 1 253 ? 11.984 30.703 15.297 1 98.44 253 VAL B C 1
ATOM 5423 O O . VAL B 1 253 ? 12.297 31.141 14.188 1 98.44 253 VAL B O 1
ATOM 5426 N N . ALA B 1 254 ? 10.781 30.203 15.562 1 98.75 254 ALA B N 1
ATOM 5427 C CA . ALA B 1 254 ? 9.734 30.203 14.547 1 98.75 254 ALA B CA 1
ATOM 5428 C C . ALA B 1 254 ? 9.453 31.625 14.039 1 98.75 254 ALA B C 1
ATOM 5430 O O . ALA B 1 254 ? 9.398 31.844 12.828 1 98.75 254 ALA B O 1
ATOM 5431 N N . SER B 1 255 ? 9.344 32.531 14.961 1 98.75 255 SER B N 1
ATOM 5432 C CA . SER B 1 255 ? 9.047 33.906 14.633 1 98.75 255 SER B CA 1
ATOM 5433 C C . SER B 1 255 ? 10.125 34.5 13.734 1 98.75 255 SER B C 1
ATOM 5435 O O . SER B 1 255 ? 9.812 35.094 12.688 1 98.75 255 SER B O 1
ATOM 5437 N N . GLU B 1 256 ? 11.359 34.344 14.117 1 98.56 256 GLU B N 1
ATOM 5438 C CA . GLU B 1 256 ? 12.477 34.906 13.352 1 98.56 256 GLU B CA 1
ATOM 5439 C C . GLU B 1 256 ? 12.594 34.25 11.984 1 98.56 256 GLU B C 1
ATOM 5441 O O . GLU B 1 256 ? 12.875 34.906 10.992 1 98.56 256 GLU B O 1
ATOM 5446 N N . ALA B 1 257 ? 12.438 32.938 11.961 1 98.5 257 ALA B N 1
ATOM 5447 C CA . ALA B 1 257 ? 12.531 32.188 10.695 1 98.5 257 ALA B CA 1
ATOM 5448 C C . ALA B 1 257 ? 11.484 32.688 9.703 1 98.5 257 ALA B C 1
ATOM 5450 O O . ALA B 1 257 ? 11.797 32.938 8.531 1 98.5 257 ALA B O 1
ATOM 5451 N N . VAL B 1 258 ? 10.227 32.875 10.117 1 98.44 258 VAL B N 1
ATOM 5452 C CA . VAL B 1 258 ? 9.141 33.281 9.242 1 98.44 258 VAL B CA 1
ATOM 5453 C C . VAL B 1 258 ? 9.391 34.719 8.773 1 98.44 258 VAL B C 1
ATOM 5455 O O . VAL B 1 258 ? 9.164 35.031 7.602 1 98.44 258 VAL B O 1
ATOM 5458 N N . LYS B 1 259 ? 9.891 35.562 9.656 1 97.62 259 LYS B N 1
ATOM 5459 C CA . LYS B 1 259 ? 10.234 36.906 9.281 1 97.62 259 LYS B CA 1
ATOM 5460 C C . LYS B 1 259 ? 11.281 36.938 8.18 1 97.62 259 LYS B C 1
ATOM 5462 O O . LYS B 1 259 ? 11.344 37.875 7.387 1 97.62 259 LYS B O 1
ATOM 5467 N N . ASN B 1 260 ? 12.078 35.875 8.164 1 97.38 260 ASN B N 1
ATOM 5468 C CA . ASN B 1 260 ? 13.141 35.781 7.168 1 97.38 260 ASN B CA 1
ATOM 5469 C C . ASN B 1 260 ? 12.711 34.969 5.961 1 97.38 260 ASN B C 1
ATOM 5471 O O . ASN B 1 260 ? 13.562 34.469 5.203 1 97.38 260 ASN B O 1
ATOM 5475 N N . GLY B 1 261 ? 11.445 34.625 5.828 1 96.31 261 GLY B N 1
ATOM 5476 C CA . GLY B 1 261 ? 10.961 34.094 4.562 1 96.31 261 GLY B CA 1
ATOM 5477 C C . GLY B 1 261 ? 10.523 32.656 4.645 1 96.31 261 GLY B C 1
ATOM 5478 O O . GLY B 1 261 ? 10.172 32.031 3.629 1 96.31 261 GLY B O 1
ATOM 5479 N N . VAL B 1 262 ? 10.523 32.062 5.777 1 97.88 262 VAL B N 1
ATOM 5480 C CA . VAL B 1 262 ? 10.031 30.688 5.945 1 97.88 262 VAL B CA 1
ATOM 5481 C C . VAL B 1 262 ? 8.5 30.672 5.887 1 97.88 262 VAL B C 1
ATOM 5483 O O . VAL B 1 262 ? 7.852 31.609 6.352 1 97.88 262 VAL B O 1
ATOM 5486 N N . HIS B 1 263 ? 7.922 29.562 5.371 1 97.94 263 HIS B N 1
ATOM 5487 C CA . HIS B 1 263 ? 6.496 29.547 5.059 1 97.94 263 HIS B CA 1
ATOM 5488 C C . HIS B 1 263 ? 5.719 28.734 6.086 1 97.94 263 HIS B C 1
ATOM 5490 O O . HIS B 1 263 ? 4.527 28.969 6.293 1 97.94 263 HIS B O 1
ATOM 5496 N N . LEU B 1 264 ? 6.359 27.688 6.703 1 98.19 264 LEU B N 1
ATOM 5497 C CA . LEU B 1 264 ? 5.715 26.734 7.609 1 98.19 264 LEU B CA 1
ATOM 5498 C C . LEU B 1 264 ? 6.527 26.578 8.891 1 98.19 264 LEU B C 1
ATOM 5500 O O . LEU B 1 264 ? 7.758 26.656 8.867 1 98.19 264 LEU B O 1
ATOM 5504 N N . VAL B 1 265 ? 5.828 26.359 9.977 1 98.81 265 VAL B N 1
ATOM 5505 C CA . VAL B 1 265 ? 6.461 25.984 11.234 1 98.81 265 VAL B CA 1
ATOM 5506 C C . VAL B 1 265 ? 6.148 24.531 11.555 1 98.81 265 VAL B C 1
ATOM 5508 O O . VAL B 1 265 ? 4.98 24.141 11.602 1 98.81 265 VAL B O 1
ATOM 5511 N N . ASN B 1 266 ? 7.148 23.734 11.648 1 98.75 266 ASN B N 1
ATOM 5512 C CA . ASN B 1 266 ? 7.062 22.312 11.977 1 98.75 266 ASN B CA 1
ATOM 5513 C C . ASN B 1 266 ? 7.512 22.047 13.406 1 98.75 266 ASN B C 1
ATOM 5515 O O . ASN B 1 266 ? 8.703 22.125 13.719 1 98.75 266 ASN B O 1
ATOM 5519 N N . ASP B 1 267 ? 6.555 21.719 14.297 1 98.5 267 ASP B N 1
ATOM 5520 C CA . ASP B 1 267 ? 6.844 21.562 15.719 1 98.5 267 ASP B CA 1
ATOM 5521 C C . ASP B 1 267 ? 6.578 20.125 16.188 1 98.5 267 ASP B C 1
ATOM 5523 O O . ASP B 1 267 ? 5.422 19.703 16.281 1 98.5 267 ASP B O 1
ATOM 5527 N N . VAL B 1 268 ? 7.609 19.422 16.578 1 97.19 268 VAL B N 1
ATOM 5528 C CA . VAL B 1 268 ? 7.523 18.016 16.953 1 97.19 268 VAL B CA 1
ATOM 5529 C C . VAL B 1 268 ? 6.715 17.875 18.25 1 97.19 268 VAL B C 1
ATOM 5531 O O . VAL B 1 268 ? 6.258 16.781 18.578 1 97.19 268 VAL B O 1
ATOM 5534 N N . SER B 1 269 ? 6.461 19.031 18.984 1 96.94 269 SER B N 1
ATOM 5535 C CA . SER B 1 269 ? 5.758 18.953 20.266 1 96.94 269 SER B CA 1
ATOM 5536 C C . SER B 1 269 ? 4.309 19.406 20.125 1 96.94 269 SER B C 1
ATOM 5538 O O . SER B 1 269 ? 3.529 19.312 21.078 1 96.94 269 SER B O 1
ATOM 5540 N N . GLY B 1 270 ? 3.957 19.969 18.953 1 97.38 270 GLY B N 1
ATOM 5541 C CA . GLY B 1 270 ? 2.615 20.5 18.75 1 97.38 270 GLY B CA 1
ATOM 5542 C C . GLY B 1 270 ? 2.283 21.641 19.703 1 97.38 270 GLY B C 1
ATOM 5543 O O . GLY B 1 270 ? 1.129 21.797 20.094 1 97.38 270 GLY B O 1
ATOM 5544 N N . GLY B 1 271 ? 3.275 22.328 20.109 1 97.56 271 GLY B N 1
ATOM 5545 C CA . GLY B 1 271 ? 3.072 23.469 20.984 1 97.56 271 GLY B CA 1
ATOM 5546 C C . GLY B 1 271 ? 3.283 23.156 22.453 1 97.56 271 GLY B C 1
ATOM 5547 O O . GLY B 1 271 ? 3.168 24.031 23.297 1 97.56 271 GLY B O 1
ATOM 5548 N N . ARG B 1 272 ? 3.643 21.984 22.781 1 96.25 272 ARG B N 1
ATOM 5549 C CA . ARG B 1 272 ? 3.717 21.562 24.172 1 96.25 272 ARG B CA 1
ATOM 5550 C C . ARG B 1 272 ? 4.98 22.094 24.844 1 96.25 272 ARG B C 1
ATOM 5552 O O . ARG B 1 272 ? 4.969 22.422 26.031 1 96.25 272 ARG B O 1
ATOM 5559 N N . LEU B 1 273 ? 6.098 22.203 24.156 1 96.12 273 LEU B N 1
ATOM 5560 C CA . LEU B 1 273 ? 7.391 22.5 24.75 1 96.12 273 LEU B CA 1
ATOM 5561 C C . LEU B 1 273 ? 7.598 24.016 24.891 1 96.12 273 LEU B C 1
ATOM 5563 O O . LEU B 1 273 ? 8.484 24.453 25.625 1 96.12 273 LEU B O 1
ATOM 5567 N N . ASP B 1 274 ? 6.891 24.781 24.172 1 97.5 274 ASP B N 1
ATOM 5568 C CA . ASP B 1 274 ? 6.883 26.25 24.25 1 97.5 274 ASP B CA 1
ATOM 5569 C C . ASP B 1 274 ? 5.457 26.781 24.297 1 97.5 274 ASP B C 1
ATOM 5571 O O . ASP B 1 274 ? 4.773 26.828 23.266 1 97.5 274 ASP B O 1
ATOM 5575 N N . SER B 1 275 ? 4.996 27.281 25.375 1 97 275 SER B N 1
ATOM 5576 C CA . SER B 1 275 ? 3.607 27.656 25.625 1 97 275 SER B CA 1
ATOM 5577 C C . SER B 1 275 ? 3.195 28.828 24.75 1 97 275 SER B C 1
ATOM 5579 O O . SER B 1 275 ? 2.004 29.094 24.562 1 97 275 SER B O 1
ATOM 5581 N N . ASN B 1 276 ? 4.148 29.484 24.188 1 98.12 276 ASN B N 1
ATOM 5582 C CA . ASN B 1 276 ? 3.848 30.656 23.344 1 98.12 276 ASN B CA 1
ATOM 5583 C C . ASN B 1 276 ? 3.705 30.25 21.875 1 98.12 276 ASN B C 1
ATOM 5585 O O . ASN B 1 276 ? 3.299 31.078 21.047 1 98.12 276 ASN B O 1
ATOM 5589 N N . MET B 1 277 ? 4.027 29.094 21.547 1 98.69 277 MET B N 1
ATOM 5590 C CA . MET B 1 277 ? 4.141 28.656 20.156 1 98.69 277 MET B CA 1
ATOM 5591 C C . MET B 1 277 ? 2.844 28.922 19.406 1 98.69 277 MET B C 1
ATOM 5593 O O . MET B 1 277 ? 2.854 29.578 18.344 1 98.69 277 MET B O 1
ATOM 5597 N N . HIS B 1 278 ? 1.698 28.516 19.953 1 98.62 278 HIS B N 1
ATOM 5598 C CA . HIS B 1 278 ? 0.431 28.656 19.25 1 98.62 278 HIS B CA 1
ATOM 5599 C C . HIS B 1 278 ? 0.095 30.125 19 1 98.62 278 HIS B C 1
ATOM 5601 O O . HIS B 1 278 ? -0.288 30.5 17.891 1 98.62 278 HIS B O 1
ATOM 5607 N N . SER B 1 279 ? 0.279 30.906 20.016 1 98.12 279 SER B N 1
ATOM 5608 C CA . SER B 1 279 ? -0.036 32.344 19.906 1 98.12 279 SER B CA 1
ATOM 5609 C C . SER B 1 279 ? 0.87 33.031 18.891 1 98.12 279 SER B C 1
ATOM 5611 O O . SER B 1 279 ? 0.409 33.844 18.094 1 98.12 279 SER B O 1
ATOM 5613 N N . VAL B 1 280 ? 2.125 32.625 18.906 1 98.62 280 VAL B N 1
ATOM 5614 C CA . VAL B 1 280 ? 3.094 33.219 18 1 98.62 280 VAL B CA 1
ATOM 5615 C C . VAL B 1 280 ? 2.758 32.844 16.562 1 98.62 280 VAL B C 1
ATOM 5617 O O . VAL B 1 280 ? 2.717 33.688 15.664 1 98.62 280 VAL B O 1
ATOM 5620 N N . VAL B 1 281 ? 2.498 31.594 16.344 1 98.69 281 VAL B N 1
ATOM 5621 C CA . VAL B 1 281 ? 2.191 31.109 15 1 98.69 281 VAL B CA 1
ATOM 5622 C C . VAL B 1 281 ? 0.894 31.734 14.5 1 98.69 281 VAL B C 1
ATOM 5624 O O . VAL B 1 281 ? 0.783 32.094 13.328 1 98.69 281 VAL B O 1
ATOM 5627 N N . ALA B 1 282 ? -0.096 31.844 15.383 1 97.62 282 ALA B N 1
ATOM 5628 C CA . ALA B 1 282 ? -1.349 32.5 15.023 1 97.62 282 ALA B CA 1
ATOM 5629 C C . ALA B 1 282 ? -1.096 33.906 14.508 1 97.62 282 ALA B C 1
ATOM 5631 O O . ALA B 1 282 ? -1.661 34.312 13.492 1 97.62 282 ALA B O 1
ATOM 5632 N N . ALA B 1 283 ? -0.22 34.562 15.195 1 97.25 283 ALA B N 1
ATOM 5633 C CA . ALA B 1 283 ? 0.09 35.969 14.836 1 97.25 283 ALA B CA 1
ATOM 5634 C C . ALA B 1 283 ? 0.843 36.031 13.516 1 97.25 283 ALA B C 1
ATOM 5636 O O . ALA B 1 283 ? 0.673 36.969 12.742 1 97.25 283 ALA B O 1
ATOM 5637 N N . LEU B 1 284 ? 1.654 35.031 13.258 1 97.56 284 LEU B N 1
ATOM 5638 C CA . LEU B 1 284 ? 2.463 34.969 12.039 1 97.56 284 LEU B CA 1
ATOM 5639 C C . LEU B 1 284 ? 1.604 34.625 10.836 1 97.56 284 LEU B C 1
ATOM 5641 O O . LEU B 1 284 ? 2.008 34.844 9.688 1 97.56 284 LEU B O 1
ATOM 5645 N N . ARG B 1 285 ? 0.475 34.031 11.023 1 96.62 285 ARG B N 1
ATOM 5646 C CA . ARG B 1 285 ? -0.485 33.656 9.992 1 96.62 285 ARG B CA 1
ATOM 5647 C C . ARG B 1 285 ? 0.149 32.719 8.977 1 96.62 285 ARG B C 1
ATOM 5649 O O . ARG B 1 285 ? 0.002 32.906 7.766 1 96.62 285 ARG B O 1
ATOM 5656 N N . VAL B 1 286 ? 0.935 31.688 9.469 1 98 286 VAL B N 1
ATOM 5657 C CA . VAL B 1 286 ? 1.528 30.656 8.625 1 98 286 VAL B CA 1
ATOM 5658 C C . VAL B 1 286 ? 0.991 29.297 9.023 1 98 286 VAL B C 1
ATOM 5660 O O . VAL B 1 286 ? 0.476 29.125 10.133 1 98 286 VAL B O 1
ATOM 5663 N N . PRO B 1 287 ? 1.064 28.312 8.094 1 98.62 287 PRO B N 1
ATOM 5664 C CA . PRO B 1 287 ? 0.656 26.953 8.453 1 98.62 287 PRO B CA 1
ATOM 5665 C C . PRO B 1 287 ? 1.505 26.359 9.578 1 98.62 287 PRO B C 1
ATOM 5667 O O . PRO B 1 287 ? 2.686 26.703 9.711 1 98.62 287 PRO B O 1
ATOM 5670 N N . PHE B 1 288 ? 0.846 25.609 10.367 1 98.81 288 PHE B N 1
ATOM 5671 C CA . PHE B 1 288 ? 1.466 24.984 11.531 1 98.81 288 PHE B CA 1
ATOM 5672 C C . PHE B 1 288 ? 1.351 23.453 11.453 1 98.81 288 PHE B C 1
ATOM 5674 O O . PHE B 1 288 ? 0.251 22.922 11.312 1 98.81 288 PHE B O 1
ATOM 5681 N N . ILE B 1 289 ? 2.506 22.766 11.461 1 98.88 289 ILE B N 1
ATOM 5682 C CA . ILE B 1 289 ? 2.541 21.312 11.539 1 98.88 289 ILE B CA 1
ATOM 5683 C C . ILE B 1 289 ? 2.645 20.859 13 1 98.88 289 ILE B C 1
ATOM 5685 O O . ILE B 1 289 ? 3.652 21.125 13.656 1 98.88 289 ILE B O 1
ATOM 5689 N N . ALA B 1 290 ? 1.647 20.234 13.484 1 98.81 290 ALA B N 1
ATOM 5690 C CA . ALA B 1 290 ? 1.623 19.719 14.852 1 98.81 290 ALA B CA 1
ATOM 5691 C C . ALA B 1 290 ? 1.846 18.203 14.867 1 98.81 290 ALA B C 1
ATOM 5693 O O . ALA B 1 290 ? 1.09 17.453 14.25 1 98.81 290 ALA B O 1
ATOM 5694 N N . MET B 1 291 ? 2.852 17.812 15.57 1 98.62 291 MET B N 1
ATOM 5695 C CA . MET B 1 291 ? 3.16 16.391 15.648 1 98.62 291 MET B CA 1
ATOM 5696 C C . MET B 1 291 ? 2.752 15.828 17 1 98.62 291 MET B C 1
ATOM 5698 O O . MET B 1 291 ? 2.74 16.547 18 1 98.62 291 MET B O 1
ATOM 5702 N N . HIS B 1 292 ? 2.387 14.594 17.031 1 98.69 292 HIS B N 1
ATOM 5703 C CA . HIS B 1 292 ? 2.137 13.891 18.281 1 98.69 292 HIS B CA 1
ATOM 5704 C C . HIS B 1 292 ? 3.439 13.414 18.922 1 98.69 292 HIS B C 1
ATOM 5706 O O . HIS B 1 292 ? 4.238 12.734 18.266 1 98.69 292 HIS B O 1
ATOM 5712 N N . MET B 1 293 ? 3.643 13.75 20.109 1 97.81 293 MET B N 1
ATOM 5713 C CA . MET B 1 293 ? 4.738 13.25 20.922 1 97.81 293 MET B CA 1
ATOM 5714 C C . MET B 1 293 ? 4.395 13.336 22.406 1 97.81 293 MET B C 1
ATOM 5716 O O . MET B 1 293 ? 3.811 14.32 22.859 1 97.81 293 MET B O 1
ATOM 5720 N N . ARG B 1 294 ? 4.625 12.312 23.125 1 97.44 294 ARG B N 1
ATOM 5721 C CA . ARG B 1 294 ? 4.566 12.336 24.578 1 97.44 294 ARG B CA 1
ATOM 5722 C C . ARG B 1 294 ? 5.934 12.656 25.172 1 97.44 294 ARG B C 1
ATOM 5724 O O . ARG B 1 294 ? 6.961 12.195 24.672 1 97.44 294 ARG B O 1
ATOM 5731 N N . GLY B 1 295 ? 5.906 13.453 26.234 1 94.44 295 GLY B N 1
ATOM 5732 C CA . GLY B 1 295 ? 7.184 13.852 26.797 1 94.44 295 GLY B CA 1
ATOM 5733 C C . GLY B 1 295 ? 7.969 14.797 25.906 1 94.44 295 GLY B C 1
ATOM 5734 O O . GLY B 1 295 ? 7.395 15.695 25.297 1 94.44 295 GLY B O 1
ATOM 5735 N N . ASP B 1 296 ? 9.281 14.656 25.969 1 92.31 296 ASP B N 1
ATOM 5736 C CA . ASP B 1 296 ? 10.203 15.406 25.125 1 92.31 296 ASP B CA 1
ATOM 5737 C C . ASP B 1 296 ? 11.266 14.492 24.516 1 92.31 296 ASP B C 1
ATOM 5739 O O . ASP B 1 296 ? 11.258 13.281 24.766 1 92.31 296 ASP B O 1
ATOM 5743 N N . PRO B 1 297 ? 12.086 14.984 23.641 1 89.69 297 PRO B N 1
ATOM 5744 C CA . PRO B 1 297 ? 13.047 14.133 22.938 1 89.69 297 PRO B CA 1
ATOM 5745 C C . PRO B 1 297 ? 13.906 13.305 23.891 1 89.69 297 PRO B C 1
ATOM 5747 O O . PRO B 1 297 ? 14.312 12.188 23.547 1 89.69 297 PRO B O 1
ATOM 5750 N N . SER B 1 298 ? 14.125 13.734 25.062 1 90.81 298 SER B N 1
ATOM 5751 C CA . SER B 1 298 ? 14.953 13.008 26.016 1 90.81 298 SER B CA 1
ATOM 5752 C C . SER B 1 298 ? 14.148 11.953 26.75 1 90.81 298 SER B C 1
ATOM 5754 O O . SER B 1 298 ? 14.703 10.969 27.25 1 90.81 298 SER B O 1
ATOM 5756 N N . SER B 1 299 ? 12.828 12.148 26.812 1 93.62 299 SER B N 1
ATOM 5757 C CA . SER B 1 299 ? 12.031 11.266 27.656 1 93.62 299 SER B CA 1
ATOM 5758 C C . SER B 1 299 ? 11.016 10.477 26.828 1 93.62 299 SER B C 1
ATOM 5760 O O . SER B 1 299 ? 10.367 9.562 27.344 1 93.62 299 SER B O 1
ATOM 5762 N N . MET B 1 300 ? 10.875 10.781 25.562 1 93.69 300 MET B N 1
ATOM 5763 C CA . MET B 1 300 ? 9.797 10.242 24.75 1 93.69 300 MET B CA 1
ATOM 5764 C C . MET B 1 300 ? 9.914 8.727 24.625 1 93.69 300 MET B C 1
ATOM 5766 O O . MET B 1 300 ? 8.922 8.039 24.359 1 93.69 300 MET B O 1
ATOM 5770 N N . GLN B 1 301 ? 11.102 8.117 24.891 1 94.38 301 GLN B N 1
ATOM 5771 C CA . GLN B 1 301 ? 11.281 6.68 24.734 1 94.38 301 GLN B CA 1
ATOM 5772 C C . GLN B 1 301 ? 11.227 5.969 26.078 1 94.38 301 GLN B C 1
ATOM 5774 O O . GLN B 1 301 ? 11.422 4.754 26.156 1 94.38 301 GLN B O 1
ATOM 5779 N N . ASN B 1 302 ? 10.906 6.773 27.125 1 95.69 302 ASN B N 1
ATOM 5780 C CA . ASN B 1 302 ? 10.664 6.137 28.422 1 95.69 302 ASN B CA 1
ATOM 5781 C C . ASN B 1 302 ? 9.453 5.219 28.375 1 95.69 302 ASN B C 1
ATOM 5783 O O . ASN B 1 302 ? 8.492 5.484 27.641 1 95.69 302 ASN B O 1
ATOM 5787 N N . PRO B 1 303 ? 9.453 4.172 29.188 1 96.19 303 PRO B N 1
ATOM 5788 C CA . PRO B 1 303 ? 8.375 3.18 29.156 1 96.19 303 PRO B CA 1
ATOM 5789 C C . PRO B 1 303 ? 6.996 3.803 29.344 1 96.19 303 PRO B C 1
ATOM 5791 O O . PRO B 1 303 ? 6.027 3.373 28.719 1 96.19 303 PRO B O 1
ATOM 5794 N N . GLU B 1 304 ? 6.902 4.793 30.141 1 96.31 304 GLU B N 1
ATOM 5795 C CA . GLU B 1 304 ? 5.617 5.422 30.438 1 96.31 304 GLU B CA 1
ATOM 5796 C C . GLU B 1 304 ? 5.055 6.113 29.188 1 96.31 304 GLU B C 1
ATOM 5798 O O . GLU B 1 304 ? 3.836 6.215 29.031 1 96.31 304 GLU B O 1
ATOM 5803 N N . ASN B 1 305 ? 5.902 6.551 28.312 1 97.5 305 ASN B N 1
ATOM 5804 C CA . ASN B 1 305 ? 5.496 7.277 27.125 1 97.5 305 ASN B CA 1
ATOM 5805 C C . ASN B 1 305 ? 5.273 6.332 25.938 1 97.5 305 ASN B C 1
ATOM 5807 O O . ASN B 1 305 ? 4.887 6.766 24.859 1 97.5 305 ASN B O 1
ATOM 5811 N N . LEU B 1 306 ? 5.48 5.031 26.156 1 97.75 306 LEU B N 1
ATOM 5812 C CA . LEU B 1 306 ? 5.328 4.039 25.094 1 97.75 306 LEU B CA 1
ATOM 5813 C C . LEU B 1 306 ? 4.117 3.146 25.359 1 97.75 306 LEU B C 1
ATOM 5815 O O . LEU B 1 306 ? 3.939 2.125 24.688 1 97.75 306 LEU B O 1
ATOM 5819 N N . GLN B 1 307 ? 3.309 3.531 26.312 1 97.94 307 GLN B N 1
ATOM 5820 C CA . GLN B 1 307 ? 2.146 2.719 26.656 1 97.94 307 GLN B CA 1
ATOM 5821 C C . GLN B 1 307 ? 0.899 3.209 25.922 1 97.94 307 GLN B C 1
ATOM 5823 O O . GLN B 1 307 ? 0.436 4.328 26.156 1 97.94 307 GLN B O 1
ATOM 5828 N N . TYR B 1 308 ? 0.45 2.404 25.031 1 97.81 308 TYR B N 1
ATOM 5829 C CA . TYR B 1 308 ? -0.781 2.674 24.297 1 97.81 308 TYR B CA 1
ATOM 5830 C C . TYR B 1 308 ? -1.742 1.495 24.391 1 97.81 308 TYR B C 1
ATOM 5832 O O . TYR B 1 308 ? -1.318 0.337 24.375 1 97.81 308 TYR B O 1
ATOM 5840 N N . ASN B 1 309 ? -3.033 1.671 24.531 1 96.75 309 ASN B N 1
ATOM 5841 C CA . ASN B 1 309 ? -4.035 0.625 24.359 1 96.75 309 ASN B CA 1
ATOM 5842 C C . ASN B 1 309 ? -4.301 0.344 22.875 1 96.75 309 ASN B C 1
ATOM 5844 O O . ASN B 1 309 ? -4.258 -0.809 22.453 1 96.75 309 ASN B O 1
ATOM 5848 N N . ASP B 1 310 ? -4.59 1.329 22.141 1 97.38 310 ASP B N 1
ATOM 5849 C CA . ASP B 1 310 ? -4.66 1.42 20.688 1 97.38 310 ASP B CA 1
ATOM 5850 C C . ASP B 1 310 ? -3.914 2.648 20.188 1 97.38 310 ASP B C 1
ATOM 5852 O O . ASP B 1 310 ? -4.398 3.775 20.312 1 97.38 310 ASP B O 1
ATOM 5856 N N . VAL B 1 311 ? -2.795 2.412 19.625 1 98.38 311 VAL B N 1
ATOM 5857 C CA . VAL B 1 311 ? -1.875 3.508 19.328 1 98.38 311 VAL B CA 1
ATOM 5858 C C . VAL B 1 311 ? -2.527 4.496 18.375 1 98.38 311 VAL B C 1
ATOM 5860 O O . VAL B 1 311 ? -2.373 5.711 18.516 1 98.38 311 VAL B O 1
ATOM 5863 N N . CYS B 1 312 ? -3.268 4.047 17.391 1 98.56 312 CYS B N 1
ATOM 5864 C CA . CYS B 1 312 ? -3.889 4.945 16.422 1 98.56 312 CYS B CA 1
ATOM 5865 C C . CYS B 1 312 ? -4.973 5.789 17.078 1 98.56 312 CYS B C 1
ATOM 5867 O O . CYS B 1 312 ? -5.027 7.004 16.875 1 98.56 312 CYS B O 1
ATOM 5869 N N . LYS B 1 313 ? -5.797 5.211 17.922 1 98.56 313 LYS B N 1
ATOM 5870 C CA . LYS B 1 313 ? -6.871 5.938 18.594 1 98.56 313 LYS B CA 1
ATOM 5871 C C . LYS B 1 313 ? -6.309 6.914 19.625 1 98.56 313 LYS B C 1
ATOM 5873 O O . LYS B 1 313 ? -6.766 8.055 19.719 1 98.56 313 LYS B O 1
ATOM 5878 N N . ASP B 1 314 ? -5.316 6.434 20.344 1 98.75 314 ASP B N 1
ATOM 5879 C CA . ASP B 1 314 ? -4.715 7.277 21.375 1 98.75 314 ASP B CA 1
ATOM 5880 C C . ASP B 1 314 ? -3.988 8.469 20.75 1 98.75 314 ASP B C 1
ATOM 5882 O O . ASP B 1 314 ? -4.094 9.594 21.25 1 98.75 314 ASP B O 1
ATOM 5886 N N . VAL B 1 315 ? -3.291 8.203 19.688 1 98.81 315 VAL B N 1
ATOM 5887 C CA . VAL B 1 315 ? -2.605 9.273 18.969 1 98.81 315 VAL B CA 1
ATOM 5888 C C . VAL B 1 315 ? -3.625 10.281 18.438 1 98.81 315 VAL B C 1
ATOM 5890 O O . VAL B 1 315 ? -3.441 11.492 18.578 1 98.81 315 VAL B O 1
ATOM 5893 N N . ALA B 1 316 ? -4.723 9.789 17.859 1 98.81 316 ALA B N 1
ATOM 5894 C CA . ALA B 1 316 ? -5.766 10.664 17.328 1 98.81 316 ALA B CA 1
ATOM 5895 C C . ALA B 1 316 ? -6.332 11.562 18.422 1 98.81 316 ALA B C 1
ATOM 5897 O O . ALA B 1 316 ? -6.477 12.773 18.219 1 98.81 316 ALA B O 1
ATOM 5898 N N . PHE B 1 317 ? -6.523 11.016 19.578 1 98.44 317 PHE B N 1
ATOM 5899 C CA . PHE B 1 317 ? -7.121 11.742 20.688 1 98.44 317 PHE B CA 1
ATOM 5900 C C . PHE B 1 317 ? -6.18 12.82 21.203 1 98.44 317 PHE B C 1
ATOM 5902 O O . PHE B 1 317 ? -6.574 13.984 21.344 1 98.44 317 PHE B O 1
ATOM 5909 N N . GLU B 1 318 ? -5 12.406 21.406 1 98.56 318 GLU B N 1
ATOM 5910 C CA . GLU B 1 318 ? -4.023 13.328 21.984 1 98.56 318 GLU B CA 1
ATOM 5911 C C . GLU B 1 318 ? -3.639 14.414 20.984 1 98.56 318 GLU B C 1
ATOM 5913 O O . GLU B 1 318 ? -3.465 15.578 21.359 1 98.56 318 GLU B O 1
ATOM 5918 N N . LEU B 1 319 ? -3.479 14.031 19.75 1 98.62 319 LEU B N 1
ATOM 5919 C CA . LEU B 1 319 ? -3.176 15.008 18.719 1 98.62 319 LEU B CA 1
ATOM 5920 C C . LEU B 1 319 ? -4.312 16.016 18.562 1 98.62 319 LEU B C 1
ATOM 5922 O O . LEU B 1 319 ? -4.074 17.219 18.438 1 98.62 319 LEU B O 1
ATOM 5926 N N . TYR B 1 320 ? -5.559 15.531 18.594 1 98.12 320 TYR B N 1
ATOM 5927 C CA . TYR B 1 320 ? -6.723 16.406 18.484 1 98.12 320 TYR B CA 1
ATOM 5928 C C . TYR B 1 320 ? -6.715 17.453 19.609 1 98.12 320 TYR B C 1
ATOM 5930 O O . TYR B 1 320 ? -7.043 18.609 19.375 1 98.12 320 TYR B O 1
ATOM 5938 N N . GLU B 1 321 ? -6.324 17.016 20.766 1 97.56 321 GLU B N 1
ATOM 5939 C CA . GLU B 1 321 ? -6.273 17.953 21.891 1 97.56 321 GLU B CA 1
ATOM 5940 C C . GLU B 1 321 ? -5.328 19.125 21.594 1 97.56 321 GLU B C 1
ATOM 5942 O O . GLU B 1 321 ? -5.648 20.281 21.875 1 97.56 321 GLU B O 1
ATOM 5947 N N . ARG B 1 322 ? -4.242 18.797 21 1 97.44 322 ARG B N 1
ATOM 5948 C CA . ARG B 1 322 ? -3.273 19.828 20.656 1 97.44 322 ARG B CA 1
ATOM 5949 C C . ARG B 1 322 ? -3.822 20.734 19.562 1 97.44 322 ARG B C 1
ATOM 5951 O O . ARG B 1 322 ? -3.619 21.953 19.609 1 97.44 322 ARG B O 1
ATOM 5958 N N . LEU B 1 323 ? -4.504 20.172 18.641 1 98.12 323 LEU B N 1
ATOM 5959 C CA . LEU B 1 323 ? -5.059 20.922 17.531 1 98.12 323 LEU B CA 1
ATOM 5960 C C . LEU B 1 323 ? -6.172 21.859 18 1 98.12 323 LEU B C 1
ATOM 5962 O O . LEU B 1 323 ? -6.277 22.984 17.516 1 98.12 323 LEU B O 1
ATOM 5966 N N . GLU B 1 324 ? -6.945 21.359 18.906 1 97.06 324 GLU B N 1
ATOM 5967 C CA . GLU B 1 324 ? -8.008 22.172 19.469 1 97.06 324 GLU B CA 1
ATOM 5968 C C . GLU B 1 324 ? -7.434 23.391 20.188 1 97.06 324 GLU B C 1
ATOM 5970 O O . GLU B 1 324 ? -7.949 24.5 20.047 1 97.06 324 GLU B O 1
ATOM 5975 N N . GLU B 1 325 ? -6.379 23.156 20.891 1 97.5 325 GLU B N 1
ATOM 5976 C CA . GLU B 1 325 ? -5.707 24.266 21.562 1 97.5 325 GLU B CA 1
ATOM 5977 C C . GLU B 1 325 ? -5.16 25.281 20.562 1 97.5 325 GLU B C 1
ATOM 5979 O O . GLU B 1 325 ? -5.219 26.484 20.812 1 97.5 325 GLU B O 1
ATOM 5984 N N . ALA B 1 326 ? -4.621 24.766 19.531 1 98.31 326 ALA B N 1
ATOM 5985 C CA . ALA B 1 326 ? -4.109 25.641 18.469 1 98.31 326 ALA B CA 1
ATOM 5986 C C . ALA B 1 326 ? -5.227 26.5 17.891 1 98.31 326 ALA B C 1
ATOM 5988 O O . ALA B 1 326 ? -5.059 27.703 17.688 1 98.31 326 ALA B O 1
ATOM 5989 N N . GLU B 1 327 ? -6.383 25.906 17.641 1 97.25 327 GLU B N 1
ATOM 5990 C CA . GLU B 1 327 ? -7.523 26.641 17.109 1 97.25 327 GLU B CA 1
ATOM 5991 C C . GLU B 1 327 ? -7.977 27.734 18.078 1 97.25 327 GLU B C 1
ATOM 5993 O O . GLU B 1 327 ? -8.258 28.859 17.672 1 97.25 327 GLU B O 1
ATOM 5998 N N . LEU B 1 328 ? -7.996 27.375 19.312 1 96.31 328 LEU B N 1
ATOM 5999 C CA . LEU B 1 328 ? -8.43 28.312 20.328 1 96.31 328 LEU B CA 1
ATOM 6000 C C . LEU B 1 328 ? -7.461 29.484 20.438 1 96.31 328 LEU B C 1
ATOM 6002 O O . LEU B 1 328 ? -7.867 30.609 20.766 1 96.31 328 LEU B O 1
ATOM 6006 N N . ALA B 1 329 ? -6.234 29.188 20.078 1 96.5 329 ALA B N 1
ATOM 6007 C CA . ALA B 1 329 ? -5.215 30.234 20.141 1 96.5 329 ALA B CA 1
ATOM 6008 C C . ALA B 1 329 ? -5.262 31.109 18.891 1 96.5 329 ALA B C 1
ATOM 6010 O O . ALA B 1 329 ? -4.617 32.156 18.844 1 96.5 329 ALA B O 1
ATOM 6011 N N . GLY B 1 330 ? -6.004 30.641 17.906 1 96.19 330 GLY B N 1
ATOM 6012 C CA . GLY B 1 330 ? -6.223 31.5 16.766 1 96.19 330 GLY B CA 1
ATOM 6013 C C . GLY B 1 330 ? -5.652 30.938 15.477 1 96.19 330 GLY B C 1
ATOM 6014 O O . GLY B 1 330 ? -5.633 31.625 14.445 1 96.19 330 GLY B O 1
ATOM 6015 N N . ILE B 1 331 ? -5.141 29.766 15.438 1 98 331 ILE B N 1
ATOM 6016 C CA . ILE B 1 331 ? -4.73 29.094 14.203 1 98 331 ILE B CA 1
ATOM 6017 C C . ILE B 1 331 ? -5.922 28.359 13.586 1 98 331 ILE B C 1
ATOM 6019 O O . ILE B 1 331 ? -6.355 27.328 14.102 1 98 331 ILE B O 1
ATOM 6023 N N . PRO B 1 332 ? -6.398 28.859 12.547 1 97.88 332 PRO B N 1
ATOM 6024 C CA . PRO B 1 332 ? -7.57 28.188 11.969 1 97.88 332 PRO B CA 1
ATOM 6025 C C . PRO B 1 332 ? -7.254 26.781 11.469 1 97.88 332 PRO B C 1
ATOM 6027 O O . PRO B 1 332 ? -6.105 26.5 11.125 1 97.88 332 PRO B O 1
ATOM 6030 N N . ALA B 1 333 ? -8.273 25.938 11.359 1 98.06 333 ALA B N 1
ATOM 6031 C CA . ALA B 1 333 ? -8.133 24.562 10.93 1 98.06 333 ALA B CA 1
ATOM 6032 C C . ALA B 1 333 ? -7.48 24.469 9.555 1 98.06 333 ALA B C 1
ATOM 6034 O O . ALA B 1 333 ? -6.68 23.578 9.289 1 98.06 333 ALA B O 1
ATOM 6035 N N . TRP B 1 334 ? -7.77 25.438 8.688 1 97.69 334 TRP B N 1
ATOM 6036 C CA . TRP B 1 334 ? -7.277 25.391 7.312 1 97.69 334 TRP B CA 1
ATOM 6037 C C . TRP B 1 334 ? -5.793 25.75 7.254 1 97.69 334 TRP B C 1
ATOM 6039 O O . TRP B 1 334 ? -5.211 25.844 6.172 1 97.69 334 TRP B O 1
ATOM 6049 N N . ARG B 1 335 ? -5.109 25.953 8.406 1 98.19 335 ARG B N 1
ATOM 6050 C CA . ARG B 1 335 ? -3.674 26.203 8.461 1 98.19 335 ARG B CA 1
ATOM 6051 C C . ARG B 1 335 ? -2.957 25.109 9.258 1 98.19 335 ARG B C 1
ATOM 6053 O O . ARG B 1 335 ? -1.769 25.25 9.555 1 98.19 335 ARG B O 1
ATOM 6060 N N . LEU B 1 336 ? -3.676 24.094 9.602 1 98.69 336 LEU B N 1
ATOM 6061 C CA . LEU B 1 336 ? -3.088 23.047 10.414 1 98.69 336 LEU B CA 1
ATOM 6062 C C . LEU B 1 336 ? -2.734 21.828 9.555 1 98.69 336 LEU B C 1
ATOM 6064 O O . LEU B 1 336 ? -3.482 21.469 8.648 1 98.69 336 LEU B O 1
ATOM 6068 N N . ILE B 1 337 ? -1.589 21.266 9.781 1 98.81 337 ILE B N 1
ATOM 6069 C CA . ILE B 1 337 ? -1.111 20.016 9.219 1 98.81 337 ILE B CA 1
ATOM 6070 C C . ILE B 1 337 ? -0.811 19.016 10.344 1 98.81 337 ILE B C 1
ATOM 6072 O O . ILE B 1 337 ? -0.193 19.375 11.344 1 98.81 337 ILE B O 1
ATOM 6076 N N . LEU B 1 338 ? -1.267 17.797 10.211 1 98.88 338 LEU B N 1
ATOM 6077 C CA . LEU B 1 338 ? -1.194 16.828 11.297 1 98.88 338 LEU B CA 1
ATOM 6078 C C . LEU B 1 338 ? -0.076 15.812 11.055 1 98.88 338 LEU B C 1
ATOM 6080 O O . LEU B 1 338 ? 0.069 15.297 9.938 1 98.88 338 LEU B O 1
ATOM 6084 N N . ASP B 1 339 ? 0.708 15.547 12.039 1 98.88 339 ASP B N 1
ATOM 6085 C CA . ASP B 1 339 ? 1.762 14.531 12.023 1 98.88 339 ASP B CA 1
ATOM 6086 C C . ASP B 1 339 ? 1.593 13.547 13.172 1 98.88 339 ASP B C 1
ATOM 6088 O O . ASP B 1 339 ? 1.808 13.891 14.336 1 98.88 339 ASP B O 1
ATOM 6092 N N . PRO B 1 340 ? 1.274 12.312 12.875 1 98.75 340 PRO B N 1
ATOM 6093 C CA . PRO B 1 340 ? 1.065 11.32 13.93 1 98.75 340 PRO B CA 1
ATOM 6094 C C . PRO B 1 340 ? 2.342 11.008 14.711 1 98.75 340 PRO B C 1
ATOM 6096 O O . PRO B 1 340 ? 2.285 10.383 15.773 1 98.75 340 PRO B O 1
ATOM 6099 N N . GLY B 1 341 ? 3.447 11.398 14.195 1 98.56 341 GLY B N 1
ATOM 6100 C CA . GLY B 1 341 ? 4.688 11.344 14.961 1 98.56 341 GLY B CA 1
ATOM 6101 C C . GLY B 1 341 ? 5.367 9.992 14.898 1 98.56 341 GLY B C 1
ATOM 6102 O O . GLY B 1 341 ? 5.758 9.445 15.938 1 98.56 341 GLY B O 1
ATOM 6103 N N . ILE B 1 342 ? 5.527 9.43 13.703 1 98.19 342 ILE B N 1
ATOM 6104 C CA . ILE B 1 342 ? 6.258 8.18 13.531 1 98.19 342 ILE B CA 1
ATOM 6105 C C . ILE B 1 342 ? 7.656 8.32 14.125 1 98.19 342 ILE B C 1
ATOM 6107 O O . ILE B 1 342 ? 8.383 9.266 13.82 1 98.19 342 ILE B O 1
ATOM 6111 N N . GLY B 1 343 ? 7.996 7.395 15 1 96.62 343 GLY B N 1
ATOM 6112 C CA . GLY B 1 343 ? 9.312 7.391 15.609 1 96.62 343 GLY B CA 1
ATOM 6113 C C . GLY B 1 343 ? 9.375 8.172 16.906 1 96.62 343 GLY B C 1
ATOM 6114 O O . GLY B 1 343 ? 10.391 8.148 17.609 1 96.62 343 GLY B O 1
ATOM 6115 N N . PHE B 1 344 ? 8.367 8.945 17.266 1 97.62 344 PHE B N 1
ATOM 6116 C CA . PHE B 1 344 ? 8.32 9.758 18.484 1 97.62 344 PHE B CA 1
ATOM 6117 C C . PHE B 1 344 ? 7.336 9.172 19.484 1 97.62 344 PHE B C 1
ATOM 6119 O O . PHE B 1 344 ? 6.125 9.18 19.25 1 97.62 344 PHE B O 1
ATOM 6126 N N . SER B 1 345 ? 7.836 8.68 20.594 1 97.88 345 SER B N 1
ATOM 6127 C CA . SER B 1 345 ? 7.059 8.07 21.656 1 97.88 345 SER B CA 1
ATOM 6128 C C . SER B 1 345 ? 6.379 6.789 21.188 1 97.88 345 SER B C 1
ATOM 6130 O O . SER B 1 345 ? 5.23 6.52 21.547 1 97.88 345 SER B O 1
ATOM 6132 N N . LYS B 1 346 ? 6.957 6.051 20.344 1 98.19 346 LYS B N 1
ATOM 6133 C CA . LYS B 1 346 ? 6.453 4.812 19.75 1 98.19 346 LYS B CA 1
ATOM 6134 C C . LYS B 1 346 ? 7.551 3.756 19.672 1 98.19 346 LYS B C 1
ATOM 6136 O O . LYS B 1 346 ? 8.711 4.078 19.422 1 98.19 346 LYS B O 1
ATOM 6141 N N . ASN B 1 347 ? 7.211 2.566 19.891 1 97.81 347 ASN B N 1
ATOM 6142 C CA . ASN B 1 347 ? 8.109 1.456 19.578 1 97.81 347 ASN B CA 1
ATOM 6143 C C . ASN B 1 347 ? 7.902 0.945 18.156 1 97.81 347 ASN B C 1
ATOM 6145 O O . ASN B 1 347 ? 7.172 1.555 17.375 1 97.81 347 ASN B O 1
ATOM 6149 N N . THR B 1 348 ? 8.625 -0.083 17.797 1 98.19 348 THR B N 1
ATOM 6150 C CA . THR B 1 348 ? 8.594 -0.598 16.438 1 98.19 348 THR B CA 1
ATOM 6151 C C . THR B 1 348 ? 7.18 -0.993 16.031 1 98.19 348 THR B C 1
ATOM 6153 O O . THR B 1 348 ? 6.691 -0.583 14.984 1 98.19 348 THR B O 1
ATOM 6156 N N . GLU B 1 349 ? 6.441 -1.697 16.844 1 97.88 349 GLU B N 1
ATOM 6157 C CA . GLU B 1 349 ? 5.09 -2.164 16.531 1 97.88 349 GLU B CA 1
ATOM 6158 C C . GLU B 1 349 ? 4.125 -0.994 16.375 1 97.88 349 GLU B C 1
ATOM 6160 O O . GLU B 1 349 ? 3.289 -0.999 15.461 1 97.88 349 GLU B O 1
ATOM 6165 N N . HIS B 1 350 ? 4.301 0.021 17.25 1 98.38 350 HIS B N 1
ATOM 6166 C CA . HIS B 1 350 ? 3.463 1.211 17.156 1 98.38 350 HIS B CA 1
ATOM 6167 C C . HIS B 1 350 ? 3.652 1.913 15.82 1 98.38 350 HIS B C 1
ATOM 6169 O O . HIS B 1 350 ? 2.676 2.32 15.188 1 98.38 350 HIS B O 1
ATOM 6175 N N . ASN B 1 351 ? 4.918 2.072 15.43 1 98.62 351 ASN B N 1
ATOM 6176 C CA . ASN B 1 351 ? 5.215 2.738 14.164 1 98.62 351 ASN B CA 1
ATOM 6177 C C . ASN B 1 351 ? 4.605 1.995 12.984 1 98.62 351 ASN B C 1
ATOM 6179 O O . ASN B 1 351 ? 4.066 2.617 12.062 1 98.62 351 ASN B O 1
ATOM 6183 N N . LEU B 1 352 ? 4.66 0.68 13.031 1 98.62 352 LEU B N 1
ATOM 6184 C CA . LEU B 1 352 ? 4.055 -0.13 11.984 1 98.62 352 LEU B CA 1
ATOM 6185 C C . LEU B 1 352 ? 2.543 0.06 11.953 1 98.62 352 LEU B C 1
ATOM 6187 O O . LEU B 1 352 ? 1.955 0.236 10.883 1 98.62 352 LEU B O 1
ATOM 6191 N N . ASP B 1 353 ? 1.919 0.075 13.109 1 98.31 353 ASP B N 1
ATOM 6192 C CA . ASP B 1 353 ? 0.473 0.242 13.227 1 98.31 353 ASP B CA 1
ATOM 6193 C C . ASP B 1 353 ? 0.032 1.598 12.68 1 98.31 353 ASP B C 1
ATOM 6195 O O . ASP B 1 353 ? -0.99 1.693 11.992 1 98.31 353 ASP B O 1
ATOM 6199 N N . ILE B 1 354 ? 0.793 2.605 12.898 1 98.62 354 ILE B N 1
ATOM 6200 C CA . ILE B 1 354 ? 0.44 3.953 12.469 1 98.62 354 ILE B CA 1
ATOM 6201 C C . ILE B 1 354 ? 0.524 4.047 10.945 1 98.62 354 ILE B C 1
ATOM 6203 O O . ILE B 1 354 ? -0.334 4.66 10.305 1 98.62 354 ILE B O 1
ATOM 6207 N N . LEU B 1 355 ? 1.499 3.42 10.352 1 98.25 355 LEU B N 1
ATOM 6208 C CA . LEU B 1 355 ? 1.679 3.471 8.906 1 98.25 355 LEU B CA 1
ATOM 6209 C C . LEU B 1 355 ? 0.445 2.938 8.188 1 98.25 355 LEU B C 1
ATOM 6211 O O . LEU B 1 355 ? 0.034 3.486 7.16 1 98.25 355 LEU B O 1
ATOM 6215 N N . THR B 1 356 ? -0.14 1.911 8.711 1 97 356 THR B N 1
ATOM 6216 C CA . THR B 1 356 ? -1.312 1.317 8.078 1 97 356 THR B CA 1
ATOM 6217 C C . THR B 1 356 ? -2.596 1.848 8.711 1 97 356 THR B C 1
ATOM 6219 O O . THR B 1 356 ? -3.695 1.49 8.281 1 97 356 THR B O 1
ATOM 6222 N N . GLY B 1 357 ? -2.486 2.678 9.727 1 97.75 357 GLY B N 1
ATOM 6223 C CA . GLY B 1 357 ? -3.641 3.1 10.508 1 97.75 357 GLY B CA 1
ATOM 6224 C C . GLY B 1 357 ? -3.971 4.57 10.336 1 97.75 357 GLY B C 1
ATOM 6225 O O . GLY B 1 357 ? -4.711 5.145 11.133 1 97.75 357 GLY B O 1
ATOM 6226 N N . LEU B 1 358 ? -3.441 5.211 9.32 1 98.44 358 LEU B N 1
ATOM 6227 C CA . LEU B 1 358 ? -3.699 6.629 9.102 1 98.44 358 LEU B CA 1
ATOM 6228 C C . LEU B 1 358 ? -5.188 6.887 8.898 1 98.44 358 LEU B C 1
ATOM 6230 O O . LEU B 1 358 ? -5.715 7.902 9.352 1 98.44 358 LEU B O 1
ATOM 6234 N N . THR B 1 359 ? -5.871 5.945 8.266 1 97.5 359 THR B N 1
ATOM 6235 C CA . THR B 1 359 ? -7.309 6.078 8.055 1 97.5 359 THR B CA 1
ATOM 6236 C C . THR B 1 359 ? -8.055 6.039 9.383 1 97.5 359 THR B C 1
ATOM 6238 O O . THR B 1 359 ? -9.031 6.773 9.578 1 97.5 359 THR B O 1
ATOM 6241 N N . THR B 1 360 ? -7.57 5.215 10.25 1 97.94 360 THR B N 1
ATOM 6242 C CA . THR B 1 360 ? -8.164 5.125 11.578 1 97.94 360 THR B CA 1
ATOM 6243 C C . THR B 1 360 ? -7.961 6.426 12.352 1 97.94 360 THR B C 1
ATOM 6245 O O . THR B 1 360 ? -8.891 6.934 12.977 1 97.94 360 THR B O 1
ATOM 6248 N N . ILE B 1 361 ? -6.793 6.973 12.266 1 98.75 361 ILE B N 1
ATOM 6249 C CA . ILE B 1 361 ? -6.488 8.227 12.945 1 98.75 361 ILE B CA 1
ATOM 6250 C C . ILE B 1 361 ? -7.402 9.336 12.422 1 98.75 361 ILE B C 1
ATOM 6252 O O . ILE B 1 361 ? -7.992 10.078 13.211 1 98.75 361 ILE B O 1
ATOM 6256 N N . ARG B 1 362 ? -7.555 9.375 11.164 1 98.31 362 ARG B N 1
ATOM 6257 C CA . ARG B 1 362 ? -8.422 10.375 10.531 1 98.31 362 ARG B CA 1
ATOM 6258 C C . ARG B 1 362 ? -9.867 10.203 10.984 1 98.31 362 ARG B C 1
ATOM 6260 O O . ARG B 1 362 ? -10.547 11.188 11.297 1 98.31 362 ARG B O 1
ATOM 6267 N N . SER B 1 363 ? -10.344 8.969 11.023 1 98.19 363 SER B N 1
ATOM 6268 C CA . SER B 1 363 ? -11.727 8.68 11.414 1 98.19 363 SER B CA 1
ATOM 6269 C C . SER B 1 363 ? -11.984 9.062 12.867 1 98.19 363 SER B C 1
ATOM 6271 O O . SER B 1 363 ? -13.055 9.555 13.203 1 98.19 363 SER B O 1
ATOM 6273 N N . GLU B 1 364 ? -11 8.797 13.656 1 98.31 364 GLU B N 1
ATOM 6274 C CA . GLU B 1 364 ? -11.141 9.133 15.07 1 98.31 364 GLU B CA 1
ATOM 6275 C C . GLU B 1 364 ? -11.203 10.641 15.273 1 98.31 364 GLU B C 1
ATOM 6277 O O . GLU B 1 364 ? -12 11.133 16.062 1 98.31 364 GLU B O 1
ATOM 6282 N N . ILE B 1 365 ? -10.406 11.352 14.578 1 98.62 365 ILE B N 1
ATOM 6283 C CA . ILE B 1 365 ? -10.438 12.805 14.648 1 98.62 365 ILE B CA 1
ATOM 6284 C C . ILE B 1 365 ? -11.766 13.32 14.109 1 98.62 365 ILE B C 1
ATOM 6286 O O . ILE B 1 365 ? -12.328 14.281 14.641 1 98.62 365 ILE B O 1
ATOM 6290 N N . ALA B 1 366 ? -12.328 12.656 13.109 1 98.31 366 ALA B N 1
ATOM 6291 C CA . ALA B 1 366 ? -13.57 13.047 12.461 1 98.31 366 ALA B CA 1
ATOM 6292 C C . ALA B 1 366 ? -14.742 12.984 13.438 1 98.31 366 ALA B C 1
ATOM 6294 O O . ALA B 1 366 ? -15.727 13.719 13.281 1 98.31 366 ALA B O 1
ATOM 6295 N N . ARG B 1 367 ? -14.617 12.172 14.438 1 97.44 367 ARG B N 1
ATOM 6296 C CA . ARG B 1 367 ? -15.68 12.062 15.438 1 97.44 367 ARG B CA 1
ATOM 6297 C C . ARG B 1 367 ? -15.914 13.391 16.141 1 97.44 367 ARG B C 1
ATOM 6299 O O . ARG B 1 367 ? -17.047 13.734 16.484 1 97.44 367 ARG B O 1
ATOM 6306 N N . ARG B 1 368 ? -14.867 14.156 16.172 1 96.25 368 ARG B N 1
ATOM 6307 C CA . ARG B 1 368 ? -14.953 15.406 16.922 1 96.25 368 ARG B CA 1
ATOM 6308 C C . ARG B 1 368 ? -14.906 16.609 15.992 1 96.25 368 ARG B C 1
ATOM 6310 O O . ARG B 1 368 ? -15.531 17.641 16.266 1 96.25 368 ARG B O 1
ATOM 6317 N N . SER B 1 369 ? -14.195 16.469 14.922 1 97.69 369 SER B N 1
ATOM 6318 C CA . SER B 1 369 ? -14.016 17.594 14 1 97.69 369 SER B CA 1
ATOM 6319 C C . SER B 1 369 ? -13.781 17.094 12.578 1 97.69 369 SER B C 1
ATOM 6321 O O . SER B 1 369 ? -12.703 16.578 12.266 1 97.69 369 SER B O 1
ATOM 6323 N N . LEU B 1 370 ? -14.695 17.328 11.711 1 97.75 370 LEU B N 1
ATOM 6324 C CA . LEU B 1 370 ? -14.539 16.938 10.312 1 97.75 370 LEU B CA 1
ATOM 6325 C C . LEU B 1 370 ? -13.516 17.812 9.609 1 97.75 370 LEU B C 1
ATOM 6327 O O . LEU B 1 370 ? -12.797 17.344 8.719 1 97.75 370 LEU B O 1
ATOM 6331 N N . ALA B 1 371 ? -13.391 19.031 10.023 1 98.12 371 ALA B N 1
ATOM 6332 C CA . ALA B 1 371 ? -12.406 19.922 9.43 1 98.12 371 ALA B CA 1
ATOM 6333 C C . ALA B 1 371 ? -10.984 19.406 9.672 1 98.12 371 ALA B C 1
ATOM 6335 O O . ALA B 1 371 ? -10.195 19.281 8.734 1 98.12 371 ALA B O 1
ATOM 6336 N N . LEU B 1 372 ? -10.711 19.078 10.914 1 98.38 372 LEU B N 1
ATOM 6337 C CA . LEU B 1 372 ? -9.367 18.641 11.266 1 98.38 372 LEU B CA 1
ATOM 6338 C C . LEU B 1 372 ? -9.07 17.266 10.664 1 98.38 372 LEU B C 1
ATOM 6340 O O . LEU B 1 372 ? -7.922 16.984 10.312 1 98.38 372 LEU B O 1
ATOM 6344 N N . SER B 1 373 ? -10.102 16.453 10.523 1 98 373 SER B N 1
ATOM 6345 C CA . SER B 1 373 ? -9.914 15.156 9.891 1 98 373 SER B CA 1
ATOM 6346 C C . SER B 1 373 ? -9.562 15.297 8.414 1 98 373 SER B C 1
ATOM 6348 O O . SER B 1 373 ? -9.023 14.375 7.805 1 98 373 SER B O 1
ATOM 6350 N N . ARG B 1 374 ? -9.852 16.484 7.836 1 96.94 374 ARG B N 1
ATOM 6351 C CA . ARG B 1 374 ? -9.633 16.719 6.414 1 96.94 374 ARG B CA 1
ATOM 6352 C C . ARG B 1 374 ? -8.352 17.5 6.18 1 96.94 374 ARG B C 1
ATOM 6354 O O . ARG B 1 374 ? -7.992 17.797 5.035 1 96.94 374 ARG B O 1
ATOM 6361 N N . ALA B 1 375 ? -7.637 17.844 7.266 1 97.69 375 ALA B N 1
ATOM 6362 C CA . ALA B 1 375 ? -6.336 18.5 7.164 1 97.69 375 ALA B CA 1
ATOM 6363 C C . ALA B 1 375 ? -5.281 17.547 6.617 1 97.69 375 ALA B C 1
ATOM 6365 O O . ALA B 1 375 ? -5.426 16.328 6.719 1 97.69 375 ALA B O 1
ATOM 6366 N N . PRO B 1 376 ? -4.207 18.094 5.969 1 98.19 376 PRO B N 1
ATOM 6367 C CA . PRO B 1 376 ? -3.17 17.219 5.426 1 98.19 376 PRO B CA 1
ATOM 6368 C C . PRO B 1 376 ? -2.416 16.453 6.512 1 98.19 376 PRO B C 1
ATOM 6370 O O . PRO B 1 376 ? -2.145 17 7.582 1 98.19 376 PRO B O 1
ATOM 6373 N N . PHE B 1 377 ? -2.068 15.172 6.184 1 98.56 377 PHE B N 1
ATOM 6374 C CA . PHE B 1 377 ? -1.218 14.352 7.039 1 98.56 377 PHE B CA 1
ATOM 6375 C C . PHE B 1 377 ? 0.229 14.391 6.562 1 98.56 377 PHE B C 1
ATOM 6377 O O . PHE B 1 377 ? 0.501 14.219 5.371 1 98.56 377 PHE B O 1
ATOM 6384 N N . LEU B 1 378 ? 1.125 14.695 7.465 1 98.88 378 LEU B N 1
ATOM 6385 C CA . LEU B 1 378 ? 2.559 14.555 7.234 1 98.88 378 LEU B CA 1
ATOM 6386 C C . LEU B 1 378 ? 3.107 13.328 7.949 1 98.88 378 LEU B C 1
ATOM 6388 O O . LEU B 1 378 ? 2.77 13.07 9.109 1 98.88 378 LEU B O 1
ATOM 6392 N N . ILE B 1 379 ? 3.867 12.492 7.246 1 98.81 379 ILE B N 1
ATOM 6393 C CA . ILE B 1 379 ? 4.566 11.398 7.906 1 98.81 379 ILE B CA 1
ATOM 6394 C C . ILE B 1 379 ? 6.066 11.492 7.625 1 98.81 379 ILE B C 1
ATOM 6396 O O . ILE B 1 379 ? 6.473 11.922 6.543 1 98.81 379 ILE B O 1
ATOM 6400 N N . GLY B 1 380 ? 6.891 11.148 8.602 1 98.69 380 GLY B N 1
ATOM 6401 C CA . GLY B 1 380 ? 8.336 11.18 8.453 1 98.69 380 GLY B CA 1
ATOM 6402 C C . GLY B 1 380 ? 9.016 9.906 8.922 1 98.69 380 GLY B C 1
ATOM 6403 O O . GLY B 1 380 ? 9.727 9.898 9.922 1 98.69 380 GLY B O 1
ATOM 6404 N N . PRO B 1 381 ? 8.836 8.82 8.18 1 98.62 381 PRO B N 1
ATOM 6405 C CA . PRO B 1 381 ? 9.445 7.547 8.594 1 98.62 381 PRO B CA 1
ATOM 6406 C C . PRO B 1 381 ? 10.898 7.422 8.164 1 98.62 381 PRO B C 1
ATOM 6408 O O . PRO B 1 381 ? 11.555 6.422 8.477 1 98.62 381 PRO B O 1
ATOM 6411 N N . SER B 1 382 ? 11.508 8.391 7.547 1 98.5 382 SER B N 1
ATOM 6412 C CA . SER B 1 382 ? 12.773 8.281 6.836 1 98.5 382 SER B CA 1
ATOM 6413 C C . SER B 1 382 ? 13.906 7.895 7.785 1 98.5 382 SER B C 1
ATOM 6415 O O . SER B 1 382 ? 14.18 8.602 8.758 1 98.5 382 SER B O 1
ATOM 6417 N N . ARG B 1 383 ? 14.508 6.727 7.562 1 97.94 383 ARG B N 1
ATOM 6418 C CA . ARG B 1 383 ? 15.727 6.199 8.172 1 97.94 383 ARG B CA 1
ATOM 6419 C C . ARG B 1 383 ? 15.562 6.031 9.672 1 97.94 383 ARG B C 1
ATOM 6421 O O . ARG B 1 383 ? 16.547 6.02 10.414 1 97.94 383 ARG B O 1
ATOM 6428 N N . LYS B 1 384 ? 14.375 5.898 10.141 1 97.56 384 LYS B N 1
ATOM 6429 C CA . LYS B 1 384 ? 14.117 5.773 11.57 1 97.56 384 LYS B CA 1
ATOM 6430 C C . LYS B 1 384 ? 14.539 4.398 12.086 1 97.56 384 LYS B C 1
ATOM 6432 O O . LYS B 1 384 ? 14.664 3.451 11.312 1 97.56 384 LYS B O 1
ATOM 6437 N N . ARG B 1 385 ? 14.75 4.324 13.305 1 96.38 385 ARG B N 1
ATOM 6438 C CA . ARG B 1 385 ? 15.305 3.152 13.969 1 96.38 385 ARG B CA 1
ATOM 6439 C C . ARG B 1 385 ? 14.438 1.923 13.742 1 96.38 385 ARG B C 1
ATOM 6441 O O . ARG B 1 385 ? 14.953 0.815 13.562 1 96.38 385 ARG B O 1
ATOM 6448 N N . PHE B 1 386 ? 13.109 2.061 13.766 1 98.06 386 PHE B N 1
ATOM 6449 C CA . PHE B 1 386 ? 12.25 0.895 13.633 1 98.06 386 PHE B CA 1
ATOM 6450 C C . PHE B 1 386 ? 12.445 0.226 12.273 1 98.06 386 PHE B C 1
ATOM 6452 O O . PHE B 1 386 ? 12.305 -0.993 12.148 1 98.06 386 PHE B O 1
ATOM 6459 N N . LEU B 1 387 ? 12.797 0.967 11.211 1 98.69 387 LEU B N 1
ATOM 6460 C CA . LEU B 1 387 ? 13.109 0.392 9.906 1 98.69 387 LEU B CA 1
ATOM 6461 C C . LEU B 1 387 ? 14.375 -0.456 9.977 1 98.69 387 LEU B C 1
ATOM 6463 O O . LEU B 1 387 ? 14.453 -1.515 9.352 1 98.69 387 LEU B O 1
ATOM 6467 N N . GLY B 1 388 ? 15.359 0.093 10.734 1 98.44 388 GLY B N 1
ATOM 6468 C CA . GLY B 1 388 ? 16.578 -0.675 10.93 1 98.44 388 GLY B CA 1
ATOM 6469 C C . GLY B 1 388 ? 16.344 -1.982 11.664 1 98.44 388 GLY B C 1
ATOM 6470 O O . GLY B 1 388 ? 16.953 -3.002 11.328 1 98.44 388 GLY B O 1
ATOM 6471 N N . GLU B 1 389 ? 15.453 -1.935 12.633 1 98.25 389 GLU B N 1
ATOM 6472 C CA . GLU B 1 389 ? 15.125 -3.131 13.398 1 98.25 389 GLU B CA 1
ATOM 6473 C C . GLU B 1 389 ? 14.422 -4.168 12.531 1 98.25 389 GLU B C 1
ATOM 6475 O O . GLU B 1 389 ? 14.758 -5.352 12.562 1 98.25 389 GLU B O 1
ATOM 6480 N N . VAL B 1 390 ? 13.5 -3.74 11.727 1 98.44 390 VAL B N 1
ATOM 6481 C CA . VAL B 1 390 ? 12.688 -4.629 10.891 1 98.44 390 VAL B CA 1
ATOM 6482 C C . VAL B 1 390 ? 13.547 -5.227 9.781 1 98.44 390 VAL B C 1
ATOM 6484 O O . VAL B 1 390 ? 13.43 -6.414 9.469 1 98.44 390 VAL B O 1
ATOM 6487 N N . CYS B 1 391 ? 14.523 -4.469 9.234 1 98.25 391 CYS B N 1
ATOM 6488 C CA . CYS B 1 391 ? 15.258 -4.887 8.047 1 98.25 391 CYS B CA 1
ATOM 6489 C C . CYS B 1 391 ? 16.688 -5.293 8.406 1 98.25 391 CYS B C 1
ATOM 6491 O O . CYS B 1 391 ? 17.469 -5.656 7.523 1 98.25 391 CYS B O 1
ATOM 6493 N N . ALA B 1 392 ? 17.047 -5.223 9.648 1 96.94 392 ALA B N 1
ATOM 6494 C CA . ALA B 1 392 ? 18.406 -5.523 10.109 1 96.94 392 ALA B CA 1
ATOM 6495 C C . ALA B 1 392 ? 19.422 -4.617 9.43 1 96.94 392 ALA B C 1
ATOM 6497 O O . ALA B 1 392 ? 20.406 -5.098 8.867 1 96.94 392 ALA B O 1
ATOM 6498 N N . ARG B 1 393 ? 19.094 -3.326 9.469 1 97.56 393 ARG B N 1
ATOM 6499 C CA . ARG B 1 393 ? 19.969 -2.287 8.945 1 97.56 393 ARG B CA 1
ATOM 6500 C C . ARG B 1 393 ? 20.344 -1.281 10.031 1 97.56 393 ARG B C 1
ATOM 6502 O O . ARG B 1 393 ? 19.703 -0.239 10.164 1 97.56 393 ARG B O 1
ATOM 6509 N N . PRO B 1 394 ? 21.406 -1.49 10.766 1 96.5 394 PRO B N 1
ATOM 6510 C CA . PRO B 1 394 ? 21.75 -0.582 11.859 1 96.5 394 PRO B CA 1
ATOM 6511 C C . PRO B 1 394 ? 22.172 0.8 11.367 1 96.5 394 PRO B C 1
ATOM 6513 O O . PRO B 1 394 ? 21.891 1.806 12.023 1 96.5 394 PRO B O 1
ATOM 6516 N N . ALA B 1 395 ? 22.812 0.837 10.195 1 96.44 395 ALA B N 1
ATOM 6517 C CA . ALA B 1 395 ? 23.25 2.119 9.648 1 96.44 395 ALA B CA 1
ATOM 6518 C C . ALA B 1 395 ? 22.094 2.855 8.984 1 96.44 395 ALA B C 1
ATOM 6520 O O . ALA B 1 395 ? 21.469 2.338 8.055 1 96.44 395 ALA B O 1
ATOM 6521 N N . ALA B 1 396 ? 21.812 4.07 9.391 1 95.88 396 ALA B N 1
ATOM 6522 C CA . ALA B 1 396 ? 20.656 4.84 8.938 1 95.88 396 ALA B CA 1
ATOM 6523 C C . ALA B 1 396 ? 20.672 5.02 7.422 1 95.88 396 ALA B C 1
ATOM 6525 O O . ALA B 1 396 ? 19.625 4.953 6.77 1 95.88 396 ALA B O 1
ATOM 6526 N N . GLU B 1 397 ? 21.859 5.195 6.828 1 95.5 397 GLU B N 1
ATOM 6527 C CA . GLU B 1 397 ? 21.984 5.48 5.402 1 95.5 397 GLU B CA 1
ATOM 6528 C C . GLU B 1 397 ? 21.578 4.273 4.562 1 95.5 397 GLU B C 1
ATOM 6530 O O . GLU B 1 397 ? 21.297 4.406 3.367 1 95.5 397 GLU B O 1
ATOM 6535 N N . GLU B 1 398 ? 21.5 3.117 5.176 1 97.25 398 GLU B N 1
ATOM 6536 C CA . GLU B 1 398 ? 21.156 1.891 4.461 1 97.25 398 GLU B CA 1
ATOM 6537 C C . GLU B 1 398 ? 19.656 1.637 4.496 1 97.25 398 GLU B C 1
ATOM 6539 O O . GLU B 1 398 ? 19.172 0.666 3.91 1 97.25 398 GLU B O 1
ATOM 6544 N N . ARG B 1 399 ? 18.891 2.59 5.078 1 98.62 399 ARG B N 1
ATOM 6545 C CA . ARG B 1 399 ? 17.469 2.34 5.324 1 98.62 399 ARG B CA 1
ATOM 6546 C C . ARG B 1 399 ? 16.609 3.008 4.262 1 98.62 399 ARG B C 1
ATOM 6548 O O . ARG B 1 399 ? 15.383 3.014 4.367 1 98.62 399 ARG B O 1
ATOM 6555 N N . ASP B 1 400 ? 17.219 3.539 3.174 1 98.5 400 ASP B N 1
ATOM 6556 C CA . ASP B 1 400 ? 16.469 4.297 2.172 1 98.5 400 ASP B CA 1
ATOM 6557 C C . ASP B 1 400 ? 15.445 3.41 1.462 1 98.5 400 ASP B C 1
ATOM 6559 O O . ASP B 1 400 ? 14.305 3.818 1.255 1 98.5 400 ASP B O 1
ATOM 6563 N N . PRO B 1 401 ? 15.766 2.104 1.123 1 98.62 401 PRO B N 1
ATOM 6564 C CA . PRO B 1 401 ? 14.75 1.267 0.486 1 98.62 401 PRO B CA 1
ATOM 6565 C C . PRO B 1 401 ? 13.562 0.984 1.402 1 98.62 401 PRO B C 1
ATOM 6567 O O . PRO B 1 401 ? 12.406 1.054 0.964 1 98.62 401 PRO B O 1
ATOM 6570 N N . ALA B 1 402 ? 13.875 0.739 2.635 1 98.81 402 ALA B N 1
ATOM 6571 C CA . ALA B 1 402 ? 12.805 0.547 3.605 1 98.81 402 ALA B CA 1
ATOM 6572 C C . ALA B 1 402 ? 11.984 1.823 3.775 1 98.81 402 ALA B C 1
ATOM 6574 O O . ALA B 1 402 ? 10.766 1.765 3.967 1 98.81 402 ALA B O 1
ATOM 6575 N N . THR B 1 403 ? 12.664 2.986 3.73 1 98.88 403 THR B N 1
ATOM 6576 C CA . THR B 1 403 ? 11.977 4.273 3.787 1 98.88 403 THR B CA 1
ATOM 6577 C C . THR B 1 403 ? 10.992 4.41 2.633 1 98.88 403 THR B C 1
ATOM 6579 O O . THR B 1 403 ? 9.844 4.82 2.832 1 98.88 403 THR B O 1
ATOM 6582 N N . VAL B 1 404 ? 11.43 4.004 1.444 1 98.94 404 VAL B N 1
ATOM 6583 C CA . VAL B 1 404 ? 10.57 4.086 0.27 1 98.94 404 VAL B CA 1
ATOM 6584 C C . VAL B 1 404 ? 9.328 3.23 0.482 1 98.94 404 VAL B C 1
ATOM 6586 O O . VAL B 1 404 ? 8.211 3.668 0.199 1 98.94 404 VAL B O 1
ATOM 6589 N N . ALA B 1 405 ? 9.492 2.035 1.004 1 98.94 405 ALA B N 1
ATOM 6590 C CA . ALA B 1 405 ? 8.359 1.146 1.267 1 98.94 405 ALA B CA 1
ATOM 6591 C C . ALA B 1 405 ? 7.418 1.748 2.305 1 98.94 405 ALA B C 1
ATOM 6593 O O . ALA B 1 405 ? 6.195 1.694 2.15 1 98.94 405 ALA B O 1
ATOM 6594 N N . ALA B 1 406 ? 7.973 2.354 3.33 1 98.94 406 ALA B N 1
ATOM 6595 C CA . ALA B 1 406 ? 7.18 2.963 4.395 1 98.94 406 ALA B CA 1
ATOM 6596 C C . ALA B 1 406 ? 6.387 4.156 3.871 1 98.94 406 ALA B C 1
ATOM 6598 O O . ALA B 1 406 ? 5.199 4.297 4.172 1 98.94 406 ALA B O 1
ATOM 6599 N N . VAL B 1 407 ? 7.07 4.973 3.104 1 98.88 407 VAL B N 1
ATOM 6600 C CA . VAL B 1 407 ? 6.441 6.148 2.506 1 98.88 407 VAL B CA 1
ATOM 6601 C C . VAL B 1 407 ? 5.32 5.711 1.567 1 98.88 407 VAL B C 1
ATOM 6603 O O . VAL B 1 407 ? 4.223 6.273 1.597 1 98.88 407 VAL B O 1
ATOM 6606 N N . THR B 1 408 ? 5.543 4.676 0.768 1 98.88 408 THR B N 1
ATOM 6607 C CA . THR B 1 408 ? 4.535 4.137 -0.135 1 98.88 408 THR B CA 1
ATOM 6608 C C . THR B 1 408 ? 3.305 3.676 0.642 1 98.88 408 THR B C 1
ATOM 6610 O O . THR B 1 408 ? 2.176 4.035 0.298 1 98.88 408 THR B O 1
ATOM 6613 N N . THR B 1 409 ? 3.543 2.973 1.726 1 98.75 409 THR B N 1
ATOM 6614 C CA . THR B 1 409 ? 2.461 2.492 2.578 1 98.75 409 THR B CA 1
ATOM 6615 C C . THR B 1 409 ? 1.657 3.658 3.145 1 98.75 409 THR B C 1
ATOM 6617 O O . THR B 1 409 ? 0.427 3.666 3.07 1 98.75 409 THR B O 1
ATOM 6620 N N . GLY B 1 410 ? 2.395 4.625 3.645 1 98.62 410 GLY B N 1
ATOM 6621 C CA . GLY B 1 410 ? 1.739 5.773 4.246 1 98.62 410 GLY B CA 1
ATOM 6622 C C . GLY B 1 410 ? 0.906 6.57 3.262 1 98.62 410 GLY B C 1
ATOM 6623 O O . GLY B 1 410 ? -0.226 6.953 3.564 1 98.62 410 GLY B O 1
ATOM 6624 N N . VAL B 1 411 ? 1.431 6.801 2.076 1 98.56 411 VAL B N 1
ATOM 6625 C CA . VAL B 1 411 ? 0.752 7.609 1.071 1 98.56 411 VAL B CA 1
ATOM 6626 C C . VAL B 1 411 ? -0.498 6.887 0.58 1 98.56 411 VAL B C 1
ATOM 6628 O O . VAL B 1 411 ? -1.566 7.488 0.455 1 98.56 411 VAL B O 1
ATOM 6631 N N . LEU B 1 412 ? -0.401 5.609 0.379 1 97.69 412 LEU B N 1
ATOM 6632 C CA . LEU B 1 412 ? -1.547 4.836 -0.091 1 97.69 412 LEU B CA 1
ATOM 6633 C C . LEU B 1 412 ? -2.617 4.738 0.99 1 97.69 412 LEU B C 1
ATOM 6635 O O . LEU B 1 412 ? -3.768 4.398 0.703 1 97.69 412 LEU B O 1
ATOM 6639 N N . ASN B 1 413 ? -2.201 5.047 2.242 1 97.12 413 ASN B N 1
ATOM 6640 C CA . ASN B 1 413 ? -3.164 5.047 3.34 1 97.12 413 ASN B CA 1
ATOM 6641 C C . ASN B 1 413 ? -3.588 6.465 3.717 1 97.12 413 ASN B C 1
ATOM 6643 O O . ASN B 1 413 ? -4.289 6.66 4.711 1 97.12 413 ASN B O 1
ATOM 6647 N N . GLY B 1 414 ? -3.098 7.484 3.012 1 96.75 414 GLY B N 1
ATOM 6648 C CA . GLY B 1 414 ? -3.746 8.773 3.182 1 96.75 414 GLY B CA 1
ATOM 6649 C C . GLY B 1 414 ? -2.775 9.891 3.523 1 96.75 414 GLY B C 1
ATOM 6650 O O . GLY B 1 414 ? -3.186 11.031 3.744 1 96.75 414 GLY B O 1
ATOM 6651 N N . ALA B 1 415 ? -1.466 9.648 3.572 1 98.5 415 ALA B N 1
ATOM 6652 C CA . ALA B 1 415 ? -0.502 10.719 3.812 1 98.5 415 ALA B CA 1
ATOM 6653 C C . ALA B 1 415 ? -0.435 11.672 2.625 1 98.5 415 ALA B C 1
ATOM 6655 O O . ALA B 1 415 ? -0.504 11.242 1.471 1 98.5 415 ALA B O 1
ATOM 6656 N N . ASN B 1 416 ? -0.237 12.992 2.906 1 98.38 416 ASN B N 1
ATOM 6657 C CA . ASN B 1 416 ? -0.231 14.016 1.866 1 98.38 416 ASN B CA 1
ATOM 6658 C C . ASN B 1 416 ? 1.149 14.648 1.712 1 98.38 416 ASN B C 1
ATOM 6660 O O . ASN B 1 416 ? 1.451 15.242 0.676 1 98.38 416 ASN B O 1
ATOM 6664 N N . ILE B 1 417 ? 1.939 14.594 2.752 1 98.81 417 ILE B N 1
ATOM 6665 C CA . ILE B 1 417 ? 3.311 15.094 2.779 1 98.81 417 ILE B CA 1
ATOM 6666 C C . ILE B 1 417 ? 4.23 14.039 3.393 1 98.81 417 ILE B C 1
ATOM 6668 O O . ILE B 1 417 ? 3.879 13.406 4.391 1 98.81 417 ILE B O 1
ATOM 6672 N N . VAL B 1 418 ? 5.344 13.812 2.748 1 98.88 418 VAL B N 1
ATOM 6673 C CA . VAL B 1 418 ? 6.312 12.875 3.314 1 98.88 418 VAL B CA 1
ATOM 6674 C C . VAL B 1 418 ? 7.633 13.602 3.57 1 98.88 418 VAL B C 1
ATOM 6676 O O . VAL B 1 418 ? 8.133 14.32 2.703 1 98.88 418 VAL B O 1
ATOM 6679 N N . ARG B 1 419 ? 8.102 13.508 4.77 1 98.81 419 ARG B N 1
ATOM 6680 C CA . ARG B 1 419 ? 9.359 14.109 5.191 1 98.81 419 ARG B CA 1
ATOM 6681 C C . ARG B 1 419 ? 10.508 13.109 5.098 1 98.81 419 ARG B C 1
ATOM 6683 O O . ARG B 1 419 ? 10.492 12.078 5.777 1 98.81 419 ARG B O 1
ATOM 6690 N N . VAL B 1 420 ? 11.555 13.438 4.227 1 98.75 420 VAL B N 1
ATOM 6691 C CA . VAL B 1 420 ? 12.5 12.375 3.91 1 98.75 420 VAL B CA 1
ATOM 6692 C C . VAL B 1 420 ? 13.906 12.961 3.775 1 98.75 420 VAL B C 1
ATOM 6694 O O . VAL B 1 420 ? 14.07 14.156 3.518 1 98.75 420 VAL B O 1
ATOM 6697 N N . HIS B 1 421 ? 14.938 12.094 3.885 1 98 421 HIS B N 1
ATOM 6698 C CA . HIS B 1 421 ? 16.328 12.438 3.656 1 98 421 HIS B CA 1
ATOM 6699 C C . HIS B 1 421 ? 16.703 12.289 2.186 1 98 421 HIS B C 1
ATOM 6701 O O . HIS B 1 421 ? 17.328 13.18 1.604 1 98 421 HIS B O 1
ATOM 6707 N N . ASN B 1 422 ? 16.375 11.164 1.575 1 98.31 422 ASN B N 1
ATOM 6708 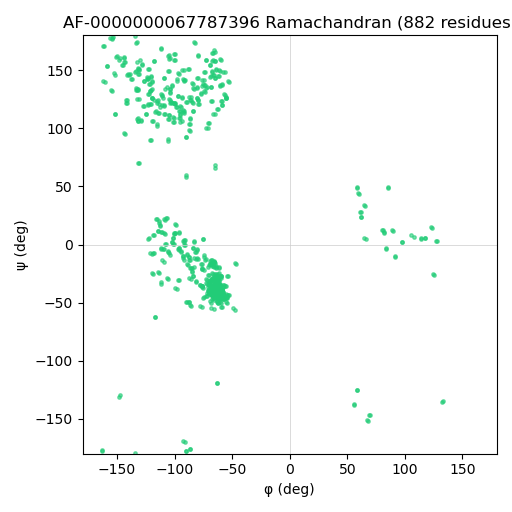C CA . ASN B 1 422 ? 16.641 10.883 0.168 1 98.31 422 ASN B CA 1
ATOM 6709 C C . ASN B 1 422 ? 15.477 11.32 -0.721 1 98.31 422 ASN B C 1
ATOM 6711 O O . ASN B 1 422 ? 14.562 10.539 -0.981 1 98.31 422 ASN B O 1
ATOM 6715 N N . VAL B 1 423 ? 15.609 12.539 -1.199 1 98.75 423 VAL B N 1
ATOM 6716 C CA . VAL B 1 423 ? 14.516 13.18 -1.929 1 98.75 423 VAL B CA 1
ATOM 6717 C C . VAL B 1 423 ? 14.289 12.461 -3.258 1 98.75 423 VAL B C 1
ATOM 6719 O O . VAL B 1 423 ? 13.156 12.148 -3.617 1 98.75 423 VAL B O 1
ATOM 6722 N N . ARG B 1 424 ? 15.312 12.078 -3.92 1 98.25 424 ARG B N 1
ATOM 6723 C CA . ARG B 1 424 ? 15.203 11.477 -5.246 1 98.25 424 ARG B CA 1
ATOM 6724 C C . ARG B 1 424 ? 14.414 10.18 -5.199 1 98.25 424 ARG B C 1
ATOM 6726 O O . ARG B 1 424 ? 13.469 9.992 -5.969 1 98.25 424 ARG B O 1
ATOM 6733 N N . TYR B 1 425 ? 14.773 9.258 -4.273 1 98.62 425 TYR B N 1
ATOM 6734 C CA . TYR B 1 425 ? 14.109 7.965 -4.148 1 98.62 425 TYR B CA 1
ATOM 6735 C C . TYR B 1 425 ? 12.617 8.141 -3.867 1 98.62 425 TYR B C 1
ATOM 6737 O O . TYR B 1 425 ? 11.781 7.492 -4.492 1 98.62 425 TYR B O 1
ATOM 6745 N N . ASN B 1 426 ? 12.375 9.07 -3.027 1 98.75 426 ASN B N 1
ATOM 6746 C CA . ASN B 1 426 ? 11 9.188 -2.557 1 98.75 426 ASN B CA 1
ATOM 6747 C C . ASN B 1 426 ? 10.148 10.008 -3.518 1 98.75 426 ASN B C 1
ATOM 6749 O O . ASN B 1 426 ? 8.938 9.797 -3.619 1 98.75 426 ASN B O 1
ATOM 6753 N N . ALA B 1 427 ? 10.766 10.922 -4.262 1 98.75 427 ALA B N 1
ATOM 6754 C CA . ALA B 1 427 ? 10.039 11.594 -5.332 1 98.75 427 ALA B CA 1
ATOM 6755 C C . ALA B 1 427 ? 9.516 10.586 -6.355 1 98.75 427 ALA B C 1
ATOM 6757 O O . ALA B 1 427 ? 8.367 10.688 -6.797 1 98.75 427 ALA B O 1
ATOM 6758 N N . ASP B 1 428 ? 10.32 9.609 -6.723 1 98.69 428 ASP B N 1
ATOM 6759 C CA . ASP B 1 428 ? 9.891 8.562 -7.645 1 98.69 428 ASP B CA 1
ATOM 6760 C C . ASP B 1 428 ? 8.75 7.742 -7.047 1 98.69 428 ASP B C 1
ATOM 6762 O O . ASP B 1 428 ? 7.754 7.465 -7.723 1 98.69 428 ASP B O 1
ATOM 6766 N N . ALA B 1 429 ? 8.898 7.414 -5.789 1 98.69 429 ALA B N 1
ATOM 6767 C CA . ALA B 1 429 ? 7.859 6.645 -5.109 1 98.69 429 ALA B CA 1
ATOM 6768 C C . ALA B 1 429 ? 6.535 7.402 -5.109 1 98.69 429 ALA B C 1
ATOM 6770 O O . ALA B 1 429 ? 5.48 6.816 -5.371 1 98.69 429 ALA B O 1
ATOM 6771 N N . LEU B 1 430 ? 6.605 8.688 -4.871 1 98.69 430 LEU B N 1
ATOM 6772 C CA . LEU B 1 430 ? 5.391 9.492 -4.766 1 98.69 430 LEU B CA 1
ATOM 6773 C C . LEU B 1 430 ? 4.73 9.648 -6.129 1 98.69 430 LEU B C 1
ATOM 6775 O O . LEU B 1 430 ? 3.5 9.68 -6.23 1 98.69 430 LEU B O 1
ATOM 6779 N N . ARG B 1 431 ? 5.52 9.828 -7.141 1 98.5 431 ARG B N 1
ATOM 6780 C CA . ARG B 1 431 ? 4.949 9.898 -8.484 1 98.5 431 ARG B CA 1
ATOM 6781 C C . ARG B 1 431 ? 4.148 8.641 -8.805 1 98.5 431 ARG B C 1
ATOM 6783 O O . ARG B 1 431 ? 3.051 8.719 -9.359 1 98.5 431 ARG B O 1
ATOM 6790 N N . LEU B 1 432 ? 4.699 7.496 -8.445 1 98.69 432 LEU B N 1
ATOM 6791 C CA . LEU B 1 432 ? 3.979 6.246 -8.672 1 98.69 432 LEU B CA 1
ATOM 6792 C C . LEU B 1 432 ? 2.721 6.18 -7.812 1 98.69 432 LEU B C 1
ATOM 6794 O O . LEU B 1 432 ? 1.646 5.824 -8.305 1 98.69 432 LEU B O 1
ATOM 6798 N N . CYS B 1 433 ? 2.836 6.523 -6.535 1 98.56 433 CYS B N 1
ATOM 6799 C CA . CYS B 1 433 ? 1.687 6.496 -5.637 1 98.56 433 CYS B CA 1
ATOM 6800 C C . CYS B 1 433 ? 0.567 7.391 -6.156 1 98.56 433 CYS B C 1
ATOM 6802 O O . CYS B 1 433 ? -0.6 6.992 -6.16 1 98.56 433 CYS B O 1
ATOM 6804 N N . ASP B 1 434 ? 0.958 8.586 -6.586 1 97.88 434 ASP B N 1
ATOM 6805 C CA . ASP B 1 434 ? -0.042 9.516 -7.098 1 97.88 434 ASP B CA 1
ATOM 6806 C C . ASP B 1 434 ? -0.729 8.961 -8.344 1 97.88 434 ASP B C 1
ATOM 6808 O O . ASP B 1 434 ? -1.941 9.109 -8.508 1 97.88 434 ASP B O 1
ATOM 6812 N N . ALA B 1 435 ? 0.042 8.328 -9.211 1 98 435 ALA B N 1
ATOM 6813 C CA . ALA B 1 435 ? -0.534 7.699 -10.398 1 98 435 ALA B CA 1
ATOM 6814 C C . ALA B 1 435 ? -1.518 6.598 -10.016 1 98 435 ALA B C 1
ATOM 6816 O O . ALA B 1 435 ? -2.592 6.48 -10.609 1 98 435 ALA B O 1
ATOM 6817 N N . LEU B 1 436 ? -1.16 5.793 -9.047 1 98 436 LEU B N 1
ATOM 6818 C CA . LEU B 1 436 ? -2.027 4.719 -8.57 1 98 436 LEU B CA 1
ATOM 6819 C C . LEU B 1 436 ? -3.32 5.285 -7.988 1 98 436 LEU B C 1
ATOM 6821 O O . LEU B 1 436 ? -4.406 4.77 -8.273 1 98 436 LEU B O 1
ATOM 6825 N N . LEU B 1 437 ? -3.201 6.301 -7.195 1 95.75 437 LEU B N 1
ATOM 6826 C CA . LEU B 1 437 ? -4.359 6.906 -6.547 1 95.75 437 LEU B CA 1
ATOM 6827 C C . LEU B 1 437 ? -5.289 7.543 -7.578 1 95.75 437 LEU B C 1
ATOM 6829 O O . LEU B 1 437 ? -6.512 7.504 -7.426 1 95.75 437 LEU B O 1
ATOM 6833 N N . GLU B 1 438 ? -4.699 8.164 -8.594 1 93.31 438 GLU B N 1
ATOM 6834 C CA . GLU B 1 438 ? -5.496 8.75 -9.664 1 93.31 438 GLU B CA 1
ATOM 6835 C C . GLU B 1 438 ? -6.301 7.68 -10.398 1 93.31 438 GLU B C 1
ATOM 6837 O O . GLU B 1 438 ? -7.461 7.898 -10.75 1 93.31 438 GLU B O 1
ATOM 6842 N N . ARG B 1 439 ? -5.695 6.5 -10.602 1 93 439 ARG B N 1
ATOM 6843 C CA . ARG B 1 439 ? -6.387 5.398 -11.258 1 93 439 ARG B CA 1
ATOM 6844 C C . ARG B 1 439 ? -7.582 4.934 -10.438 1 93 439 ARG B C 1
ATOM 6846 O O . ARG B 1 439 ? -8.633 4.602 -10.984 1 93 439 ARG B O 1
ATOM 6853 N N . LYS B 1 440 ? -7.41 4.875 -9.195 1 87.25 440 LYS B N 1
ATOM 6854 C CA . LYS B 1 440 ? -8.453 4.406 -8.281 1 87.25 440 LYS B CA 1
ATOM 6855 C C . LYS B 1 440 ? -9.664 5.336 -8.305 1 87.25 440 LYS B C 1
ATOM 6857 O O . LYS B 1 440 ? -10.797 4.891 -8.148 1 87.25 440 LYS B O 1
ATOM 6862 N N . LEU B 1 441 ? -9.383 6.582 -8.477 1 79.88 441 LEU B N 1
ATOM 6863 C CA . LEU B 1 441 ? -10.461 7.566 -8.508 1 79.88 441 LEU B CA 1
ATOM 6864 C C . LEU B 1 441 ? -11.328 7.383 -9.75 1 79.88 441 LEU B C 1
ATOM 6866 O O . LEU B 1 441 ? -12.547 7.57 -9.688 1 79.88 441 LEU B O 1
ATOM 6870 N N . TYR B 1 442 ? -10.75 6.883 -10.844 1 69.75 442 TYR B N 1
ATOM 6871 C CA . TYR B 1 442 ? -11.484 6.773 -12.102 1 69.75 442 TYR B CA 1
ATOM 6872 C C . TYR B 1 442 ? -12.062 5.371 -12.273 1 69.75 442 TYR B C 1
ATOM 6874 O O . TYR B 1 442 ? -12.883 5.137 -13.164 1 69.75 442 TYR B O 1
ATOM 6882 N N . ALA B 1 443 ? -11.805 4.453 -11.438 1 68.56 443 ALA B N 1
ATOM 6883 C CA . ALA B 1 443 ? -12.305 3.088 -11.555 1 68.56 443 ALA B CA 1
ATOM 6884 C C . ALA B 1 443 ? -13.664 2.941 -10.867 1 68.56 443 ALA B C 1
ATOM 6886 O O . ALA B 1 443 ? -13.922 3.576 -9.844 1 68.56 443 ALA B O 1
#

Sequence (886 aa):
MKKSGIQITRHACLYETAPAYVTDQPRFLNSAVRGITKLGPHELLGVLKKIEKDMGRTTGVRYGPRPIDLDILFYGKLKIHSEILDVPHERIWERPFVVAPLIDLLGSDIDSDTVASWHSFSKHSSDLFELWEKLGGESLVGRNGMKRVLPVGNNLWDWSSKTSVMGILNLTPDSFSDGGKYLSVEAAVSQVRLMLSEGADIIDFGAQSTRPNALKITVEEELDRLIPVIEAVNKMPEVEGKLLSVDTFYSDVASEAVKNGVHLVNDVSGGRLDSNMHSVVAALRVPFIAMHMRGDPSSMQNPENLQYNDVCKDVAFELYERLEEAELAGIPAWRLILDPGIGFSKNTEHNLDILTGLTTIRSEIARRSLALSRAPFLIGPSRKRFLGEVCARPAAEERDPATVAAVTTGVLNGANIVRVHNVRYNADALRLCDALLERKLYAMKKSGIQITRHACLYETAPAYVTDQPRFLNSAVRGITKLGPHELLGVLKKIEKDMGRTTGVRYGPRPIDLDILFYGKLKIHSEILDVPHERIWERPFVVAPLIDLLGSDIDSDTVASWHSFSKHSSDLFELWEKLGGESLVGRNGMKRVLPVGNNLWDWSSKTSVMGILNLTPDSFSDGGKYLSVEAAVSQVRLMLSEGADIIDFGAQSTRPNALKITVEEELDRLIPVIEAVNKMPEVEGKLLSVDTFYSDVASEAVKNGVHLVNDVSGGRLDSNMHSVVAALRVPFIAMHMRGDPSSMQNPENLQYNDVCKDVAFELYERLEEAELAGIPAWRLILDPGIGFSKNTEHNLDILTGLTTIRSEIARRSLALSRAPFLIGPSRKRFLGEVCARPAAEERDPATVAAVTTGVLNGANIVRVHNVRYNADALRLCDALLERKLYA

Organism: Nicotiana tabacum (NCBI:txid4097)

Solvent-accessible surface area (backbone atoms only — not comparable to full-atom values): 46275 Å² total; per-residue (Å²): 94,62,94,74,54,35,47,57,59,42,35,13,39,33,32,40,31,72,46,86,77,48,63,93,53,75,68,41,81,34,60,41,73,43,65,50,62,85,60,50,73,70,54,42,50,52,52,43,52,48,51,31,44,75,65,62,42,66,98,65,64,86,74,48,92,64,81,60,84,80,80,65,52,70,53,74,77,51,77,44,83,56,99,88,46,44,26,55,32,85,65,47,89,79,31,61,72,53,40,53,17,51,52,16,64,32,29,78,44,83,85,45,68,44,56,50,42,57,24,62,64,33,81,90,30,88,23,56,68,52,43,39,48,74,71,47,36,74,75,40,53,45,90,92,45,32,30,65,34,30,61,43,85,96,41,72,41,54,56,81,79,47,67,40,35,28,27,58,44,78,48,64,67,88,34,49,67,84,93,25,36,64,56,35,38,53,50,48,47,51,49,50,52,51,33,46,75,37,53,36,44,26,41,32,39,25,45,62,67,71,47,79,67,42,73,85,75,53,68,66,58,38,42,65,60,39,51,64,39,44,52,55,44,71,68,39,75,84,45,66,95,48,42,34,28,39,44,48,60,45,40,67,49,48,53,53,43,39,77,54,67,37,38,33,40,34,17,64,45,34,43,68,81,22,85,53,26,37,50,48,41,28,73,65,70,42,27,37,35,34,20,30,47,40,81,45,47,69,44,10,81,36,72,81,37,51,70,63,94,45,56,38,59,52,45,24,53,55,38,44,53,40,50,49,50,28,26,57,46,53,34,50,38,36,34,40,31,42,20,78,26,57,74,40,28,44,52,57,67,48,38,46,49,42,38,76,25,44,54,55,22,32,51,54,30,18,36,65,25,35,19,63,38,68,34,50,30,39,45,45,64,48,44,36,67,51,55,18,66,62,49,72,29,87,52,49,87,70,22,55,43,36,25,36,25,50,50,42,47,24,40,79,38,63,38,27,32,40,40,30,72,60,33,49,48,42,39,30,26,44,40,45,50,47,52,46,54,53,51,57,71,73,100,94,62,92,74,57,34,48,59,60,43,36,12,38,34,30,41,32,72,46,86,76,50,62,91,52,76,66,40,80,36,61,39,72,41,67,52,60,85,61,49,74,71,55,42,50,51,53,42,51,48,51,31,45,74,65,62,42,65,98,65,66,86,72,45,95,66,80,60,85,78,79,67,52,69,54,73,75,53,76,43,84,56,98,86,45,45,27,53,33,86,64,46,87,81,31,61,72,51,41,54,19,52,53,17,63,33,28,78,42,83,87,43,69,44,55,51,43,56,25,62,65,33,84,89,29,89,22,56,67,52,43,38,48,74,71,46,37,74,77,40,51,45,90,93,46,32,30,63,34,29,63,42,86,96,39,71,43,55,57,82,81,48,66,39,35,28,26,58,44,77,47,63,65,88,35,48,66,85,92,24,36,65,58,33,38,52,51,50,45,52,47,50,52,49,34,47,75,37,51,36,42,25,43,33,41,25,46,63,67,70,48,79,67,44,73,84,77,52,67,67,59,36,43,66,59,40,51,64,40,43,54,55,44,70,68,38,75,84,46,65,94,48,44,35,28,37,44,48,58,45,39,68,50,48,52,54,44,40,76,55,67,38,37,33,38,36,18,64,45,34,43,68,81,21,84,53,26,37,50,46,41,29,72,65,68,42,27,37,34,34,20,30,47,42,81,45,47,69,45,10,81,38,72,81,38,51,69,63,96,46,57,40,58,53,46,23,52,55,38,45,52,40,49,50,51,28,26,56,47,54,34,48,37,37,33,41,31,42,22,79,26,56,74,40,28,45,52,55,67,48,39,46,48,41,38,77,23,42,54,54,23,32,52,54,29,20,36,65,24,34,18,61,37,68,34,51,29,39,46,46,63,48,43,37,66,52,56,17,66,61,48,73,29,86,52,49,85,70,22,55,44,36,24,37,26,50,51,42,47,24,41,78,38,62,38,26,30,41,39,29,71,60,34,49,48,40,37,29,25,44,39,46,50,47,54,43,52,55,50,58,69,74,100

InterPro domains:
  IPR000489 Pterin-binding domain [PF00809] (166-421)
  IPR000489 Pterin-binding domain [PS00792] (165-180)
  IPR000489 Pterin-binding domain [PS00793] (199-212)
  IPR000489 Pterin-binding domain [PS50972] (163-431)
  IPR000550 7,8-Dihydro-6-hydroxymethylpterin-pyrophosphokinase, HPPK [PF01288] (6-105)
  IPR000550 7,8-Dihydro-6-hydroxymethylpterin-pyrophosphokinase, HPPK [PS00794] (62-73)
  IPR000550 7,8-Dihydro-6-hydroxymethylpterin-pyrophosphokinase, HPPK [TIGR01498] (4-105)
  IPR000550 7,8-Dihydro-6-hydroxymethylpterin-pyrophosphokinase, HPPK [cd00483] (4-105)
  IPR006390 Dihydropteroate synthase domain [TIGR01496] (165-435)
  IPR006390 Dihydropteroate synthase domain [cd00739] (163-434)
  IPR011005 Dihydropteroate synthase-like superfamily [G3DSA:3.20.20.20] (144-441)
  IPR011005 Dihydropteroate synthase-like superfamily [SSF51717] (152-439)
  IPR035907 7,8-Dihydro-6-hydroxymethylpterin-pyrophosphokinase HPPK superfamily [G3DSA:3.30.70.560] (1-135)
  IPR035907 7,8-Dihydro-6-hydroxymethylpterin-pyrophosphokinase HPPK superfamily [SSF55083] (5-109)
  IPR045031 Dihydropteroate synthase-like [PTHR20941] (1-438)

Foldseek 3Di:
DVVVFKFWQAWFFWKWWQQDPPRPDHTDIFADTDTDGPDDPVRVVVVQVVVQVVQPADPDDVSDDGPDDDADQADFLDADDDPVHGYNPPCCLQDLSNLRNVLQRFFPADDDPRQVSQQVPNVVDNGSQRSLVVNPHPVQEDDPGMAGFFDWDPDTHRLPLFFAEEAEQEQEPVQCPDVRNVVSLVVSLVVVVVLLVLGHQEYEYEDFDLAAPGDDDDLVNSLSRQLSNLLVNVPDPSCVNGAYEYEDLDLVNVLNSVVSPHTEYEYQALCPVPVCNLLSCLVSLHAYEGEDADDGSHCLQPPVLADDPQLLLVLLVVQLVSVSVSVSSRRHLNRYEYESNQQHSYDLVSNVCCLQCVVVSLSNNSNGGPRNSPHAYEYEPQLHVSLCVVVVNRDSVVSRVVVLVSLLSNVLNGHSYYYYHPSNSNSVSRVVSSVVVVVVVVD/DVVVFKFWQAWFFWKWWQQDPPRPDHTDIFADTDTDGPDDPVRVVVVQVVVQVVQPADPDDVSDDGPDDDADQADFLDADDDPVHGYNPPCCLQDLSNLRNVLQRFFPADDDPRQVSQQVPNPVDNGSQRSLVVNPHPVQEDDPGMAGFFDWDPDTHRLPLFFAEEAEQEQEPVQCPDVRNVVSLVVSLVVVVVLLVLGHQEYEYEDFDLAAPGDDDDLVNSLSRQLSNLLVNVPDPSCVNGAYEYEDQDLVNVLNSVVSPHTEYEYQALCPVPVCNLLSCLVSLHAYEGEDADDGSHCLQPPVLADDPQLLLVLLVVQLVSVSVSVSSRRHLNRYEYESNQQHSYDLVSNVCCLQCVVVSLSNNSNGGSRNSPHAYEYEPQLHVSLCVVVVNRDSVVSRVVVLVSLLSNVLNGHSYYYYHPSNSNSVSRVVSSVVVVVVVVD

Secondary structure (DSSP, 8-state):
-GGGT-EEEEEPPEEEE--SS--SSPPEEE--EEEE-SS-HHHHHHHHHHHHHHTT--S--TT---S--------TT--EE-SS-EES-TTGGG-HHHHHHHHHTS-SS---HHHHHHHHT-SSSSSHHHHHHHTTGGGGBSTTSBEEEEEETTEEE-TTSSPEEEEEEE--GGGTSSS-HHHHHHHHHHHHHHHHHHT-SEEEEE-S--STTPPP--HHHHHHHHHHHHHHHHT-GGGTT-EEEEE-S-HHHHHHHHHTT--EEEETTTTSS-TTHHHHHHHHT--EEEE--SS-TTTTTSGGGG--SSHHHHHHHHHHHHHHHHHHHT--GGGEEEE--TTSS--HHHHHHHHH-HHHHHHHHHTT-HHHHTSPBEE--TT-HHHHHHHT--SGGGGHHHHHHHHHHHHHTT--EEEES-HHHHHHHHHHHHHHHHHHHH-/-GGGT-EEEEEPPEEEE--SS--SSPPEEE--EEEE-SS-HHHHHHHHHHHHHHTT--S--TTS--S--------TT--EE-SS-EES-TTGGG-HHHHHHHHHTS-SS---HHHHHHHHT-SSSSSHHHHHHHTTGGGGBSTTSBEEEEEETTEEE-TTSSPEEEEEEE--GGGTSSS-HHHHHHHHHHHHHHHHHHT-SEEEEE-S--STTPPP--HHHHHHHHHHHHHHHHT-GGGTT-EEEEE-S-HHHHHHHHHTT--EEEETTTTSS-TTHHHHHHHHT--EEEE--SS-TTTTTSGGGG--SSHHHHHHHHHHHHHHHHHHHT--GGGEEEE--TTSS--HHHHHHHHH-HHHHHHHHHTT-HHHHTSPBEE--TT-HHHHHHHT--SGGGGHHHHHHHHHHHHHTT--EEEES-HHHHHHHHHHHHHHHHHHHH-